Protein AF-A0A8B6GHZ0-F1 (afdb_monomer_lite)

Radius of gyration: 47.19 Å; chains: 1; bounding box: 114×94×163 Å

Sequence (1258 aa):
MVRGKSDHRDELSCLATIHAALWLNSSTISSTCQLVALSEQVIKISWEEPVVETVFEEEGSNFESETFYISNLTRPAFVDSLCLRLLPTAKVIHSYSLPEWMEITQVIVSIAKGVTDESTVMPALQLCQEIINLVLKVDNFKPDSVYLLGELFFENEGQIDSPSVFNLILSILQQLQVESSTDVSKLQQLFCSYVMRGLLSNPSDNDILKLVLTNIAQGDAFDSRLAYFGKCLEFALYVDKSGNEHLLEEIILNQLSEVPPFVECLDSFMKTVDLSNEKSDVLPCLLIDVVQKSFAEDSINTAILFQIESASHNSIRCFLQACDVLDSKTLTFRYITAVAFLKQFVQTYYIAIEQCKFDTSKMPIVSHHVNTVVSTIWKAGNEDLPNPLLVYLMKYFAHLHGIELIQRSCKQVRNSLTSLQSIDWNMNYIESSVVLNPLAAHIDFELANKLMQQIDSVLEKENKLHDLLENERTVVTTFLGILSKRFYMQKCLKELTDQEHRMTTAICRIVDESKLPQTCKNISRYLLGNDFDNELFSLSVASESPHPHLVSIVLHLCCLLSLETNMQSIWFINLFQPDKTTLEDLPFINTQDMLNADQKILLLLSYSVIVGSVGFRFTSDETLRNISHSRLQDMIKQFIELQHLLQLDSSNLCILIHVVVLKCNSVFFSENISLTTKEKHNVRSKYIDIIKHLVANRWQVIRDFKISQYEINQKTPCIEAYIEELIEPTDAVGIDKVIFRLFRISHPPTKDIFINELCSGETQQFAFLHLVFKNTDRLTVPQFLPALLRWHMSVIAYASYKFKKVDFRDLSVQKFLSQETDDSRRDVLKKYFEQFKKAWNEIKDNYCDVMANTVISRMQQMNTTVKMENCTVWNDESTLLLLLQELVQIHNAFLDQSNDILGHKQRQKKFKLIQQVVALLDVKSNEIVTFKWNDNWLKFCQSDTSYGLGQRLLFDYEKIEEEVKKDILIGKMKIEFPTRFPKPVFTDDLYKNSVELLSDLEKSIPQQQLTKEIRRSVEVKVDRDAAFVTDLLTQLGMILALLKKTGGDNSQPLIEYLEKWQSVTGMNSNIFKRILPEPVDSVKLGHVVTLYKWLEELNGRSLVEALDERFHRTLHPEAKEILHQTKNSHMAHLEKLQHPLLVFVHRCLALRNTISHDHPLVEYISSHELWWKEHIRKQEGTVGVIAGADNICISISDILSPLILIENICETVLFVQEAIKEVTEFNVRISNITNDYQKTKTIQTKTRKSAAKRFFKM

Organism: Mytilus galloprovincialis (NCBI:txid29158)

pLDDT: mean 75.23, std 13.26, range [22.67, 94.19]

Secondary structure (DSSP, 8-state):
-----SHHHHHHHHHHHHHHHHHHSHHHHHHHHHHHHHHHHHS----SS-HHHHHHHTTT--S-----------HHHHHHHHHHHTS--HHHHHHH-HHHHHHHHHHHHHHHTTT-S--SSHHHHHHHHHHHHHHTT-TT--THHHHHHHHHHHHTTT-S--HHHHHHHHHHHHHHHHHS---HHHHHHHHHHHHHHHHHH-TT--HHHHHHHHHHHTT-S--SSSTTHHHHHHHHHHHHHHT-TTHHHHHHHT--SS--HHHHHHHHHHTT--TTSTTSSHHHHHHHHHHHHHHHHHT--HHHHHT--STTSHHHHHHHHHHHHHTT----HHHHHHHHHHHHHHHHHHHHHHHTTT-GGGSHHHHHHHHHHHTS-EEETTEEEPPHHHHHHHHHHHHHH-GGGHHHHHHHTTTT-GGGGS----HHHHHHSTTT-TTGGG--HHHHHHHHHHHHTTTT-THHHHHH--S-HHHHHHHHHHHIIIIIGGGGT-PPPHHHHHHHHHHHHHHHHS---HHHHHHHHHHTTPPPSSGGG---TTPPTTHHHHHHHHHHHHHHHHT---TT-HHHHHHH-GGGS-GGGSTTS--S----HHHHHHHHHHHHHHHHHHHTT----HHHHHHHHHHHHHHHHHHHHHHHHHT--HHHHHHHHHHHHHHHHHHHTT--TT--HHHHHHHHHHHHHHHHHHHHTHHHHHHHHHHHHHHHTTT---HHHHHTT----SS--THHHHHHHHT---PPP-HHHHHHHHHHS-TTTTHHHHHHHHTHHHHHGGGGHHHHHHHHHHHHHHHTTTS-HHHHHS-BHHHHHHT---HHHHHHHHHHHHHHHHHHHHHHHH-TTTS-HHHHTTPPPP-TTSBGGGTS--STT-HHHHHHHHHHHHHHHHHHHHHHHHHHHS--TT------EEEGGG--TTTS------GGGGGSEEE--STT-TTPEEE-HHHHHHHHHHHHHTT--EEEPPSS------GGGHHHHHHHHHHHHHHHS---PPPHHHHHHHHHHHTT-TTHHHHHHHHHHHHHHHHHHH---TTSBHHHHHHHTHHHH---HHHHHHHSPSSGGG-BGGGHHHHHHHHHHHHHHHHHTTS-GGG-PPPPHHHHHHHHHHHHH-HHHHHHTHHHHHHHIIIIISS-TTS-TTSBHHHHHT-GGGS-GGGEEEETTEEEEEETTTTEEEEHHHHS-TT-BGGGHHHHHHHHHHHHHHHHHHHHHHHHHHHHHHHHHHHHHHHHHHHTTSSS--

Foldseek 3Di:
DDDDPPPVVVVVVLVVQLVVVCVVLVQLLVLVVVLVVLCCPPVVDDDDDDPSVQQSVVSRDPDDDDDDDDDDDYLQNVLLVSLLSLQLAPVNCVVQPDVRSLVSLVVNLVSSVSNDPPHLQSLLSVLLSVLSVLQVVQPPHDCVLSNVLSVVCSVVSRQLQDPVNVVSLLVSLLVSVVRDPDDLQVSLVSVLSSLQSNCVSPVQDCSSVLVVLVCLQVVRRTDPLSALNLVSLLSNVVSQCVVPVCLLLCLLVVNDPDQRPSLVSQQVSQQSQFPVDPSRCSVLLSNLVSLLVSCDVRPDALVVLLVDPDCPDSLNVSLVSLLVLCVVLGGGSSVSSSLSSLLNLLVRVLVNCVVVVNPCVSRQSSLQSLLVQQLDFDDFPPDTHHRLSVLLNLLVLCLAFHPLLSVVSCVSNCVRNVSSVPADDPVLLSLLACLLQLLNVLADLVLLVVLVVCLVCCVPDVVVNQVQLPLDLRNLSSVLRCLSSPQASCQLVDDDDPVLLVSLVSVLVSLVVHPADPLSNLSSNVSSDDAWPDPLRPHHVPDGPPSSLLVSLLSNLSSLLSSDPQCFFPLVCCQQPVVVDDLPLLLQPDDPDDPALLSLLSLLNSLSSLLNSRRSVSDPDPVSVVVNVVSVVVNRVSLVVSCLLLVGRSSLSSLLSSVLCVVCSVLSRPDGSPDDPVRSVVSVVVSSVSSLVCSLCSLVSSLVSSLVSCVSVVVDDGSSCLSLLNDFDDPGGRCNRCVSLSSADADQDDPSLVVSNCVSDDCLPQVLVVLCVVCVLLLALLLLLVLLLVLQVLCQVPQAAPAAPVVLQQDFQLNVLVPDPDPVSSVVNVVSLVSNLVSLVCCQPPVCVVDDVVLNVLRDRDDRRDGPQQSYDADCPRSSNVSSVRSLCSQQVSVVVSVVSVCVVDVDPDPPPVQAEDESNRDDSLQTFHDDDDCVLSVQWGANSDRSRSHDIDGPSVVSSVVCCVRGPPNHHRYDYPPDDDDHHRNLNLQVVVLVLLVLLCVQAPADADDPQQVVQVVVVCVVDVCLLVVLLSVLSVVSVVCSVPPDYQQFQPLVVCVVCCVPPVDDSVVLVVSGGPPSRSHGSNHSSVVNLVSLLVVLVVCLVVADLLLQDDADPVQVVLLVVCLVPPLQQLLQVLQLLSNCSSSPVVSDPPDDQAFFPLVVSQDPSSHDPLQWDDDDNFIWGFGDPVRDTDTSCSNGPSSCTSSPSSVSNVSSVVSVVVVVVVVVVVVVVVVVVVVVVVVVVVVVVVVVVVPPPD

InterPro domains:
  IPR031248 E3 ubiquitin-protein ligase RNF213 [PTHR22605] (672-1121)

Structure (mmCIF, N/CA/C/O backbone):
data_AF-A0A8B6GHZ0-F1
#
_entry.id   AF-A0A8B6GHZ0-F1
#
loop_
_atom_site.group_PDB
_atom_site.id
_atom_site.type_symbol
_atom_site.label_atom_id
_atom_site.label_alt_id
_atom_site.label_comp_id
_atom_site.label_asym_id
_atom_site.label_entity_id
_atom_site.label_seq_id
_atom_site.pdbx_PDB_ins_code
_atom_site.Cartn_x
_atom_site.Cartn_y
_atom_site.Cartn_z
_atom_site.occupancy
_atom_site.B_iso_or_equiv
_atom_site.auth_seq_id
_atom_site.auth_comp_id
_atom_site.auth_asym_id
_atom_site.auth_atom_id
_atom_site.pdbx_PDB_model_num
ATOM 1 N N . MET A 1 1 ? -61.662 19.501 32.256 1.00 28.98 1 MET A N 1
ATOM 2 C CA . MET A 1 1 ? -61.493 19.540 30.790 1.00 28.98 1 MET A CA 1
ATOM 3 C C . MET A 1 1 ? -60.215 20.321 30.503 1.00 28.98 1 MET A C 1
ATOM 5 O O . MET A 1 1 ? -60.156 21.486 30.847 1.00 28.98 1 MET A O 1
ATOM 9 N N . VAL A 1 2 ? -59.191 19.606 30.026 1.00 35.28 2 VAL A N 1
ATOM 10 C CA . VAL A 1 2 ? -57.977 20.026 29.290 1.00 35.28 2 VAL A CA 1
ATOM 11 C C . VAL A 1 2 ? -57.349 21.404 29.589 1.00 35.28 2 VAL A C 1
ATOM 13 O O . VAL A 1 2 ? -57.792 22.409 29.048 1.00 35.28 2 VAL A O 1
ATOM 16 N N . ARG A 1 3 ? -56.218 21.407 30.313 1.00 26.30 3 ARG A N 1
ATOM 17 C CA . ARG A 1 3 ? -54.925 22.033 29.932 1.00 26.30 3 ARG A CA 1
ATOM 18 C C . ARG A 1 3 ? -53.906 21.794 31.055 1.00 26.30 3 ARG A C 1
ATOM 20 O O . ARG A 1 3 ? -54.161 22.149 32.195 1.00 26.30 3 ARG A O 1
ATOM 27 N N . GLY A 1 4 ? -52.800 21.133 30.727 1.00 28.47 4 GLY A N 1
ATOM 28 C CA . GLY A 1 4 ? -51.744 20.760 31.677 1.00 28.47 4 GLY A CA 1
ATOM 29 C C . GLY A 1 4 ? -50.978 19.527 31.202 1.00 28.47 4 GLY A C 1
ATOM 30 O O . GLY A 1 4 ? -50.968 18.514 31.891 1.00 28.47 4 GLY A O 1
ATOM 31 N N . LYS A 1 5 ? -50.464 19.560 29.963 1.00 28.47 5 LYS A N 1
ATOM 32 C CA . LYS A 1 5 ? -49.664 18.475 29.358 1.00 28.47 5 LYS A CA 1
ATOM 33 C C . LYS A 1 5 ? -48.645 18.954 28.298 1.00 28.47 5 LYS A C 1
ATOM 35 O O . LYS A 1 5 ? -48.193 18.127 27.514 1.00 28.47 5 LYS A O 1
ATOM 40 N N . SER A 1 6 ? -48.291 20.243 28.242 1.00 31.11 6 SER A N 1
ATOM 41 C CA . SER A 1 6 ? -47.315 20.757 27.258 1.00 31.11 6 SER A CA 1
ATOM 42 C C . SER A 1 6 ? -45.884 20.875 27.790 1.00 31.11 6 SER A C 1
ATOM 44 O O . SER A 1 6 ? -44.970 20.526 27.059 1.00 31.11 6 SER A O 1
ATOM 46 N N . ASP A 1 7 ? -45.668 21.250 29.051 1.00 35.41 7 ASP A N 1
ATOM 47 C CA . ASP A 1 7 ? -44.346 21.796 29.424 1.00 35.41 7 ASP A CA 1
ATOM 48 C C . ASP A 1 7 ? -43.271 20.729 29.709 1.00 35.41 7 ASP A C 1
ATOM 50 O O . ASP A 1 7 ? -42.086 20.966 29.510 1.00 35.41 7 ASP A O 1
ATOM 54 N N . HIS A 1 8 ? -43.657 19.494 30.047 1.00 35.50 8 HIS A N 1
ATOM 55 C CA . HIS A 1 8 ? -42.683 18.412 30.263 1.00 35.50 8 HIS A CA 1
ATOM 56 C C . HIS A 1 8 ? -42.115 17.794 28.979 1.00 35.50 8 HIS A C 1
ATOM 58 O O . HIS A 1 8 ? -41.198 16.982 29.065 1.00 35.50 8 HIS A O 1
ATOM 64 N N . ARG A 1 9 ? -42.653 18.110 27.792 1.00 32.00 9 ARG A N 1
ATOM 65 C CA . ARG A 1 9 ? -42.090 17.602 26.526 1.00 32.00 9 ARG A CA 1
ATOM 66 C C . ARG A 1 9 ? -40.908 18.436 26.047 1.00 32.00 9 ARG A C 1
ATOM 68 O O . ARG A 1 9 ? -39.971 17.851 25.513 1.00 32.00 9 ARG A O 1
ATOM 75 N N . ASP A 1 10 ? -40.930 19.740 26.297 1.00 35.16 10 ASP A N 1
ATOM 76 C CA . ASP A 1 10 ? -39.865 20.647 25.869 1.00 35.16 10 ASP A CA 1
ATOM 77 C C . ASP A 1 10 ? -38.644 20.545 26.796 1.00 35.16 10 ASP A C 1
ATOM 79 O O . ASP A 1 10 ? -37.521 20.470 26.307 1.00 35.16 10 ASP A O 1
ATOM 83 N N . GLU A 1 11 ? -38.839 20.358 28.109 1.00 33.81 11 GLU A N 1
ATOM 84 C CA . GLU A 1 11 ? -37.737 20.071 29.047 1.00 33.81 11 GLU A CA 1
ATOM 85 C C . GLU A 1 11 ? -37.062 18.718 28.774 1.00 33.81 11 GLU A C 1
ATOM 87 O O . GLU A 1 11 ? -35.837 18.628 28.802 1.00 33.81 11 GLU A O 1
ATOM 92 N N . LEU A 1 12 ? -37.829 17.662 28.463 1.00 34.38 12 LEU A N 1
ATOM 93 C CA . LEU A 1 12 ? -37.268 16.355 28.090 1.00 34.38 12 LEU A CA 1
ATOM 94 C C . LEU A 1 12 ? -36.601 16.377 26.711 1.00 34.38 12 LEU A C 1
ATOM 96 O O . LEU A 1 12 ? -35.648 15.634 26.504 1.00 34.38 12 LEU A O 1
ATOM 100 N N . SER A 1 13 ? -37.084 17.204 25.781 1.00 32.53 13 SER A N 1
ATOM 101 C CA . SER A 1 13 ? -36.457 17.409 24.473 1.00 32.53 13 SER A CA 1
ATOM 102 C C . SER A 1 13 ? -35.146 18.180 24.610 1.00 32.53 13 SER A C 1
ATOM 104 O O . SER A 1 13 ? -34.144 17.753 24.044 1.00 32.53 13 SER A O 1
ATOM 106 N N . CYS A 1 14 ? -35.102 19.240 25.423 1.00 33.12 14 CYS A N 1
ATOM 107 C CA . CYS A 1 14 ? -33.865 19.951 25.748 1.00 33.12 14 CYS A CA 1
ATOM 108 C C . CYS A 1 14 ? -32.888 19.051 26.505 1.00 33.12 14 CYS A C 1
ATOM 110 O O . CYS A 1 14 ? -31.739 18.956 26.101 1.00 33.12 14 CYS A O 1
ATOM 112 N N . LEU A 1 15 ? -33.331 18.305 27.523 1.00 35.59 15 LEU A N 1
ATOM 113 C CA . LEU A 1 15 ? -32.479 17.339 28.224 1.00 35.59 15 LEU A CA 1
ATOM 114 C C . LEU A 1 15 ? -31.995 16.224 27.300 1.00 35.59 15 LEU A C 1
ATOM 116 O O . LEU A 1 15 ? -30.836 15.858 27.387 1.00 35.59 15 LEU A O 1
ATOM 120 N N . ALA A 1 16 ? -32.823 15.694 26.398 1.00 33.84 16 ALA A N 1
ATOM 121 C CA . ALA A 1 16 ? -32.391 14.682 25.435 1.00 33.84 16 ALA A CA 1
ATOM 122 C C . ALA A 1 16 ? -31.417 15.251 24.396 1.00 33.84 16 ALA A C 1
ATOM 124 O O . ALA A 1 16 ? -30.487 14.550 24.016 1.00 33.84 16 ALA A O 1
ATOM 125 N N . THR A 1 17 ? -31.594 16.505 23.973 1.00 35.12 17 THR A N 1
ATOM 126 C CA . THR A 1 17 ? -30.693 17.193 23.035 1.00 35.12 17 THR A CA 1
ATOM 127 C C . THR A 1 17 ? -29.371 17.556 23.704 1.00 35.12 17 THR A C 1
ATOM 129 O O . THR A 1 17 ? -28.328 17.277 23.135 1.00 35.12 17 THR A O 1
ATOM 132 N N . ILE A 1 18 ? -29.394 18.056 24.943 1.00 39.75 18 ILE A N 1
ATOM 133 C CA . ILE A 1 18 ? -28.205 18.318 25.767 1.00 39.75 18 ILE A CA 1
ATOM 134 C C . ILE A 1 18 ? -27.494 17.005 26.087 1.00 39.75 18 ILE A C 1
ATOM 136 O O . ILE A 1 18 ? -26.285 16.909 25.943 1.00 39.75 18 ILE A O 1
ATOM 140 N N . HIS A 1 19 ? -28.222 15.955 26.468 1.00 38.97 19 HIS A N 1
ATOM 141 C CA . HIS A 1 19 ? -27.630 14.651 26.747 1.00 38.97 19 HIS A CA 1
ATOM 142 C C . HIS A 1 19 ? -27.094 14.008 25.467 1.00 38.97 19 HIS A C 1
ATOM 144 O O . HIS A 1 19 ? -26.055 13.372 25.530 1.00 38.97 19 HIS A O 1
ATOM 150 N N . ALA A 1 20 ? -27.737 14.193 24.308 1.00 34.88 20 ALA A N 1
ATOM 151 C CA . ALA A 1 20 ? -27.222 13.760 23.011 1.00 34.88 20 ALA A CA 1
ATOM 152 C C . ALA A 1 20 ? -25.997 14.574 22.573 1.00 34.88 20 ALA A C 1
ATOM 154 O O . ALA A 1 20 ? -25.055 13.972 22.079 1.00 34.88 20 ALA A O 1
ATOM 155 N N . ALA A 1 21 ? -25.965 15.888 22.803 1.00 35.31 21 ALA A N 1
ATOM 156 C CA . ALA A 1 21 ? -24.818 16.755 22.535 1.00 35.31 21 ALA A CA 1
ATOM 157 C C . ALA A 1 21 ? -23.630 16.408 23.448 1.00 35.31 21 ALA A C 1
ATOM 159 O O . ALA A 1 21 ? -22.537 16.144 22.960 1.00 35.31 21 ALA A O 1
ATOM 160 N N . LEU A 1 22 ? -23.866 16.233 24.754 1.00 43.12 22 LEU A N 1
ATOM 161 C CA . LEU A 1 22 ? -22.891 15.712 25.721 1.00 43.12 22 LEU A CA 1
ATOM 162 C C . LEU A 1 22 ? -22.383 14.311 25.340 1.00 43.12 22 LEU A C 1
ATOM 164 O O . LEU A 1 22 ? -21.230 13.985 25.608 1.00 43.12 22 LEU A O 1
ATOM 168 N N . TRP A 1 23 ? -23.226 13.473 24.726 1.00 41.47 23 TRP A N 1
ATOM 169 C CA . TRP A 1 23 ? -22.853 12.126 24.275 1.00 41.47 23 TRP A CA 1
ATOM 170 C C . TRP A 1 23 ? -22.103 12.129 22.940 1.00 41.47 23 TRP A C 1
ATOM 172 O O . TRP A 1 23 ? -21.211 11.308 22.746 1.00 41.47 23 TRP A O 1
ATOM 182 N N . LEU A 1 24 ? -22.445 13.045 22.030 1.00 38.38 24 LEU A N 1
ATOM 183 C CA . LEU A 1 24 ? -21.759 13.256 20.754 1.00 38.38 24 LEU A CA 1
ATOM 184 C C . LEU A 1 24 ? -20.383 13.903 20.966 1.00 38.38 24 LEU A C 1
ATOM 186 O O . LEU A 1 24 ? -19.429 13.518 20.297 1.00 38.38 24 LEU A O 1
ATOM 190 N N . ASN A 1 25 ? -20.267 14.800 21.948 1.00 45.69 25 ASN A N 1
ATOM 191 C CA . ASN A 1 25 ? -19.056 15.562 22.256 1.00 45.69 25 ASN A CA 1
ATOM 192 C C . ASN A 1 25 ? -18.291 15.023 23.479 1.00 45.69 25 ASN A C 1
ATOM 194 O O . ASN A 1 25 ? -17.362 15.671 23.957 1.00 45.69 25 ASN A O 1
ATOM 198 N N . SER A 1 26 ? -18.625 13.834 24.000 1.00 48.72 26 SER A N 1
ATOM 199 C CA . SER A 1 26 ? -18.069 13.327 25.269 1.00 48.72 26 SER A CA 1
ATOM 200 C C . SER A 1 26 ? -16.537 13.255 25.287 1.00 48.72 26 SER A C 1
ATOM 202 O O . SER A 1 26 ? -15.916 13.476 26.327 1.00 48.72 26 SER A O 1
ATOM 204 N N . SER A 1 27 ? -15.915 12.952 24.142 1.00 50.88 27 SER A N 1
ATOM 205 C CA . SER A 1 27 ? -14.456 12.948 23.982 1.00 50.88 27 SER A CA 1
ATOM 206 C C . SER A 1 27 ? -13.871 14.355 24.076 1.00 50.88 27 SER A C 1
ATOM 208 O O . SER A 1 27 ? -12.944 14.572 24.847 1.00 50.88 27 SER A O 1
ATOM 210 N N . THR A 1 28 ? -14.453 15.314 23.358 1.00 56.22 28 THR A N 1
ATOM 211 C CA . THR A 1 28 ? -14.019 16.718 23.319 1.00 56.22 28 THR A CA 1
ATOM 212 C C . THR A 1 28 ? -14.168 17.384 24.682 1.00 56.22 28 THR A C 1
ATOM 214 O O . THR A 1 28 ? -13.281 18.104 25.136 1.00 56.22 28 THR A O 1
ATOM 217 N N . ILE A 1 29 ? -15.248 17.070 25.393 1.00 56.91 29 ILE A N 1
ATOM 218 C CA . ILE A 1 29 ? -15.512 17.534 26.757 1.00 56.91 29 ILE A CA 1
ATOM 219 C C . ILE A 1 29 ? -14.492 16.958 27.736 1.00 56.91 29 ILE A C 1
ATOM 221 O O . ILE A 1 29 ? -13.904 17.695 28.527 1.00 56.91 29 ILE A O 1
ATOM 225 N N . SER A 1 30 ? -14.223 15.652 27.646 1.00 57.62 30 SER A N 1
ATOM 226 C CA . SER A 1 30 ? -13.192 15.007 28.460 1.00 57.62 30 SER A CA 1
ATOM 227 C C . SER A 1 30 ? -11.814 15.625 28.212 1.00 57.62 30 SER A C 1
ATOM 229 O O . SER A 1 30 ? -11.123 15.963 29.173 1.00 57.62 30 SER A O 1
ATOM 231 N N . SER A 1 31 ? -11.441 15.843 26.948 1.00 57.44 31 SER A N 1
ATOM 232 C CA . SER A 1 31 ? -10.193 16.508 26.562 1.00 57.44 31 SER A CA 1
ATOM 233 C C . SER A 1 31 ? -10.120 17.947 27.073 1.00 57.44 31 SER A C 1
ATOM 235 O O . SER A 1 31 ? -9.082 18.349 27.589 1.00 57.44 31 SER A O 1
ATOM 237 N N . THR A 1 32 ? -11.222 18.701 27.020 1.00 62.34 32 THR A N 1
ATOM 238 C CA . THR A 1 32 ? -11.284 20.085 27.523 1.00 62.34 32 THR A CA 1
ATOM 239 C C . THR A 1 32 ? -11.063 20.124 29.035 1.00 62.34 32 THR A C 1
ATOM 241 O O . THR A 1 32 ? -10.207 20.863 29.515 1.00 62.34 32 THR A O 1
ATOM 244 N N . CYS A 1 33 ? -11.745 19.265 29.802 1.00 60.75 33 CYS A N 1
ATOM 245 C CA . CYS A 1 33 ? -11.548 19.171 31.251 1.00 60.75 33 CYS A CA 1
ATOM 246 C C . CYS A 1 33 ? -10.132 18.709 31.627 1.00 60.75 33 CYS A C 1
ATOM 248 O O . CYS A 1 33 ? -9.553 19.215 32.588 1.00 60.75 33 CYS A O 1
ATOM 250 N N . GLN A 1 34 ? -9.557 17.765 30.873 1.00 61.69 34 GLN A N 1
ATOM 251 C CA . GLN A 1 34 ? -8.167 17.341 31.060 1.00 61.69 34 GLN A CA 1
ATOM 252 C C . GLN A 1 34 ? -7.194 18.495 30.802 1.00 61.69 34 GLN A C 1
ATOM 254 O O . GLN A 1 34 ? -6.259 18.679 31.581 1.00 61.69 34 GLN A O 1
ATOM 259 N N . LEU A 1 35 ? -7.427 19.287 29.750 1.00 66.88 35 LEU A N 1
ATOM 260 C CA . LEU A 1 35 ? -6.589 20.429 29.394 1.00 66.88 35 LEU A CA 1
ATOM 261 C C . LEU A 1 35 ? -6.651 21.532 30.459 1.00 66.88 35 LEU A C 1
ATOM 263 O O . LEU A 1 35 ? -5.606 22.037 30.864 1.00 66.88 35 LEU A O 1
ATOM 267 N N . VAL A 1 36 ? -7.846 21.841 30.979 1.00 62.78 36 VAL A N 1
ATOM 268 C CA . VAL A 1 36 ? -8.033 22.788 32.094 1.00 62.78 36 VAL A CA 1
ATOM 269 C C . VAL A 1 36 ? -7.292 22.300 33.341 1.00 62.78 36 VAL A C 1
ATOM 271 O O . VAL A 1 36 ? -6.443 23.022 33.864 1.00 62.78 36 VAL A O 1
ATOM 274 N N . ALA A 1 37 ? -7.506 21.049 33.760 1.00 60.84 37 ALA A N 1
ATOM 275 C CA . ALA A 1 37 ? -6.842 20.488 34.938 1.00 60.84 37 ALA A CA 1
ATOM 276 C C . ALA A 1 37 ? -5.306 20.486 34.810 1.00 60.84 37 ALA A C 1
ATOM 278 O O . ALA A 1 37 ? -4.596 20.789 35.770 1.00 60.84 37 ALA A O 1
ATOM 279 N N . LEU A 1 38 ? -4.776 20.180 33.621 1.00 65.31 38 LEU A N 1
ATOM 280 C CA . LEU A 1 38 ? -3.340 20.253 33.338 1.00 65.31 38 LEU A CA 1
ATOM 281 C C . LEU A 1 38 ? -2.819 21.692 33.349 1.00 65.31 38 LEU A C 1
ATOM 283 O O . LEU A 1 38 ? -1.739 21.937 33.886 1.00 65.31 38 LEU A O 1
ATOM 287 N N . SER A 1 39 ? -3.573 22.648 32.802 1.00 64.38 39 SER A N 1
ATOM 288 C CA . SER A 1 39 ? -3.181 24.062 32.782 1.00 64.38 39 SER A CA 1
ATOM 289 C C . SER A 1 39 ? -3.046 24.653 34.193 1.00 64.38 39 SER A C 1
ATOM 291 O O . SER A 1 39 ? -2.091 25.381 34.475 1.00 64.38 39 SER A O 1
ATOM 293 N N . GLU A 1 40 ? -3.935 24.264 35.108 1.00 62.00 40 GLU A N 1
ATOM 294 C CA . GLU A 1 40 ? -3.917 24.693 36.509 1.00 62.00 40 GLU A CA 1
ATOM 295 C C . GLU A 1 40 ? -2.777 24.027 37.292 1.00 62.00 40 GLU A C 1
ATOM 297 O O . GLU A 1 40 ? -2.064 24.688 38.049 1.00 62.00 40 GLU A O 1
ATOM 302 N N . GLN A 1 41 ? -2.559 22.723 37.086 1.00 58.81 41 GLN A N 1
ATOM 303 C CA . GLN A 1 41 ? -1.557 21.950 37.828 1.00 58.81 41 GLN A CA 1
ATOM 304 C C . GLN A 1 41 ? -0.117 22.200 37.358 1.00 58.81 41 GLN A C 1
ATOM 306 O O . GLN A 1 41 ? 0.802 22.200 38.178 1.00 58.81 41 GLN A O 1
ATOM 311 N N . VAL A 1 42 ? 0.093 22.384 36.050 1.00 56.84 42 VAL A N 1
ATOM 312 C CA . VAL A 1 42 ? 1.427 22.400 35.424 1.00 56.84 42 VAL A CA 1
ATOM 313 C C . VAL A 1 42 ? 1.871 23.818 35.060 1.00 56.84 42 VAL A C 1
ATOM 315 O O . VAL A 1 42 ? 3.022 24.186 35.305 1.00 56.84 42 VAL A O 1
ATOM 318 N N . ILE A 1 43 ? 0.964 24.647 34.528 1.00 56.91 43 ILE A N 1
ATOM 319 C CA . ILE A 1 43 ? 1.283 26.019 34.089 1.00 56.91 43 ILE A CA 1
ATOM 320 C C . ILE A 1 43 ? 0.980 27.052 35.192 1.00 56.91 43 ILE A C 1
ATOM 322 O O . ILE A 1 43 ? 1.409 28.199 35.106 1.00 56.91 43 ILE A O 1
ATOM 326 N N . LYS A 1 44 ? 0.309 26.644 36.283 1.00 57.34 44 LYS A N 1
ATOM 327 C CA . LYS A 1 44 ? -0.111 27.520 37.397 1.00 57.34 44 LYS A CA 1
ATOM 328 C C . LYS A 1 44 ? -0.953 28.713 36.925 1.00 57.34 44 LYS A C 1
ATOM 330 O O . LYS A 1 44 ? -0.865 29.804 37.489 1.00 57.34 44 LYS A O 1
ATOM 335 N N . ILE A 1 45 ? -1.752 28.518 35.878 1.00 55.62 45 ILE A N 1
ATOM 336 C CA . ILE A 1 45 ? -2.697 29.532 35.412 1.00 55.62 45 ILE A CA 1
ATOM 337 C C . ILE A 1 45 ? -3.909 29.503 36.344 1.00 55.62 45 ILE A C 1
ATOM 339 O O . ILE A 1 45 ? -4.560 28.473 36.477 1.00 55.62 45 ILE A O 1
ATOM 343 N N . SER A 1 46 ? -4.197 30.635 36.989 1.00 47.91 46 SER A N 1
ATOM 344 C CA . SER A 1 46 ? -5.478 30.869 37.658 1.00 47.91 46 SER A CA 1
ATOM 345 C C . SER A 1 46 ? -6.443 31.417 36.617 1.00 47.91 46 SER A C 1
ATOM 347 O O . SER A 1 46 ? -6.251 32.536 36.142 1.00 47.91 46 SER A O 1
ATOM 349 N N . TRP A 1 47 ? -7.446 30.632 36.240 1.00 52.00 47 TRP A N 1
ATOM 350 C CA . TRP A 1 47 ? -8.550 31.123 35.422 1.00 52.00 47 TRP A CA 1
ATOM 351 C C . TRP A 1 47 ? -9.504 31.908 36.333 1.00 52.00 47 TRP A C 1
ATOM 353 O O . TRP A 1 47 ? -9.904 31.412 37.387 1.00 52.00 47 TRP A O 1
ATOM 363 N N . GLU A 1 48 ? -9.793 33.166 35.998 1.00 42.62 48 GLU A N 1
ATOM 364 C CA . GLU A 1 48 ? -10.835 33.936 36.686 1.00 42.62 48 GLU A CA 1
ATOM 365 C C . GLU A 1 48 ? -12.193 33.461 36.136 1.00 42.62 48 GLU A C 1
ATOM 367 O O . GLU A 1 48 ? -12.423 33.564 34.936 1.00 42.62 48 GLU A O 1
ATOM 372 N N . GLU A 1 49 ? -13.039 32.898 37.014 1.00 44.00 49 GLU A N 1
ATOM 373 C CA . GLU A 1 49 ? -14.317 32.201 36.728 1.00 44.00 49 GLU A CA 1
ATOM 374 C C . GLU A 1 49 ? -14.204 30.851 35.975 1.00 44.00 49 GLU A C 1
ATOM 376 O O . GLU A 1 49 ? -13.229 30.598 35.261 1.00 44.00 49 GLU A O 1
ATOM 381 N N . PRO A 1 50 ? -15.146 29.900 36.183 1.00 46.41 50 PRO A N 1
ATOM 382 C CA . PRO A 1 50 ? -15.036 28.573 35.593 1.00 46.41 50 PRO A CA 1
ATOM 383 C C . PRO A 1 50 ? -15.257 28.656 34.076 1.00 46.41 50 PRO A C 1
ATOM 385 O O . PRO A 1 50 ? -16.383 28.587 33.603 1.00 46.41 50 PRO A O 1
ATOM 388 N N . VAL A 1 51 ? -14.163 28.698 33.306 1.00 45.38 51 VAL A N 1
ATOM 389 C CA . VAL A 1 51 ? -14.100 28.525 31.830 1.00 45.38 51 VAL A CA 1
ATOM 390 C C . VAL A 1 51 ? -14.936 27.331 31.340 1.00 45.38 51 VAL A C 1
ATOM 392 O O . VAL A 1 51 ? -15.396 27.279 30.205 1.00 45.38 51 VAL A O 1
ATOM 395 N N . VAL A 1 52 ? -15.145 26.360 32.228 1.00 44.75 52 VAL A N 1
ATOM 396 C CA . VAL A 1 52 ? -16.028 25.213 32.046 1.00 44.75 52 VAL A CA 1
ATOM 397 C C . VAL A 1 52 ? -17.463 25.670 31.740 1.00 44.75 52 VAL A C 1
ATOM 399 O O . VAL A 1 52 ? -18.012 25.204 30.757 1.00 44.75 52 VAL A O 1
ATOM 402 N N . GLU A 1 53 ? -18.063 26.599 32.491 1.00 42.56 53 GLU A N 1
ATOM 403 C CA . GLU A 1 53 ? -19.472 26.997 32.300 1.00 42.56 53 GLU A CA 1
ATOM 404 C C . GLU A 1 53 ? -19.710 27.759 30.983 1.00 42.56 53 GLU A C 1
ATOM 406 O O . GLU A 1 53 ? -20.680 27.469 30.288 1.00 42.56 53 GLU A O 1
ATOM 411 N N . THR A 1 54 ? -18.788 28.631 30.563 1.00 45.00 54 THR A N 1
ATOM 412 C CA . THR A 1 54 ? -18.933 29.449 29.342 1.00 45.00 54 THR A CA 1
ATOM 413 C C . THR A 1 54 ? -18.736 28.660 28.041 1.00 45.00 54 THR A C 1
ATOM 415 O O . THR A 1 54 ? -19.445 28.898 27.066 1.00 45.00 54 THR A O 1
ATOM 418 N N . VAL A 1 55 ? -17.850 27.654 28.019 1.00 44.47 55 VAL A N 1
ATOM 419 C CA . VAL A 1 55 ? -17.664 26.755 26.855 1.00 44.47 55 VAL A CA 1
ATOM 420 C C . VAL A 1 55 ? -18.875 25.826 26.635 1.00 44.47 55 VAL A C 1
ATOM 422 O O . VAL A 1 55 ? -19.054 25.292 25.535 1.00 44.47 55 VAL A O 1
ATOM 425 N N . PHE A 1 56 ? -19.718 25.623 27.657 1.00 46.12 56 PHE A N 1
ATOM 426 C CA . PHE A 1 56 ? -20.934 24.798 27.580 1.00 46.12 56 PHE A CA 1
ATOM 427 C C . PHE A 1 56 ? -22.213 25.577 27.228 1.00 46.12 56 PHE A C 1
ATOM 429 O O . PHE A 1 56 ? -23.200 24.943 26.853 1.00 46.12 56 PHE A O 1
ATOM 436 N N . GLU A 1 57 ? -22.220 26.913 27.295 1.00 44.81 57 GLU A N 1
ATOM 437 C CA . GLU A 1 57 ? -23.403 27.738 26.983 1.00 44.81 57 GLU A CA 1
ATOM 438 C C . GLU A 1 57 ? -23.670 27.916 25.470 1.00 44.81 57 GLU A C 1
ATOM 440 O O . GLU A 1 57 ? -24.819 28.136 25.067 1.00 44.81 57 GLU A O 1
ATOM 445 N N . GLU A 1 58 ? -22.661 27.751 24.605 1.00 41.81 58 GLU A N 1
ATOM 446 C CA . GLU A 1 58 ? -22.810 27.905 23.142 1.00 41.81 58 GLU A CA 1
ATOM 447 C C . GLU A 1 58 ? -23.657 26.802 22.476 1.00 41.81 58 GLU A C 1
ATOM 449 O O . GLU A 1 58 ? -24.285 27.048 21.450 1.00 41.81 58 GLU A O 1
ATOM 454 N N . GLU A 1 59 ? -23.756 25.595 23.048 1.00 42.44 59 GLU A N 1
ATOM 455 C CA . GLU A 1 59 ? -24.555 24.507 22.444 1.00 42.44 59 GLU A CA 1
ATOM 456 C C . GLU A 1 59 ? -26.055 24.577 22.812 1.00 42.44 59 GLU A C 1
ATOM 458 O O . GLU A 1 59 ? -26.865 23.827 22.262 1.00 42.44 59 GLU A O 1
ATOM 463 N N . GLY A 1 60 ? -26.445 25.490 23.715 1.00 41.22 60 GLY A N 1
ATOM 464 C CA . GLY A 1 60 ? -27.824 25.657 24.195 1.00 41.22 60 GLY A CA 1
ATOM 465 C C . GLY A 1 60 ? -28.533 26.953 23.780 1.00 41.22 60 GLY A C 1
ATOM 466 O O . GLY A 1 60 ? -29.745 27.062 23.974 1.00 41.22 60 GLY A O 1
ATOM 467 N N . SER A 1 61 ? -27.834 27.938 23.212 1.00 36.94 61 SER A N 1
ATOM 468 C CA . SER A 1 61 ? -28.365 29.297 23.031 1.00 36.94 61 SER A CA 1
ATOM 469 C C . SER A 1 61 ? -28.761 29.611 21.582 1.00 36.94 61 SER A C 1
ATOM 471 O O . SER A 1 61 ? -28.078 30.299 20.837 1.00 36.94 61 SER A O 1
ATOM 473 N N . ASN A 1 62 ? -29.959 29.159 21.209 1.00 33.34 62 ASN A N 1
ATOM 474 C CA . ASN A 1 62 ? -30.779 29.804 20.176 1.00 33.34 62 ASN A CA 1
ATOM 475 C C . ASN A 1 62 ? -32.179 30.088 20.747 1.00 33.34 62 ASN A C 1
ATOM 477 O O . ASN A 1 62 ? -33.191 29.635 20.220 1.00 33.34 62 ASN A O 1
ATOM 481 N N . PHE A 1 63 ? -32.233 30.814 21.866 1.00 31.05 63 PHE A N 1
ATOM 482 C CA . PHE A 1 63 ? -33.453 31.461 22.349 1.00 31.05 63 PHE A CA 1
ATOM 483 C C . PHE A 1 63 ? -33.105 32.842 22.913 1.00 31.05 63 PHE A C 1
ATOM 485 O O . PHE A 1 63 ? -32.267 32.986 23.797 1.00 31.05 63 PHE A O 1
ATOM 492 N N . GLU A 1 64 ? -33.729 33.854 22.322 1.00 33.31 64 GLU A N 1
ATOM 493 C CA . GLU A 1 64 ? -33.521 35.284 22.535 1.00 33.31 64 GLU A CA 1
ATOM 494 C C . GLU A 1 64 ? -33.716 35.718 24.003 1.00 33.31 64 GLU A C 1
ATOM 496 O O . GLU A 1 64 ? -34.775 35.476 24.576 1.00 33.31 64 GLU A O 1
ATOM 501 N N . SER A 1 65 ? -32.754 36.451 24.580 1.00 25.34 65 SER A N 1
ATOM 502 C CA . SER A 1 65 ? -33.001 37.737 25.265 1.00 25.34 65 SER A CA 1
ATOM 503 C C . SER A 1 65 ? -31.687 38.398 25.701 1.00 25.34 65 SER A C 1
ATOM 505 O O . SER A 1 65 ? -30.731 37.733 26.084 1.00 25.34 65 SER A O 1
ATOM 507 N N . GLU A 1 66 ? -31.666 39.722 25.595 1.00 29.84 66 GLU A N 1
ATOM 508 C CA . GLU A 1 66 ? -30.523 40.624 25.704 1.00 29.84 66 GLU A CA 1
ATOM 509 C C . GLU A 1 66 ? -29.852 40.691 27.094 1.00 29.84 66 GLU A C 1
ATOM 511 O O . GLU A 1 66 ? -30.504 40.671 28.136 1.00 29.84 66 GLU A O 1
ATOM 516 N N . THR A 1 67 ? -28.541 40.972 27.051 1.00 29.09 67 THR A N 1
ATOM 517 C CA . THR A 1 67 ? -27.662 41.569 28.083 1.00 29.09 67 THR A CA 1
ATOM 518 C C . THR A 1 67 ? -27.283 40.749 29.325 1.00 29.09 67 THR A C 1
ATOM 520 O O . THR A 1 67 ? -28.027 40.723 30.293 1.00 29.09 67 THR A O 1
ATOM 523 N N . PHE A 1 68 ? -26.030 40.264 29.368 1.00 22.67 68 PHE A N 1
ATOM 524 C CA . PHE A 1 68 ? -25.009 40.633 30.372 1.00 22.67 68 PHE A CA 1
ATOM 525 C C . PHE A 1 68 ? -23.595 40.242 29.870 1.00 22.67 68 PHE A C 1
ATOM 527 O O . PHE A 1 68 ? -23.427 39.234 29.198 1.00 22.67 68 PHE A O 1
ATOM 534 N N . TYR A 1 69 ? -22.607 41.110 30.114 1.00 29.61 69 TYR A N 1
ATOM 535 C CA . TYR A 1 69 ? -21.235 41.115 29.568 1.00 29.61 69 TYR A CA 1
ATOM 536 C C . TYR A 1 69 ? -20.223 40.393 30.494 1.00 29.61 69 TYR A C 1
ATOM 538 O O . TYR A 1 69 ? -20.370 40.512 31.709 1.00 29.61 69 TYR A O 1
ATOM 546 N N . ILE A 1 70 ? -19.130 39.862 29.893 1.00 23.09 70 ILE A N 1
ATOM 547 C CA . ILE A 1 70 ? -17.886 39.245 30.459 1.00 23.09 70 ILE A CA 1
ATOM 548 C C . ILE A 1 70 ? -18.042 37.716 30.680 1.00 23.09 70 ILE A C 1
ATOM 550 O O . ILE A 1 70 ? -18.856 37.338 31.499 1.00 23.09 70 ILE A O 1
ATOM 554 N N . SER A 1 71 ? -17.363 36.754 30.025 1.00 32.94 71 SER A N 1
ATOM 555 C CA . SER A 1 71 ? -16.151 36.694 29.187 1.00 32.94 71 SER A CA 1
ATOM 556 C C . SER A 1 71 ? -16.307 35.668 28.031 1.00 32.94 71 SER A C 1
ATOM 558 O O . SER A 1 71 ? -16.584 34.492 28.246 1.00 32.94 71 SER A O 1
ATOM 560 N N . ASN A 1 72 ? -16.117 36.113 26.784 1.00 38.66 72 ASN A N 1
ATOM 561 C CA . ASN A 1 72 ? -16.225 35.284 25.574 1.00 38.66 72 ASN A CA 1
ATOM 562 C C . ASN A 1 72 ? -14.893 34.563 25.280 1.00 38.66 72 ASN A C 1
ATOM 564 O O . ASN A 1 72 ? -14.044 35.127 24.588 1.00 38.66 72 ASN A O 1
ATOM 568 N N . LEU A 1 73 ? -14.688 33.335 25.768 1.00 49.47 73 LEU A N 1
ATOM 569 C CA . LEU A 1 73 ? -13.619 32.455 25.269 1.00 49.47 73 LEU A CA 1
ATOM 570 C C . LEU A 1 73 ? -14.227 31.254 24.534 1.00 49.47 73 LEU A C 1
ATOM 572 O O . LEU A 1 73 ? -14.742 30.331 25.156 1.00 49.47 73 LEU A O 1
ATOM 576 N N . THR A 1 74 ? -14.129 31.254 23.204 1.00 65.25 74 THR A N 1
ATOM 577 C CA . THR A 1 74 ? -14.448 30.090 22.362 1.00 65.25 74 THR A CA 1
ATOM 578 C C . THR A 1 74 ? -13.391 28.985 22.547 1.00 65.25 74 THR A C 1
ATOM 580 O O . THR A 1 74 ? -12.262 29.260 22.971 1.00 65.25 74 THR A O 1
ATOM 583 N N . ARG A 1 75 ? -13.711 27.719 22.217 1.00 68.00 75 ARG A N 1
ATOM 584 C CA . ARG A 1 75 ? -12.749 26.588 22.314 1.00 68.00 75 ARG A CA 1
ATOM 585 C C . ARG A 1 75 ? -11.407 26.865 21.602 1.00 68.00 75 ARG A C 1
ATOM 587 O O . ARG A 1 75 ? -10.375 26.578 22.212 1.00 68.00 75 ARG A O 1
ATOM 594 N N . PRO A 1 76 ? -11.374 27.442 20.379 1.00 72.94 76 PRO A N 1
ATOM 595 C CA . PRO A 1 76 ? -10.129 27.861 19.729 1.00 72.94 76 PRO A CA 1
ATOM 596 C C . PRO A 1 76 ? -9.373 28.928 20.526 1.00 72.94 76 PRO A C 1
ATOM 598 O O . PRO A 1 76 ? -8.202 28.726 20.829 1.00 72.94 76 PRO A O 1
ATOM 601 N N . ALA A 1 77 ? -10.051 29.989 20.981 1.00 70.38 77 ALA A N 1
ATOM 602 C CA . ALA A 1 77 ? -9.423 31.071 21.745 1.00 70.38 77 ALA A CA 1
ATOM 603 C C . ALA A 1 77 ? -8.810 30.589 23.075 1.00 70.38 77 ALA A C 1
ATOM 605 O O . ALA A 1 77 ? -7.770 31.092 23.506 1.00 70.38 77 ALA A O 1
ATOM 606 N N . PHE A 1 78 ? -9.426 29.592 23.720 1.00 73.25 78 PHE A N 1
ATOM 607 C CA . PHE A 1 78 ? -8.881 28.945 24.917 1.00 73.25 78 PHE A CA 1
ATOM 608 C C . PHE A 1 78 ? -7.574 28.204 24.623 1.00 73.25 78 PHE A C 1
ATOM 610 O O . PHE A 1 78 ? -6.578 28.399 25.327 1.00 73.25 78 PHE A O 1
ATOM 617 N N . VAL A 1 79 ? -7.561 27.386 23.566 1.00 76.94 79 VAL A N 1
ATOM 618 C CA . VAL A 1 79 ? -6.360 26.663 23.131 1.00 76.94 79 VAL A CA 1
ATOM 619 C C . VAL A 1 79 ? -5.271 27.637 22.675 1.00 76.94 79 VAL A C 1
ATOM 621 O O . VAL A 1 79 ? -4.124 27.483 23.088 1.00 76.94 79 VAL A O 1
ATOM 624 N N . ASP A 1 80 ? -5.621 28.686 21.930 1.00 79.81 80 ASP A N 1
ATOM 625 C CA . ASP A 1 80 ? -4.685 29.714 21.465 1.00 79.81 80 ASP A CA 1
ATOM 626 C C . ASP A 1 80 ? -4.034 30.465 22.629 1.00 79.81 80 ASP A C 1
ATOM 628 O O . ASP A 1 80 ? -2.809 30.582 22.683 1.00 79.81 80 ASP A O 1
ATOM 632 N N . SER A 1 81 ? -4.820 30.899 23.622 1.00 76.88 81 SER A N 1
ATOM 633 C CA . SER A 1 81 ? -4.294 31.573 24.817 1.00 76.88 81 SER A CA 1
ATOM 634 C C . SER A 1 81 ? -3.296 30.700 25.583 1.00 76.88 81 SER A C 1
ATOM 636 O O . SER A 1 81 ? -2.264 31.181 26.064 1.00 76.88 81 SER A O 1
ATOM 638 N N . LEU A 1 82 ? -3.582 29.400 25.680 1.00 78.19 82 LEU A N 1
ATOM 639 C CA . LEU A 1 82 ? -2.715 28.437 26.343 1.00 78.19 82 LEU A CA 1
ATOM 640 C C . LEU A 1 82 ? -1.438 28.165 25.531 1.00 78.19 82 LEU A C 1
ATOM 642 O O . LEU A 1 82 ? -0.345 28.158 26.099 1.00 78.19 82 LEU A O 1
ATOM 646 N N . CYS A 1 83 ? -1.552 28.005 24.211 1.00 82.19 83 CYS A N 1
ATOM 647 C CA . CYS A 1 83 ? -0.414 27.810 23.317 1.00 82.19 83 CYS A CA 1
ATOM 648 C C . CYS A 1 83 ? 0.510 29.037 23.261 1.00 82.19 83 CYS A C 1
ATOM 650 O O . CYS A 1 83 ? 1.725 28.860 23.333 1.00 82.19 83 CYS A O 1
ATOM 652 N N . LEU A 1 84 ? -0.029 30.265 23.233 1.00 82.31 84 LEU A N 1
ATOM 653 C CA . LEU A 1 84 ? 0.759 31.511 23.270 1.00 82.31 84 LEU A CA 1
ATOM 654 C C . LEU A 1 84 ? 1.655 31.582 24.510 1.00 82.31 84 LEU A C 1
ATOM 656 O O . LEU A 1 84 ? 2.826 31.946 24.423 1.00 82.31 84 LEU A O 1
ATOM 660 N N . ARG A 1 85 ? 1.122 31.196 25.675 1.00 78.19 85 ARG A N 1
ATOM 661 C CA . ARG A 1 85 ? 1.863 31.201 26.949 1.00 78.19 85 ARG A CA 1
ATOM 662 C C . ARG A 1 85 ? 2.959 30.139 27.019 1.00 78.19 85 ARG A C 1
ATOM 664 O O . ARG A 1 85 ? 3.857 30.258 27.849 1.00 78.19 85 ARG A O 1
ATOM 671 N N . LEU A 1 86 ? 2.874 29.109 26.181 1.00 79.31 86 LEU A N 1
ATOM 672 C CA . LEU A 1 86 ? 3.844 28.020 26.100 1.00 79.31 86 LEU A CA 1
ATOM 673 C C . LEU A 1 86 ? 4.872 28.212 24.988 1.00 79.31 86 LEU A C 1
ATOM 675 O O . LEU A 1 86 ? 5.766 27.380 24.879 1.00 79.31 86 LEU A O 1
ATOM 679 N N . LEU A 1 87 ? 4.801 29.270 24.177 1.00 83.56 87 LEU A N 1
ATOM 680 C CA . LEU A 1 87 ? 5.844 29.541 23.187 1.00 83.56 87 LEU A CA 1
ATOM 681 C C . LEU A 1 87 ? 7.221 29.650 23.875 1.00 83.56 87 LEU A C 1
ATOM 683 O O . LEU A 1 87 ? 7.306 30.197 24.981 1.00 83.56 87 LEU A O 1
ATOM 687 N N . PRO A 1 88 ? 8.305 29.131 23.259 1.00 81.19 88 PRO A N 1
ATOM 688 C CA . PRO A 1 88 ? 9.620 28.999 23.891 1.00 81.19 88 PRO A CA 1
ATOM 689 C C . PRO A 1 88 ? 10.377 30.338 23.956 1.00 81.19 88 PRO A C 1
ATOM 691 O O . PRO A 1 88 ? 11.497 30.470 23.469 1.00 81.19 88 PRO A O 1
ATOM 694 N N . THR A 1 89 ? 9.759 31.343 24.572 1.00 80.94 89 THR A N 1
ATOM 695 C CA . THR A 1 89 ? 10.371 32.628 24.925 1.00 80.94 89 THR A CA 1
ATOM 696 C C . THR A 1 89 ? 11.460 32.423 25.974 1.00 80.94 89 THR A C 1
ATOM 698 O O . THR A 1 89 ? 11.456 31.431 26.720 1.00 80.94 89 THR A O 1
ATOM 701 N N . ALA A 1 90 ? 12.373 33.387 26.106 1.00 74.00 90 ALA A N 1
ATOM 702 C CA . ALA A 1 90 ? 13.446 33.301 27.099 1.00 74.00 90 ALA A CA 1
ATOM 703 C C . ALA A 1 90 ? 12.878 33.102 28.518 1.00 74.00 90 ALA A C 1
ATOM 705 O O . ALA A 1 90 ? 13.395 32.316 29.313 1.00 74.00 90 ALA A O 1
ATOM 706 N N . LYS A 1 91 ? 11.749 33.755 28.824 1.00 75.50 91 LYS A N 1
ATOM 707 C CA . LYS A 1 91 ? 11.058 33.648 30.119 1.00 75.50 91 LYS A CA 1
ATOM 708 C C . LYS A 1 91 ? 10.504 32.246 30.384 1.00 75.50 91 LYS A C 1
ATOM 710 O O . LYS A 1 91 ? 10.630 31.745 31.504 1.00 75.50 91 LYS A O 1
ATOM 715 N N . VAL A 1 92 ? 9.897 31.615 29.380 1.00 75.50 92 VAL A N 1
ATOM 716 C CA . VAL A 1 92 ? 9.267 30.293 29.513 1.00 75.50 92 VAL A CA 1
ATOM 717 C C . VAL A 1 92 ? 10.327 29.207 29.679 1.00 75.50 92 VAL A C 1
ATOM 719 O O . VAL A 1 92 ? 10.249 28.412 30.616 1.00 75.50 92 VAL A O 1
ATOM 722 N N . ILE A 1 93 ? 11.377 29.214 28.856 1.00 73.25 93 ILE A N 1
ATOM 723 C CA . ILE A 1 93 ? 12.444 28.208 28.954 1.00 73.25 93 ILE A CA 1
ATOM 724 C C . ILE A 1 93 ? 13.265 28.373 30.240 1.00 73.25 93 ILE A C 1
ATOM 726 O O . ILE A 1 93 ? 13.658 27.373 30.838 1.00 73.25 93 ILE A O 1
ATOM 730 N N . HIS A 1 94 ? 13.461 29.595 30.748 1.00 74.31 94 HIS A N 1
ATOM 731 C CA . HIS A 1 94 ? 14.050 29.790 32.079 1.00 74.31 94 HIS A CA 1
ATOM 732 C C . HIS A 1 94 ? 13.184 29.231 33.216 1.00 74.31 94 HIS A C 1
ATOM 734 O O . HIS A 1 94 ? 13.725 28.838 34.249 1.00 74.31 94 HIS A O 1
ATOM 740 N N . SER A 1 95 ? 11.862 29.187 33.032 1.00 71.62 95 SER A N 1
ATOM 741 C CA . SER A 1 95 ? 10.917 28.705 34.044 1.00 71.62 95 SER A CA 1
ATOM 742 C C . SER A 1 95 ? 10.795 27.180 34.069 1.00 71.62 95 SER A C 1
ATOM 744 O O . SER A 1 95 ? 10.628 26.614 35.146 1.00 71.62 95 SER A O 1
ATOM 746 N N . TYR A 1 96 ? 10.893 26.527 32.907 1.00 67.75 96 TYR A N 1
ATOM 747 C CA . TYR A 1 96 ? 10.662 25.087 32.767 1.00 67.75 96 TYR A CA 1
ATOM 748 C C . TYR A 1 96 ? 11.888 24.290 32.328 1.00 67.75 96 TYR A C 1
ATOM 750 O O . TYR A 1 96 ? 11.807 23.086 32.337 1.00 67.75 96 TYR A O 1
ATOM 758 N N . SER A 1 97 ? 13.027 24.878 31.950 1.00 70.81 97 SER A N 1
ATOM 759 C CA . SER A 1 97 ? 14.113 24.187 31.222 1.00 70.81 97 SER A CA 1
ATOM 760 C C . SER A 1 97 ? 13.666 23.565 29.882 1.00 70.81 97 SER A C 1
ATOM 762 O O . SER A 1 97 ? 12.496 23.273 29.651 1.00 70.81 97 SER A O 1
ATOM 764 N N . LEU A 1 98 ? 14.597 23.367 28.945 1.00 71.44 98 LEU A N 1
ATOM 765 C CA . LEU A 1 98 ? 14.254 22.908 27.590 1.00 71.44 98 LEU A CA 1
ATOM 766 C C . LEU A 1 98 ? 13.652 21.479 27.543 1.00 71.44 98 LEU A C 1
ATOM 768 O O . LEU A 1 98 ? 12.649 21.294 26.853 1.00 71.44 98 LEU A O 1
ATOM 772 N N . PRO A 1 99 ? 14.178 20.470 28.272 1.00 70.56 99 PRO A N 1
ATOM 773 C CA . PRO A 1 99 ? 13.609 19.117 28.251 1.00 70.56 99 PRO A CA 1
ATOM 774 C C . PRO A 1 99 ? 12.216 19.032 28.886 1.00 70.56 99 PRO A C 1
ATOM 776 O O . PRO A 1 99 ? 11.320 18.401 28.335 1.00 70.56 99 PRO A O 1
ATOM 779 N N . GLU A 1 100 ? 12.022 19.692 30.024 1.00 68.75 100 GLU A N 1
ATOM 780 C CA . GLU A 1 100 ? 10.741 19.740 30.744 1.00 68.75 100 GLU A CA 1
ATOM 781 C C . GLU A 1 100 ? 9.690 20.534 29.944 1.00 68.75 100 GLU A C 1
ATOM 783 O O . GLU A 1 100 ? 8.543 20.099 29.841 1.00 68.75 100 GLU A O 1
ATOM 788 N N . TRP A 1 101 ? 10.076 21.632 29.280 1.00 78.88 101 TRP A N 1
ATOM 789 C CA . TRP A 1 101 ? 9.198 22.348 28.347 1.00 78.88 101 TRP A CA 1
ATOM 790 C C . TRP A 1 101 ? 8.714 21.457 27.195 1.00 78.88 101 TRP A C 1
ATOM 792 O O . TRP A 1 101 ? 7.526 21.476 26.864 1.00 78.88 101 TRP A O 1
ATOM 802 N N . MET A 1 102 ? 9.601 20.645 26.603 1.00 71.56 102 MET A N 1
ATOM 803 C CA . MET A 1 102 ? 9.212 19.713 25.539 1.00 71.56 102 MET A CA 1
ATOM 804 C C . MET A 1 102 ? 8.207 18.665 26.027 1.00 71.56 102 MET A C 1
ATOM 806 O O . MET A 1 102 ? 7.282 18.324 25.290 1.00 71.56 102 MET A O 1
ATOM 810 N N . GLU A 1 103 ? 8.368 18.155 27.252 1.00 67.75 103 GLU A N 1
ATOM 811 C CA . GLU A 1 103 ? 7.426 17.196 27.842 1.00 67.75 103 GLU A CA 1
ATOM 812 C C . GLU A 1 103 ? 6.042 17.821 28.053 1.00 67.75 103 GLU A C 1
ATOM 814 O O . GLU A 1 103 ? 5.030 17.230 27.669 1.00 67.75 103 GLU A O 1
ATOM 819 N N . ILE A 1 104 ? 5.993 19.029 28.621 1.00 69.44 104 ILE A N 1
ATOM 820 C CA . ILE A 1 104 ? 4.744 19.756 28.884 1.00 69.44 104 ILE A CA 1
ATOM 821 C C . ILE A 1 104 ? 4.032 20.084 27.567 1.00 69.44 104 ILE A C 1
ATOM 823 O O . ILE A 1 104 ? 2.842 19.805 27.416 1.00 69.44 104 ILE A O 1
ATOM 827 N N . THR A 1 105 ? 4.773 20.612 26.593 1.00 74.31 105 THR A N 1
ATOM 828 C CA . THR A 1 105 ? 4.243 21.020 25.286 1.00 74.31 105 THR A CA 1
ATOM 829 C C . THR A 1 105 ? 3.679 19.833 24.507 1.00 74.31 105 THR A C 1
ATOM 831 O O . THR A 1 105 ? 2.565 19.921 23.997 1.00 74.31 105 THR A O 1
ATOM 834 N N . GLN A 1 106 ? 4.373 18.687 24.485 1.00 71.94 106 GLN A N 1
ATOM 835 C CA . GLN A 1 106 ? 3.893 17.477 23.805 1.00 71.94 106 GLN A CA 1
ATOM 836 C C . GLN A 1 106 ? 2.541 17.000 24.354 1.00 71.94 106 GLN A C 1
ATOM 838 O O . GLN A 1 106 ? 1.636 16.659 23.590 1.00 71.94 106 GLN A O 1
ATOM 843 N N . VAL A 1 107 ? 2.411 16.946 25.684 1.00 66.31 107 VAL A N 1
ATOM 844 C CA . VAL A 1 107 ? 1.185 16.487 26.355 1.00 66.31 107 VAL A CA 1
ATOM 845 C C . VAL A 1 107 ? 0.036 17.441 26.059 1.00 66.31 107 VAL A C 1
ATOM 847 O O . VAL A 1 107 ? -1.064 17.006 25.722 1.00 66.31 107 VAL A O 1
ATOM 850 N N . ILE A 1 108 ? 0.307 18.738 26.138 1.00 71.69 108 ILE A N 1
ATOM 851 C CA . ILE A 1 108 ? -0.687 19.782 25.926 1.00 71.69 108 ILE A CA 1
ATOM 852 C C . ILE A 1 108 ? -1.178 19.809 24.488 1.00 71.69 108 ILE A C 1
ATOM 854 O O . ILE A 1 108 ? -2.384 19.784 24.273 1.00 71.69 108 ILE A O 1
ATOM 858 N N . VAL A 1 109 ? -0.274 19.788 23.509 1.00 75.50 109 VAL A N 1
ATOM 859 C CA . VAL A 1 109 ? -0.639 19.764 22.088 1.00 75.50 109 VAL A CA 1
ATOM 860 C C . VAL A 1 109 ? -1.471 18.520 21.757 1.00 75.50 109 VAL A C 1
ATOM 862 O O . VAL A 1 109 ? -2.448 18.609 21.018 1.00 75.50 109 VAL A O 1
ATOM 865 N N . SER A 1 110 ? -1.118 17.361 22.322 1.00 69.50 110 SER A N 1
ATOM 866 C CA . SER A 1 110 ? -1.860 16.108 22.123 1.00 69.50 110 SER A CA 1
ATOM 867 C C . SER A 1 110 ? -3.309 16.202 22.617 1.00 69.50 110 SER A C 1
ATOM 869 O O . SER A 1 110 ? -4.232 15.759 21.938 1.00 69.50 110 SER A O 1
ATOM 871 N N . ILE A 1 111 ? -3.520 16.814 23.785 1.00 65.12 111 ILE A N 1
ATOM 872 C CA . ILE A 1 111 ? -4.853 16.965 24.380 1.00 65.12 111 ILE A CA 1
ATOM 873 C C . ILE A 1 111 ? -5.632 18.096 23.697 1.00 65.12 111 ILE A C 1
ATOM 875 O O . ILE A 1 111 ? -6.825 17.935 23.448 1.00 65.12 111 ILE A O 1
ATOM 879 N N . ALA A 1 112 ? -4.963 19.195 23.338 1.00 70.75 112 ALA A N 1
ATOM 880 C CA . ALA A 1 112 ? -5.545 20.349 22.655 1.00 70.75 112 ALA A CA 1
ATOM 881 C C . ALA A 1 112 ? -6.125 20.001 21.276 1.00 70.75 112 ALA A C 1
ATOM 883 O O . ALA A 1 112 ? -7.216 20.467 20.956 1.00 70.75 112 ALA A O 1
ATOM 884 N N . LYS A 1 113 ? -5.488 19.094 20.518 1.00 69.06 113 LYS A N 1
ATOM 885 C CA . LYS A 1 113 ? -6.064 18.526 19.280 1.00 69.06 113 LYS A CA 1
ATOM 886 C C . LYS A 1 113 ? -7.404 17.813 19.503 1.00 69.06 113 LYS A C 1
ATOM 888 O O . LYS A 1 113 ? -8.213 17.714 18.596 1.00 69.06 113 LYS A O 1
ATOM 893 N N . GLY A 1 114 ? -7.656 17.297 20.709 1.00 62.44 114 GLY A N 1
ATOM 894 C CA . GLY A 1 114 ? -8.955 16.724 21.074 1.00 62.44 114 GLY A CA 1
ATOM 895 C C . GLY A 1 114 ? -10.025 17.768 21.416 1.00 62.44 114 GLY A C 1
ATOM 896 O O . GLY A 1 114 ? -11.190 17.403 21.550 1.00 62.44 114 GLY A O 1
ATOM 897 N N . VAL A 1 115 ? -9.640 19.040 21.584 1.00 65.44 115 VAL A N 1
ATOM 898 C CA . VAL A 1 115 ? -10.515 20.163 21.965 1.00 65.44 115 VAL A CA 1
ATOM 899 C C . VAL A 1 115 ? -10.950 20.973 20.743 1.00 65.44 115 VAL A C 1
ATOM 901 O O . VAL A 1 115 ? -12.132 21.290 20.620 1.00 65.44 115 VAL A O 1
ATOM 904 N N . THR A 1 116 ? -10.015 21.309 19.850 1.00 67.88 116 THR A N 1
ATOM 905 C CA . THR A 1 116 ? -10.287 22.068 18.621 1.00 67.88 116 THR A CA 1
ATOM 906 C C . THR A 1 116 ? -9.199 21.848 17.567 1.00 67.88 116 THR A C 1
ATOM 908 O O . THR A 1 116 ? -8.015 21.767 17.899 1.00 67.88 116 THR A O 1
ATOM 911 N N . ASP A 1 117 ? -9.607 21.803 16.298 1.00 65.88 117 ASP A N 1
ATOM 912 C CA . ASP A 1 117 ? -8.710 21.793 15.136 1.00 65.88 117 ASP A CA 1
ATOM 913 C C . ASP A 1 117 ? -8.489 23.208 14.553 1.00 65.88 117 ASP A C 1
ATOM 915 O O . ASP A 1 117 ? -7.642 23.390 13.683 1.00 65.88 117 ASP A O 1
ATOM 919 N N . GLU A 1 118 ? -9.210 24.224 15.048 1.00 69.62 118 GLU A N 1
ATOM 920 C CA . GLU A 1 118 ? -9.246 25.593 14.492 1.00 69.62 118 GLU A CA 1
ATOM 921 C C . GLU A 1 118 ? -8.279 26.579 15.181 1.00 69.62 118 GLU A C 1
ATOM 923 O O . GLU A 1 118 ? -8.355 27.785 14.964 1.00 69.62 118 GLU A O 1
ATOM 928 N N . SER A 1 119 ? -7.382 26.095 16.044 1.00 77.81 119 SER A N 1
ATOM 929 C CA . SER A 1 119 ? -6.402 26.948 16.738 1.00 77.81 119 SER A CA 1
ATOM 930 C C . SER A 1 119 ? -5.384 27.550 15.762 1.00 77.81 119 SER A C 1
ATOM 932 O O . SER A 1 119 ? -4.754 26.829 14.984 1.00 77.81 119 SER A O 1
ATOM 934 N N . THR A 1 120 ? -5.166 28.864 15.850 1.00 76.50 120 THR A N 1
ATOM 935 C CA . THR A 1 120 ? -4.202 29.598 15.015 1.00 76.50 120 THR A CA 1
ATOM 936 C C . THR A 1 120 ? -2.776 29.536 15.567 1.00 76.50 120 THR A C 1
ATOM 938 O O . THR A 1 120 ? -1.819 29.598 14.798 1.00 76.50 120 THR A O 1
ATOM 941 N N . VAL A 1 121 ? -2.608 29.334 16.880 1.00 79.94 121 VAL A N 1
ATOM 942 C CA . VAL A 1 121 ? -1.298 29.390 17.561 1.00 79.94 121 VAL A CA 1
ATOM 943 C C . VAL A 1 121 ? -0.683 28.005 17.778 1.00 79.94 121 VAL A C 1
ATOM 945 O O . VAL A 1 121 ? 0.542 27.843 17.773 1.00 79.94 121 VAL A O 1
ATOM 948 N N . MET A 1 122 ? -1.507 26.968 17.951 1.00 82.69 122 MET A N 1
ATOM 949 C CA . MET A 1 122 ? -1.037 25.593 18.155 1.00 82.69 122 MET A CA 1
ATOM 950 C C . MET A 1 122 ? -0.042 25.106 17.078 1.00 82.69 122 MET A C 1
ATOM 952 O O . MET A 1 122 ? 0.936 24.445 17.454 1.00 82.69 122 MET A O 1
ATOM 956 N N . PRO A 1 123 ? -0.203 25.415 15.773 1.00 80.19 123 PRO A N 1
ATOM 957 C CA . PRO A 1 123 ? 0.760 24.981 14.762 1.00 80.19 123 PRO A CA 1
ATOM 958 C C . PRO A 1 123 ? 2.134 25.667 14.898 1.00 80.19 123 PRO A C 1
ATOM 960 O O . PRO A 1 123 ? 3.152 25.034 14.608 1.00 80.19 123 PRO A O 1
ATOM 963 N N . ALA A 1 124 ? 2.197 26.905 15.405 1.00 81.75 124 ALA A N 1
ATOM 964 C CA . ALA A 1 124 ? 3.458 27.601 15.684 1.00 81.75 124 ALA A CA 1
ATOM 965 C C . ALA A 1 124 ? 4.218 26.937 16.846 1.00 81.75 124 ALA A C 1
ATOM 967 O O . ALA A 1 124 ? 5.425 26.699 16.768 1.00 81.75 124 ALA A O 1
ATOM 968 N N . LEU A 1 125 ? 3.495 26.546 17.901 1.00 83.06 125 LEU A N 1
ATOM 969 C CA . LEU A 1 125 ? 4.064 25.824 19.041 1.00 83.06 125 LEU A CA 1
ATOM 970 C C . LEU A 1 125 ? 4.615 24.441 18.639 1.00 83.06 125 LEU A C 1
ATOM 972 O O . LEU A 1 125 ? 5.706 24.061 19.068 1.00 83.06 125 LEU A O 1
ATOM 976 N N . GLN A 1 126 ? 3.897 23.716 17.774 1.00 81.12 126 GLN A N 1
ATOM 977 C CA . GLN A 1 126 ? 4.356 22.444 17.196 1.00 81.12 126 GLN A CA 1
ATOM 978 C C . GLN A 1 126 ? 5.634 22.612 16.372 1.00 81.12 126 GLN A C 1
ATOM 980 O O . GLN A 1 126 ? 6.571 21.830 16.527 1.00 81.12 126 GLN A O 1
ATOM 985 N N . LEU A 1 127 ? 5.701 23.647 15.530 1.00 82.06 127 LEU A N 1
ATOM 986 C CA . LEU A 1 127 ? 6.880 23.922 14.714 1.00 82.06 127 LEU A CA 1
ATOM 987 C C . LEU A 1 127 ? 8.114 24.213 15.578 1.00 82.06 127 LEU A C 1
ATOM 989 O O . LEU A 1 127 ? 9.186 23.658 15.335 1.00 82.06 127 LEU A O 1
ATOM 993 N N . CYS A 1 128 ? 7.958 25.032 16.619 1.00 81.25 128 CYS A N 1
ATOM 994 C CA . CYS A 1 128 ? 9.011 25.276 17.603 1.00 81.25 128 CYS A CA 1
ATOM 995 C C . CYS A 1 128 ? 9.519 23.969 18.222 1.00 81.25 128 CYS A C 1
ATOM 997 O O . CYS A 1 128 ? 10.726 23.756 18.338 1.00 81.25 128 CYS A O 1
ATOM 999 N N . GLN A 1 129 ? 8.605 23.069 18.584 1.00 79.56 129 GLN A N 1
ATOM 1000 C CA . GLN A 1 129 ? 8.946 21.775 19.160 1.00 79.56 129 GLN A CA 1
ATOM 1001 C C . GLN A 1 129 ? 9.703 20.865 18.175 1.00 79.56 129 GLN A C 1
ATOM 1003 O O . GLN A 1 129 ? 10.670 20.205 18.560 1.00 79.56 129 GLN A O 1
ATOM 1008 N N . GLU A 1 130 ? 9.295 20.831 16.905 1.00 76.81 130 GLU A N 1
ATOM 1009 C CA . GLU A 1 130 ? 9.968 20.077 15.838 1.00 76.81 130 GLU A CA 1
ATOM 1010 C C . GLU A 1 130 ? 11.393 20.592 15.589 1.00 76.81 130 GLU A C 1
ATOM 1012 O O . GLU A 1 130 ? 12.339 19.800 15.550 1.00 76.81 130 GLU A O 1
ATOM 1017 N N . ILE A 1 131 ? 11.566 21.916 15.506 1.00 78.00 131 ILE A N 1
ATOM 1018 C CA . ILE A 1 131 ? 12.877 22.560 15.334 1.00 78.00 131 ILE A CA 1
ATOM 1019 C C . ILE A 1 131 ? 13.782 22.267 16.537 1.00 78.00 131 ILE A C 1
ATOM 1021 O O . ILE A 1 131 ? 14.928 21.859 16.356 1.00 78.00 131 ILE A O 1
ATOM 1025 N N . ILE A 1 132 ? 13.271 22.396 17.766 1.00 76.81 132 ILE A N 1
ATOM 1026 C CA . ILE A 1 132 ? 14.025 22.090 18.993 1.00 76.81 132 ILE A CA 1
ATOM 1027 C C . ILE A 1 132 ? 14.488 20.630 19.013 1.00 76.81 132 ILE A C 1
ATOM 1029 O O . ILE A 1 132 ? 15.639 20.356 19.348 1.00 76.81 132 ILE A O 1
ATOM 1033 N N . ASN A 1 133 ? 13.628 19.688 18.620 1.00 75.62 133 ASN A N 1
ATOM 1034 C CA . ASN A 1 133 ? 13.973 18.266 18.557 1.00 75.62 133 ASN A CA 1
ATOM 1035 C C . ASN A 1 133 ? 15.097 17.952 17.556 1.00 75.62 133 ASN A C 1
ATOM 1037 O O . ASN A 1 133 ? 15.819 16.967 17.742 1.00 75.62 133 ASN A O 1
ATOM 1041 N N . LEU A 1 134 ? 15.241 18.745 16.490 1.00 72.56 134 LEU A N 1
ATOM 1042 C CA . LEU A 1 134 ? 16.357 18.631 15.547 1.00 72.56 134 LEU A CA 1
ATOM 1043 C C . LEU A 1 134 ? 17.622 19.283 16.100 1.00 72.56 134 LEU A C 1
ATOM 1045 O O . LEU A 1 134 ? 18.678 18.656 16.098 1.00 72.56 134 LEU A O 1
ATOM 1049 N N . VAL A 1 135 ? 17.495 20.498 16.631 1.00 72.31 135 VAL A N 1
ATOM 1050 C CA . VAL A 1 135 ? 18.592 21.267 17.230 1.00 72.31 135 VAL A CA 1
ATOM 1051 C C . VAL A 1 135 ? 19.261 20.500 18.374 1.00 72.31 135 VAL A C 1
ATOM 1053 O O . VAL A 1 135 ? 20.483 20.421 18.431 1.00 72.31 135 VAL A O 1
ATOM 1056 N N . LEU A 1 136 ? 18.480 19.856 19.246 1.00 67.88 136 LEU A N 1
ATOM 1057 C CA . LEU A 1 136 ? 18.984 19.075 20.383 1.00 67.88 136 LEU A CA 1
ATOM 1058 C C . LEU A 1 136 ? 19.819 17.844 19.996 1.00 67.88 136 LEU A C 1
ATOM 1060 O O . LEU A 1 136 ? 20.469 17.260 20.861 1.00 67.88 136 LEU A O 1
ATOM 1064 N N . LYS A 1 137 ? 19.795 17.421 18.727 1.00 65.00 137 LYS A N 1
ATOM 1065 C CA . LYS A 1 137 ? 20.623 16.317 18.215 1.00 65.00 137 LYS A CA 1
ATOM 1066 C C . LYS A 1 137 ? 21.993 16.785 17.713 1.00 65.00 137 LYS A C 1
ATOM 1068 O O . LYS A 1 137 ? 22.794 15.942 17.317 1.00 65.00 137 LYS A O 1
ATOM 1073 N N . VAL A 1 138 ? 22.253 18.095 17.706 1.00 63.56 138 VAL A N 1
ATOM 1074 C CA . VAL A 1 138 ? 23.483 18.710 17.196 1.00 63.56 138 VAL A CA 1
ATOM 1075 C C . VAL A 1 138 ? 24.274 19.293 18.367 1.00 63.56 138 VAL A C 1
ATOM 1077 O O . VAL A 1 138 ? 23.862 20.276 18.975 1.00 63.56 138 VAL A O 1
ATOM 1080 N N . ASP A 1 139 ? 25.436 18.709 18.671 1.00 53.75 139 ASP A N 1
ATOM 1081 C CA . ASP A 1 139 ? 26.219 19.031 19.879 1.00 53.75 139 ASP A CA 1
ATOM 1082 C C . ASP A 1 139 ? 26.739 20.490 19.945 1.00 53.75 139 ASP A C 1
ATOM 1084 O O . ASP A 1 139 ? 27.085 20.965 21.026 1.00 53.75 139 ASP A O 1
ATOM 1088 N N . ASN A 1 140 ? 26.780 21.217 18.817 1.00 58.09 140 ASN A N 1
ATOM 1089 C CA . ASN A 1 140 ? 27.366 22.565 18.704 1.00 58.09 140 ASN A CA 1
ATOM 1090 C C . ASN A 1 140 ? 26.360 23.699 18.405 1.00 58.09 140 ASN A C 1
ATOM 1092 O O . ASN A 1 140 ? 26.783 24.849 18.270 1.00 58.09 140 ASN A O 1
ATOM 1096 N N . PHE A 1 141 ? 25.057 23.418 18.301 1.00 62.03 141 PHE A N 1
ATOM 1097 C CA . PHE A 1 141 ? 24.076 24.432 17.896 1.00 62.03 141 PHE A CA 1
ATOM 1098 C C . PHE A 1 141 ? 23.724 25.382 19.055 1.00 62.03 141 PHE A C 1
ATOM 1100 O O . PHE A 1 141 ? 23.408 24.946 20.165 1.00 62.03 141 PHE A O 1
ATOM 1107 N N . LYS A 1 142 ? 23.747 26.700 18.812 1.00 62.19 142 LYS A N 1
ATOM 1108 C CA . LYS A 1 142 ? 23.384 27.708 19.826 1.00 62.19 142 LYS A CA 1
ATOM 1109 C C . LYS A 1 142 ? 21.855 27.823 19.961 1.00 62.19 142 LYS A C 1
ATOM 1111 O O . LYS A 1 142 ? 21.200 28.150 18.976 1.00 62.19 142 LYS A O 1
ATOM 1116 N N . PRO A 1 143 ? 21.268 27.656 21.163 1.00 60.84 143 PRO A N 1
ATOM 1117 C CA . PRO A 1 143 ? 19.815 27.758 21.365 1.00 60.84 143 PRO A CA 1
ATOM 1118 C C . PRO A 1 143 ? 19.211 29.149 21.089 1.00 60.84 143 PRO A C 1
ATOM 1120 O O . PRO A 1 143 ? 17.993 29.279 20.994 1.00 60.84 143 PRO A O 1
ATOM 1123 N N . ASP A 1 144 ? 20.047 30.184 20.950 1.00 66.06 144 ASP A N 1
ATOM 1124 C CA . ASP A 1 144 ? 19.635 31.590 20.835 1.00 66.06 144 ASP A CA 1
ATOM 1125 C C . ASP A 1 144 ? 18.686 31.857 19.652 1.00 66.06 144 ASP A C 1
ATOM 1127 O O . ASP A 1 144 ? 17.721 32.610 19.790 1.00 66.06 144 ASP A O 1
ATOM 1131 N N . SER A 1 145 ? 18.900 31.191 18.511 1.00 66.38 145 SER A N 1
ATOM 1132 C CA . SER A 1 145 ? 18.059 31.336 17.311 1.00 66.38 145 SER A CA 1
ATOM 1133 C C . SER A 1 145 ? 16.639 30.786 17.507 1.00 66.38 145 SER A C 1
ATOM 1135 O O . SER A 1 145 ? 15.688 31.284 16.909 1.00 66.38 145 SER A O 1
ATOM 1137 N N . VAL A 1 146 ? 16.475 29.776 18.366 1.00 67.25 146 VAL A N 1
ATOM 1138 C CA . VAL A 1 146 ? 15.172 29.167 18.671 1.00 67.25 146 VAL A CA 1
ATOM 1139 C C . VAL A 1 146 ? 14.374 30.039 19.638 1.00 67.25 146 VAL A C 1
ATOM 1141 O O . VAL A 1 146 ? 13.161 30.173 19.484 1.00 67.25 146 VAL A O 1
ATOM 1144 N N . TYR A 1 147 ? 15.042 30.677 20.605 1.00 76.81 147 TYR A N 1
ATOM 1145 C CA . TYR A 1 147 ? 14.382 31.650 21.480 1.00 76.81 147 TYR A CA 1
ATOM 1146 C C . TYR A 1 147 ? 13.871 32.842 20.679 1.00 76.81 147 TYR A C 1
ATOM 1148 O O . TYR A 1 147 ? 12.741 33.272 20.882 1.00 76.81 147 TYR A O 1
ATOM 1156 N N . LEU A 1 148 ? 14.668 33.325 19.721 1.00 76.44 148 LEU A N 1
ATOM 1157 C CA . LEU A 1 148 ? 14.267 34.410 18.829 1.00 76.44 148 LEU A CA 1
ATOM 1158 C C . LEU A 1 148 ? 13.011 34.050 18.018 1.00 76.44 148 LEU A C 1
ATOM 1160 O O . LEU A 1 148 ? 12.147 34.899 17.823 1.00 76.44 148 LEU A O 1
ATOM 1164 N N . LEU A 1 149 ? 12.875 32.784 17.609 1.00 80.25 149 LEU A N 1
ATOM 1165 C CA . LEU A 1 149 ? 11.675 32.280 16.939 1.00 80.25 149 LEU A CA 1
ATOM 1166 C C . LEU A 1 149 ? 10.457 32.263 17.878 1.00 80.25 149 LEU A C 1
ATOM 1168 O O . LEU A 1 149 ? 9.371 32.675 17.480 1.00 80.25 149 LEU A O 1
ATOM 1172 N N . GLY A 1 150 ? 10.637 31.836 19.132 1.00 81.06 150 GLY A N 1
ATOM 1173 C CA . GLY A 1 150 ? 9.586 31.864 20.154 1.00 81.06 150 GLY A CA 1
ATOM 1174 C C . GLY A 1 150 ? 9.098 33.277 20.493 1.00 81.06 150 GLY A C 1
ATOM 1175 O O . GLY A 1 150 ? 7.894 33.483 20.624 1.00 81.06 150 GLY A O 1
ATOM 1176 N N . GLU A 1 151 ? 10.010 34.249 20.592 1.00 82.81 151 GLU A N 1
ATOM 1177 C CA . GLU A 1 151 ? 9.672 35.668 20.799 1.00 82.81 151 GLU A CA 1
ATOM 1178 C C . GLU A 1 151 ? 8.945 36.250 19.576 1.00 82.81 151 GLU A C 1
ATOM 1180 O O . GLU A 1 151 ? 7.914 36.895 19.734 1.00 82.81 151 GLU A O 1
ATOM 1185 N N . LEU A 1 152 ? 9.398 35.952 18.351 1.00 82.69 152 LEU A N 1
ATOM 1186 C CA . LEU A 1 152 ? 8.730 36.414 17.126 1.00 82.69 152 LEU A CA 1
ATOM 1187 C C . LEU A 1 152 ? 7.321 35.841 16.956 1.00 82.69 152 LEU A C 1
ATOM 1189 O O . LEU A 1 152 ? 6.430 36.547 16.486 1.00 82.69 152 LEU A O 1
ATOM 1193 N N . PHE A 1 153 ? 7.093 34.580 17.330 1.00 83.38 153 PHE A N 1
ATOM 1194 C CA . PHE A 1 153 ? 5.737 34.032 17.345 1.00 83.38 153 PHE A CA 1
ATOM 1195 C C . PHE A 1 153 ? 4.869 34.685 18.415 1.00 83.38 153 PHE A C 1
ATOM 1197 O O . PHE A 1 153 ? 3.683 34.884 18.183 1.00 83.38 153 PHE A O 1
ATOM 1204 N N . PHE A 1 154 ? 5.436 35.046 19.566 1.00 81.19 154 PHE A N 1
ATOM 1205 C CA . PHE A 1 154 ? 4.695 35.748 20.608 1.00 81.19 154 PHE A CA 1
ATOM 1206 C C . PHE A 1 154 ? 4.314 37.174 20.174 1.00 81.19 154 PHE A C 1
ATOM 1208 O O . PHE A 1 154 ? 3.186 37.599 20.405 1.00 81.19 154 PHE A O 1
ATOM 1215 N N . GLU A 1 155 ? 5.223 37.890 19.504 1.00 82.44 155 GLU A N 1
ATOM 1216 C CA . GLU A 1 155 ? 4.987 39.242 18.976 1.00 82.44 155 GLU A CA 1
ATOM 1217 C C . GLU A 1 155 ? 3.950 39.278 17.843 1.00 82.44 155 GLU A C 1
ATOM 1219 O O . GLU A 1 155 ? 3.184 40.234 17.758 1.00 82.44 155 GLU A O 1
ATOM 1224 N N . ASN A 1 156 ? 3.896 38.239 17.003 1.00 79.06 156 ASN A N 1
ATOM 1225 C CA . ASN A 1 156 ? 2.940 38.126 15.893 1.00 79.06 156 ASN A CA 1
ATOM 1226 C C . ASN A 1 156 ? 1.670 37.329 16.256 1.00 79.06 156 ASN A C 1
ATOM 1228 O O . ASN A 1 156 ? 1.011 36.801 15.365 1.00 79.06 156 ASN A O 1
ATOM 1232 N N . GLU A 1 157 ? 1.356 37.164 17.546 1.00 76.19 157 GLU A N 1
ATOM 1233 C CA . GLU A 1 157 ? 0.176 36.414 18.021 1.00 76.19 157 GLU A CA 1
ATOM 1234 C C . GLU A 1 157 ? 0.044 34.995 17.420 1.00 76.19 157 GLU A C 1
ATOM 1236 O O . GLU A 1 157 ? -1.049 34.482 17.208 1.00 76.19 157 GLU A O 1
ATOM 1241 N N . GLY A 1 158 ? 1.170 34.332 17.147 1.00 71.00 158 GLY A N 1
ATOM 1242 C CA . GLY A 1 158 ? 1.225 32.983 16.584 1.00 71.00 158 GLY A CA 1
ATOM 1243 C C . GLY A 1 158 ? 1.096 32.896 15.061 1.00 71.00 158 GLY A C 1
ATOM 1244 O O . GLY A 1 158 ? 1.087 31.782 14.544 1.00 71.00 158 GLY A O 1
ATOM 1245 N N . GLN A 1 159 ? 1.047 34.019 14.334 1.00 77.19 159 GLN A N 1
ATOM 1246 C CA . GLN A 1 159 ? 1.004 34.023 12.867 1.00 77.19 159 GLN A CA 1
ATOM 1247 C C . GLN A 1 159 ? 2.276 33.423 12.246 1.00 77.19 159 GLN A C 1
ATOM 1249 O O . GLN A 1 159 ? 3.406 33.814 12.553 1.00 77.19 159 GLN A O 1
ATOM 1254 N N . ILE A 1 160 ? 2.074 32.450 11.358 1.00 78.12 160 ILE A N 1
ATOM 1255 C CA . ILE A 1 160 ? 3.122 31.621 10.737 1.00 78.12 160 ILE A CA 1
ATOM 1256 C C . ILE A 1 160 ? 3.568 32.190 9.383 1.00 78.12 160 ILE A C 1
ATOM 1258 O O . ILE A 1 160 ? 4.675 31.912 8.914 1.00 78.12 160 ILE A O 1
ATOM 1262 N N . ASP A 1 161 ? 2.715 33.011 8.780 1.00 73.00 161 ASP A N 1
ATOM 1263 C CA . ASP A 1 161 ? 2.807 33.555 7.430 1.00 73.00 161 ASP A CA 1
ATOM 1264 C C . ASP A 1 161 ? 3.626 34.843 7.306 1.00 73.00 161 ASP A C 1
ATOM 1266 O O . ASP A 1 161 ? 3.832 35.342 6.200 1.00 73.00 161 ASP A O 1
ATOM 1270 N N . SER A 1 162 ? 4.180 35.357 8.408 1.00 81.25 162 SER A N 1
ATOM 1271 C CA . SER A 1 162 ? 4.943 36.602 8.367 1.00 81.25 162 SER A CA 1
ATOM 1272 C C . SER A 1 162 ? 6.315 36.442 7.669 1.00 81.25 162 SER A C 1
ATOM 1274 O O . SER A 1 162 ? 7.051 35.476 7.916 1.00 81.25 162 SER A O 1
ATOM 1276 N N . PRO A 1 163 ? 6.744 37.416 6.836 1.00 82.06 163 PRO A N 1
ATOM 1277 C CA . PRO A 1 163 ? 8.042 37.361 6.154 1.00 82.06 163 PRO A CA 1
ATOM 1278 C C . PRO A 1 163 ? 9.250 37.304 7.103 1.00 82.06 163 PRO A C 1
ATOM 1280 O O . PRO A 1 163 ? 10.299 36.755 6.761 1.00 82.06 163 PRO A O 1
ATOM 1283 N N . SER A 1 164 ? 9.134 37.886 8.300 1.00 81.81 164 SER A N 1
ATOM 1284 C CA . SER A 1 164 ? 10.180 37.856 9.329 1.00 81.81 164 SER A CA 1
ATOM 1285 C C . SER A 1 164 ? 10.351 36.457 9.922 1.00 81.81 164 SER A C 1
ATOM 1287 O O . SER A 1 164 ? 11.486 35.994 10.058 1.00 81.81 164 SER A O 1
ATOM 1289 N N . VAL A 1 165 ? 9.244 35.761 10.204 1.00 82.88 165 VAL A N 1
ATOM 1290 C CA . VAL A 1 165 ? 9.243 34.360 10.650 1.00 82.88 165 VAL A CA 1
ATOM 1291 C C . VAL A 1 165 ? 9.815 33.452 9.560 1.00 82.88 165 VAL A C 1
ATOM 1293 O O . VAL A 1 165 ? 10.697 32.643 9.854 1.00 82.88 165 VAL A O 1
ATOM 1296 N N . PHE A 1 166 ? 9.404 33.645 8.301 1.00 84.75 166 PHE A N 1
ATOM 1297 C CA . PHE A 1 166 ? 9.929 32.897 7.154 1.00 84.75 166 PHE A CA 1
ATOM 1298 C C . PHE A 1 166 ? 11.462 32.981 7.060 1.00 84.75 166 PHE A C 1
ATOM 1300 O O . PHE A 1 166 ? 12.145 31.956 7.023 1.00 84.75 166 PHE A O 1
ATOM 1307 N N . ASN A 1 167 ? 12.016 34.199 7.071 1.00 84.12 167 ASN A N 1
ATOM 1308 C CA . ASN A 1 167 ? 13.459 34.413 6.942 1.00 84.12 167 ASN A CA 1
ATOM 1309 C C . ASN A 1 167 ? 14.244 33.812 8.117 1.00 84.12 167 ASN A C 1
ATOM 1311 O O . ASN A 1 167 ? 15.325 33.253 7.914 1.00 84.12 167 ASN A O 1
ATOM 1315 N N . LEU A 1 168 ? 13.709 33.891 9.341 1.00 83.44 168 LEU A N 1
ATOM 1316 C CA . LEU A 1 168 ? 14.366 33.295 10.500 1.00 83.44 168 LEU A CA 1
ATOM 1317 C C . LEU A 1 168 ? 14.360 31.763 10.420 1.00 83.44 168 LEU A C 1
ATOM 1319 O O . LEU A 1 168 ? 15.409 31.149 10.618 1.00 83.44 168 LEU A O 1
ATOM 1323 N N . ILE A 1 169 ? 13.225 31.142 10.085 1.00 83.69 169 ILE A N 1
ATOM 1324 C CA . ILE A 1 169 ? 13.128 29.683 9.912 1.00 83.69 169 ILE A CA 1
ATOM 1325 C C . ILE A 1 169 ? 14.096 29.212 8.831 1.00 83.69 169 ILE A C 1
ATOM 1327 O O . ILE A 1 169 ? 14.844 28.261 9.061 1.00 83.69 169 ILE A O 1
ATOM 1331 N N . LEU A 1 170 ? 14.137 29.898 7.686 1.00 83.12 170 LEU A N 1
ATOM 1332 C CA . LEU A 1 170 ? 15.070 29.572 6.613 1.00 83.12 170 LEU A CA 1
ATOM 1333 C C . LEU A 1 170 ? 16.521 29.637 7.109 1.00 83.12 170 LEU A C 1
ATOM 1335 O O . LEU A 1 170 ? 17.272 28.687 6.905 1.00 83.12 170 LEU A O 1
ATOM 1339 N N . SER A 1 171 ? 16.892 30.685 7.851 1.00 82.25 171 SER A N 1
ATOM 1340 C CA . SER A 1 171 ? 18.244 30.815 8.410 1.00 82.25 171 SER A CA 1
ATOM 1341 C C . SER A 1 171 ? 18.603 29.693 9.398 1.00 82.25 171 SER A C 1
ATOM 1343 O O . SER A 1 171 ? 19.724 29.186 9.370 1.00 82.25 171 SER A O 1
ATOM 1345 N N . ILE A 1 172 ? 17.647 29.245 10.223 1.00 79.44 172 ILE A N 1
ATOM 1346 C CA . ILE A 1 172 ? 17.832 28.138 11.174 1.00 79.44 172 ILE A CA 1
ATOM 1347 C C . ILE A 1 172 ? 18.049 26.824 10.419 1.00 79.44 172 ILE A C 1
ATOM 1349 O O . ILE A 1 172 ? 18.976 26.076 10.730 1.00 79.44 172 ILE A O 1
ATOM 1353 N N . LEU A 1 173 ? 17.227 26.541 9.406 1.00 80.19 173 LEU A N 1
ATOM 1354 C CA . LEU A 1 173 ? 17.347 25.321 8.605 1.00 80.19 173 LEU A CA 1
ATOM 1355 C C . LEU A 1 173 ? 18.639 25.303 7.774 1.00 80.19 173 LEU A C 1
ATOM 1357 O O . LEU A 1 173 ? 19.269 24.253 7.664 1.00 80.19 173 LEU A O 1
ATOM 1361 N N . GLN A 1 174 ? 19.071 26.456 7.248 1.00 79.62 174 GLN A N 1
ATOM 1362 C CA . GLN A 1 174 ? 20.352 26.614 6.547 1.00 79.62 174 GLN A CA 1
ATOM 1363 C C . GLN A 1 174 ? 21.545 26.365 7.478 1.00 79.62 174 GLN A C 1
ATOM 1365 O O . GLN A 1 174 ? 22.463 25.631 7.116 1.00 79.62 174 GLN A O 1
ATOM 1370 N N . GLN A 1 175 ? 21.514 26.894 8.705 1.00 77.06 175 GLN A N 1
ATOM 1371 C CA . GLN A 1 175 ? 22.537 26.600 9.715 1.00 77.06 175 GLN A CA 1
ATOM 1372 C C . GLN A 1 175 ? 22.578 25.108 10.061 1.00 77.06 175 GLN A C 1
ATOM 1374 O O . GLN A 1 175 ? 23.654 24.512 10.082 1.00 77.06 175 GLN A O 1
ATOM 1379 N N . LEU A 1 176 ? 21.415 24.479 10.257 1.00 75.75 176 LEU A N 1
ATOM 1380 C CA . LEU A 1 176 ? 21.331 23.044 10.532 1.00 75.75 176 LEU A CA 1
ATOM 1381 C C . LEU A 1 176 ? 21.891 22.204 9.382 1.00 75.75 176 LEU A C 1
ATOM 1383 O O . LEU A 1 176 ? 22.569 21.215 9.646 1.00 75.75 176 LEU A O 1
ATOM 1387 N N . GLN A 1 177 ? 21.673 22.591 8.126 1.00 76.81 177 GLN A N 1
ATOM 1388 C CA . GLN A 1 177 ? 22.238 21.874 6.982 1.00 76.81 177 GLN A CA 1
ATOM 1389 C C . GLN A 1 177 ? 23.778 21.916 6.955 1.00 76.81 177 GLN A C 1
ATOM 1391 O O . GLN A 1 177 ? 24.412 20.933 6.580 1.00 76.81 177 GLN A O 1
ATOM 1396 N N . VAL A 1 178 ? 24.383 23.039 7.358 1.00 75.19 178 VAL A N 1
ATOM 1397 C CA . VAL A 1 178 ? 25.847 23.216 7.366 1.00 75.19 178 VAL A CA 1
ATOM 1398 C C . VAL A 1 178 ? 26.498 22.542 8.577 1.00 75.19 178 VAL A C 1
ATOM 1400 O O . VAL A 1 178 ? 27.575 21.960 8.457 1.00 75.19 178 VAL A O 1
ATOM 1403 N N . GLU A 1 179 ? 25.866 22.622 9.749 1.00 68.62 179 GLU A N 1
ATOM 1404 C CA . GLU A 1 179 ? 26.455 22.182 11.020 1.00 68.62 179 GLU A CA 1
ATOM 1405 C C . GLU A 1 179 ? 26.180 20.710 11.363 1.00 68.62 179 GLU A C 1
ATOM 1407 O O . GLU A 1 179 ? 26.877 20.136 12.203 1.00 68.62 179 GLU A O 1
ATOM 1412 N N . SER A 1 180 ? 25.193 20.075 10.726 1.00 59.91 180 SER A N 1
ATOM 1413 C CA . SER A 1 180 ? 24.801 18.694 11.017 1.00 59.91 180 SER A CA 1
ATOM 1414 C C . SER A 1 180 ? 24.931 17.787 9.792 1.00 59.91 180 SER A C 1
ATOM 1416 O O . SER A 1 180 ? 24.603 18.178 8.679 1.00 59.91 180 SER A O 1
ATOM 1418 N N . SER A 1 181 ? 25.328 16.523 9.982 1.00 60.53 181 SER A N 1
ATOM 1419 C CA . SER A 1 181 ? 25.198 15.480 8.948 1.00 60.53 181 SER A CA 1
ATOM 1420 C C . SER A 1 181 ? 23.740 15.004 8.803 1.00 60.53 181 SER A C 1
ATOM 1422 O O . SER A 1 181 ? 23.486 13.806 8.658 1.00 60.53 181 SER A O 1
ATOM 1424 N N . THR A 1 182 ? 22.770 15.911 8.957 1.00 64.12 182 THR A N 1
ATOM 1425 C CA . THR A 1 182 ? 21.339 15.602 8.874 1.00 64.12 182 THR A CA 1
ATOM 1426 C C . THR A 1 182 ? 20.934 15.454 7.414 1.00 64.12 182 THR A C 1
ATOM 1428 O O . THR A 1 182 ? 21.330 16.238 6.557 1.00 64.12 182 THR A O 1
ATOM 1431 N N . ASP A 1 183 ? 20.128 14.432 7.138 1.00 69.88 183 ASP A N 1
ATOM 1432 C CA . ASP A 1 183 ? 19.573 14.158 5.815 1.00 69.88 183 ASP A CA 1
ATOM 1433 C C . ASP A 1 183 ? 18.776 15.366 5.283 1.00 69.88 183 ASP A C 1
ATOM 1435 O O . ASP A 1 183 ? 17.830 15.834 5.928 1.00 69.88 183 ASP A O 1
ATOM 1439 N N . VAL A 1 184 ? 19.145 15.845 4.090 1.00 74.38 184 VAL A N 1
ATOM 1440 C CA . VAL A 1 184 ? 18.495 16.961 3.379 1.00 74.38 184 VAL A CA 1
ATOM 1441 C C . VAL A 1 184 ? 16.993 16.701 3.192 1.00 74.38 184 VAL A C 1
ATOM 1443 O O . VAL A 1 184 ? 16.198 17.636 3.248 1.00 74.38 184 VAL A O 1
ATOM 1446 N N . SER A 1 185 ? 16.587 15.432 3.080 1.00 71.00 185 SER A N 1
ATOM 1447 C CA . SER A 1 185 ? 15.183 14.993 2.985 1.00 71.00 185 SER A CA 1
ATOM 1448 C C . SER A 1 185 ? 14.354 15.362 4.201 1.00 71.00 185 SER A C 1
ATOM 1450 O O . SER A 1 185 ? 13.209 15.791 4.057 1.00 71.00 185 SER A O 1
ATOM 1452 N N . LYS A 1 186 ? 14.944 15.284 5.394 1.00 75.12 186 LYS A N 1
ATOM 1453 C CA . LYS A 1 186 ? 14.259 15.617 6.649 1.00 75.12 186 LYS A CA 1
ATOM 1454 C C . LYS A 1 186 ? 14.128 17.119 6.847 1.00 75.12 186 LYS A C 1
ATOM 1456 O O . LYS A 1 186 ? 13.094 17.594 7.311 1.00 75.12 186 LYS A O 1
ATOM 1461 N N . LEU A 1 187 ? 15.155 17.876 6.461 1.00 77.75 187 LEU A N 1
ATOM 1462 C CA . LEU A 1 187 ? 15.095 19.339 6.481 1.00 77.75 187 LEU A CA 1
ATOM 1463 C C . LEU A 1 187 ? 14.032 19.850 5.500 1.00 77.75 187 LEU A C 1
ATOM 1465 O O . LEU A 1 187 ? 13.241 20.725 5.852 1.00 77.75 187 LEU A O 1
ATOM 1469 N N . GLN A 1 188 ? 13.950 19.242 4.314 1.00 79.50 188 GLN A N 1
ATOM 1470 C CA . GLN A 1 188 ? 12.940 19.583 3.319 1.00 79.50 188 GLN A CA 1
ATOM 1471 C C . GLN A 1 188 ? 11.517 19.190 3.758 1.00 79.50 188 GLN A C 1
ATOM 1473 O O . GLN A 1 188 ? 10.585 19.965 3.550 1.00 79.50 188 GLN A O 1
ATOM 1478 N N . GLN A 1 189 ? 11.333 18.043 4.427 1.00 77.75 189 GLN A N 1
ATOM 1479 C CA . GLN A 1 189 ? 10.052 17.665 5.049 1.00 77.75 189 GLN A CA 1
ATOM 1480 C C . GLN A 1 189 ? 9.562 18.711 6.046 1.00 77.75 189 GLN A C 1
ATOM 1482 O O . GLN A 1 189 ? 8.408 19.140 5.976 1.00 77.75 189 GLN A O 1
ATOM 1487 N N . LEU A 1 190 ? 10.442 19.138 6.955 1.00 78.81 190 LEU A N 1
ATOM 1488 C CA . LEU A 1 190 ? 10.111 20.148 7.953 1.00 78.81 190 LEU A CA 1
ATOM 1489 C C . LEU A 1 190 ? 9.749 21.482 7.291 1.00 78.81 190 LEU A C 1
ATOM 1491 O O . LEU A 1 190 ? 8.744 22.096 7.650 1.00 78.81 190 LEU A O 1
ATOM 1495 N N . PHE A 1 191 ? 10.522 21.895 6.284 1.00 84.19 191 PHE A N 1
ATOM 1496 C CA . PHE A 1 191 ? 10.242 23.105 5.520 1.00 84.19 191 PHE A CA 1
ATOM 1497 C C . PHE A 1 191 ? 8.872 23.040 4.828 1.00 84.19 191 PHE A C 1
ATOM 1499 O O . PHE A 1 191 ? 8.067 23.957 4.971 1.00 84.19 191 PHE A O 1
ATOM 1506 N N . CYS A 1 192 ? 8.539 21.937 4.151 1.00 82.19 192 CYS A N 1
ATOM 1507 C CA . CYS A 1 192 ? 7.220 21.761 3.537 1.00 82.19 192 CYS A CA 1
ATOM 1508 C C . CYS A 1 192 ? 6.082 21.687 4.567 1.00 82.19 192 CYS A C 1
ATOM 1510 O O . CYS A 1 192 ? 4.982 22.159 4.288 1.00 82.19 192 CYS A O 1
ATOM 1512 N N . SER A 1 193 ? 6.324 21.126 5.756 1.00 80.81 193 SER A N 1
ATOM 1513 C CA . SER A 1 193 ? 5.352 21.141 6.857 1.00 80.81 193 SER A CA 1
ATOM 1514 C C . SER A 1 193 ? 5.044 22.572 7.310 1.00 80.81 193 SER A C 1
ATOM 1516 O O . SER A 1 193 ? 3.877 22.938 7.444 1.00 80.81 193 SER A O 1
ATOM 1518 N N . TYR A 1 194 ? 6.076 23.408 7.462 1.00 84.81 194 TYR A N 1
ATOM 1519 C CA . TYR A 1 194 ? 5.924 24.836 7.749 1.00 84.81 194 TYR A CA 1
ATOM 1520 C C . TYR A 1 194 ? 5.133 25.568 6.654 1.00 84.81 194 TYR A C 1
ATOM 1522 O O . TYR A 1 194 ? 4.147 26.232 6.967 1.00 84.81 194 TYR A O 1
ATOM 1530 N N . VAL A 1 195 ? 5.503 25.391 5.380 1.00 84.69 195 VAL A N 1
ATOM 1531 C CA . VAL A 1 195 ? 4.800 26.028 4.251 1.00 84.69 195 VAL A CA 1
ATOM 1532 C C . VAL A 1 195 ? 3.327 25.623 4.221 1.00 84.69 195 VAL A C 1
ATOM 1534 O O . VAL A 1 195 ? 2.460 26.480 4.085 1.00 84.69 195 VAL A O 1
ATOM 1537 N N . MET A 1 196 ? 3.024 24.336 4.408 1.00 83.00 196 MET A N 1
ATOM 1538 C CA . MET A 1 196 ? 1.645 23.847 4.432 1.00 83.00 196 MET A CA 1
ATOM 1539 C C . MET A 1 196 ? 0.835 24.443 5.593 1.00 83.00 196 MET A C 1
ATOM 1541 O O . MET A 1 196 ? -0.324 24.798 5.401 1.00 83.00 196 MET A O 1
ATOM 1545 N N . ARG A 1 197 ? 1.430 24.578 6.788 1.00 81.06 197 ARG A N 1
ATOM 1546 C CA . ARG A 1 197 ? 0.783 25.248 7.933 1.00 81.06 197 ARG A CA 1
ATOM 1547 C C . ARG A 1 197 ? 0.477 26.708 7.610 1.00 81.06 197 ARG A C 1
ATOM 1549 O O . ARG A 1 197 ? -0.637 27.146 7.855 1.00 81.06 197 ARG A O 1
ATOM 1556 N N . GLY A 1 198 ? 1.430 27.415 7.005 1.00 80.50 198 GLY A N 1
ATOM 1557 C CA . GLY A 1 198 ? 1.241 28.795 6.568 1.00 80.50 198 GLY A CA 1
ATOM 1558 C C . GLY A 1 198 ? 0.106 28.958 5.548 1.00 80.50 198 GLY A C 1
ATOM 1559 O O . GLY A 1 198 ? -0.751 29.817 5.720 1.00 80.50 198 GLY A O 1
ATOM 1560 N N . LEU A 1 199 ? 0.047 28.085 4.534 1.00 81.50 199 LEU A N 1
ATOM 1561 C CA . LEU A 1 199 ? -1.031 28.084 3.534 1.00 81.50 199 LEU A CA 1
ATOM 1562 C C . LEU A 1 199 ? -2.413 27.791 4.144 1.00 81.50 199 LEU A C 1
ATOM 1564 O O . LEU A 1 199 ? -3.415 28.318 3.672 1.00 81.50 199 LEU A O 1
ATOM 1568 N N . LEU A 1 200 ? -2.482 26.953 5.184 1.00 78.56 200 LEU A N 1
ATOM 1569 C CA . LEU A 1 200 ? -3.731 26.660 5.897 1.00 78.56 200 LEU A CA 1
ATOM 1570 C C . LEU A 1 200 ? -4.197 27.824 6.779 1.00 78.56 200 LEU A C 1
ATOM 1572 O O . LEU A 1 200 ? -5.401 28.013 6.928 1.00 78.56 200 LEU A O 1
ATOM 1576 N N . SER A 1 201 ? -3.269 28.588 7.363 1.00 74.75 201 SER A N 1
ATOM 1577 C CA . SER A 1 201 ? -3.592 29.730 8.227 1.00 74.75 201 SER A CA 1
ATOM 1578 C C . SER A 1 201 ? -4.264 30.874 7.467 1.00 74.75 201 SER A C 1
ATOM 1580 O O . SER A 1 201 ? -5.153 31.522 8.016 1.00 74.75 201 SER A O 1
ATOM 1582 N N . ASN A 1 202 ? -3.868 31.111 6.214 1.00 73.81 202 ASN A N 1
ATOM 1583 C CA . ASN A 1 202 ? -4.430 32.172 5.385 1.00 73.81 202 ASN A CA 1
ATOM 1584 C C . ASN A 1 202 ? -4.606 31.694 3.931 1.00 73.81 202 ASN A C 1
ATOM 1586 O O . ASN A 1 202 ? -3.789 32.007 3.064 1.00 73.81 202 ASN A O 1
ATOM 1590 N N . PRO A 1 203 ? -5.667 30.919 3.637 1.00 70.38 203 PRO A N 1
ATOM 1591 C CA . PRO A 1 203 ? -5.838 30.278 2.335 1.00 70.38 203 PRO A CA 1
ATOM 1592 C C . PRO A 1 203 ? -6.085 31.272 1.193 1.00 70.38 203 PRO A C 1
ATOM 1594 O O . PRO A 1 203 ? -5.961 30.894 0.038 1.00 70.38 203 PRO A O 1
ATOM 1597 N N . SER A 1 204 ? -6.433 32.529 1.482 1.00 68.62 204 SER A N 1
ATOM 1598 C CA . SER A 1 204 ? -6.637 33.576 0.472 1.00 68.62 204 SER A CA 1
ATOM 1599 C C . SER A 1 204 ? -5.369 34.339 0.080 1.00 68.62 204 SER A C 1
ATOM 1601 O O . SER A 1 204 ? -5.407 35.096 -0.888 1.00 68.62 204 SER A O 1
ATOM 1603 N N . ASP A 1 205 ? -4.273 34.175 0.824 1.00 75.56 205 ASP A N 1
ATOM 1604 C CA . ASP A 1 205 ? -3.037 34.932 0.632 1.00 75.56 205 ASP A CA 1
ATOM 1605 C C . ASP A 1 205 ? -1.924 34.047 0.048 1.00 75.56 205 ASP A C 1
ATOM 1607 O O . ASP A 1 205 ? -1.700 32.912 0.475 1.00 75.56 205 ASP A O 1
ATOM 1611 N N . ASN A 1 206 ? -1.217 34.566 -0.957 1.00 76.19 206 ASN A N 1
ATOM 1612 C CA . ASN A 1 206 ? -0.148 33.862 -1.661 1.00 76.19 206 ASN A CA 1
ATOM 1613 C C . ASN A 1 206 ? 1.262 34.322 -1.249 1.00 76.19 206 ASN A C 1
ATOM 1615 O O . ASN A 1 206 ? 2.244 33.821 -1.808 1.00 76.19 206 ASN A O 1
ATOM 1619 N N . ASP A 1 207 ? 1.391 35.218 -0.264 1.00 81.75 207 ASP A N 1
ATOM 1620 C CA . ASP A 1 207 ? 2.666 35.819 0.140 1.00 81.75 207 ASP A CA 1
ATOM 1621 C C . ASP A 1 207 ? 3.717 34.786 0.585 1.00 81.75 207 ASP A C 1
ATOM 1623 O O . ASP A 1 207 ? 4.866 34.840 0.132 1.00 81.75 207 ASP A O 1
ATOM 1627 N N . ILE A 1 208 ? 3.340 33.778 1.385 1.00 82.62 208 ILE A N 1
ATOM 1628 C CA . ILE A 1 208 ? 4.263 32.693 1.776 1.00 82.62 208 ILE A CA 1
ATOM 1629 C C . ILE A 1 208 ? 4.736 31.917 0.550 1.00 82.62 208 ILE A C 1
ATOM 1631 O O . ILE A 1 208 ? 5.930 31.649 0.410 1.00 82.62 208 ILE A O 1
ATOM 1635 N N . LEU A 1 209 ? 3.818 31.542 -0.349 1.00 84.69 209 LEU A N 1
ATOM 1636 C CA . LEU A 1 209 ? 4.179 30.778 -1.542 1.00 84.69 209 LEU A CA 1
ATOM 1637 C C . LEU A 1 209 ? 5.130 31.593 -2.422 1.00 84.69 209 LEU A C 1
ATOM 1639 O O . LEU A 1 209 ? 6.130 31.064 -2.902 1.00 84.69 209 LEU A O 1
ATOM 1643 N N . LYS A 1 210 ? 4.876 32.895 -2.569 1.00 84.56 210 LYS A N 1
ATOM 1644 C CA . LYS A 1 210 ? 5.737 33.824 -3.301 1.00 84.56 210 LYS A CA 1
ATOM 1645 C C . LYS A 1 210 ? 7.135 33.919 -2.687 1.00 84.56 210 LYS A C 1
ATOM 1647 O O . LYS A 1 210 ? 8.120 33.883 -3.428 1.00 84.56 210 LYS A O 1
ATOM 1652 N N . LEU A 1 211 ? 7.245 33.993 -1.358 1.00 83.56 211 LEU A N 1
ATOM 1653 C CA . LEU A 1 211 ? 8.529 33.968 -0.647 1.00 83.56 211 LEU A CA 1
ATOM 1654 C C . LEU A 1 211 ? 9.273 32.648 -0.875 1.00 83.56 211 LEU A C 1
ATOM 1656 O O . LEU A 1 211 ? 10.458 32.666 -1.215 1.00 83.56 211 LEU A O 1
ATOM 1660 N N . VAL A 1 212 ? 8.583 31.511 -0.758 1.00 84.69 212 VAL A N 1
ATOM 1661 C CA . VAL A 1 212 ? 9.159 30.177 -0.993 1.00 84.69 212 VAL A CA 1
ATOM 1662 C C . VAL A 1 212 ? 9.681 30.056 -2.422 1.00 84.69 212 VAL A C 1
ATOM 1664 O O . VAL A 1 212 ? 10.840 29.703 -2.625 1.00 84.69 212 VAL A O 1
ATOM 1667 N N . LEU A 1 213 ? 8.855 30.398 -3.412 1.00 83.19 213 LEU A N 1
ATOM 1668 C CA . LEU A 1 213 ? 9.216 30.345 -4.826 1.00 83.19 213 LEU A CA 1
ATOM 1669 C C . LEU A 1 213 ? 10.409 31.260 -5.133 1.00 83.19 213 LEU A C 1
ATOM 1671 O O . LEU A 1 213 ? 11.358 30.832 -5.785 1.00 83.19 213 LEU A O 1
ATOM 1675 N N . THR A 1 214 ? 10.427 32.480 -4.590 1.00 81.12 214 THR A N 1
ATOM 1676 C CA . THR A 1 214 ? 11.556 33.412 -4.760 1.00 81.12 214 THR A CA 1
ATOM 1677 C C . THR A 1 214 ? 12.8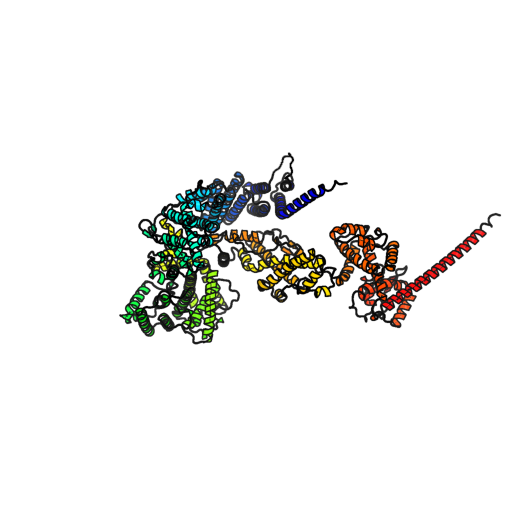65 32.829 -4.214 1.00 81.12 214 THR A C 1
ATOM 1679 O O . THR A 1 214 ? 13.906 32.957 -4.855 1.00 81.12 214 THR A O 1
ATOM 1682 N N . ASN A 1 215 ? 12.823 32.142 -3.069 1.00 78.69 215 ASN A N 1
ATOM 1683 C CA . ASN A 1 215 ? 14.004 31.500 -2.482 1.00 78.69 215 ASN A CA 1
ATOM 1684 C C . ASN A 1 215 ? 14.447 30.247 -3.255 1.00 78.69 215 ASN A C 1
ATOM 1686 O O . ASN A 1 215 ? 15.646 30.018 -3.410 1.00 78.69 215 ASN A O 1
ATOM 1690 N N . ILE A 1 216 ? 13.506 29.473 -3.809 1.00 77.19 216 ILE A N 1
ATOM 1691 C CA . ILE A 1 216 ? 13.820 28.354 -4.712 1.00 77.19 216 ILE A CA 1
ATOM 1692 C C . ILE A 1 216 ? 14.528 28.872 -5.977 1.00 77.19 216 ILE A C 1
ATOM 1694 O O . ILE A 1 216 ? 15.536 28.297 -6.384 1.00 77.19 216 ILE A O 1
ATOM 1698 N N . ALA A 1 217 ? 14.074 29.990 -6.563 1.00 71.50 217 ALA A N 1
ATOM 1699 C CA . ALA A 1 217 ? 14.733 30.613 -7.721 1.00 71.50 217 ALA A CA 1
ATOM 1700 C C . ALA A 1 217 ? 16.160 31.104 -7.426 1.00 71.50 217 ALA A C 1
ATOM 1702 O O . ALA A 1 217 ? 17.003 31.100 -8.321 1.00 71.50 217 ALA A O 1
ATOM 1703 N N . GLN A 1 218 ? 16.445 31.514 -6.188 1.00 71.44 218 GLN A N 1
ATOM 1704 C CA . GLN A 1 218 ? 17.779 31.956 -5.767 1.00 71.44 218 GLN A CA 1
ATOM 1705 C C . GLN A 1 218 ? 18.752 30.791 -5.507 1.00 71.44 218 GLN A C 1
ATOM 1707 O O . GLN A 1 218 ? 19.948 31.028 -5.361 1.00 71.44 218 GLN A O 1
ATOM 1712 N N . GLY A 1 219 ? 18.271 29.542 -5.521 1.00 63.44 219 GLY A N 1
ATOM 1713 C CA . GLY A 1 219 ? 19.097 28.335 -5.425 1.00 63.44 219 GLY A CA 1
ATOM 1714 C C . GLY A 1 219 ? 19.356 27.813 -4.006 1.00 63.44 219 GLY A C 1
ATOM 1715 O O . GLY A 1 219 ? 20.105 26.845 -3.877 1.00 63.44 219 GLY A O 1
ATOM 1716 N N . ASP A 1 220 ? 18.718 28.394 -2.977 1.00 62.53 220 ASP A N 1
ATOM 1717 C CA . ASP A 1 220 ? 19.080 28.222 -1.553 1.00 62.53 220 ASP A CA 1
ATOM 1718 C C . ASP A 1 220 ? 17.943 27.709 -0.617 1.00 62.53 220 ASP A C 1
ATOM 1720 O O . ASP A 1 220 ? 17.960 27.975 0.588 1.00 62.53 220 ASP A O 1
ATOM 1724 N N . ALA A 1 221 ? 16.971 26.915 -1.099 1.00 57.91 221 ALA A N 1
ATOM 1725 C CA . ALA A 1 221 ? 15.975 26.252 -0.226 1.00 57.91 221 ALA A CA 1
ATOM 1726 C C . ALA A 1 221 ? 15.801 24.758 -0.581 1.00 57.91 221 ALA A C 1
ATOM 1728 O O . ALA A 1 221 ? 15.463 24.426 -1.707 1.00 57.91 221 ALA A O 1
ATOM 1729 N N . PHE A 1 222 ? 16.100 23.851 0.353 1.00 57.00 222 PHE A N 1
ATOM 1730 C CA . PHE A 1 222 ? 16.942 22.666 0.101 1.00 57.00 222 PHE A CA 1
ATOM 1731 C C . PHE A 1 222 ? 16.365 21.429 -0.625 1.00 57.00 222 PHE A C 1
ATOM 1733 O O . PHE A 1 222 ? 15.487 20.723 -0.144 1.00 57.00 222 PHE A O 1
ATOM 1740 N N . ASP A 1 223 ? 16.991 21.053 -1.743 1.00 59.09 223 ASP A N 1
ATOM 1741 C CA . ASP A 1 223 ? 16.510 20.008 -2.656 1.00 59.09 223 ASP A CA 1
ATOM 1742 C C . ASP A 1 223 ? 16.918 18.562 -2.283 1.00 59.09 223 ASP A C 1
ATOM 1744 O O . ASP A 1 223 ? 18.073 18.167 -2.408 1.00 59.09 223 ASP A O 1
ATOM 1748 N N . SER A 1 224 ? 15.951 17.736 -1.869 1.00 56.47 224 SER A N 1
ATOM 1749 C CA . SER A 1 224 ? 16.013 16.250 -1.943 1.00 56.47 224 SER A CA 1
ATOM 1750 C C . SER A 1 224 ? 14.748 15.672 -2.590 1.00 56.47 224 SER A C 1
ATOM 1752 O O . SER A 1 224 ? 14.189 14.644 -2.205 1.00 56.47 224 SER A O 1
ATOM 1754 N N . ARG A 1 225 ? 14.290 16.435 -3.582 1.00 57.09 225 ARG A N 1
ATOM 1755 C CA . ARG A 1 225 ? 13.569 16.070 -4.799 1.00 57.09 225 ARG A CA 1
ATOM 1756 C C . ARG A 1 225 ? 13.274 17.331 -5.611 1.00 57.09 225 ARG A C 1
ATOM 1758 O O . ARG A 1 225 ? 13.449 17.266 -6.815 1.00 57.09 225 ARG A O 1
ATOM 1765 N N . LEU A 1 226 ? 12.738 18.450 -5.090 1.00 64.81 226 LEU A N 1
ATOM 1766 C CA . LEU A 1 226 ? 12.366 18.909 -3.731 1.00 64.81 226 LEU A CA 1
ATOM 1767 C C . LEU A 1 226 ? 11.194 18.144 -3.093 1.00 64.81 226 LEU A C 1
ATOM 1769 O O . LEU A 1 226 ? 10.054 18.180 -3.565 1.00 64.81 226 LEU A O 1
ATOM 1773 N N . ALA A 1 227 ? 11.467 17.441 -1.995 1.00 66.31 227 ALA A N 1
ATOM 1774 C CA . ALA A 1 227 ? 10.558 16.453 -1.432 1.00 66.31 227 ALA A CA 1
ATOM 1775 C C . ALA A 1 227 ? 9.322 17.055 -0.761 1.00 66.31 227 ALA A C 1
ATOM 1777 O O . ALA A 1 227 ? 9.431 17.962 0.048 1.00 66.31 227 ALA A O 1
ATOM 1778 N N . TYR A 1 228 ? 8.151 16.489 -1.062 1.00 73.81 228 TYR A N 1
ATOM 1779 C CA . TYR A 1 228 ? 6.844 16.769 -0.452 1.00 73.81 228 TYR A CA 1
ATOM 1780 C C . TYR A 1 228 ? 6.254 18.141 -0.781 1.00 73.81 228 TYR A C 1
ATOM 1782 O O . TYR A 1 228 ? 5.087 18.398 -0.477 1.00 73.81 228 TYR A O 1
ATOM 1790 N N . PHE A 1 229 ? 6.999 18.980 -1.502 1.00 83.50 229 PHE A N 1
ATOM 1791 C CA . PHE A 1 229 ? 6.531 20.281 -1.963 1.00 83.50 229 PHE A CA 1
ATOM 1792 C C . PHE A 1 229 ? 5.343 20.171 -2.930 1.00 83.50 229 PHE A C 1
ATOM 1794 O O . PHE A 1 229 ? 4.491 21.057 -2.960 1.00 83.50 229 PHE A O 1
ATOM 1801 N N . GLY A 1 230 ? 5.204 19.039 -3.638 1.00 83.44 230 GLY A N 1
ATOM 1802 C CA . GLY A 1 230 ? 4.065 18.785 -4.528 1.00 83.44 230 GLY A CA 1
ATOM 1803 C C . GLY A 1 230 ? 2.715 18.913 -3.819 1.00 83.44 230 GLY A C 1
ATOM 1804 O O . GLY A 1 230 ? 1.744 19.340 -4.429 1.00 83.44 230 GLY A O 1
ATOM 1805 N N . LYS A 1 231 ? 2.659 18.640 -2.509 1.00 80.88 231 LYS A N 1
ATOM 1806 C CA . LYS A 1 231 ? 1.443 18.822 -1.705 1.00 80.88 231 LYS A CA 1
ATOM 1807 C C . LYS A 1 231 ? 1.100 20.262 -1.392 1.00 80.88 231 LYS A C 1
ATOM 1809 O O . LYS A 1 231 ? -0.080 20.591 -1.363 1.00 80.88 231 LYS A O 1
ATOM 1814 N N . CYS A 1 232 ? 2.107 21.106 -1.194 1.00 85.06 232 CYS A N 1
ATOM 1815 C CA . CYS A 1 232 ? 1.879 22.538 -1.025 1.00 85.06 232 CYS A CA 1
ATOM 1816 C C . CYS A 1 232 ? 1.279 23.119 -2.316 1.00 85.06 232 CYS A C 1
ATOM 1818 O O . CYS A 1 232 ? 0.329 23.891 -2.264 1.00 85.06 232 CYS A O 1
ATOM 1820 N N . LEU A 1 233 ? 1.779 22.669 -3.474 1.00 87.62 233 LEU A N 1
ATOM 1821 C CA . LEU A 1 233 ? 1.254 23.050 -4.789 1.00 87.62 233 LEU A CA 1
ATOM 1822 C C . LEU A 1 233 ? -0.153 22.492 -5.046 1.00 87.62 233 LEU A C 1
ATOM 1824 O O . LEU A 1 233 ? -1.005 23.211 -5.553 1.00 87.62 233 LEU A O 1
ATOM 1828 N N . GLU A 1 234 ? -0.411 21.231 -4.683 1.00 86.94 234 GLU A N 1
ATOM 1829 C CA . GLU A 1 234 ? -1.740 20.613 -4.803 1.00 86.94 234 GLU A CA 1
ATOM 1830 C C . GLU A 1 234 ? -2.777 21.366 -3.965 1.00 86.94 234 GLU A C 1
ATOM 1832 O O . GLU A 1 234 ? -3.866 21.642 -4.458 1.00 86.94 234 GLU A O 1
ATOM 1837 N N . PHE A 1 235 ? -2.427 21.757 -2.735 1.00 85.38 235 PHE A N 1
ATOM 1838 C CA . PHE A 1 235 ? -3.300 22.574 -1.895 1.00 85.38 235 PHE A CA 1
ATOM 1839 C C . PHE A 1 235 ? -3.550 23.961 -2.501 1.00 85.38 235 PHE A C 1
ATOM 1841 O O . PHE A 1 235 ? -4.704 24.363 -2.613 1.00 85.38 235 PHE A O 1
ATOM 1848 N N . ALA A 1 236 ? -2.502 24.663 -2.945 1.00 86.06 236 ALA A N 1
ATOM 1849 C CA . ALA A 1 236 ? -2.642 25.981 -3.569 1.00 86.06 236 ALA A CA 1
ATOM 1850 C C . ALA A 1 236 ? -3.565 25.942 -4.804 1.00 86.06 236 ALA A C 1
ATOM 1852 O O . ALA A 1 236 ? -4.456 26.775 -4.950 1.00 86.06 236 ALA A O 1
ATOM 1853 N N . LEU A 1 237 ? -3.413 24.925 -5.660 1.00 86.69 237 LEU A N 1
ATOM 1854 C CA . LEU A 1 237 ? -4.283 24.732 -6.822 1.00 86.69 237 LEU A CA 1
ATOM 1855 C C . LEU A 1 237 ? -5.707 24.323 -6.435 1.00 86.69 237 LEU A C 1
ATOM 1857 O O . LEU A 1 237 ? -6.655 24.743 -7.093 1.00 86.69 237 LEU A O 1
ATOM 1861 N N . TYR A 1 238 ? -5.876 23.515 -5.387 1.00 85.81 238 TYR A N 1
ATOM 1862 C CA . TYR A 1 238 ? -7.195 23.151 -4.874 1.00 85.81 238 TYR A CA 1
ATOM 1863 C C . TYR A 1 238 ? -7.977 24.383 -4.398 1.00 85.81 238 TYR A C 1
ATOM 1865 O O . TYR A 1 238 ? -9.167 24.498 -4.694 1.00 85.81 238 TYR A O 1
ATOM 1873 N N . VAL A 1 239 ? -7.315 25.324 -3.715 1.00 84.25 239 VAL A N 1
ATOM 1874 C CA . VAL A 1 239 ? -7.947 26.580 -3.284 1.00 84.25 239 VAL A CA 1
ATOM 1875 C C . VAL A 1 239 ? -8.446 27.377 -4.489 1.00 84.25 239 VAL A C 1
ATOM 1877 O O . VAL A 1 239 ? -9.627 27.717 -4.532 1.00 84.25 239 VAL A O 1
ATOM 1880 N N . ASP A 1 240 ? -7.609 27.588 -5.505 1.00 85.06 240 ASP A N 1
ATOM 1881 C CA . ASP A 1 240 ? -8.014 28.313 -6.719 1.00 85.06 240 ASP A CA 1
ATOM 1882 C C . ASP A 1 240 ? -9.142 27.596 -7.488 1.00 85.06 240 ASP A C 1
ATOM 1884 O O . ASP A 1 240 ? -10.051 28.238 -8.019 1.00 85.06 240 ASP A O 1
ATOM 1888 N N . LYS A 1 241 ? -9.136 26.256 -7.511 1.00 82.50 241 LYS A N 1
ATOM 1889 C CA . LYS A 1 241 ? -10.188 25.437 -8.139 1.00 82.50 241 LYS A CA 1
ATOM 1890 C C . LYS A 1 241 ? -11.515 25.453 -7.400 1.00 82.50 241 LYS A C 1
ATOM 1892 O O . LYS A 1 241 ? -12.553 25.289 -8.035 1.00 82.50 241 LYS A O 1
ATOM 1897 N N . SER A 1 242 ? -11.515 25.652 -6.083 1.00 79.69 242 SER A N 1
ATOM 1898 C CA . SER A 1 242 ? -12.760 25.696 -5.305 1.00 79.69 242 SER A CA 1
ATOM 1899 C C . SER A 1 242 ? -13.722 26.794 -5.791 1.00 79.69 242 SER A C 1
ATOM 1901 O O . SER A 1 242 ? -14.933 26.669 -5.614 1.00 79.69 242 SER A O 1
ATOM 1903 N N . GLY A 1 243 ? -13.197 27.829 -6.463 1.00 72.06 243 GLY A N 1
ATOM 1904 C CA . GLY A 1 243 ? -13.985 28.865 -7.134 1.00 72.06 243 GLY A CA 1
ATOM 1905 C C . GLY A 1 243 ? -14.401 28.553 -8.581 1.00 72.06 243 GLY A C 1
ATOM 1906 O O . GLY A 1 243 ? -15.334 29.185 -9.073 1.00 72.06 243 GLY A O 1
ATOM 1907 N N . ASN A 1 244 ? -13.743 27.612 -9.274 1.00 79.56 244 ASN A N 1
ATOM 1908 C CA . ASN A 1 244 ? -14.012 27.253 -10.674 1.00 79.56 244 ASN A CA 1
ATOM 1909 C C . ASN A 1 244 ? -13.559 25.810 -10.998 1.00 79.56 244 ASN A C 1
ATOM 1911 O O . ASN A 1 244 ? -12.366 25.531 -11.134 1.00 79.56 244 ASN A O 1
ATOM 1915 N N . GLU A 1 245 ? -14.520 24.901 -11.191 1.00 75.44 245 GLU A N 1
ATOM 1916 C CA . GLU A 1 245 ? -14.277 23.474 -11.469 1.00 75.44 245 GLU A CA 1
ATOM 1917 C C . GLU A 1 245 ? -13.548 23.232 -12.809 1.00 75.44 245 GLU A C 1
ATOM 1919 O O . GLU A 1 245 ? -12.746 22.306 -12.914 1.00 75.44 245 GLU A O 1
ATOM 1924 N N . HIS A 1 246 ? -13.742 24.106 -13.807 1.00 82.62 246 HIS A N 1
ATOM 1925 C CA . HIS A 1 246 ? -13.128 24.014 -15.143 1.00 82.62 246 HIS A CA 1
ATOM 1926 C C . HIS A 1 246 ? -11.902 24.922 -15.322 1.00 82.62 246 HIS A C 1
ATOM 1928 O O . HIS A 1 246 ? -11.482 25.211 -16.448 1.00 82.62 246 HIS A O 1
ATOM 1934 N N . LEU A 1 247 ? -11.310 25.381 -14.212 1.00 86.12 247 LEU A N 1
ATOM 1935 C CA . LEU A 1 247 ? -10.197 26.331 -14.207 1.00 86.12 247 LEU A CA 1
ATOM 1936 C C . LEU A 1 247 ? -9.057 25.913 -15.151 1.00 86.12 247 LEU A C 1
ATOM 1938 O O . LEU A 1 247 ? -8.544 26.733 -15.909 1.00 86.12 247 LEU A O 1
ATOM 1942 N N . LEU A 1 248 ? -8.651 24.641 -15.132 1.00 88.00 248 LEU A N 1
ATOM 1943 C CA . LEU A 1 248 ? -7.500 24.183 -15.914 1.00 88.00 248 LEU A CA 1
ATOM 1944 C C . LEU A 1 248 ? -7.794 24.111 -17.421 1.00 88.00 248 LEU A C 1
ATOM 1946 O O . LEU A 1 248 ? -6.926 24.463 -18.224 1.00 88.00 248 LEU A O 1
ATOM 1950 N N . GLU A 1 249 ? -8.994 23.687 -17.828 1.00 88.62 249 GLU A N 1
ATOM 1951 C CA . GLU A 1 249 ? -9.402 23.723 -19.235 1.00 88.62 249 GLU A CA 1
ATOM 1952 C C . GLU A 1 249 ? -9.504 25.163 -19.748 1.00 88.62 249 GLU A C 1
ATOM 1954 O O . GLU A 1 249 ? -9.030 25.460 -20.848 1.00 88.62 249 GLU A O 1
ATOM 1959 N N . GLU A 1 250 ? -10.056 26.076 -18.946 1.00 88.44 250 GLU A N 1
ATOM 1960 C CA . GLU A 1 250 ? -10.158 27.496 -19.296 1.00 88.44 250 GLU A CA 1
ATOM 1961 C C . GLU A 1 250 ? -8.783 28.165 -19.439 1.00 88.44 250 GLU A C 1
ATOM 1963 O O . GLU A 1 250 ? -8.604 29.001 -20.331 1.00 88.44 250 GLU A O 1
ATOM 1968 N N . ILE A 1 251 ? -7.785 27.759 -18.642 1.00 89.44 251 ILE A N 1
ATOM 1969 C CA . ILE A 1 251 ? -6.383 28.192 -18.794 1.00 89.44 251 ILE A CA 1
ATOM 1970 C C . ILE A 1 251 ? -5.819 27.756 -20.151 1.00 89.44 251 ILE A C 1
ATOM 1972 O O . ILE A 1 251 ? -5.204 28.562 -20.856 1.00 89.44 251 ILE A O 1
ATOM 1976 N N . ILE A 1 252 ? -6.036 26.501 -20.559 1.00 90.38 252 ILE A N 1
ATOM 1977 C CA . ILE A 1 252 ? -5.560 25.993 -21.859 1.00 90.38 252 ILE A CA 1
ATOM 1978 C C . ILE A 1 252 ? -6.229 26.762 -23.003 1.00 90.38 252 ILE A C 1
ATOM 1980 O O . ILE A 1 252 ? -5.545 27.261 -23.908 1.00 90.38 252 ILE A O 1
ATOM 1984 N N . LEU A 1 253 ? -7.557 26.896 -22.927 1.00 87.88 253 LEU A N 1
ATOM 1985 C CA . LEU A 1 253 ? -8.391 27.586 -23.910 1.00 87.88 253 LEU A CA 1
ATOM 1986 C C . LEU A 1 253 ? -8.203 29.110 -23.906 1.00 87.88 253 LEU A C 1
ATOM 1988 O O . LEU A 1 253 ? -8.654 29.767 -24.845 1.00 87.88 253 LEU A O 1
ATOM 1992 N N . ASN A 1 254 ? -7.502 29.660 -22.909 1.00 85.56 254 ASN A N 1
ATOM 1993 C CA . ASN A 1 254 ? -7.294 31.093 -22.707 1.00 85.56 254 ASN A CA 1
ATOM 1994 C C . ASN A 1 254 ? -8.619 31.868 -22.591 1.00 85.56 254 ASN A C 1
ATOM 1996 O O . ASN A 1 254 ? -8.817 32.882 -23.261 1.00 85.56 254 ASN A O 1
ATOM 2000 N N . GLN A 1 255 ? -9.541 31.340 -21.783 1.00 83.50 255 GLN A N 1
ATOM 2001 C CA . GLN A 1 255 ? -10.910 31.847 -21.616 1.00 83.50 255 GLN A CA 1
ATOM 2002 C C . GLN A 1 255 ? -11.183 32.466 -20.237 1.00 83.50 255 GLN A C 1
ATOM 2004 O O . GLN A 1 255 ? -12.299 32.917 -19.995 1.00 83.50 255 GLN A O 1
ATOM 2009 N N . LEU A 1 256 ? -10.179 32.530 -19.358 1.00 81.44 256 LEU A N 1
ATOM 2010 C CA . LEU A 1 256 ? -10.325 33.114 -18.026 1.00 81.44 256 LEU A CA 1
ATOM 2011 C C . LEU A 1 256 ? -10.584 34.623 -18.071 1.00 81.44 256 LEU A C 1
ATOM 2013 O O . LEU A 1 256 ? -9.875 35.366 -18.752 1.00 81.44 256 LEU A O 1
ATOM 2017 N N . SER A 1 257 ? -11.567 35.071 -17.289 1.00 74.56 257 SER A N 1
ATOM 2018 C CA . SER A 1 257 ? -11.865 36.491 -17.077 1.00 74.56 257 SER A CA 1
ATOM 2019 C C . SER A 1 257 ? -10.958 37.136 -16.029 1.00 74.56 257 SER A C 1
ATOM 2021 O O . SER A 1 257 ? -10.494 38.254 -16.235 1.00 74.56 257 SER A O 1
ATOM 2023 N N . GLU A 1 258 ? -10.686 36.429 -14.932 1.00 80.81 258 GLU A N 1
ATOM 2024 C CA . GLU A 1 258 ? -9.775 36.840 -13.860 1.00 80.81 258 GLU A CA 1
ATOM 2025 C C . GLU A 1 258 ? -8.867 35.658 -13.516 1.00 80.81 258 GLU A C 1
ATOM 2027 O O . GLU A 1 258 ? -9.318 34.512 -13.486 1.00 80.81 258 GLU A O 1
ATOM 2032 N N . VAL A 1 259 ? -7.574 35.926 -13.317 1.00 80.69 259 VAL A N 1
ATOM 2033 C CA . VAL A 1 259 ? -6.596 34.887 -12.980 1.00 80.69 259 VAL A CA 1
ATOM 2034 C C . VAL A 1 259 ? -6.578 34.728 -11.461 1.00 80.69 259 VAL A C 1
ATOM 2036 O O . VAL A 1 259 ? -6.347 35.718 -10.768 1.00 80.69 259 VAL A O 1
ATOM 2039 N N . PRO A 1 260 ? -6.811 33.516 -10.933 1.00 85.50 260 PRO A N 1
ATOM 2040 C CA . PRO A 1 260 ? -6.721 33.271 -9.501 1.00 85.50 260 PRO A CA 1
ATOM 2041 C C . PRO A 1 260 ? -5.323 33.579 -8.933 1.00 85.50 260 PRO A C 1
ATOM 2043 O O . PRO A 1 260 ? -4.321 33.443 -9.646 1.00 85.50 260 PRO A O 1
ATOM 2046 N N . PRO A 1 261 ? -5.224 33.983 -7.656 1.00 84.56 261 PRO A N 1
ATOM 2047 C CA . PRO A 1 261 ? -3.993 34.514 -7.079 1.00 84.56 261 PRO A CA 1
ATOM 2048 C C . PRO A 1 261 ? -2.851 33.490 -7.003 1.00 84.56 261 PRO A C 1
ATOM 2050 O O . PRO A 1 261 ? -1.694 33.876 -7.206 1.00 84.56 261 PRO A O 1
ATOM 2053 N N . PHE A 1 262 ? -3.103 32.200 -6.735 1.00 86.50 262 PHE A N 1
ATOM 2054 C CA . PHE A 1 262 ? -2.013 31.213 -6.734 1.00 86.50 262 PHE A CA 1
ATOM 2055 C C . PHE A 1 262 ? -1.567 30.869 -8.159 1.00 86.50 262 PHE A C 1
ATOM 2057 O O . PHE A 1 262 ? -0.364 30.778 -8.405 1.00 86.50 262 PHE A O 1
ATOM 2064 N N . VAL A 1 263 ? -2.493 30.761 -9.116 1.00 87.31 263 VAL A N 1
ATOM 2065 C CA . VAL A 1 263 ? -2.176 30.615 -10.548 1.00 87.31 263 VAL A CA 1
ATOM 2066 C C . VAL A 1 263 ? -1.341 31.794 -11.053 1.00 87.31 263 VAL A C 1
ATOM 2068 O O . VAL A 1 263 ? -0.351 31.572 -11.750 1.00 87.31 263 VAL A O 1
ATOM 2071 N N . GLU A 1 264 ? -1.674 33.032 -10.681 1.00 88.19 264 GLU A N 1
ATOM 2072 C CA . GLU A 1 264 ? -0.886 34.218 -11.044 1.00 88.19 264 GLU A CA 1
ATOM 2073 C C . GLU A 1 264 ? 0.526 34.163 -10.441 1.00 88.19 264 GLU A C 1
ATOM 2075 O O . GLU A 1 264 ? 1.514 34.417 -11.137 1.00 88.19 264 GLU A O 1
ATOM 2080 N N . CYS A 1 265 ? 0.637 33.780 -9.165 1.00 86.56 265 CYS A N 1
ATOM 2081 C CA . CYS A 1 265 ? 1.919 33.601 -8.485 1.00 86.56 265 CYS A CA 1
ATOM 2082 C C . CYS A 1 265 ? 2.798 32.562 -9.204 1.00 86.56 265 CYS A C 1
ATOM 2084 O O . CYS A 1 265 ? 3.971 32.822 -9.492 1.00 86.56 265 CYS A O 1
ATOM 2086 N N . LEU A 1 266 ? 2.216 31.412 -9.559 1.00 88.81 266 LEU A N 1
ATOM 2087 C CA . LEU A 1 266 ? 2.895 30.345 -10.290 1.00 88.81 266 LEU A CA 1
ATOM 2088 C C . LEU A 1 266 ? 3.280 30.784 -11.708 1.00 88.81 266 LEU A C 1
ATOM 2090 O O . LEU A 1 266 ? 4.403 30.527 -12.130 1.00 88.81 266 LEU A O 1
ATOM 2094 N N . ASP A 1 267 ? 2.404 31.474 -12.442 1.00 88.56 267 ASP A N 1
ATOM 2095 C CA . ASP A 1 267 ? 2.700 31.942 -13.801 1.00 88.56 267 ASP A CA 1
ATOM 2096 C C . ASP A 1 267 ? 3.816 32.995 -13.825 1.00 88.56 267 ASP A C 1
ATOM 2098 O O . ASP A 1 267 ? 4.725 32.924 -14.657 1.00 88.56 267 ASP A O 1
ATOM 2102 N N . SER A 1 268 ? 3.787 33.935 -12.875 1.00 86.56 268 SER A N 1
ATOM 2103 C CA . SER A 1 268 ? 4.847 34.925 -12.675 1.00 86.56 268 SER A CA 1
ATOM 2104 C C . SER A 1 268 ? 6.188 34.249 -12.394 1.00 86.56 268 SER A C 1
ATOM 2106 O O . SER A 1 268 ? 7.189 34.563 -13.039 1.00 86.56 268 SER A O 1
ATOM 2108 N N . PHE A 1 269 ? 6.199 33.254 -11.504 1.00 85.69 269 PHE A N 1
ATOM 2109 C CA . PHE A 1 269 ? 7.401 32.491 -11.198 1.00 85.69 269 PHE A CA 1
ATOM 2110 C C . PHE A 1 269 ? 7.925 31.715 -12.415 1.00 85.69 269 PHE A C 1
ATOM 2112 O O . PHE A 1 269 ? 9.113 31.807 -12.721 1.00 85.69 269 PHE A O 1
ATOM 2119 N N . MET A 1 270 ? 7.070 31.005 -13.157 1.00 87.12 270 MET A N 1
ATOM 2120 C CA . MET A 1 270 ? 7.504 30.187 -14.300 1.00 87.12 270 MET A CA 1
ATOM 2121 C C . MET A 1 270 ? 8.182 31.009 -15.398 1.00 87.12 270 MET A C 1
ATOM 2123 O O . MET A 1 270 ? 9.131 30.536 -16.019 1.00 87.12 270 MET A O 1
ATOM 2127 N N . LYS A 1 271 ? 7.779 32.273 -15.571 1.00 85.56 271 LYS A N 1
ATOM 2128 C CA . LYS A 1 271 ? 8.437 33.215 -16.490 1.00 85.56 271 LYS A CA 1
ATOM 2129 C C . LYS A 1 271 ? 9.859 33.603 -16.063 1.00 85.56 271 LYS A C 1
ATOM 2131 O O . LYS A 1 271 ? 10.619 34.091 -16.895 1.00 85.56 271 LYS A O 1
ATOM 2136 N N . THR A 1 272 ? 10.213 33.420 -14.790 1.00 81.75 272 THR A N 1
ATOM 2137 C CA . THR A 1 272 ? 11.539 33.747 -14.230 1.00 81.75 272 THR A CA 1
ATOM 2138 C C . THR A 1 272 ? 12.493 32.555 -14.159 1.00 81.75 272 THR A C 1
ATOM 2140 O O . THR A 1 272 ? 13.679 32.746 -13.897 1.00 81.75 272 THR A O 1
ATOM 2143 N N . VAL A 1 273 ? 12.005 31.334 -14.406 1.00 80.75 273 VAL A N 1
ATOM 2144 C CA . VAL A 1 273 ? 12.804 30.103 -14.334 1.00 80.75 273 VAL A CA 1
ATOM 2145 C C . VAL A 1 273 ? 13.780 30.026 -15.509 1.00 80.75 273 VAL A C 1
ATOM 2147 O O . VAL A 1 273 ? 13.378 29.959 -16.671 1.00 80.75 273 VAL A O 1
ATOM 2150 N N . ASP A 1 274 ? 15.076 29.972 -15.202 1.00 75.94 274 ASP A N 1
ATOM 2151 C CA . ASP A 1 274 ? 16.127 29.749 -16.194 1.00 75.94 274 ASP A CA 1
ATOM 2152 C C . ASP A 1 274 ? 16.416 28.251 -16.368 1.00 75.94 274 ASP A C 1
ATOM 2154 O O . ASP A 1 274 ? 17.155 27.651 -15.584 1.00 75.94 274 ASP A O 1
ATOM 2158 N N . LEU A 1 275 ? 15.856 27.653 -17.423 1.00 74.00 275 LEU A N 1
ATOM 2159 C CA . LEU A 1 275 ? 16.018 26.236 -17.785 1.00 74.00 275 LEU A CA 1
ATOM 2160 C C . LEU A 1 275 ? 17.430 25.861 -18.279 1.00 74.00 275 LEU A C 1
ATOM 2162 O O . LEU A 1 275 ? 17.677 24.703 -18.616 1.00 74.00 275 LEU A O 1
ATOM 2166 N N . SER A 1 276 ? 18.370 26.809 -18.351 1.00 65.88 276 SER A N 1
ATOM 2167 C CA . SER A 1 276 ? 19.776 26.482 -18.615 1.00 65.88 276 SER A CA 1
ATOM 2168 C C . SER A 1 276 ? 20.464 25.821 -17.410 1.00 65.88 276 SER A C 1
ATOM 2170 O O . SER A 1 276 ? 21.418 25.061 -17.595 1.00 65.88 276 SER A O 1
ATOM 2172 N N . ASN A 1 277 ? 19.948 26.051 -16.197 1.00 67.69 277 ASN A N 1
ATOM 2173 C CA . ASN A 1 277 ? 20.440 25.479 -14.947 1.00 67.69 277 ASN A CA 1
ATOM 2174 C C . ASN A 1 277 ? 19.744 24.139 -14.636 1.00 67.69 277 ASN A C 1
ATOM 2176 O O . ASN A 1 277 ? 18.532 24.096 -14.471 1.00 67.69 277 ASN A O 1
ATOM 2180 N N . GLU A 1 278 ? 20.499 23.047 -14.480 1.00 61.19 278 GLU A N 1
ATOM 2181 C CA . GLU A 1 278 ? 19.954 21.702 -14.197 1.00 61.19 278 GLU A CA 1
ATOM 2182 C C . GLU A 1 278 ? 19.168 21.593 -12.879 1.00 61.19 278 GLU A C 1
ATOM 2184 O O . GLU A 1 278 ? 18.471 20.609 -12.670 1.00 61.19 278 GLU A O 1
ATOM 2189 N N . LYS A 1 279 ? 19.272 22.577 -11.977 1.00 63.34 279 LYS A N 1
ATOM 2190 C CA . LYS A 1 279 ? 18.509 22.607 -10.717 1.00 63.34 279 LYS A CA 1
ATOM 2191 C C . LYS A 1 279 ? 17.122 23.248 -10.840 1.00 63.34 279 LYS A C 1
ATOM 2193 O O . LYS A 1 279 ? 16.328 23.159 -9.910 1.00 63.34 279 LYS A O 1
ATOM 2198 N N . SER A 1 280 ? 16.830 23.947 -11.936 1.00 67.25 280 SER A N 1
ATOM 2199 C CA . SER A 1 280 ? 15.629 24.788 -12.054 1.00 67.25 280 SER A CA 1
ATOM 2200 C C . SER A 1 280 ? 14.434 24.078 -12.707 1.00 67.25 280 SER A C 1
ATOM 2202 O O . SER A 1 280 ? 13.311 24.584 -12.671 1.00 67.25 280 SER A O 1
ATOM 2204 N N . ASP A 1 281 ? 14.643 22.890 -13.273 1.00 72.12 281 ASP A N 1
ATOM 2205 C CA . ASP A 1 281 ? 13.632 22.121 -14.007 1.00 72.12 281 ASP A CA 1
ATOM 2206 C C . ASP A 1 281 ? 12.787 21.183 -13.122 1.00 72.12 281 ASP A C 1
ATOM 2208 O O . ASP A 1 281 ? 11.725 20.701 -13.533 1.00 72.12 281 ASP A O 1
ATOM 2212 N N . VAL A 1 282 ? 13.215 20.992 -11.875 1.00 79.75 282 VAL A N 1
ATOM 2213 C CA . VAL A 1 282 ? 12.549 20.197 -10.840 1.00 79.75 282 VAL A CA 1
ATOM 2214 C C . VAL A 1 282 ? 11.102 20.646 -10.620 1.00 79.75 282 VAL A C 1
ATOM 2216 O O . VAL A 1 282 ? 10.180 19.825 -10.607 1.00 79.75 282 VAL A O 1
ATOM 2219 N N . LEU A 1 283 ? 10.889 21.955 -10.462 1.00 84.25 283 LEU A N 1
ATOM 2220 C CA . LEU A 1 283 ? 9.591 22.526 -10.105 1.00 84.25 283 LEU A CA 1
ATOM 2221 C C . LEU A 1 283 ? 8.566 22.480 -11.258 1.00 84.25 283 LEU A C 1
ATOM 2223 O O . LEU A 1 283 ? 7.436 22.057 -10.998 1.00 84.25 283 LEU A O 1
ATOM 2227 N N . PRO A 1 284 ? 8.915 22.811 -12.520 1.00 87.06 284 PRO A N 1
ATOM 2228 C CA . PRO A 1 284 ? 8.048 22.546 -13.668 1.00 87.06 284 PRO A CA 1
ATOM 2229 C C . PRO A 1 284 ? 7.577 21.092 -13.735 1.00 87.06 284 PRO A C 1
ATOM 2231 O O . PRO A 1 284 ? 6.386 20.834 -13.899 1.00 87.06 284 PRO A O 1
ATOM 2234 N N . CYS A 1 285 ? 8.486 20.134 -13.541 1.00 86.25 285 CYS A N 1
ATOM 2235 C CA . CYS A 1 285 ? 8.129 18.722 -13.584 1.00 86.25 285 CYS A CA 1
ATOM 2236 C C . CYS A 1 285 ? 7.184 18.309 -12.446 1.00 86.25 285 CYS A C 1
ATOM 2238 O O . CYS A 1 285 ? 6.251 17.537 -12.656 1.00 86.25 285 CYS A O 1
ATOM 2240 N N . LEU A 1 286 ? 7.427 18.819 -11.237 1.00 86.19 286 LEU A N 1
ATOM 2241 C CA . LEU A 1 286 ? 6.572 18.579 -10.078 1.00 86.19 286 LEU A CA 1
ATOM 2242 C C . LEU A 1 286 ? 5.158 19.130 -10.299 1.00 86.19 286 LEU A C 1
ATOM 2244 O O . LEU A 1 286 ? 4.177 18.453 -10.000 1.00 86.19 286 LEU A O 1
ATOM 2248 N N . LEU A 1 287 ? 5.055 20.343 -10.845 1.00 88.94 287 LEU A N 1
ATOM 2249 C CA . LEU A 1 287 ? 3.775 20.982 -11.122 1.00 88.94 287 LEU A CA 1
ATOM 2250 C C . LEU A 1 287 ? 2.996 20.235 -12.211 1.00 88.94 287 LEU A C 1
ATOM 2252 O O . LEU A 1 287 ? 1.787 20.077 -12.076 1.00 88.94 287 LEU A O 1
ATOM 2256 N N . ILE A 1 288 ? 3.679 19.706 -13.235 1.00 90.69 288 ILE A N 1
ATOM 2257 C CA . ILE A 1 288 ? 3.059 18.827 -14.238 1.00 90.69 288 ILE A CA 1
ATOM 2258 C C . ILE A 1 288 ? 2.411 17.615 -13.568 1.00 90.69 288 ILE A C 1
ATOM 2260 O O . ILE A 1 288 ? 1.259 17.323 -13.868 1.00 90.69 288 ILE A O 1
ATOM 2264 N N . ASP A 1 289 ? 3.111 16.921 -12.666 1.00 87.88 289 ASP A N 1
ATOM 2265 C CA . ASP A 1 289 ? 2.561 15.730 -12.003 1.00 87.88 289 ASP A CA 1
ATOM 2266 C C . ASP A 1 289 ? 1.349 16.078 -11.111 1.00 87.88 289 ASP A C 1
ATOM 2268 O O . ASP A 1 289 ? 0.355 15.348 -11.110 1.00 87.88 289 ASP A O 1
ATOM 2272 N N . VAL A 1 290 ? 1.382 17.219 -10.407 1.00 88.19 290 VAL A N 1
ATOM 2273 C CA . VAL A 1 290 ? 0.249 17.714 -9.597 1.00 88.19 290 VAL A CA 1
ATOM 2274 C C . VAL A 1 290 ? -0.962 18.053 -10.475 1.00 88.19 290 VAL A C 1
ATOM 2276 O O . VAL A 1 290 ? -2.078 17.616 -10.195 1.00 88.19 290 VAL A O 1
ATOM 2279 N N . VAL A 1 291 ? -0.751 18.803 -11.559 1.00 90.81 291 VAL A N 1
ATOM 2280 C CA . VAL A 1 291 ? -1.822 19.219 -12.477 1.00 90.81 291 VAL A CA 1
ATOM 2281 C C . VAL A 1 291 ? -2.388 18.016 -13.240 1.00 90.81 291 VAL A C 1
ATOM 2283 O O . VAL A 1 291 ? -3.604 17.891 -13.381 1.00 90.81 291 VAL A O 1
ATOM 2286 N N . GLN A 1 292 ? -1.529 17.090 -13.679 1.00 90.00 292 GLN A N 1
ATOM 2287 C CA . GLN A 1 292 ? -1.924 15.857 -14.364 1.00 90.00 292 GLN A CA 1
ATOM 2288 C C . GLN A 1 292 ? -2.841 15.010 -13.480 1.00 90.00 292 GLN A C 1
ATOM 2290 O O . GLN A 1 292 ? -3.875 14.536 -13.952 1.00 90.00 292 GLN A O 1
ATOM 2295 N N . LYS A 1 293 ? -2.492 14.856 -12.195 1.00 85.56 293 LYS A N 1
ATOM 2296 C CA . LYS A 1 293 ? -3.322 14.138 -11.224 1.00 85.56 293 LYS A CA 1
ATOM 2297 C C . LYS A 1 293 ? -4.726 14.739 -11.143 1.00 85.56 293 LYS A C 1
ATOM 2299 O O . LYS A 1 293 ? -5.703 13.999 -11.184 1.00 85.56 293 LYS A O 1
ATOM 2304 N N . SER A 1 294 ? -4.833 16.064 -11.099 1.00 84.56 294 SER A N 1
ATOM 2305 C CA . SER A 1 294 ? -6.139 16.716 -11.045 1.00 84.56 294 SER A CA 1
ATOM 2306 C C . SER A 1 294 ? -6.957 16.506 -12.324 1.00 84.56 294 SER A C 1
ATOM 2308 O O . SER A 1 294 ? -8.155 16.264 -12.253 1.00 84.56 294 SER A O 1
ATOM 2310 N N . PHE A 1 295 ? -6.327 16.504 -13.504 1.00 84.06 295 PHE A N 1
ATOM 2311 C CA . PHE A 1 295 ? -7.036 16.165 -14.743 1.00 84.06 295 PHE A CA 1
ATOM 2312 C C . PHE A 1 295 ? -7.547 14.717 -14.771 1.00 84.06 295 PHE A C 1
ATOM 2314 O O . PHE A 1 295 ? -8.608 14.471 -15.353 1.00 84.06 295 PHE A O 1
ATOM 2321 N N . ALA A 1 296 ? -6.810 13.778 -14.169 1.00 80.19 296 ALA A N 1
ATOM 2322 C CA . ALA A 1 296 ? -7.214 12.378 -14.057 1.00 80.19 296 ALA A CA 1
ATOM 2323 C C . ALA A 1 296 ? -8.464 12.190 -13.182 1.00 80.19 296 ALA A C 1
ATOM 2325 O O . ALA A 1 296 ? -9.270 11.302 -13.457 1.00 80.19 296 ALA A O 1
ATOM 2326 N N . GLU A 1 297 ? -8.610 13.014 -12.143 1.00 76.56 297 GLU A N 1
ATOM 2327 C CA . GLU A 1 297 ? -9.757 13.004 -11.231 1.00 76.56 297 GLU A CA 1
ATOM 2328 C C . GLU A 1 297 ? -10.987 13.684 -11.864 1.00 76.56 297 GLU A C 1
ATOM 2330 O O . GLU A 1 297 ? -12.083 13.123 -11.802 1.00 76.56 297 GLU A O 1
ATOM 2335 N N . ASP A 1 298 ? -10.794 14.817 -12.552 1.00 72.38 298 ASP A N 1
ATOM 2336 C CA . ASP A 1 298 ? -11.899 15.723 -12.906 1.00 72.38 298 ASP A CA 1
ATOM 2337 C C . ASP A 1 298 ? -12.347 15.651 -14.387 1.00 72.38 298 ASP A C 1
ATOM 2339 O O . ASP A 1 298 ? -13.531 15.794 -14.688 1.00 72.38 298 ASP A O 1
ATOM 2343 N N . SER A 1 299 ? -11.426 15.438 -15.341 1.00 73.81 299 SER A N 1
ATOM 2344 C CA . SER A 1 299 ? -11.637 15.892 -16.740 1.00 73.81 299 SER A CA 1
ATOM 2345 C C . SER A 1 299 ? -11.477 14.840 -17.847 1.00 73.81 299 SER A C 1
ATOM 2347 O O . SER A 1 299 ? -12.169 14.901 -18.867 1.00 73.81 299 SER A O 1
ATOM 2349 N N . ILE A 1 300 ? -10.546 13.887 -17.705 1.00 82.44 300 ILE A N 1
ATOM 2350 C CA . ILE A 1 300 ? -10.194 12.931 -18.765 1.00 82.44 300 ILE A CA 1
ATOM 2351 C C . ILE A 1 300 ? -10.069 11.530 -18.174 1.00 82.44 300 ILE A C 1
ATOM 2353 O O . ILE A 1 300 ? -9.122 11.214 -17.454 1.00 82.44 300 ILE A O 1
ATOM 2357 N N . ASN A 1 301 ? -10.998 10.661 -18.569 1.00 86.19 301 ASN A N 1
ATOM 2358 C CA . ASN A 1 301 ? -10.982 9.234 -18.272 1.00 86.19 301 ASN A CA 1
ATOM 2359 C C . ASN A 1 301 ? -11.402 8.417 -19.509 1.00 86.19 301 ASN A C 1
ATOM 2361 O O . ASN A 1 301 ? -11.835 8.968 -20.527 1.00 86.19 301 ASN A O 1
ATOM 2365 N N . THR A 1 302 ? -11.262 7.090 -19.442 1.00 86.38 302 THR A N 1
ATOM 2366 C CA . THR A 1 302 ? -11.546 6.215 -20.591 1.00 86.38 302 THR A CA 1
ATOM 2367 C C . THR A 1 302 ? -13.009 6.288 -21.029 1.00 86.38 302 THR A C 1
ATOM 2369 O O . THR A 1 302 ? -13.281 6.254 -22.227 1.00 86.38 302 THR A O 1
ATOM 2372 N N . ALA A 1 303 ? -13.947 6.456 -20.091 1.00 86.12 303 ALA A N 1
ATOM 2373 C CA . ALA A 1 303 ? -15.372 6.569 -20.393 1.00 86.12 303 ALA A CA 1
ATOM 2374 C C . ALA A 1 303 ? -15.679 7.804 -21.252 1.00 86.12 303 ALA A C 1
ATOM 2376 O O . ALA A 1 303 ? -16.424 7.689 -22.223 1.00 86.12 303 ALA A O 1
ATOM 2377 N N . ILE A 1 304 ? -15.056 8.948 -20.949 1.00 85.31 304 ILE A N 1
ATOM 2378 C CA . ILE A 1 304 ? -15.194 10.176 -21.741 1.00 85.31 304 ILE A CA 1
ATOM 2379 C C . ILE A 1 304 ? -14.657 9.954 -23.152 1.00 85.31 304 ILE A C 1
ATOM 2381 O O . ILE A 1 304 ? -15.343 10.279 -24.116 1.00 85.31 304 ILE A O 1
ATOM 2385 N N . LEU A 1 305 ? -13.471 9.351 -23.305 1.00 87.50 305 LEU A N 1
ATOM 2386 C CA . LEU A 1 305 ? -12.889 9.162 -24.636 1.00 87.50 305 LEU A CA 1
ATOM 2387 C C . LEU A 1 305 ? -13.746 8.261 -25.547 1.00 87.50 305 LEU A C 1
ATOM 2389 O O . LEU A 1 305 ? -13.790 8.497 -26.754 1.00 87.50 305 LEU A O 1
ATOM 2393 N N . PHE A 1 306 ? -14.448 7.264 -24.992 1.00 86.88 306 PHE A N 1
ATOM 2394 C CA . PHE A 1 306 ? -15.391 6.427 -25.750 1.00 86.88 306 PHE A CA 1
ATOM 2395 C C . PHE A 1 306 ? -16.683 7.156 -26.150 1.00 86.88 306 PHE A C 1
ATOM 2397 O O . PHE A 1 306 ? -17.364 6.711 -27.070 1.00 86.88 306 PHE A O 1
ATOM 2404 N N . GLN A 1 307 ? -17.027 8.260 -25.482 1.00 87.62 307 GLN A N 1
ATOM 2405 C CA . GLN A 1 307 ? -18.230 9.058 -25.749 1.00 87.62 307 GLN A CA 1
ATOM 2406 C C . GLN A 1 307 ? -17.991 10.199 -26.756 1.00 87.62 307 GLN A C 1
ATOM 2408 O O . GLN A 1 307 ? -18.924 10.920 -27.105 1.00 87.62 307 GLN A O 1
ATOM 2413 N N . ILE A 1 308 ? -16.758 10.394 -27.237 1.00 87.75 308 ILE A N 1
ATOM 2414 C CA . ILE A 1 308 ? -16.434 11.478 -28.175 1.00 87.75 308 ILE A CA 1
ATOM 2415 C C . ILE A 1 308 ? -16.975 11.148 -29.572 1.00 87.75 308 ILE A C 1
ATOM 2417 O O . ILE A 1 308 ? -16.371 10.398 -30.338 1.00 87.75 308 ILE A O 1
ATOM 2421 N N . GLU A 1 309 ? -18.094 11.781 -29.924 1.00 84.12 309 GLU A N 1
ATOM 2422 C CA . GLU A 1 309 ? -18.760 11.623 -31.228 1.00 84.12 309 GLU A CA 1
ATOM 2423 C C . GLU A 1 309 ? -18.399 12.717 -32.250 1.00 84.12 309 GLU A C 1
ATOM 2425 O O . GLU A 1 309 ? -18.722 12.595 -33.432 1.00 84.12 309 GLU A O 1
ATOM 2430 N N . SER A 1 310 ? -17.733 13.803 -31.834 1.00 86.75 310 SER A N 1
ATOM 2431 C CA . SER A 1 310 ? -17.392 14.926 -32.721 1.00 86.75 310 SER A CA 1
ATOM 2432 C C . SER A 1 310 ? -16.071 15.610 -32.361 1.00 86.75 310 SER A C 1
ATOM 2434 O O . SER A 1 310 ? -15.674 15.663 -31.197 1.00 86.75 310 SER A O 1
ATOM 2436 N N . ALA A 1 311 ? -15.421 16.216 -33.360 1.00 81.56 311 ALA A N 1
ATOM 2437 C CA . ALA A 1 311 ? -14.211 17.027 -33.172 1.00 81.56 311 ALA A CA 1
ATOM 2438 C C . ALA A 1 311 ? -14.464 18.335 -32.387 1.00 81.56 311 ALA A C 1
ATOM 2440 O O . ALA A 1 311 ? -13.523 18.968 -31.917 1.00 81.56 311 ALA A O 1
ATOM 2441 N N . SER A 1 312 ? -15.729 18.740 -32.215 1.00 83.44 312 SER A N 1
ATOM 2442 C CA . SER A 1 312 ? -16.125 19.894 -31.396 1.00 83.44 312 SER A CA 1
ATOM 2443 C C . SER A 1 312 ? -16.164 19.610 -29.893 1.00 83.44 312 SER A C 1
ATOM 2445 O O . SER A 1 312 ? -16.373 20.542 -29.118 1.00 83.44 312 SER A O 1
ATOM 2447 N N . HIS A 1 313 ? -15.976 18.356 -29.468 1.00 88.19 313 HIS A N 1
ATOM 2448 C CA . HIS A 1 313 ? -15.946 17.999 -28.051 1.00 88.19 313 HIS A CA 1
ATOM 2449 C C . HIS A 1 313 ? -14.854 18.782 -27.306 1.00 88.19 313 HIS A C 1
ATOM 2451 O O . HIS A 1 313 ? -13.730 18.906 -27.802 1.00 88.19 313 HIS A O 1
ATOM 2457 N N . ASN A 1 314 ? -15.159 19.280 -26.102 1.00 85.25 314 ASN A N 1
ATOM 2458 C CA . ASN A 1 314 ? -14.242 20.134 -25.336 1.00 85.25 314 ASN A CA 1
ATOM 2459 C C . ASN A 1 314 ? -12.871 19.477 -25.123 1.00 85.25 314 ASN A C 1
ATOM 2461 O O . ASN A 1 314 ? -11.861 20.128 -25.350 1.00 85.25 314 ASN A O 1
ATOM 2465 N N . SER A 1 315 ? -12.809 18.175 -24.825 1.00 87.69 315 SER A N 1
ATOM 2466 C CA . SER A 1 315 ? -11.532 17.455 -24.671 1.00 87.69 315 SER A CA 1
ATOM 2467 C C . SER A 1 315 ? -10.663 17.450 -25.938 1.00 87.69 315 SER A C 1
ATOM 2469 O O . SER A 1 315 ? -9.446 17.550 -25.831 1.00 87.69 315 SER A O 1
ATOM 2471 N N . ILE A 1 316 ? -11.258 17.378 -27.139 1.00 90.44 316 ILE A N 1
ATOM 2472 C CA . ILE A 1 316 ? -10.509 17.460 -28.409 1.00 90.44 316 ILE A CA 1
ATOM 2473 C C . ILE A 1 316 ? -10.057 18.896 -28.671 1.00 90.44 316 ILE A C 1
ATOM 2475 O O . ILE A 1 316 ? -8.925 19.117 -29.094 1.00 90.44 316 ILE A O 1
ATOM 2479 N N . ARG A 1 317 ? -10.905 19.886 -28.370 1.00 89.81 317 ARG A N 1
ATOM 2480 C CA . ARG A 1 317 ? -10.530 21.304 -28.466 1.00 89.81 317 ARG A CA 1
ATOM 2481 C C . ARG A 1 317 ? -9.370 21.639 -27.529 1.00 89.81 317 ARG A C 1
ATOM 2483 O O . ARG A 1 317 ? -8.413 22.262 -27.972 1.00 89.81 317 ARG A O 1
ATOM 2490 N N . CYS A 1 318 ? -9.426 21.184 -26.277 1.00 91.06 318 CYS A N 1
ATOM 2491 C CA . CYS A 1 318 ? -8.336 21.321 -25.313 1.00 91.06 318 CYS A CA 1
ATOM 2492 C C . CYS A 1 318 ? -7.076 20.584 -25.781 1.00 91.06 318 CYS A C 1
ATOM 2494 O O . CYS A 1 318 ? -5.995 21.143 -25.670 1.00 91.06 318 CYS A O 1
ATOM 2496 N N . PHE A 1 319 ? -7.200 19.383 -26.361 1.00 92.88 319 PHE A N 1
ATOM 2497 C CA . PHE A 1 319 ? -6.064 18.638 -26.917 1.00 92.88 319 PHE A CA 1
ATOM 2498 C C . PHE A 1 319 ? -5.349 19.408 -28.033 1.00 92.88 319 PHE A C 1
ATOM 2500 O O . PHE A 1 319 ? -4.133 19.576 -27.979 1.00 92.88 319 PHE A O 1
ATOM 2507 N N . LEU A 1 320 ? -6.096 19.918 -29.016 1.00 91.81 320 LEU A N 1
ATOM 2508 C CA . LEU A 1 320 ? -5.527 20.693 -30.121 1.00 91.81 320 LEU A CA 1
ATOM 2509 C C . LEU A 1 320 ? -4.921 22.011 -29.625 1.00 91.81 320 LEU A C 1
ATOM 2511 O O . LEU A 1 320 ? -3.778 22.315 -29.943 1.00 91.81 320 LEU A O 1
ATOM 2515 N N . GLN A 1 321 ? -5.636 22.737 -28.764 1.00 93.00 321 GLN A N 1
ATOM 2516 C CA . GLN A 1 321 ? -5.141 23.988 -28.194 1.00 93.00 321 GLN A CA 1
ATOM 2517 C C . GLN A 1 321 ? -3.900 23.778 -27.316 1.00 93.00 321 GLN A C 1
ATOM 2519 O O . GLN A 1 321 ? -3.005 24.618 -27.304 1.00 93.00 321 GLN A O 1
ATOM 2524 N N . ALA A 1 322 ? -3.823 22.671 -26.574 1.00 93.19 322 ALA A N 1
ATOM 2525 C CA . ALA A 1 322 ? -2.639 22.327 -25.799 1.00 93.19 322 ALA A CA 1
ATOM 2526 C C . ALA A 1 322 ? -1.432 22.090 -26.718 1.00 93.19 322 ALA A C 1
ATOM 2528 O O . ALA A 1 322 ? -0.345 22.563 -26.403 1.00 93.19 322 ALA A O 1
ATOM 2529 N N . CYS A 1 323 ? -1.623 21.441 -27.873 1.00 91.69 323 CYS A N 1
ATOM 2530 C CA . CYS A 1 323 ? -0.568 21.302 -28.882 1.00 91.69 323 CYS A CA 1
ATOM 2531 C C . CYS A 1 323 ? -0.108 22.669 -29.416 1.00 91.69 323 CYS A C 1
ATOM 2533 O O . CYS A 1 323 ? 1.092 22.918 -29.466 1.00 91.69 323 CYS A O 1
ATOM 2535 N N . ASP A 1 324 ? -1.037 23.584 -29.710 1.00 90.62 324 ASP A N 1
ATOM 2536 C CA . ASP A 1 324 ? -0.701 24.943 -30.164 1.00 90.62 324 ASP A CA 1
ATOM 2537 C C . ASP A 1 324 ? 0.066 25.746 -29.091 1.00 90.62 324 ASP A C 1
ATOM 2539 O O . ASP A 1 324 ? 0.940 26.554 -29.401 1.00 90.62 324 ASP A O 1
ATOM 2543 N N . VAL A 1 325 ? -0.237 25.527 -27.805 1.00 90.75 325 VAL A N 1
ATOM 2544 C CA . VAL A 1 325 ? 0.511 26.131 -26.688 1.00 90.75 325 VAL A CA 1
ATOM 2545 C C . VAL A 1 325 ? 1.936 25.584 -26.616 1.00 90.75 325 VAL A C 1
ATOM 2547 O O . VAL A 1 325 ? 2.853 26.338 -26.296 1.00 90.75 325 VAL A O 1
ATOM 2550 N N . LEU A 1 326 ? 2.154 24.304 -26.930 1.00 88.75 326 LEU A N 1
ATOM 2551 C CA . LEU A 1 326 ? 3.498 23.727 -26.938 1.00 88.75 326 LEU A CA 1
ATOM 2552 C C . LEU A 1 326 ? 4.422 24.424 -27.949 1.00 88.75 326 LEU A C 1
ATOM 2554 O O . LEU A 1 326 ? 5.602 24.630 -27.655 1.00 88.75 326 LEU A O 1
ATOM 2558 N N . ASP A 1 327 ? 3.878 24.863 -29.085 1.00 84.19 327 ASP A N 1
ATOM 2559 C CA . ASP A 1 327 ? 4.624 25.581 -30.122 1.00 84.19 327 ASP A CA 1
ATOM 2560 C C . ASP A 1 327 ? 5.069 26.992 -29.692 1.00 84.19 327 ASP A C 1
ATOM 2562 O O . ASP A 1 327 ? 5.973 27.566 -30.304 1.00 84.19 327 ASP A O 1
ATOM 2566 N N . SER A 1 328 ? 4.492 27.564 -28.622 1.00 82.50 328 SER A N 1
ATOM 2567 C CA . SER A 1 328 ? 4.870 28.901 -28.137 1.00 82.50 328 SER A CA 1
ATOM 2568 C C . SER A 1 328 ? 6.272 28.946 -27.529 1.00 82.50 328 SER A C 1
ATOM 2570 O O . SER A 1 328 ? 6.866 30.023 -27.459 1.00 82.50 328 SER A O 1
ATOM 2572 N N . LYS A 1 329 ? 6.792 27.795 -27.073 1.00 80.44 329 LYS A N 1
ATOM 2573 C CA . LYS A 1 329 ? 8.119 27.625 -26.449 1.00 80.44 329 LYS A CA 1
ATOM 2574 C C . LYS A 1 329 ? 8.424 28.611 -25.315 1.00 80.44 329 LYS A C 1
ATOM 2576 O O . LYS A 1 329 ? 9.582 28.939 -25.055 1.00 80.44 329 LYS A O 1
ATOM 2581 N N . THR A 1 330 ? 7.389 29.061 -24.612 1.00 83.81 330 THR A N 1
ATOM 2582 C CA . THR A 1 330 ? 7.490 29.965 -23.462 1.00 83.81 330 THR A CA 1
ATOM 2583 C C . THR A 1 330 ? 7.013 29.267 -22.198 1.00 83.81 330 THR A C 1
ATOM 2585 O O . THR A 1 330 ? 5.874 28.802 -22.121 1.00 83.81 330 THR A O 1
ATOM 2588 N N . LEU A 1 331 ? 7.884 29.198 -21.186 1.00 85.56 331 LEU A N 1
ATOM 2589 C CA . LEU A 1 331 ? 7.562 28.509 -19.946 1.00 85.56 331 LEU A CA 1
ATOM 2590 C C . LEU A 1 331 ? 6.612 29.400 -19.144 1.00 85.56 331 LEU A C 1
ATOM 2592 O O . LEU A 1 331 ? 6.980 30.456 -18.640 1.00 85.56 331 LEU A O 1
ATOM 2596 N N . THR A 1 332 ? 5.357 28.981 -19.099 1.00 90.12 332 THR A N 1
ATOM 2597 C CA . THR A 1 332 ? 4.252 29.650 -18.409 1.00 90.12 332 THR A CA 1
ATOM 2598 C C . THR A 1 332 ? 3.442 28.596 -17.670 1.00 90.12 332 THR A C 1
ATOM 2600 O O . THR A 1 332 ? 3.542 27.401 -17.974 1.00 90.12 332 THR A O 1
ATOM 2603 N N . PHE A 1 333 ? 2.589 29.007 -16.734 1.00 90.62 333 PHE A N 1
ATOM 2604 C CA . PHE A 1 333 ? 1.676 28.060 -16.093 1.00 90.62 333 PHE A CA 1
ATOM 2605 C C . PHE A 1 333 ? 0.729 27.416 -17.122 1.00 90.62 333 PHE A C 1
ATOM 2607 O O . PHE A 1 333 ? 0.423 26.224 -17.046 1.00 90.62 333 PHE A O 1
ATOM 2614 N N . ARG A 1 334 ? 0.347 28.173 -18.160 1.00 91.75 334 ARG A N 1
ATOM 2615 C CA . ARG A 1 334 ? -0.425 27.669 -19.304 1.00 91.75 334 ARG A CA 1
ATOM 2616 C C . ARG A 1 334 ? 0.314 26.570 -20.073 1.00 91.75 334 ARG A C 1
ATOM 2618 O O . ARG A 1 334 ? -0.306 25.573 -20.434 1.00 91.75 334 ARG A O 1
ATOM 2625 N N . TYR A 1 335 ? 1.625 26.714 -20.273 1.00 92.00 335 TYR A N 1
ATOM 2626 C CA . TYR A 1 335 ? 2.464 25.683 -20.894 1.00 92.00 335 TYR A CA 1
ATOM 2627 C C . TYR A 1 335 ? 2.501 24.398 -20.056 1.00 92.00 335 TYR A C 1
ATOM 2629 O O . TYR A 1 335 ? 2.286 23.306 -20.577 1.00 92.00 335 TYR A O 1
ATOM 2637 N N . ILE A 1 336 ? 2.701 24.524 -18.741 1.00 92.38 336 ILE A N 1
ATOM 2638 C CA . ILE A 1 336 ? 2.698 23.385 -17.809 1.00 92.38 336 ILE A CA 1
ATOM 2639 C C . ILE A 1 336 ? 1.349 22.663 -17.823 1.00 92.38 336 ILE A C 1
ATOM 2641 O O . ILE A 1 336 ? 1.300 21.436 -17.912 1.00 92.38 336 ILE A O 1
ATOM 2645 N N . THR A 1 337 ? 0.258 23.428 -17.792 1.00 93.06 337 THR A N 1
ATOM 2646 C CA . THR A 1 337 ? -1.106 22.891 -17.828 1.00 93.06 337 THR A CA 1
ATOM 2647 C C . THR A 1 337 ? -1.378 22.154 -19.142 1.00 93.06 337 THR A C 1
ATOM 2649 O O . THR A 1 337 ? -1.942 21.062 -19.125 1.00 93.06 337 THR A O 1
ATOM 2652 N N . ALA A 1 338 ? -0.909 22.689 -20.275 1.00 94.19 338 ALA A N 1
ATOM 2653 C CA . ALA A 1 338 ? -1.003 22.030 -21.575 1.00 94.19 338 ALA A CA 1
ATOM 2654 C C . ALA A 1 338 ? -0.233 20.697 -21.609 1.00 94.19 338 ALA A C 1
ATOM 2656 O O . ALA A 1 338 ? -0.792 19.681 -22.022 1.00 94.19 338 ALA A O 1
ATOM 2657 N N . VAL A 1 339 ? 1.013 20.660 -21.122 1.00 94.00 339 VAL A N 1
ATOM 2658 C CA . VAL A 1 339 ? 1.804 19.417 -21.054 1.00 94.00 339 VAL A CA 1
ATOM 2659 C C . VAL A 1 339 ? 1.133 18.383 -20.146 1.00 94.00 339 VAL A C 1
ATOM 2661 O O . VAL A 1 339 ? 0.984 17.229 -20.542 1.00 94.00 339 VAL A O 1
ATOM 2664 N N . ALA A 1 340 ? 0.675 18.786 -18.958 1.00 93.62 340 ALA A N 1
ATOM 2665 C CA . ALA A 1 340 ? -0.022 17.905 -18.022 1.00 93.62 340 ALA A CA 1
ATOM 2666 C C . ALA A 1 340 ? -1.310 17.311 -18.621 1.00 93.62 340 ALA A C 1
ATOM 2668 O O . ALA A 1 340 ? -1.549 16.107 -18.500 1.00 93.62 340 ALA A O 1
ATOM 2669 N N . PHE A 1 341 ? -2.100 18.130 -19.323 1.00 94.12 341 PHE A N 1
ATOM 2670 C CA . PHE A 1 341 ? -3.293 17.681 -20.042 1.00 94.12 341 PHE A CA 1
ATOM 2671 C C . PHE A 1 341 ? -2.944 16.664 -21.129 1.00 94.12 341 PHE A C 1
ATOM 2673 O O . PHE A 1 341 ? -3.560 15.603 -21.210 1.00 94.12 341 PHE A O 1
ATOM 2680 N N . LEU A 1 342 ? -1.931 16.954 -21.952 1.00 94.00 342 LEU A N 1
ATOM 2681 C CA . LEU A 1 342 ? -1.508 16.056 -23.024 1.00 94.00 342 LEU A CA 1
ATOM 2682 C C . LEU A 1 342 ? -0.977 14.726 -22.487 1.00 94.00 342 LEU A C 1
ATOM 2684 O O . LEU A 1 342 ? -1.308 13.679 -23.045 1.00 94.00 342 LEU A O 1
ATOM 2688 N N . LYS A 1 343 ? -0.211 14.747 -21.388 1.00 92.56 343 LYS A N 1
ATOM 2689 C CA . LYS A 1 343 ? 0.227 13.525 -20.704 1.00 92.56 343 LYS A CA 1
ATOM 2690 C C . LYS A 1 343 ? -0.974 12.683 -20.280 1.00 92.56 343 LYS A C 1
ATOM 2692 O O . LYS A 1 343 ? -1.064 11.514 -20.654 1.00 92.56 343 LYS A O 1
ATOM 2697 N N . GLN A 1 344 ? -1.935 13.291 -19.580 1.00 92.44 344 GLN A N 1
ATOM 2698 C CA . GLN A 1 344 ? -3.137 12.591 -19.127 1.00 92.44 344 GLN A CA 1
ATOM 2699 C C . GLN A 1 344 ? -3.970 12.051 -20.295 1.00 92.44 344 GLN A C 1
ATOM 2701 O O . GLN A 1 344 ? -4.457 10.919 -20.246 1.00 92.44 344 GLN A O 1
ATOM 2706 N N . PHE A 1 345 ? -4.114 12.834 -21.364 1.00 92.88 345 PHE A N 1
ATOM 2707 C CA . PHE A 1 345 ? -4.866 12.448 -22.551 1.00 92.88 345 PHE A CA 1
ATOM 2708 C C . PHE A 1 345 ? -4.226 11.251 -23.262 1.00 92.88 345 PHE A C 1
ATOM 2710 O O . PHE A 1 345 ? -4.916 10.277 -23.555 1.00 92.88 345 PHE A O 1
ATOM 2717 N N . VAL A 1 346 ? -2.908 11.284 -23.494 1.00 91.81 346 VAL A N 1
ATOM 2718 C CA . VAL A 1 346 ? -2.166 10.190 -24.144 1.00 91.81 346 VAL A CA 1
ATOM 2719 C C . VAL A 1 346 ? -2.163 8.930 -23.280 1.00 91.81 346 VAL A C 1
ATOM 2721 O O . VAL A 1 346 ? -2.409 7.844 -23.804 1.00 91.81 346 VAL A O 1
ATOM 2724 N N . GLN A 1 347 ? -1.963 9.060 -21.965 1.00 91.25 347 GLN A N 1
ATOM 2725 C CA . GLN A 1 347 ? -2.046 7.939 -21.028 1.00 91.25 347 GLN A CA 1
ATOM 2726 C C . GLN A 1 347 ? -3.437 7.289 -21.061 1.00 91.25 347 GLN A C 1
ATOM 2728 O O . GLN A 1 347 ? -3.557 6.072 -21.203 1.00 91.25 347 GLN A O 1
ATOM 2733 N N . THR A 1 348 ? -4.500 8.094 -20.983 1.00 91.25 348 THR A N 1
ATOM 2734 C CA . THR A 1 348 ? -5.887 7.603 -21.018 1.00 91.25 348 THR A CA 1
ATOM 2735 C C . THR A 1 348 ? -6.223 6.969 -22.367 1.00 91.25 348 THR A C 1
ATOM 2737 O O . THR A 1 348 ? -6.890 5.936 -22.418 1.00 91.25 348 THR A O 1
ATOM 2740 N N . TYR A 1 349 ? -5.733 7.551 -23.464 1.00 91.06 349 TYR A N 1
ATOM 2741 C CA . TYR A 1 349 ? -5.891 7.004 -24.807 1.00 91.06 349 TYR A CA 1
ATOM 2742 C C . TYR A 1 349 ? -5.210 5.639 -24.941 1.00 91.06 349 TYR A C 1
ATOM 2744 O O . TYR A 1 349 ? -5.832 4.697 -25.425 1.00 91.06 349 TYR A O 1
ATOM 2752 N N . TYR A 1 350 ? -3.977 5.499 -24.451 1.00 89.31 350 TYR A N 1
ATOM 2753 C CA . TYR A 1 350 ? -3.272 4.220 -24.426 1.00 89.31 350 TYR A CA 1
ATOM 2754 C C . TYR A 1 350 ? -4.044 3.156 -23.618 1.00 89.31 350 TYR A C 1
ATOM 2756 O O . TYR A 1 350 ? -4.297 2.069 -24.139 1.00 89.31 350 TYR A O 1
ATOM 2764 N N . ILE A 1 351 ? -4.514 3.485 -22.406 1.00 89.12 351 ILE A N 1
ATOM 2765 C CA . ILE A 1 351 ? -5.316 2.564 -21.575 1.00 89.12 351 ILE A CA 1
ATOM 2766 C C . ILE A 1 351 ? -6.605 2.147 -22.307 1.00 89.12 351 ILE A C 1
ATOM 2768 O O . ILE A 1 351 ? -6.998 0.981 -22.277 1.00 89.12 351 ILE A O 1
ATOM 2772 N N . ALA A 1 352 ? -7.267 3.078 -22.999 1.00 89.00 352 ALA A N 1
ATOM 2773 C CA . ALA A 1 352 ? -8.477 2.784 -23.764 1.00 89.00 352 ALA A CA 1
ATOM 2774 C C . ALA A 1 352 ? -8.205 1.866 -24.975 1.00 89.00 352 ALA A C 1
ATOM 2776 O O . ALA A 1 352 ? -9.002 0.965 -25.255 1.00 89.00 352 ALA A O 1
ATOM 2777 N N . ILE A 1 353 ? -7.065 2.040 -25.658 1.00 88.12 353 ILE A N 1
ATOM 2778 C CA . ILE A 1 353 ? -6.612 1.145 -26.734 1.00 88.12 353 ILE A CA 1
ATOM 2779 C C . ILE A 1 353 ? -6.367 -0.268 -26.188 1.00 88.12 353 ILE A C 1
ATOM 2781 O O . ILE A 1 353 ? -6.819 -1.243 -26.793 1.00 88.12 353 ILE A O 1
ATOM 2785 N N . GLU A 1 354 ? -5.689 -0.389 -25.046 1.00 86.12 354 GLU A N 1
ATOM 2786 C CA . GLU A 1 354 ? -5.399 -1.673 -24.400 1.00 86.12 354 GLU A CA 1
ATOM 2787 C C . GLU A 1 354 ? -6.692 -2.409 -24.002 1.00 86.12 354 GLU A C 1
ATOM 2789 O O . GLU A 1 354 ? -6.878 -3.577 -24.355 1.00 86.12 354 GLU A O 1
ATOM 2794 N N . GLN A 1 355 ? -7.657 -1.707 -23.390 1.00 88.12 355 GLN A N 1
ATOM 2795 C CA . GLN A 1 355 ? -8.995 -2.242 -23.078 1.00 88.12 355 GLN A CA 1
ATOM 2796 C C . GLN A 1 355 ? -9.739 -2.745 -24.325 1.00 88.12 355 GLN A C 1
ATOM 2798 O O . GLN A 1 355 ? -10.540 -3.682 -24.258 1.00 88.12 355 GLN A O 1
ATOM 2803 N N . CYS A 1 356 ? -9.457 -2.149 -25.483 1.00 84.00 356 CYS A N 1
ATOM 2804 C CA . CYS A 1 356 ? -10.026 -2.541 -26.766 1.00 84.00 356 CYS A CA 1
ATOM 2805 C C . CYS A 1 356 ? -9.201 -3.592 -27.516 1.00 84.00 356 CYS A C 1
ATOM 2807 O O . CYS A 1 356 ? -9.522 -3.874 -28.669 1.00 84.00 356 CYS A O 1
ATOM 2809 N N . LYS A 1 357 ? -8.177 -4.196 -26.894 1.00 84.06 357 LYS A N 1
ATOM 2810 C CA . LYS A 1 357 ? -7.250 -5.140 -27.544 1.00 84.06 357 LYS A CA 1
ATOM 2811 C C . LYS A 1 357 ? -6.625 -4.556 -28.814 1.00 84.06 357 LYS A C 1
ATOM 2813 O O . LYS A 1 357 ? -6.537 -5.230 -29.838 1.00 84.06 357 LYS A O 1
ATOM 2818 N N . PHE A 1 358 ? -6.235 -3.287 -28.743 1.00 82.00 358 PHE A N 1
ATOM 2819 C CA . PHE A 1 358 ? -5.637 -2.526 -29.839 1.00 82.00 358 PHE A CA 1
ATOM 2820 C C . PHE A 1 358 ? -6.571 -2.220 -31.027 1.00 82.00 358 PHE A C 1
ATOM 2822 O O . PHE A 1 358 ? -6.131 -1.659 -32.033 1.00 82.00 358 PHE A O 1
ATOM 2829 N N . ASP A 1 359 ? -7.878 -2.482 -30.893 1.00 81.12 359 ASP A N 1
ATOM 2830 C CA . ASP A 1 359 ? -8.896 -2.060 -31.858 1.00 81.12 359 ASP A CA 1
ATOM 2831 C C . ASP A 1 359 ? -9.310 -0.595 -31.643 1.00 81.12 359 ASP A C 1
ATOM 2833 O O . ASP A 1 359 ? -10.150 -0.246 -30.814 1.00 81.12 359 ASP A O 1
ATOM 2837 N N . THR A 1 360 ? -8.706 0.270 -32.442 1.00 79.12 360 THR A N 1
ATOM 2838 C CA . THR A 1 360 ? -8.876 1.731 -32.440 1.00 79.12 360 THR A CA 1
ATOM 2839 C C . THR A 1 360 ? -10.122 2.200 -33.199 1.00 79.12 360 THR A C 1
ATOM 2841 O O . THR A 1 360 ? -10.482 3.374 -33.116 1.00 79.12 360 THR A O 1
ATOM 2844 N N . SER A 1 361 ? -10.839 1.304 -33.892 1.00 79.75 361 SER A N 1
ATOM 2845 C CA . SER A 1 361 ? -12.081 1.647 -34.607 1.00 79.75 361 SER A CA 1
ATOM 2846 C C . SER A 1 361 ? -13.200 2.137 -33.682 1.00 79.75 361 SER A C 1
ATOM 2848 O O . SER A 1 361 ? -14.116 2.827 -34.125 1.00 79.75 361 SER A O 1
ATOM 2850 N N . LYS A 1 362 ? -13.099 1.827 -32.386 1.00 82.44 362 LYS A N 1
ATOM 2851 C CA . LYS A 1 362 ? -14.021 2.268 -31.335 1.00 82.44 362 LYS A CA 1
ATOM 2852 C C . LYS A 1 362 ? -13.845 3.732 -30.934 1.00 82.44 362 LYS A C 1
ATOM 2854 O O . LYS A 1 362 ? -14.704 4.269 -30.248 1.00 82.44 362 LYS A O 1
ATOM 2859 N N . MET A 1 363 ? -12.741 4.369 -31.332 1.00 88.31 363 MET A N 1
ATOM 2860 C CA . MET A 1 363 ? -12.404 5.750 -30.967 1.00 88.31 363 MET A CA 1
ATOM 2861 C C . MET A 1 363 ? -11.845 6.524 -32.177 1.00 88.31 363 MET A C 1
ATOM 2863 O O . MET A 1 363 ? -10.778 7.135 -32.087 1.00 88.31 363 MET A O 1
ATOM 2867 N N . PRO A 1 364 ? -12.533 6.517 -33.335 1.00 86.50 364 PRO A N 1
ATOM 2868 C CA . PRO A 1 364 ? -11.936 6.900 -34.614 1.00 86.50 364 PRO A CA 1
ATOM 2869 C C . PRO A 1 364 ? -11.514 8.374 -34.660 1.00 86.50 364 PRO A C 1
ATOM 2871 O O . PRO A 1 364 ? -10.476 8.704 -35.228 1.00 86.50 364 PRO A O 1
ATOM 2874 N N . ILE A 1 365 ? -12.290 9.260 -34.028 1.00 88.06 365 ILE A N 1
ATOM 2875 C CA . ILE A 1 365 ? -12.015 10.703 -33.977 1.00 88.06 365 ILE A CA 1
ATOM 2876 C C . ILE A 1 365 ? -10.778 10.979 -33.120 1.00 88.06 365 ILE A C 1
ATOM 2878 O O . ILE A 1 365 ? -9.868 11.684 -33.555 1.00 88.06 365 ILE A O 1
ATOM 2882 N N . VAL A 1 366 ? -10.717 10.378 -31.928 1.00 89.75 366 VAL A N 1
ATOM 2883 C CA . VAL A 1 366 ? -9.573 10.503 -31.015 1.00 89.75 366 VAL A CA 1
ATOM 2884 C C . VAL A 1 366 ? -8.308 9.975 -31.692 1.00 89.75 366 VAL A C 1
ATOM 2886 O O . VAL A 1 366 ? -7.308 10.686 -31.768 1.00 89.75 366 VAL A O 1
ATOM 2889 N N . SER A 1 367 ? -8.370 8.768 -32.265 1.00 89.50 367 SER A N 1
ATOM 2890 C CA . SER A 1 367 ? -7.245 8.153 -32.971 1.00 89.50 367 SER A CA 1
ATOM 2891 C C . SER A 1 367 ? -6.761 8.986 -34.157 1.00 89.50 367 SER A C 1
ATOM 2893 O O . SER A 1 367 ? -5.553 9.122 -34.341 1.00 89.50 367 SER A O 1
ATOM 2895 N N . HIS A 1 368 ? -7.670 9.585 -34.934 1.00 90.12 368 HIS A N 1
ATOM 2896 C CA . HIS A 1 368 ? -7.312 10.448 -36.060 1.00 90.12 368 HIS A CA 1
ATOM 2897 C C . HIS A 1 368 ? -6.524 11.689 -35.617 1.00 90.12 368 HIS A C 1
ATOM 2899 O O . HIS A 1 368 ? -5.470 11.989 -36.188 1.00 90.12 368 HIS A O 1
ATOM 2905 N N . HIS A 1 369 ? -6.997 12.393 -34.585 1.00 89.88 369 HIS A N 1
ATOM 2906 C CA . HIS A 1 369 ? -6.315 13.585 -34.078 1.00 89.88 369 HIS A CA 1
ATOM 2907 C C . HIS A 1 369 ? -4.969 13.244 -33.434 1.00 89.88 369 HIS A C 1
ATOM 2909 O O . HIS A 1 369 ? -3.978 13.907 -33.736 1.00 89.88 369 HIS A O 1
ATOM 2915 N N . VAL A 1 370 ? -4.897 12.168 -32.639 1.00 90.19 370 VAL A N 1
ATOM 2916 C CA . VAL A 1 370 ? -3.624 11.692 -32.075 1.00 90.19 370 VAL A CA 1
ATOM 2917 C C . VAL A 1 370 ? -2.640 11.346 -33.195 1.00 90.19 370 VAL A C 1
ATOM 2919 O O . VAL A 1 370 ? -1.519 11.843 -33.173 1.00 90.19 370 VAL A O 1
ATOM 2922 N N . ASN A 1 371 ? -3.057 10.577 -34.211 1.00 89.56 371 ASN A N 1
ATOM 2923 C CA . ASN A 1 371 ? -2.205 10.200 -35.347 1.00 89.56 371 ASN A CA 1
ATOM 2924 C C . ASN A 1 371 ? -1.652 11.414 -36.107 1.00 89.56 371 ASN A C 1
ATOM 2926 O O . ASN A 1 371 ? -0.500 11.398 -36.537 1.00 89.56 371 ASN A O 1
ATOM 2930 N N . THR A 1 372 ? -2.481 12.447 -36.270 1.00 88.69 372 THR A N 1
ATOM 2931 C CA . THR A 1 372 ? -2.112 13.681 -36.972 1.00 88.69 372 THR A CA 1
ATOM 2932 C C . THR A 1 372 ? -1.034 14.435 -36.204 1.00 88.69 372 THR A C 1
ATOM 2934 O O . THR A 1 372 ? -0.014 14.794 -36.785 1.00 88.69 372 THR A O 1
ATOM 2937 N N . VAL A 1 373 ? -1.213 14.614 -34.894 1.00 88.25 373 VAL A N 1
ATOM 2938 C CA . VAL A 1 373 ? -0.246 15.336 -34.058 1.00 88.25 373 VAL A CA 1
ATOM 2939 C C . VAL A 1 373 ? 1.070 14.572 -33.943 1.00 88.25 373 VAL A C 1
ATOM 2941 O O . VAL A 1 373 ? 2.124 15.155 -34.153 1.00 88.25 373 VAL A O 1
ATOM 2944 N N . VAL A 1 374 ? 1.045 13.259 -33.692 1.00 88.06 374 VAL A N 1
ATOM 2945 C CA . VAL A 1 374 ? 2.291 12.476 -33.554 1.00 88.06 374 VAL A CA 1
ATOM 2946 C C . VAL A 1 374 ? 3.050 12.290 -34.877 1.00 88.06 374 VAL A C 1
ATOM 2948 O O . VAL A 1 374 ? 4.180 11.813 -34.857 1.00 88.06 374 VAL A O 1
ATOM 2951 N N . SER A 1 375 ? 2.448 12.646 -36.021 1.00 83.50 375 SER A N 1
ATOM 2952 C CA . SER A 1 375 ? 3.093 12.588 -37.344 1.00 83.50 375 SER A CA 1
ATOM 2953 C C . SER A 1 375 ? 4.040 13.754 -37.633 1.00 83.50 375 SER A C 1
ATOM 2955 O O . SER A 1 375 ? 4.826 13.684 -38.578 1.00 83.50 375 SER A O 1
ATOM 2957 N N . THR A 1 376 ? 3.952 14.842 -36.865 1.00 84.75 376 THR A N 1
ATOM 2958 C CA . THR A 1 376 ? 4.742 16.052 -37.109 1.00 84.75 376 THR A CA 1
ATOM 2959 C C . THR A 1 376 ? 6.149 15.920 -36.529 1.00 84.75 376 THR A C 1
ATOM 2961 O O . THR A 1 376 ? 6.352 15.262 -35.515 1.00 84.75 376 THR A O 1
ATOM 2964 N N . ILE A 1 377 ? 7.138 16.551 -37.162 1.00 82.12 377 ILE A N 1
ATOM 2965 C CA . ILE A 1 377 ? 8.513 16.626 -36.640 1.00 82.12 377 ILE A CA 1
ATOM 2966 C C . ILE A 1 377 ? 8.609 17.810 -35.672 1.00 82.12 377 ILE A C 1
ATOM 2968 O O . ILE A 1 377 ? 8.081 18.886 -35.967 1.00 82.12 377 ILE A O 1
ATOM 2972 N N . TRP A 1 378 ? 9.293 17.629 -34.538 1.00 84.44 378 TRP A N 1
ATOM 2973 C CA . TRP A 1 378 ? 9.527 18.700 -33.571 1.00 84.44 378 TRP A CA 1
ATOM 2974 C C . TRP A 1 378 ? 10.796 19.470 -33.927 1.00 84.44 378 TRP A C 1
ATOM 2976 O O . TRP A 1 378 ? 11.897 18.930 -33.883 1.00 84.44 378 TRP A O 1
ATOM 2986 N N . LYS A 1 379 ? 10.659 20.750 -34.270 1.00 80.38 379 LYS A N 1
ATOM 2987 C CA . LYS A 1 379 ? 11.808 21.590 -34.629 1.00 80.38 379 LYS A CA 1
ATOM 2988 C C . LYS A 1 379 ? 12.392 22.240 -33.385 1.00 80.38 379 LYS A C 1
ATOM 2990 O O . LYS A 1 379 ? 11.768 23.159 -32.861 1.00 80.38 379 LYS A O 1
ATOM 2995 N N . ALA A 1 380 ? 13.577 21.833 -32.941 1.00 74.56 380 ALA A N 1
ATOM 2996 C CA . ALA A 1 380 ? 14.293 22.431 -31.812 1.00 74.56 380 ALA A CA 1
ATOM 2997 C C . ALA A 1 380 ? 15.500 23.237 -32.311 1.00 74.56 380 ALA A C 1
ATOM 2999 O O . ALA A 1 380 ? 16.595 22.717 -32.508 1.00 74.56 380 ALA A O 1
ATOM 3000 N N . GLY A 1 381 ? 15.299 24.531 -32.572 1.00 71.00 381 GLY A N 1
ATOM 3001 C CA . GLY A 1 381 ? 16.327 25.359 -33.204 1.00 71.00 381 GLY A CA 1
ATOM 3002 C C . GLY A 1 381 ? 16.657 24.860 -34.617 1.00 71.00 381 GLY A C 1
ATOM 3003 O O . GLY A 1 381 ? 15.817 24.967 -35.508 1.00 71.00 381 GLY A O 1
ATOM 3004 N N . ASN A 1 382 ? 17.873 24.335 -34.805 1.00 61.97 382 ASN A N 1
ATOM 3005 C CA . ASN A 1 382 ? 18.342 23.753 -36.070 1.00 61.97 382 ASN A CA 1
ATOM 3006 C C . ASN A 1 382 ? 18.236 22.215 -36.116 1.00 61.97 382 ASN A C 1
ATOM 3008 O O . ASN A 1 382 ? 18.559 21.633 -37.150 1.00 61.97 382 ASN A O 1
ATOM 3012 N N . GLU A 1 383 ? 17.820 21.564 -35.026 1.00 73.56 383 GLU A N 1
ATOM 3013 C CA . GLU A 1 383 ? 17.656 20.110 -34.959 1.00 73.56 383 GLU A CA 1
ATOM 3014 C C . GLU A 1 383 ? 16.212 19.690 -35.253 1.00 73.56 383 GLU A C 1
ATOM 3016 O O . GLU A 1 383 ? 15.249 20.278 -34.745 1.00 73.56 383 GLU A O 1
ATOM 3021 N N . ASP A 1 384 ? 16.073 18.626 -36.042 1.00 82.31 384 ASP A N 1
ATOM 3022 C CA . ASP A 1 384 ? 14.815 17.914 -36.241 1.00 82.31 384 ASP A CA 1
ATOM 3023 C C . ASP A 1 384 ? 14.728 16.781 -35.206 1.00 82.31 384 ASP A C 1
ATOM 3025 O O . ASP A 1 384 ? 15.364 15.735 -35.347 1.00 82.31 384 ASP A O 1
ATOM 3029 N N . LEU A 1 385 ? 13.950 17.000 -34.144 1.00 83.62 385 LEU A N 1
ATOM 3030 C CA . LEU A 1 385 ? 13.723 16.029 -33.076 1.00 83.62 385 LEU A CA 1
ATOM 3031 C C . LEU A 1 385 ? 12.423 15.233 -33.305 1.00 83.62 385 LEU A C 1
ATOM 3033 O O . LEU A 1 385 ? 11.474 15.725 -33.931 1.00 83.62 385 LEU A O 1
ATOM 3037 N N . PRO A 1 386 ? 12.322 14.008 -32.753 1.00 85.81 386 PRO A N 1
ATOM 3038 C CA . PRO A 1 386 ? 11.055 13.292 -32.680 1.00 85.81 386 PRO A CA 1
ATOM 3039 C C . PRO A 1 386 ? 9.998 14.090 -31.907 1.00 85.81 386 PRO A C 1
ATOM 3041 O O . PRO A 1 386 ? 10.313 14.783 -30.940 1.00 85.81 386 PRO A O 1
ATOM 3044 N N . ASN A 1 387 ? 8.726 13.948 -32.286 1.00 89.06 387 ASN A N 1
ATOM 3045 C CA . ASN A 1 387 ? 7.632 14.586 -31.557 1.00 89.06 387 ASN A CA 1
ATOM 3046 C C . ASN A 1 387 ? 7.595 14.113 -30.084 1.00 89.06 387 ASN A C 1
ATOM 3048 O O . ASN A 1 387 ? 7.537 12.901 -29.849 1.00 89.06 387 ASN A O 1
ATOM 3052 N N . PRO A 1 388 ? 7.560 15.019 -29.087 1.00 90.12 388 PRO A N 1
ATOM 3053 C CA . PRO A 1 388 ? 7.496 14.647 -27.672 1.00 90.12 388 PRO A CA 1
ATOM 3054 C C . PRO A 1 388 ? 6.308 13.743 -27.318 1.00 90.12 388 PRO A C 1
ATOM 3056 O O . PRO A 1 388 ? 6.460 12.809 -26.532 1.00 90.12 388 PRO A O 1
ATOM 3059 N N . LEU A 1 389 ? 5.144 13.957 -27.941 1.00 91.31 389 LEU A N 1
ATOM 3060 C CA . LEU A 1 389 ? 3.951 13.129 -27.740 1.00 91.31 389 LEU A CA 1
ATOM 3061 C C . LEU A 1 389 ? 4.092 11.748 -28.371 1.00 91.31 389 LEU A C 1
ATOM 3063 O O . LEU A 1 389 ? 3.588 10.773 -27.814 1.00 91.31 389 LEU A O 1
ATOM 3067 N N . LEU A 1 390 ? 4.789 11.652 -29.510 1.00 90.44 390 LEU A N 1
ATOM 3068 C CA . LEU A 1 390 ? 5.113 10.363 -30.115 1.00 90.44 390 LEU A CA 1
ATOM 3069 C C . LEU A 1 390 ? 6.010 9.562 -29.176 1.00 90.44 390 LEU A C 1
ATOM 3071 O O . LEU A 1 390 ? 5.691 8.416 -28.866 1.00 90.44 390 LEU A O 1
ATOM 3075 N N . VAL A 1 391 ? 7.098 10.176 -28.700 1.00 90.25 391 VAL A N 1
ATOM 3076 C CA . VAL A 1 391 ? 8.023 9.534 -27.761 1.00 90.25 391 VAL A CA 1
ATOM 3077 C C . VAL A 1 391 ? 7.266 9.103 -26.511 1.00 90.25 391 VAL A C 1
ATOM 3079 O O . VAL A 1 391 ? 7.345 7.935 -26.150 1.00 90.25 391 VAL A O 1
ATOM 3082 N N . TYR A 1 392 ? 6.462 9.984 -25.908 1.00 91.75 392 TYR A N 1
ATOM 3083 C CA . TYR A 1 392 ? 5.676 9.669 -24.714 1.00 91.75 392 TYR A CA 1
ATOM 3084 C C . TYR A 1 392 ? 4.707 8.497 -24.915 1.00 91.75 392 TYR A C 1
ATOM 3086 O O . TYR A 1 392 ? 4.661 7.587 -24.088 1.00 91.75 392 TYR A O 1
ATOM 3094 N N . LEU A 1 393 ? 3.985 8.462 -26.040 1.00 90.56 393 LEU A N 1
ATOM 3095 C CA . LEU A 1 393 ? 3.127 7.333 -26.401 1.00 90.56 393 LEU A CA 1
ATOM 3096 C C . LEU A 1 393 ? 3.942 6.037 -26.566 1.00 90.56 393 LEU A C 1
ATOM 3098 O O . LEU A 1 393 ? 3.510 4.975 -26.119 1.00 90.56 393 LEU A O 1
ATOM 3102 N N . MET A 1 394 ? 5.132 6.111 -27.173 1.00 89.25 394 MET A N 1
ATOM 3103 C CA . MET A 1 394 ? 6.014 4.952 -27.346 1.00 89.25 394 MET A CA 1
ATOM 3104 C C . MET A 1 394 ? 6.560 4.422 -26.019 1.00 89.25 394 MET A C 1
ATOM 3106 O O . MET A 1 394 ? 6.738 3.211 -25.901 1.00 89.25 394 MET A O 1
ATOM 3110 N N . LYS A 1 395 ? 6.748 5.269 -24.998 1.00 89.25 395 LYS A N 1
ATOM 3111 C CA . LYS A 1 395 ? 7.143 4.809 -23.657 1.00 89.25 395 LYS A CA 1
ATOM 3112 C C . LYS A 1 395 ? 6.124 3.824 -23.063 1.00 89.25 395 LYS A C 1
ATOM 3114 O O . LYS A 1 395 ? 6.522 2.820 -22.476 1.00 89.25 395 LYS A O 1
ATOM 3119 N N . TYR A 1 396 ? 4.823 4.038 -23.280 1.00 86.06 396 TYR A N 1
ATOM 3120 C CA . TYR A 1 396 ? 3.783 3.094 -22.843 1.00 86.06 396 TYR A CA 1
ATOM 3121 C C . TYR A 1 396 ? 3.790 1.786 -23.646 1.00 86.06 396 TYR A C 1
ATOM 3123 O O . TYR A 1 396 ? 3.662 0.708 -23.068 1.00 86.06 396 TYR A O 1
ATOM 3131 N N . PHE A 1 397 ? 4.013 1.846 -24.963 1.00 84.81 397 PHE A N 1
ATOM 3132 C CA . PHE A 1 397 ? 4.161 0.629 -25.772 1.00 84.81 397 PHE A CA 1
ATOM 3133 C C . PHE A 1 397 ? 5.416 -0.176 -25.416 1.00 84.81 397 PHE A C 1
ATOM 3135 O O . PHE A 1 397 ? 5.376 -1.407 -25.457 1.00 84.81 397 PHE A O 1
ATOM 3142 N N . ALA A 1 398 ? 6.509 0.500 -25.052 1.00 84.75 398 ALA A N 1
ATOM 3143 C CA . ALA A 1 398 ? 7.722 -0.140 -24.558 1.00 84.75 398 ALA A CA 1
ATOM 3144 C C . ALA A 1 398 ? 7.479 -0.840 -23.212 1.00 84.75 398 ALA A C 1
ATOM 3146 O O . ALA A 1 398 ? 7.945 -1.957 -23.024 1.00 84.75 398 ALA A O 1
ATOM 3147 N N . HIS A 1 399 ? 6.687 -0.247 -22.313 1.00 80.44 399 HIS A N 1
ATOM 3148 C CA . HIS A 1 399 ? 6.374 -0.827 -21.001 1.00 80.44 399 HIS A CA 1
ATOM 3149 C C . HIS A 1 399 ? 5.607 -2.168 -21.074 1.00 80.44 399 HIS A C 1
ATOM 3151 O O . HIS A 1 399 ? 5.708 -2.994 -20.170 1.00 80.44 399 HIS A O 1
ATOM 3157 N N . LEU A 1 400 ? 4.851 -2.433 -22.149 1.00 75.44 400 LEU A N 1
ATOM 3158 C CA . LEU A 1 400 ? 4.129 -3.707 -22.329 1.00 75.44 400 LEU A CA 1
ATOM 3159 C C . LEU A 1 400 ? 5.053 -4.904 -22.577 1.00 75.44 400 LEU A C 1
ATOM 3161 O O . LEU A 1 400 ? 4.850 -5.991 -22.029 1.00 75.44 400 LEU A O 1
ATOM 3165 N N . HIS A 1 401 ? 6.021 -4.741 -23.478 1.00 71.81 401 HIS A N 1
ATOM 3166 C CA . HIS A 1 401 ? 6.760 -5.864 -24.067 1.00 71.81 401 HIS A CA 1
ATOM 3167 C C . HIS A 1 401 ? 8.284 -5.670 -24.088 1.00 71.81 401 HIS A C 1
ATOM 3169 O O . HIS A 1 401 ? 8.993 -6.575 -24.526 1.00 71.81 401 HIS A O 1
ATOM 3175 N N . GLY A 1 402 ? 8.785 -4.536 -23.596 1.00 79.56 402 GLY A N 1
ATOM 3176 C CA . GLY A 1 402 ? 10.177 -4.107 -23.718 1.00 79.56 402 GLY A CA 1
ATOM 3177 C C . GLY A 1 402 ? 10.457 -3.365 -25.028 1.00 79.56 402 GLY A C 1
ATOM 3178 O O . GLY A 1 402 ? 9.719 -3.489 -26.012 1.00 79.56 402 GLY A O 1
ATOM 3179 N N . ILE A 1 403 ? 11.559 -2.609 -25.055 1.00 82.62 403 ILE A N 1
ATOM 3180 C CA . ILE A 1 403 ? 12.013 -1.875 -26.249 1.00 82.62 403 ILE A CA 1
ATOM 3181 C C . ILE A 1 403 ? 12.329 -2.833 -27.415 1.00 82.62 403 ILE A C 1
ATOM 3183 O O . ILE A 1 403 ? 11.990 -2.564 -28.563 1.00 82.62 403 ILE A O 1
ATOM 3187 N N . GLU A 1 404 ? 12.852 -4.015 -27.097 1.00 78.75 404 GLU A N 1
ATOM 3188 C CA . GLU A 1 404 ? 13.170 -5.130 -28.002 1.00 78.75 404 GLU A CA 1
ATOM 3189 C C . GLU A 1 404 ? 12.006 -5.568 -28.899 1.00 78.75 404 GLU A C 1
ATOM 3191 O O . GLU A 1 404 ? 12.223 -6.014 -30.024 1.00 78.75 404 GLU A O 1
ATOM 3196 N N . LEU A 1 405 ? 10.767 -5.476 -28.409 1.00 77.62 405 LEU A N 1
ATOM 3197 C CA . LEU A 1 405 ? 9.577 -5.967 -29.109 1.00 77.62 405 LEU A CA 1
ATOM 3198 C C . LEU A 1 405 ? 8.620 -4.842 -29.523 1.00 77.62 405 LEU A C 1
ATOM 3200 O O . LEU A 1 405 ? 7.532 -5.126 -30.031 1.00 77.62 405 LEU A O 1
ATOM 3204 N N . ILE A 1 406 ? 9.022 -3.575 -29.380 1.00 81.25 406 ILE A N 1
ATOM 3205 C CA . ILE A 1 406 ? 8.161 -2.405 -29.608 1.00 81.25 406 ILE A CA 1
ATOM 3206 C C . ILE A 1 406 ? 7.556 -2.367 -31.020 1.00 81.25 406 ILE A C 1
ATOM 3208 O O . ILE A 1 406 ? 6.384 -2.034 -31.198 1.00 81.25 406 ILE A O 1
ATOM 3212 N N . GLN A 1 407 ? 8.307 -2.824 -32.029 1.00 80.12 407 GLN A N 1
ATOM 3213 C CA . GLN A 1 407 ? 7.844 -2.905 -33.417 1.00 80.12 407 GLN A CA 1
ATOM 3214 C C . GLN A 1 407 ? 6.601 -3.792 -33.578 1.00 80.12 407 GLN A C 1
ATOM 3216 O O . GLN A 1 407 ? 5.793 -3.573 -34.483 1.00 80.12 407 GLN A O 1
ATOM 3221 N N . ARG A 1 408 ? 6.427 -4.806 -32.720 1.00 76.56 408 ARG A N 1
ATOM 3222 C CA . ARG A 1 408 ? 5.233 -5.660 -32.734 1.00 76.56 408 ARG A CA 1
ATOM 3223 C C . ARG A 1 408 ? 4.019 -4.913 -32.194 1.00 76.56 408 ARG A C 1
ATOM 3225 O O . ARG A 1 408 ? 2.970 -4.959 -32.833 1.00 76.56 408 ARG A O 1
ATOM 3232 N N . SER A 1 409 ? 4.180 -4.170 -31.101 1.00 75.62 409 SER A N 1
ATOM 3233 C CA . SER A 1 409 ? 3.133 -3.303 -30.549 1.00 75.62 409 SER A CA 1
ATOM 3234 C C . SER A 1 409 ? 2.667 -2.282 -31.592 1.00 75.62 409 SER A C 1
ATOM 3236 O O . SER A 1 409 ? 1.473 -2.141 -31.846 1.00 75.62 409 SER A O 1
ATOM 3238 N N . CYS A 1 410 ? 3.604 -1.657 -32.315 1.00 80.44 410 CYS A N 1
ATOM 3239 C CA . CYS A 1 410 ? 3.280 -0.733 -33.405 1.00 80.44 410 CYS A CA 1
ATOM 3240 C C . CYS A 1 410 ? 2.516 -1.411 -34.562 1.00 80.44 410 CYS A C 1
ATOM 3242 O O . CYS A 1 410 ? 1.629 -0.797 -35.159 1.00 80.44 410 CYS A O 1
ATOM 3244 N N . LYS A 1 411 ? 2.806 -2.686 -34.877 1.00 79.38 411 LYS A N 1
ATOM 3245 C CA . LYS A 1 411 ? 2.077 -3.452 -35.909 1.00 79.38 411 LYS A CA 1
ATOM 3246 C C . LYS A 1 411 ? 0.618 -3.720 -35.532 1.00 79.38 411 LYS A C 1
ATOM 3248 O O . LYS A 1 411 ? -0.217 -3.773 -36.432 1.00 79.38 411 LYS A O 1
ATOM 3253 N N . GLN A 1 412 ? 0.297 -3.875 -34.249 1.00 76.31 412 GLN A N 1
ATOM 3254 C CA . GLN A 1 412 ? -1.077 -4.138 -33.800 1.00 76.31 412 GLN A CA 1
ATOM 3255 C C . GLN A 1 412 ? -1.993 -2.918 -33.986 1.00 76.31 412 GLN A C 1
ATOM 3257 O O . GLN A 1 412 ? -3.152 -3.073 -34.359 1.00 76.31 412 GLN A O 1
ATOM 3262 N N . VAL A 1 413 ? -1.462 -1.700 -33.830 1.00 76.88 413 VAL A N 1
ATOM 3263 C CA . VAL A 1 413 ? -2.226 -0.435 -33.962 1.00 76.88 413 VAL A CA 1
ATOM 3264 C C . VAL A 1 413 ? -2.111 0.187 -35.367 1.00 76.88 413 VAL A C 1
ATOM 3266 O O . VAL A 1 413 ? -2.562 1.305 -35.634 1.00 76.88 413 VAL A O 1
ATOM 3269 N N . ARG A 1 414 ? -1.517 -0.562 -36.302 1.00 69.88 414 ARG A N 1
ATOM 3270 C CA . ARG A 1 414 ? -1.059 -0.102 -37.619 1.00 69.88 414 ARG A CA 1
ATOM 3271 C C . ARG A 1 414 ? -2.139 0.538 -38.493 1.00 69.88 414 ARG A C 1
ATOM 3273 O O . ARG A 1 414 ? -1.819 1.406 -39.304 1.00 69.88 414 ARG A O 1
ATOM 3280 N N . ASN A 1 415 ? -3.386 0.092 -38.355 1.00 69.88 415 ASN A N 1
ATOM 3281 C CA . ASN A 1 415 ? -4.488 0.521 -39.218 1.00 69.88 415 ASN A CA 1
ATOM 3282 C C . ASN A 1 415 ? -4.997 1.934 -38.897 1.00 69.88 415 ASN A C 1
ATOM 3284 O O . ASN A 1 415 ? -5.618 2.550 -39.758 1.00 69.88 415 ASN A O 1
ATOM 3288 N N . SER A 1 416 ? -4.703 2.457 -37.705 1.00 68.44 416 SER A N 1
ATOM 3289 C CA . SER A 1 416 ? -5.261 3.735 -37.234 1.00 68.44 416 SER A CA 1
ATOM 3290 C C . SER A 1 416 ? -4.193 4.750 -36.844 1.00 68.44 416 SER A C 1
ATOM 3292 O O . SER A 1 416 ? -4.424 5.950 -36.968 1.00 68.44 416 SER A O 1
ATOM 3294 N N . LEU A 1 417 ? -3.012 4.285 -36.420 1.00 80.06 417 LEU A N 1
ATOM 3295 C CA . LEU A 1 417 ? -1.842 5.125 -36.172 1.00 80.06 417 LEU A CA 1
ATOM 3296 C C . LEU A 1 417 ? -0.796 4.914 -37.278 1.00 80.06 417 LEU A C 1
ATOM 3298 O O . LEU A 1 417 ? 0.250 4.298 -37.068 1.00 80.06 417 LEU A O 1
ATOM 3302 N N . THR A 1 418 ? -1.093 5.386 -38.492 1.00 77.81 418 THR A N 1
ATOM 3303 C CA . THR A 1 418 ? -0.219 5.211 -39.667 1.00 77.81 418 THR A CA 1
ATOM 3304 C C . THR A 1 418 ? 1.167 5.822 -39.476 1.00 77.81 418 THR A C 1
ATOM 3306 O O . THR A 1 418 ? 2.131 5.310 -40.038 1.00 77.81 418 THR A O 1
ATOM 3309 N N . SER A 1 419 ? 1.281 6.868 -38.656 1.00 76.56 419 SER A N 1
ATOM 3310 C CA . SER A 1 419 ? 2.537 7.566 -38.350 1.00 76.56 419 SER A CA 1
ATOM 3311 C C . SER A 1 419 ? 3.564 6.678 -37.641 1.00 76.56 419 SER A C 1
ATOM 3313 O O . SER A 1 419 ? 4.761 6.928 -37.722 1.00 76.56 419 SER A O 1
ATOM 3315 N N . LEU A 1 420 ? 3.125 5.586 -37.006 1.00 79.00 420 LEU A N 1
ATOM 3316 C CA . LEU A 1 420 ? 4.032 4.606 -36.401 1.00 79.00 420 LEU A CA 1
ATOM 3317 C C . LEU A 1 420 ? 4.762 3.744 -37.446 1.00 79.00 420 LEU A C 1
ATOM 3319 O O . LEU A 1 420 ? 5.730 3.070 -37.110 1.00 79.00 420 LEU A O 1
ATOM 3323 N N . GLN A 1 421 ? 4.315 3.751 -38.709 1.00 70.50 421 GLN A N 1
ATOM 3324 C CA . GLN A 1 421 ? 4.959 3.007 -39.799 1.00 70.50 421 GLN A CA 1
ATOM 3325 C C . GLN A 1 421 ? 6.181 3.729 -40.375 1.00 70.50 421 GLN A C 1
ATOM 3327 O O . GLN A 1 421 ? 7.030 3.079 -40.976 1.00 70.50 421 GLN A O 1
ATOM 3332 N N . SER A 1 422 ? 6.254 5.053 -40.227 1.00 70.94 422 SER A N 1
ATOM 3333 C CA . SER A 1 422 ? 7.341 5.883 -40.758 1.00 70.94 422 SER A CA 1
ATOM 3334 C C . SER A 1 422 ? 8.507 6.064 -39.784 1.00 70.94 422 SER A C 1
ATOM 3336 O O . SER A 1 422 ? 9.435 6.802 -40.099 1.00 70.94 422 SER A O 1
ATOM 3338 N N . ILE A 1 423 ? 8.460 5.429 -38.607 1.00 81.19 423 ILE A N 1
ATOM 3339 C CA . ILE A 1 423 ? 9.547 5.484 -37.624 1.00 81.19 423 ILE A CA 1
ATOM 3340 C C . ILE A 1 423 ? 10.710 4.625 -38.126 1.00 81.19 423 ILE A C 1
ATOM 3342 O O . ILE A 1 423 ? 10.537 3.429 -38.373 1.00 81.19 423 ILE A O 1
ATOM 3346 N N . ASP A 1 424 ? 11.882 5.242 -38.253 1.00 80.75 424 ASP A N 1
ATOM 3347 C CA . ASP A 1 424 ? 13.130 4.552 -38.564 1.00 80.75 424 ASP A CA 1
ATOM 3348 C C . ASP A 1 424 ? 13.770 4.048 -37.265 1.00 80.75 424 ASP A C 1
ATOM 3350 O O . ASP A 1 424 ? 14.196 4.841 -36.424 1.00 80.75 424 ASP A O 1
ATOM 3354 N N . TRP A 1 425 ? 13.760 2.729 -37.069 1.00 83.62 425 TRP A N 1
ATOM 3355 C CA . TRP A 1 425 ? 14.251 2.095 -35.844 1.00 83.62 425 TRP A CA 1
ATOM 3356 C C . TRP A 1 425 ? 15.744 1.789 -35.956 1.00 83.62 425 TRP A C 1
ATOM 3358 O O . TRP A 1 425 ? 16.190 1.134 -36.903 1.00 83.62 425 TRP A O 1
ATOM 3368 N N . ASN A 1 426 ? 16.517 2.163 -34.940 1.00 85.00 426 ASN A N 1
ATOM 3369 C CA . ASN A 1 426 ? 17.914 1.778 -34.825 1.00 85.00 426 ASN A CA 1
ATOM 3370 C C . ASN A 1 426 ? 18.021 0.315 -34.369 1.00 85.00 426 ASN A C 1
ATOM 3372 O O . ASN A 1 426 ? 18.127 -0.002 -33.182 1.00 85.00 426 ASN A O 1
ATOM 3376 N N . MET A 1 427 ? 18.035 -0.599 -35.342 1.00 81.06 427 MET A N 1
ATOM 3377 C CA . MET A 1 427 ? 18.130 -2.038 -35.083 1.00 81.06 427 MET A CA 1
ATOM 3378 C C . MET A 1 427 ? 19.400 -2.430 -34.320 1.00 81.06 427 MET A C 1
ATOM 3380 O O . MET A 1 427 ? 19.353 -3.375 -33.541 1.00 81.06 427 MET A O 1
ATOM 3384 N N . ASN A 1 428 ? 20.508 -1.695 -34.467 1.00 78.44 428 ASN A N 1
ATOM 3385 C CA . ASN A 1 428 ? 21.726 -1.982 -33.705 1.00 78.44 428 ASN A CA 1
ATOM 3386 C C . ASN A 1 428 ? 21.513 -1.748 -32.205 1.00 78.44 428 ASN A C 1
ATOM 3388 O O . ASN A 1 428 ? 21.996 -2.539 -31.395 1.00 78.44 428 ASN A O 1
ATOM 3392 N N . TYR A 1 429 ? 20.764 -0.698 -31.849 1.00 81.56 429 TYR A N 1
ATOM 3393 C CA . TYR A 1 429 ? 20.393 -0.410 -30.467 1.00 81.56 429 TYR A CA 1
ATOM 3394 C C . TYR A 1 429 ? 19.462 -1.495 -29.914 1.00 81.56 429 TYR A C 1
ATOM 3396 O O . TYR A 1 429 ? 19.773 -2.108 -28.895 1.00 81.56 429 TYR A O 1
ATOM 3404 N N . ILE A 1 430 ? 18.381 -1.818 -30.630 1.00 81.06 430 ILE A N 1
ATOM 3405 C CA . ILE A 1 430 ? 17.408 -2.849 -30.223 1.00 81.06 430 ILE A CA 1
ATOM 3406 C C . ILE A 1 430 ? 18.100 -4.208 -30.040 1.00 81.06 430 ILE A C 1
ATOM 3408 O O . ILE A 1 430 ? 17.948 -4.849 -29.007 1.00 81.06 430 ILE A O 1
ATOM 3412 N N . GLU A 1 431 ? 18.915 -4.644 -31.002 1.00 77.94 431 GLU A N 1
ATOM 3413 C CA . GLU A 1 431 ? 19.623 -5.930 -30.935 1.00 77.94 431 GLU A CA 1
ATOM 3414 C C . GLU A 1 431 ? 20.716 -5.975 -29.854 1.00 77.94 431 GLU A C 1
ATOM 3416 O O . GLU A 1 431 ? 21.226 -7.049 -29.527 1.00 77.94 431 GLU A O 1
ATOM 3421 N N . SER A 1 432 ? 21.139 -4.826 -29.328 1.00 76.88 432 SER A N 1
ATOM 3422 C CA . SER A 1 432 ? 22.112 -4.755 -28.236 1.00 76.88 432 SER A CA 1
ATOM 3423 C C . SER A 1 432 ? 21.493 -4.933 -26.852 1.00 76.88 432 SER A C 1
ATOM 3425 O O . SER A 1 432 ? 22.236 -5.134 -25.891 1.00 76.88 432 SER A O 1
ATOM 3427 N N . SER A 1 433 ? 20.164 -4.889 -26.744 1.00 81.69 433 SER A N 1
ATOM 3428 C CA . SER A 1 433 ? 19.485 -5.003 -25.463 1.00 81.69 433 SER A CA 1
ATOM 3429 C C . SER A 1 433 ? 19.775 -6.329 -24.770 1.00 81.69 433 SER A C 1
ATOM 3431 O O . SER A 1 433 ? 20.019 -7.353 -25.406 1.00 81.69 433 SER A O 1
ATOM 3433 N N . VAL A 1 434 ? 19.723 -6.339 -23.440 1.00 81.00 434 VAL A N 1
ATOM 3434 C CA . VAL A 1 434 ? 20.073 -7.523 -22.632 1.00 81.00 434 VAL A CA 1
ATOM 3435 C C . VAL A 1 434 ? 19.164 -8.711 -22.902 1.00 81.00 434 VAL A C 1
ATOM 3437 O O . VAL A 1 434 ? 19.600 -9.861 -22.848 1.00 81.00 434 VAL A O 1
ATOM 3440 N N . VAL A 1 435 ? 17.895 -8.452 -23.220 1.00 83.75 435 VAL A N 1
ATOM 3441 C CA . VAL A 1 435 ? 16.958 -9.517 -23.572 1.00 83.75 435 VAL A CA 1
ATOM 3442 C C . VAL A 1 435 ? 17.472 -10.266 -24.798 1.00 83.75 435 VAL A C 1
ATOM 3444 O O . VAL A 1 435 ? 17.495 -11.492 -24.783 1.00 83.75 435 VAL A O 1
ATOM 3447 N N . LEU A 1 436 ? 17.954 -9.557 -25.821 1.00 83.75 436 LEU A N 1
ATOM 3448 C CA . LEU A 1 436 ? 18.454 -10.165 -27.055 1.00 83.75 436 LEU A CA 1
ATOM 3449 C C . LEU A 1 436 ? 19.945 -10.519 -27.007 1.00 83.75 436 LEU A C 1
ATOM 3451 O O . LEU A 1 436 ? 20.387 -11.385 -27.754 1.00 83.75 436 LEU A O 1
ATOM 3455 N N . ASN A 1 437 ? 20.710 -9.914 -26.104 1.00 85.19 437 ASN A N 1
ATOM 3456 C CA . ASN A 1 437 ? 22.127 -10.166 -25.890 1.00 85.19 437 ASN A CA 1
ATOM 3457 C C . ASN A 1 437 ? 22.402 -10.494 -24.410 1.00 85.19 437 ASN A C 1
ATOM 3459 O O . ASN A 1 437 ? 22.882 -9.640 -23.659 1.00 85.19 437 ASN A O 1
ATOM 3463 N N . PRO A 1 438 ? 22.148 -11.744 -23.976 1.00 85.12 438 PRO A N 1
ATOM 3464 C CA . PRO A 1 438 ? 22.225 -12.129 -22.567 1.00 85.12 438 PRO A CA 1
ATOM 3465 C C . PRO A 1 438 ? 23.600 -11.929 -21.916 1.00 85.12 438 PRO A C 1
ATOM 3467 O O . PRO A 1 438 ? 23.718 -11.877 -20.699 1.00 85.12 438 PRO A O 1
ATOM 3470 N N . LEU A 1 439 ? 24.668 -11.856 -22.713 1.00 85.56 439 LEU A N 1
ATOM 3471 C CA . LEU A 1 439 ? 26.041 -11.704 -22.231 1.00 85.56 439 LEU A CA 1
ATOM 3472 C C . LEU A 1 439 ? 26.591 -10.290 -22.434 1.00 85.56 439 LEU A C 1
ATOM 3474 O O . LEU A 1 439 ? 27.778 -10.091 -22.198 1.00 85.56 439 LEU A O 1
ATOM 3478 N N . ALA A 1 440 ? 25.761 -9.310 -22.814 1.00 81.75 440 ALA A N 1
ATOM 3479 C CA . ALA A 1 440 ? 26.189 -7.949 -23.157 1.00 81.75 440 ALA A CA 1
ATOM 3480 C C . ALA A 1 440 ? 27.155 -7.323 -22.135 1.00 81.75 440 ALA A C 1
ATOM 3482 O O . ALA A 1 440 ? 28.157 -6.725 -22.512 1.00 81.75 440 ALA A O 1
ATOM 3483 N N . ALA A 1 441 ? 26.909 -7.534 -20.840 1.00 79.56 441 ALA A N 1
ATOM 3484 C CA . ALA A 1 441 ? 27.727 -6.993 -19.752 1.00 79.56 441 ALA A CA 1
ATOM 3485 C C . ALA A 1 441 ? 29.136 -7.609 -19.620 1.00 79.56 441 ALA A C 1
ATOM 3487 O O . ALA A 1 441 ? 29.973 -7.066 -18.904 1.00 79.56 441 ALA A O 1
ATOM 3488 N N . HIS A 1 442 ? 29.389 -8.755 -20.258 1.00 80.38 442 HIS A N 1
ATOM 3489 C CA . HIS A 1 442 ? 30.656 -9.497 -20.187 1.00 80.38 442 HIS A CA 1
ATOM 3490 C C . HIS A 1 442 ? 31.478 -9.402 -21.478 1.00 80.38 442 HIS A C 1
ATOM 3492 O O . HIS A 1 442 ? 32.560 -9.985 -21.560 1.00 80.38 442 HIS A O 1
ATOM 3498 N N . ILE A 1 443 ? 30.947 -8.729 -22.500 1.00 80.00 443 ILE A N 1
ATOM 3499 C CA . ILE A 1 443 ? 31.535 -8.659 -23.835 1.00 80.00 443 ILE A CA 1
ATOM 3500 C C . ILE A 1 443 ? 32.493 -7.470 -23.927 1.00 80.00 443 ILE A C 1
ATOM 3502 O O . ILE A 1 443 ? 32.133 -6.340 -23.608 1.00 80.00 443 ILE A O 1
ATOM 3506 N N . ASP A 1 444 ? 33.699 -7.725 -24.430 1.00 78.75 444 ASP A N 1
ATOM 3507 C CA . ASP A 1 444 ? 34.630 -6.677 -24.851 1.00 78.75 444 ASP A CA 1
ATOM 3508 C C . ASP A 1 444 ? 34.257 -6.200 -26.266 1.00 78.75 444 ASP A C 1
ATOM 3510 O O . ASP A 1 444 ? 34.171 -7.003 -27.198 1.00 78.75 444 ASP A O 1
ATOM 3514 N N . PHE A 1 445 ? 34.019 -4.896 -26.429 1.00 76.06 445 PHE A N 1
ATOM 3515 C CA . PHE A 1 445 ? 33.554 -4.300 -27.684 1.00 76.06 445 PHE A CA 1
ATOM 3516 C C . PHE A 1 445 ? 34.564 -4.430 -28.836 1.00 76.06 445 PHE A C 1
ATOM 3518 O O . PHE A 1 445 ? 34.180 -4.733 -29.970 1.00 76.06 445 PHE A O 1
ATOM 3525 N N . GLU A 1 446 ? 35.859 -4.232 -28.575 1.00 78.75 446 GLU A N 1
ATOM 3526 C CA . GLU A 1 446 ? 36.894 -4.339 -29.610 1.00 78.75 446 GLU A CA 1
ATOM 3527 C C . GLU A 1 446 ? 37.031 -5.790 -30.079 1.00 78.75 446 GLU A C 1
ATOM 3529 O O . GLU A 1 446 ? 37.090 -6.076 -31.282 1.00 78.75 446 GLU A O 1
ATOM 3534 N N . LEU A 1 447 ? 37.002 -6.722 -29.124 1.00 82.25 447 LEU A N 1
ATOM 3535 C CA . LEU A 1 447 ? 37.050 -8.152 -29.399 1.00 82.25 447 LEU A CA 1
ATOM 3536 C C . LEU A 1 447 ? 35.791 -8.643 -30.124 1.00 82.25 447 LEU A C 1
ATOM 3538 O O . LEU A 1 447 ? 35.896 -9.442 -31.058 1.00 82.25 447 LEU A O 1
ATOM 3542 N N . ALA A 1 448 ? 34.614 -8.144 -29.743 1.00 81.81 448 ALA A N 1
ATOM 3543 C CA . ALA A 1 448 ? 33.348 -8.474 -30.385 1.00 81.81 448 ALA A CA 1
ATOM 3544 C C . ALA A 1 448 ? 33.340 -8.056 -31.854 1.00 81.81 448 ALA A C 1
ATOM 3546 O O . ALA A 1 448 ? 32.996 -8.866 -32.712 1.00 81.81 448 ALA A O 1
ATOM 3547 N N . ASN A 1 449 ? 33.794 -6.839 -32.166 1.00 81.56 449 ASN A N 1
ATOM 3548 C CA . ASN A 1 449 ? 33.907 -6.371 -33.548 1.00 81.56 449 ASN A CA 1
ATOM 3549 C C . ASN A 1 449 ? 34.868 -7.240 -34.366 1.00 81.56 449 ASN A C 1
ATOM 3551 O O . ASN A 1 449 ? 34.553 -7.630 -35.493 1.00 81.56 449 ASN A O 1
ATOM 3555 N N . LYS A 1 450 ? 36.017 -7.606 -33.787 1.00 82.44 450 LYS A N 1
ATOM 3556 C CA . LYS A 1 450 ? 36.995 -8.487 -34.437 1.00 82.44 450 LYS A CA 1
ATOM 3557 C C . LYS A 1 450 ? 36.421 -9.881 -34.714 1.00 82.44 450 LYS A C 1
ATOM 3559 O O . LYS A 1 450 ? 36.609 -10.404 -35.813 1.00 82.44 450 LYS A O 1
ATOM 3564 N N . LEU A 1 451 ? 35.716 -10.475 -33.749 1.00 83.00 451 LEU A N 1
ATOM 3565 C CA . LEU A 1 451 ? 35.074 -11.786 -33.893 1.00 83.00 451 LEU A CA 1
ATOM 3566 C C . LEU A 1 451 ? 33.907 -11.749 -34.883 1.00 83.00 451 LEU A C 1
ATOM 3568 O O . LEU A 1 451 ? 33.811 -12.642 -35.721 1.00 83.00 451 LEU A O 1
ATOM 3572 N N . MET A 1 452 ? 33.066 -10.711 -34.851 1.00 82.25 452 MET A N 1
ATOM 3573 C CA . MET A 1 452 ? 31.975 -10.534 -35.814 1.00 82.25 452 MET A CA 1
ATOM 3574 C C . MET A 1 452 ? 32.501 -10.462 -37.251 1.00 82.25 452 MET A C 1
ATOM 3576 O O . MET A 1 452 ? 32.000 -11.190 -38.100 1.00 82.25 452 MET A O 1
ATOM 3580 N N . GLN A 1 453 ? 33.579 -9.710 -37.509 1.00 83.31 453 GLN A N 1
ATOM 3581 C CA . GLN A 1 453 ? 34.212 -9.660 -38.836 1.00 83.31 453 GLN A CA 1
ATOM 3582 C C . GLN A 1 453 ? 34.720 -11.032 -39.317 1.00 83.31 453 GLN A C 1
ATOM 3584 O O . GLN A 1 453 ? 34.654 -11.345 -40.510 1.00 83.31 453 GLN A O 1
ATOM 3589 N N . GLN A 1 454 ? 35.239 -11.872 -38.412 1.00 83.62 454 GLN A N 1
ATOM 3590 C CA . GLN A 1 454 ? 35.644 -13.237 -38.774 1.00 83.62 454 GLN A CA 1
ATOM 3591 C C . GLN A 1 454 ? 34.439 -14.159 -38.993 1.00 83.62 454 GLN A C 1
ATOM 3593 O O . GLN A 1 454 ? 34.469 -14.984 -39.901 1.00 83.62 454 GLN A O 1
ATOM 3598 N N . ILE A 1 455 ? 33.366 -14.002 -38.213 1.00 84.31 455 ILE A N 1
ATOM 3599 C CA . ILE A 1 455 ? 32.112 -14.743 -38.403 1.00 84.31 455 ILE A CA 1
ATOM 3600 C C . ILE A 1 455 ? 31.468 -14.374 -39.746 1.00 84.31 455 ILE A C 1
ATOM 3602 O O . ILE A 1 455 ? 31.055 -15.266 -40.479 1.00 84.31 455 ILE A O 1
ATOM 3606 N N . ASP A 1 456 ? 31.443 -13.094 -40.120 1.00 83.38 456 ASP A N 1
ATOM 3607 C CA . ASP A 1 456 ? 30.904 -12.635 -41.408 1.00 83.38 456 ASP A CA 1
ATOM 3608 C C . ASP A 1 456 ? 31.675 -13.197 -42.607 1.00 83.38 456 ASP A C 1
ATOM 3610 O O . ASP A 1 456 ? 31.084 -13.513 -43.639 1.00 83.38 456 ASP A O 1
ATOM 3614 N N . SER A 1 457 ? 32.988 -13.387 -42.456 1.00 83.00 457 SER A N 1
ATOM 3615 C CA . SER A 1 457 ? 33.857 -13.967 -43.487 1.00 83.00 457 SER A CA 1
ATOM 3616 C C . SER A 1 457 ? 34.035 -15.487 -43.370 1.00 83.00 457 SER A C 1
ATOM 3618 O O . SER A 1 457 ? 34.848 -16.062 -44.099 1.00 83.00 457 SER A O 1
ATOM 3620 N N . VAL A 1 458 ? 33.262 -16.168 -42.511 1.00 83.25 458 VAL A N 1
ATOM 3621 C CA . VAL A 1 458 ? 33.449 -17.604 -42.228 1.00 83.25 458 VAL A CA 1
ATOM 3622 C C . VAL A 1 458 ? 33.244 -18.480 -43.466 1.00 83.25 458 VAL A C 1
ATOM 3624 O O . VAL A 1 458 ? 33.944 -19.472 -43.634 1.00 83.25 458 VAL A O 1
ATOM 3627 N N . LEU A 1 459 ? 32.349 -18.078 -44.376 1.00 79.88 459 LEU A N 1
ATOM 3628 C CA . LEU A 1 459 ? 32.097 -18.787 -45.636 1.00 79.88 459 LEU A CA 1
ATOM 3629 C C . LEU A 1 459 ? 33.234 -18.614 -46.663 1.00 79.88 459 LEU A C 1
ATOM 3631 O O . LEU A 1 459 ? 33.302 -19.374 -47.625 1.00 79.88 459 LEU A O 1
ATOM 3635 N N . GLU A 1 460 ? 34.123 -17.633 -46.471 1.00 77.88 460 GLU A N 1
ATOM 3636 C CA . GLU A 1 460 ? 35.253 -17.349 -47.365 1.00 77.88 460 GLU A CA 1
ATOM 3637 C C . GLU A 1 460 ? 36.602 -17.822 -46.793 1.00 77.88 460 GLU A C 1
ATOM 3639 O O . GLU A 1 460 ? 37.488 -18.212 -47.557 1.00 77.88 460 GLU A O 1
ATOM 3644 N N . LYS A 1 461 ? 36.802 -17.752 -45.464 1.00 71.94 461 LYS A N 1
ATOM 3645 C CA . LYS A 1 461 ? 38.088 -18.024 -44.784 1.00 71.94 461 LYS A CA 1
ATOM 3646 C C . LYS A 1 461 ? 37.908 -18.679 -43.401 1.00 71.94 461 LYS A C 1
ATOM 3648 O O . LYS A 1 461 ? 38.199 -18.057 -42.381 1.00 71.94 461 LYS A O 1
ATOM 3653 N N . GLU A 1 462 ? 37.522 -19.958 -43.365 1.00 65.38 462 GLU A N 1
ATOM 3654 C CA . GLU A 1 462 ? 37.261 -20.727 -42.124 1.00 65.38 462 GLU A CA 1
ATOM 3655 C C . GLU A 1 462 ? 38.436 -20.727 -41.110 1.00 65.38 462 GLU A C 1
ATOM 3657 O O . GLU A 1 462 ? 38.211 -20.619 -39.904 1.00 65.38 462 GLU A O 1
ATOM 3662 N N . ASN A 1 463 ? 39.694 -20.772 -41.575 1.00 64.81 463 ASN A N 1
ATOM 3663 C CA . ASN A 1 463 ? 40.877 -20.939 -40.708 1.00 64.81 463 ASN A CA 1
ATOM 3664 C C . ASN A 1 463 ? 41.078 -19.807 -39.680 1.00 64.81 463 ASN A C 1
ATOM 3666 O O . ASN A 1 463 ? 41.607 -20.043 -38.601 1.00 64.81 463 ASN A O 1
ATOM 3670 N N . LYS A 1 464 ? 40.641 -18.576 -39.980 1.00 69.50 464 LYS A N 1
ATOM 3671 C CA . LYS A 1 464 ? 40.909 -17.412 -39.114 1.00 69.50 464 LYS A CA 1
ATOM 3672 C C . LYS A 1 464 ? 40.048 -17.362 -37.854 1.00 69.50 464 LYS A C 1
ATOM 3674 O O . LYS A 1 464 ? 40.468 -16.786 -36.855 1.00 69.50 464 LYS A O 1
ATOM 3679 N N . LEU A 1 465 ? 38.837 -17.922 -37.908 1.00 75.88 465 LEU A N 1
ATOM 3680 C CA . LEU A 1 465 ? 37.971 -18.034 -36.735 1.00 75.88 465 LEU A CA 1
ATOM 3681 C C . LEU A 1 465 ? 38.478 -19.142 -35.803 1.00 75.88 465 LEU A C 1
ATOM 3683 O O . LEU A 1 465 ? 38.450 -18.972 -34.589 1.00 75.88 465 LEU A O 1
ATOM 3687 N N . HIS A 1 466 ? 38.991 -20.240 -36.372 1.00 76.44 466 HIS A N 1
ATOM 3688 C CA . HIS A 1 466 ? 39.601 -21.340 -35.618 1.00 76.44 466 HIS A CA 1
ATOM 3689 C C . HIS A 1 466 ? 40.797 -20.863 -34.781 1.00 76.44 466 HIS A C 1
ATOM 3691 O O . HIS A 1 466 ? 40.827 -21.122 -33.580 1.00 76.44 466 HIS A O 1
ATOM 3697 N N . ASP A 1 467 ? 41.691 -20.068 -35.380 1.00 71.75 467 ASP A N 1
ATOM 3698 C CA . ASP A 1 467 ? 42.876 -19.506 -34.712 1.00 71.75 467 ASP A CA 1
ATOM 3699 C C . ASP A 1 467 ? 42.538 -18.538 -33.561 1.00 71.75 467 ASP A C 1
ATOM 3701 O O . ASP A 1 467 ? 43.347 -18.349 -32.660 1.00 71.75 467 ASP A O 1
ATOM 3705 N N . LEU A 1 468 ? 41.361 -17.898 -33.576 1.00 74.19 468 LEU A N 1
ATOM 3706 C CA . LEU A 1 468 ? 40.931 -16.998 -32.498 1.00 74.19 468 LEU A CA 1
ATOM 3707 C C . LEU A 1 468 ? 40.251 -17.734 -31.347 1.00 74.19 468 LEU A C 1
ATOM 3709 O O . LEU A 1 468 ? 40.256 -17.222 -30.235 1.00 74.19 468 LEU A O 1
ATOM 3713 N N . LEU A 1 469 ? 39.685 -18.922 -31.576 1.00 75.44 469 LEU A N 1
ATOM 3714 C CA . LEU A 1 469 ? 39.028 -19.731 -30.541 1.00 75.44 469 LEU A CA 1
ATOM 3715 C C . LEU A 1 469 ? 40.049 -20.481 -29.660 1.00 75.44 469 LEU A C 1
ATOM 3717 O O . LEU A 1 469 ? 39.878 -21.660 -29.327 1.00 75.44 469 LEU A O 1
ATOM 3721 N N . GLU A 1 470 ? 41.119 -19.786 -29.269 1.00 67.50 470 GLU A N 1
ATOM 3722 C CA . GLU A 1 470 ? 42.040 -20.207 -28.218 1.00 67.50 470 GLU A CA 1
ATOM 3723 C C . GLU A 1 470 ? 41.374 -20.047 -26.839 1.00 67.50 470 GLU A C 1
ATOM 3725 O O . GLU A 1 470 ? 40.415 -19.296 -26.672 1.00 67.50 470 GLU A O 1
ATOM 3730 N N . ASN A 1 471 ? 41.827 -20.822 -25.847 1.00 64.38 471 ASN A N 1
ATOM 3731 C CA . ASN A 1 471 ? 41.129 -21.063 -24.575 1.00 64.38 471 ASN A CA 1
ATOM 3732 C C . ASN A 1 471 ? 41.196 -19.872 -23.585 1.00 64.38 471 ASN A C 1
ATOM 3734 O O . ASN A 1 471 ? 41.530 -20.045 -22.413 1.00 64.38 471 ASN A O 1
ATOM 3738 N N . GLU A 1 472 ? 40.913 -18.658 -24.055 1.00 76.12 472 GLU A N 1
ATOM 3739 C CA . GLU A 1 472 ? 40.793 -17.445 -23.249 1.00 76.12 472 GLU A CA 1
ATOM 3740 C C . GLU A 1 472 ? 39.327 -17.193 -22.875 1.00 76.12 472 GLU A C 1
ATOM 3742 O O . GLU A 1 472 ? 38.455 -17.055 -23.734 1.00 76.12 472 GLU A O 1
ATOM 3747 N N . ARG A 1 473 ? 39.043 -17.099 -21.568 1.00 77.69 473 ARG A N 1
ATOM 3748 C CA . ARG A 1 473 ? 37.677 -16.945 -21.030 1.00 77.69 473 ARG A CA 1
ATOM 3749 C C . ARG A 1 473 ? 36.916 -15.782 -21.676 1.00 77.69 473 ARG A C 1
ATOM 3751 O O . ARG A 1 473 ? 35.741 -15.934 -21.995 1.00 77.69 473 ARG A O 1
ATOM 3758 N N . THR A 1 474 ? 37.570 -14.643 -21.887 1.00 80.44 474 THR A N 1
ATOM 3759 C CA . THR A 1 474 ? 36.988 -13.433 -22.496 1.00 80.44 474 THR A CA 1
ATOM 3760 C C . THR A 1 474 ? 36.583 -13.657 -23.953 1.00 80.44 474 THR A C 1
ATOM 3762 O O . THR A 1 474 ? 35.485 -13.264 -24.354 1.00 80.44 474 THR A O 1
ATOM 3765 N N . VAL A 1 475 ? 37.414 -14.363 -24.725 1.00 83.75 475 VAL A N 1
ATOM 3766 C CA . VAL A 1 475 ? 37.137 -14.723 -26.122 1.00 83.75 475 VAL A CA 1
ATOM 3767 C C . VAL A 1 475 ? 35.957 -15.683 -26.217 1.00 83.75 475 VAL A C 1
ATOM 3769 O O . VAL A 1 475 ? 35.037 -15.438 -26.994 1.00 83.75 475 VAL A O 1
ATOM 3772 N N . VAL A 1 476 ? 35.922 -16.727 -25.381 1.00 84.94 476 VAL A N 1
ATOM 3773 C CA . VAL A 1 476 ? 34.815 -17.700 -25.380 1.00 84.94 476 VAL A CA 1
ATOM 3774 C C . VAL A 1 476 ? 33.503 -17.055 -24.927 1.00 84.94 476 VAL A C 1
ATOM 3776 O O . VAL A 1 476 ? 32.462 -17.298 -25.532 1.00 84.94 476 VAL A O 1
ATOM 3779 N N . THR A 1 477 ? 33.545 -16.186 -23.912 1.00 85.50 477 THR A N 1
ATOM 3780 C CA . THR A 1 477 ? 32.363 -15.436 -23.447 1.00 85.50 477 THR A CA 1
ATOM 3781 C C . THR A 1 477 ? 31.821 -14.530 -24.549 1.00 85.50 477 THR A C 1
ATOM 3783 O O . THR A 1 477 ? 30.622 -14.541 -24.824 1.00 85.50 477 THR A O 1
ATOM 3786 N N . THR A 1 478 ? 32.710 -13.802 -25.232 1.00 86.19 478 THR A N 1
ATOM 3787 C CA . THR A 1 478 ? 32.338 -12.923 -26.347 1.00 86.19 478 THR A CA 1
ATOM 3788 C C . THR A 1 478 ? 31.768 -13.716 -27.521 1.00 86.19 478 THR A C 1
ATOM 3790 O O . THR A 1 478 ? 30.749 -13.335 -28.092 1.00 86.19 478 THR A O 1
ATOM 3793 N N . PHE A 1 479 ? 32.365 -14.865 -27.839 1.00 87.88 479 PHE A N 1
ATOM 3794 C CA . PHE A 1 479 ? 31.880 -15.762 -28.882 1.00 87.88 479 PHE A CA 1
ATOM 3795 C C . PHE A 1 479 ? 30.476 -16.308 -28.571 1.00 87.88 479 PHE A C 1
ATOM 3797 O O . PHE A 1 479 ? 29.582 -16.181 -29.406 1.00 87.88 479 PHE A O 1
ATOM 3804 N N . LEU A 1 480 ? 30.240 -16.833 -27.362 1.00 88.06 480 LEU A N 1
ATOM 3805 C CA . LEU A 1 480 ? 28.910 -17.286 -26.923 1.00 88.06 480 LEU A CA 1
ATOM 3806 C C . LEU A 1 480 ? 27.882 -16.142 -26.915 1.00 88.06 480 LEU A C 1
ATOM 3808 O O . LEU A 1 480 ? 26.724 -16.349 -27.282 1.00 88.06 480 LEU A O 1
ATOM 3812 N N . GLY A 1 481 ? 28.304 -14.928 -26.552 1.00 87.25 481 GLY A N 1
ATOM 3813 C CA . GLY A 1 481 ? 27.494 -13.714 -26.654 1.00 87.25 481 GLY A CA 1
ATOM 3814 C C . GLY A 1 481 ? 27.042 -13.439 -28.087 1.00 87.25 481 GLY A C 1
ATOM 3815 O O . GLY A 1 481 ? 25.849 -13.298 -28.340 1.00 87.25 481 GLY A O 1
ATOM 3816 N N . ILE A 1 482 ? 27.965 -13.474 -29.052 1.00 87.50 482 ILE A N 1
ATOM 3817 C CA . ILE A 1 482 ? 27.636 -13.283 -30.473 1.00 87.50 482 ILE A CA 1
ATOM 3818 C C . ILE A 1 482 ? 26.707 -14.392 -30.983 1.00 87.50 482 ILE A C 1
ATOM 3820 O O . ILE A 1 482 ? 25.742 -14.094 -31.688 1.00 87.50 482 ILE A O 1
ATOM 3824 N N . LEU A 1 483 ? 26.959 -15.657 -30.620 1.00 89.62 483 LEU A N 1
ATOM 3825 C CA . LEU A 1 483 ? 26.110 -16.776 -31.039 1.00 89.62 483 LEU A CA 1
ATOM 3826 C C . LEU A 1 483 ? 24.686 -16.655 -30.493 1.00 89.62 483 LEU A C 1
ATOM 3828 O O . LEU A 1 483 ? 23.722 -16.779 -31.251 1.00 89.62 483 LEU A O 1
ATOM 3832 N N . SER A 1 484 ? 24.561 -16.383 -29.191 1.00 89.19 484 SER A N 1
ATOM 3833 C CA . SER A 1 484 ? 23.263 -16.212 -28.536 1.00 89.19 484 SER A CA 1
ATOM 3834 C C . SER A 1 484 ? 22.495 -15.026 -29.115 1.00 89.19 484 SER A C 1
ATOM 3836 O O . SER A 1 484 ? 21.326 -15.193 -29.451 1.00 89.19 484 SER A O 1
ATOM 3838 N N . LYS A 1 485 ? 23.153 -13.883 -29.338 1.00 87.88 485 LYS A N 1
ATOM 3839 C CA . LYS A 1 485 ? 22.549 -12.697 -29.955 1.00 87.88 485 LYS A CA 1
ATOM 3840 C C . LYS A 1 485 ? 22.085 -12.954 -31.389 1.00 87.88 485 LYS A C 1
ATOM 3842 O O . LYS A 1 485 ? 20.905 -12.801 -31.694 1.00 87.88 485 LYS A O 1
ATOM 3847 N N . ARG A 1 486 ? 23.007 -13.339 -32.277 1.00 86.31 486 ARG A N 1
ATOM 3848 C CA . ARG A 1 486 ? 22.783 -13.336 -33.732 1.00 86.31 486 ARG A CA 1
ATOM 3849 C C . ARG A 1 486 ? 22.022 -14.555 -34.240 1.00 86.31 486 ARG A C 1
ATOM 3851 O O . ARG A 1 486 ? 21.165 -14.419 -35.097 1.00 86.31 486 ARG A O 1
ATOM 3858 N N . PHE A 1 487 ? 22.332 -15.751 -33.750 1.00 87.19 487 PHE A N 1
ATOM 3859 C CA . PHE A 1 487 ? 21.770 -16.978 -34.330 1.00 87.19 487 PHE A CA 1
ATOM 3860 C C . PHE A 1 487 ? 20.587 -17.537 -33.538 1.00 87.19 487 PHE A C 1
ATOM 3862 O O . PHE A 1 487 ? 19.774 -18.280 -34.093 1.00 87.19 487 PHE A O 1
ATOM 3869 N N . TYR A 1 488 ? 20.457 -17.160 -32.264 1.00 88.75 488 TYR A N 1
ATOM 3870 C CA . TYR A 1 488 ? 19.430 -17.712 -31.390 1.00 88.75 488 TYR A CA 1
ATOM 3871 C C . TYR A 1 488 ? 18.346 -16.695 -31.003 1.00 88.75 488 TYR A C 1
ATOM 3873 O O . TYR A 1 488 ? 17.205 -16.834 -31.440 1.00 88.75 488 TYR A O 1
ATOM 3881 N N . MET A 1 489 ? 18.683 -15.644 -30.249 1.00 87.69 489 MET A N 1
ATOM 3882 C CA . MET A 1 489 ? 17.715 -14.643 -29.778 1.00 87.69 489 MET A CA 1
ATOM 3883 C C . MET A 1 489 ? 17.134 -13.793 -30.915 1.00 87.69 489 MET A C 1
ATOM 3885 O O . MET A 1 489 ? 15.982 -13.367 -30.827 1.00 87.69 489 MET A O 1
ATOM 3889 N N . GLN A 1 490 ? 17.862 -13.612 -32.025 1.00 85.56 490 GLN A N 1
ATOM 3890 C CA . GLN A 1 490 ? 17.357 -12.902 -33.209 1.00 85.56 490 GLN A CA 1
ATOM 3891 C C . GLN A 1 490 ? 16.109 -13.562 -33.829 1.00 85.56 490 GLN A C 1
ATOM 3893 O O . GLN A 1 490 ? 15.343 -12.870 -34.499 1.00 85.56 490 GLN A O 1
ATOM 3898 N N . LYS A 1 491 ? 15.831 -14.846 -33.530 1.00 84.06 491 LYS A N 1
ATOM 3899 C CA . LYS A 1 491 ? 14.582 -15.540 -33.911 1.00 84.06 491 LYS A CA 1
ATOM 3900 C C . LYS A 1 491 ? 13.321 -14.863 -33.365 1.00 84.06 491 LYS A C 1
ATOM 3902 O O . LYS A 1 491 ? 12.241 -15.018 -33.933 1.00 84.06 491 LYS A O 1
ATOM 3907 N N . CYS A 1 492 ? 13.449 -14.083 -32.289 1.00 82.06 492 CYS A N 1
ATOM 3908 C CA . CYS A 1 492 ? 12.377 -13.226 -31.789 1.00 82.06 492 CYS A CA 1
ATOM 3909 C C . CYS A 1 492 ? 12.056 -12.077 -32.762 1.00 82.06 492 CYS A C 1
ATOM 3911 O O . CYS A 1 492 ? 10.926 -11.605 -32.808 1.00 82.06 492 CYS A O 1
ATOM 3913 N N . LEU A 1 493 ? 13.009 -11.603 -33.558 1.00 79.94 493 LEU A N 1
ATOM 3914 C CA . LEU A 1 493 ? 12.799 -10.477 -34.470 1.00 79.94 493 LEU A CA 1
ATOM 3915 C C . LEU A 1 493 ? 12.494 -10.938 -35.896 1.00 79.94 493 LEU A C 1
ATOM 3917 O O . LEU A 1 493 ? 11.551 -10.443 -36.517 1.00 79.94 493 LEU A O 1
ATOM 3921 N N . LYS A 1 494 ? 13.281 -11.888 -36.408 1.00 84.62 494 LYS A N 1
ATOM 3922 C CA . LYS A 1 494 ? 13.192 -12.403 -37.778 1.00 84.62 494 LYS A CA 1
ATOM 3923 C C . LYS A 1 494 ? 13.592 -13.876 -37.844 1.00 84.62 494 LYS A C 1
ATOM 3925 O O . LYS A 1 494 ? 14.333 -14.366 -36.999 1.00 84.62 494 LYS A O 1
ATOM 3930 N N . GLU A 1 495 ? 13.149 -14.563 -38.888 1.00 83.44 495 GLU A N 1
ATOM 3931 C CA . GLU A 1 495 ? 13.695 -15.878 -39.231 1.00 83.44 495 GLU A CA 1
ATOM 3932 C C . GLU A 1 495 ? 15.120 -15.744 -39.790 1.00 83.44 495 GLU A C 1
ATOM 3934 O O . GLU A 1 495 ? 15.486 -14.710 -40.361 1.00 83.44 495 GLU A O 1
ATOM 3939 N N . LEU A 1 496 ? 15.930 -16.790 -39.604 1.00 83.62 496 LEU A N 1
ATOM 3940 C CA . LEU A 1 496 ? 17.280 -16.846 -40.156 1.00 83.62 496 LEU A CA 1
ATOM 3941 C C . LEU A 1 496 ? 17.218 -16.979 -41.681 1.00 83.62 496 LEU A C 1
ATOM 3943 O O . LEU A 1 496 ? 16.408 -17.714 -42.238 1.00 83.62 496 LEU A O 1
ATOM 3947 N N . THR A 1 497 ? 18.106 -16.270 -42.361 1.00 86.12 497 THR A N 1
ATOM 3948 C CA . THR A 1 497 ? 18.271 -16.338 -43.815 1.00 86.12 497 THR A CA 1
ATOM 3949 C C . THR A 1 497 ? 19.017 -17.608 -44.241 1.00 86.12 497 THR A C 1
ATOM 3951 O O . THR A 1 497 ? 19.799 -18.179 -43.478 1.00 86.12 497 THR A O 1
ATOM 3954 N N . ASP A 1 498 ? 18.882 -18.010 -45.509 1.00 84.38 498 ASP A N 1
ATOM 3955 C CA . ASP A 1 498 ? 19.630 -19.146 -46.085 1.00 84.38 498 ASP A CA 1
ATOM 3956 C C . ASP A 1 498 ? 21.156 -18.994 -45.954 1.00 84.38 498 ASP A C 1
ATOM 3958 O O . ASP A 1 498 ? 21.906 -19.971 -45.882 1.00 84.38 498 ASP A O 1
ATOM 3962 N N . GLN A 1 499 ? 21.653 -17.754 -45.948 1.00 85.44 499 GLN A N 1
ATOM 3963 C CA . GLN A 1 499 ? 23.063 -17.478 -45.702 1.00 85.44 499 GLN A CA 1
ATOM 3964 C C . GLN A 1 499 ? 23.428 -17.722 -44.236 1.00 85.44 499 GLN A C 1
ATOM 3966 O O . GLN A 1 499 ? 24.410 -18.417 -43.984 1.00 85.44 499 GLN A O 1
ATOM 3971 N N . GLU A 1 500 ? 22.633 -17.224 -43.286 1.00 85.88 500 GLU A N 1
ATOM 3972 C CA . GLU A 1 500 ? 22.845 -17.456 -41.853 1.00 85.88 500 GLU A CA 1
ATOM 3973 C C . GLU A 1 500 ? 22.781 -18.956 -41.517 1.00 85.88 500 GLU A C 1
ATOM 3975 O O . GLU A 1 500 ? 23.643 -19.440 -40.793 1.00 85.88 500 GLU A O 1
ATOM 3980 N N . HIS A 1 501 ? 21.876 -19.732 -42.125 1.00 86.00 501 HIS A N 1
ATOM 3981 C CA . HIS A 1 501 ? 21.839 -21.196 -41.976 1.00 86.00 501 HIS A CA 1
ATOM 3982 C C . HIS A 1 501 ? 23.098 -21.910 -42.503 1.00 86.00 501 HIS A C 1
ATOM 3984 O O . HIS A 1 501 ? 23.583 -22.883 -41.916 1.00 86.00 501 HIS A O 1
ATOM 3990 N N . ARG A 1 502 ? 23.679 -21.429 -43.609 1.00 84.56 502 ARG A N 1
ATOM 3991 C CA . ARG A 1 502 ? 24.971 -21.945 -44.092 1.00 84.56 502 ARG A CA 1
ATOM 3992 C C . ARG A 1 502 ? 26.114 -21.559 -43.155 1.00 84.56 502 ARG A C 1
ATOM 3994 O O . ARG A 1 502 ? 26.996 -22.380 -42.910 1.00 84.56 502 ARG A O 1
ATOM 4001 N N . MET A 1 503 ? 26.078 -20.347 -42.597 1.00 85.94 503 MET A N 1
ATOM 4002 C CA . MET A 1 503 ? 27.050 -19.896 -41.599 1.00 85.94 503 MET A CA 1
ATOM 4003 C C . MET A 1 503 ? 26.973 -20.737 -40.324 1.00 85.94 503 MET A C 1
ATOM 4005 O O . MET A 1 503 ? 28.018 -21.165 -39.845 1.00 85.94 503 MET A O 1
ATOM 4009 N N . THR A 1 504 ? 25.779 -21.042 -39.799 1.00 86.81 504 THR A N 1
ATOM 4010 C CA . THR A 1 504 ? 25.660 -21.870 -38.587 1.00 86.81 504 THR A CA 1
ATOM 4011 C C . THR A 1 504 ? 26.261 -23.256 -38.786 1.00 86.81 504 THR A C 1
ATOM 4013 O O . THR A 1 504 ? 26.982 -23.740 -37.917 1.00 86.81 504 THR A O 1
ATOM 4016 N N . THR A 1 505 ? 26.062 -23.856 -39.963 1.00 85.56 505 THR A N 1
ATOM 4017 C CA . THR A 1 505 ? 26.656 -25.155 -40.319 1.00 85.56 505 THR A CA 1
ATOM 4018 C C . THR A 1 505 ? 28.190 -25.093 -40.354 1.00 85.56 505 THR A C 1
ATOM 4020 O O . THR A 1 505 ? 28.857 -25.969 -39.801 1.00 85.56 505 THR A O 1
ATOM 4023 N N . ALA A 1 506 ? 28.763 -24.044 -40.957 1.00 84.44 506 ALA A N 1
ATOM 4024 C CA . ALA A 1 506 ? 30.213 -23.842 -41.010 1.00 84.44 506 ALA A CA 1
ATOM 4025 C C . ALA A 1 506 ? 30.813 -23.590 -39.614 1.00 84.44 506 ALA A C 1
ATOM 4027 O O . ALA A 1 506 ? 31.818 -24.199 -39.245 1.00 84.44 506 ALA A O 1
ATOM 4028 N N . ILE A 1 507 ? 30.162 -22.750 -38.802 1.00 87.44 507 ILE A N 1
ATOM 4029 C CA . ILE A 1 507 ? 30.593 -22.447 -37.431 1.00 87.44 507 ILE A CA 1
ATOM 4030 C C . ILE A 1 507 ? 30.519 -23.703 -36.555 1.00 87.44 507 ILE A C 1
ATOM 4032 O O . ILE A 1 507 ? 31.456 -23.956 -35.803 1.00 87.44 507 ILE A O 1
ATOM 4036 N N . CYS A 1 508 ? 29.472 -24.530 -36.676 1.00 86.50 508 CYS A N 1
ATOM 4037 C CA . CYS A 1 508 ? 29.379 -25.809 -35.961 1.00 86.50 508 CYS A CA 1
ATOM 4038 C C . CYS A 1 508 ? 30.594 -26.708 -36.231 1.00 86.50 508 CYS A C 1
ATOM 4040 O O . CYS A 1 508 ? 31.178 -27.235 -35.284 1.00 86.50 508 CYS A O 1
ATOM 4042 N N . ARG A 1 509 ? 31.030 -26.821 -37.496 1.00 84.75 509 ARG A N 1
ATOM 4043 C CA . ARG A 1 509 ? 32.219 -27.611 -37.860 1.00 84.75 509 ARG A CA 1
ATOM 4044 C C . ARG A 1 509 ? 33.488 -27.070 -37.193 1.00 84.75 509 ARG A C 1
ATOM 4046 O O . ARG A 1 509 ? 34.260 -27.835 -36.620 1.00 84.75 509 ARG A O 1
ATOM 4053 N N . ILE A 1 510 ? 33.667 -25.748 -37.201 1.00 85.19 510 ILE A N 1
ATOM 4054 C CA . ILE A 1 510 ? 34.809 -25.079 -36.555 1.00 85.19 510 ILE A CA 1
ATOM 4055 C C . ILE A 1 510 ? 34.783 -25.293 -35.034 1.00 85.19 510 ILE A C 1
ATOM 4057 O O . ILE A 1 510 ? 35.817 -25.578 -34.432 1.00 85.19 510 ILE A O 1
ATOM 4061 N N . VAL A 1 511 ? 33.611 -25.195 -34.400 1.00 85.75 511 VAL A N 1
ATOM 4062 C CA . VAL A 1 511 ? 33.440 -25.436 -32.958 1.00 85.75 511 VAL A CA 1
ATOM 4063 C C . VAL A 1 511 ? 33.809 -26.876 -32.594 1.00 85.75 511 VAL A C 1
ATOM 4065 O O . VAL A 1 511 ? 34.494 -27.089 -31.588 1.00 85.75 511 VAL A O 1
ATOM 4068 N N . ASP A 1 512 ? 33.428 -27.859 -33.411 1.00 83.88 512 ASP A N 1
ATOM 4069 C CA . ASP A 1 512 ? 33.787 -29.263 -33.193 1.00 83.88 512 ASP A CA 1
ATOM 4070 C C . ASP A 1 512 ? 35.310 -29.476 -33.246 1.00 83.88 512 ASP A C 1
ATOM 4072 O O . ASP A 1 512 ? 35.869 -30.122 -32.351 1.00 83.88 512 ASP A O 1
ATOM 4076 N N . GLU A 1 513 ? 35.984 -28.844 -34.211 1.00 82.81 513 GLU A N 1
ATOM 4077 C CA . GLU A 1 513 ? 37.440 -28.898 -34.429 1.00 82.81 513 GLU A CA 1
ATOM 4078 C C . GLU A 1 513 ? 38.260 -28.009 -33.461 1.00 82.81 513 GLU A C 1
ATOM 4080 O O . GLU A 1 513 ? 39.488 -28.114 -33.404 1.00 82.81 513 GLU A O 1
ATOM 4085 N N . SER A 1 514 ? 37.612 -27.133 -32.685 1.00 82.31 514 SER A N 1
ATOM 4086 C CA . SER A 1 514 ? 38.269 -26.183 -31.768 1.00 82.31 514 SER A CA 1
ATOM 4087 C C . SER A 1 514 ? 38.770 -26.818 -30.456 1.00 82.31 514 SER A C 1
ATOM 4089 O O . SER A 1 514 ? 38.405 -27.942 -30.095 1.00 82.31 514 SER A O 1
ATOM 4091 N N . LYS A 1 515 ? 39.561 -26.067 -29.672 1.00 80.06 515 LYS A N 1
ATOM 4092 C CA . LYS A 1 515 ? 40.022 -26.457 -28.319 1.00 80.06 515 LYS A CA 1
ATOM 4093 C C . LYS A 1 515 ? 39.073 -26.033 -27.184 1.00 80.06 515 LYS A C 1
ATOM 4095 O O . LYS A 1 515 ? 39.464 -26.084 -26.020 1.00 80.06 515 LYS A O 1
ATOM 4100 N N . LEU A 1 516 ? 37.845 -25.618 -27.501 1.00 81.19 516 LEU A N 1
ATOM 4101 C CA . LEU A 1 516 ? 36.867 -25.171 -26.505 1.00 81.19 516 LEU A CA 1
ATOM 4102 C C . LEU A 1 516 ? 36.505 -26.283 -25.496 1.00 81.19 516 LEU A C 1
ATOM 4104 O O . LEU A 1 516 ? 36.465 -27.460 -25.879 1.00 81.19 516 LEU A O 1
ATOM 4108 N N . PRO A 1 517 ? 36.167 -25.939 -24.236 1.00 82.00 517 PRO A N 1
ATOM 4109 C CA . PRO A 1 517 ? 35.607 -26.891 -23.279 1.00 82.00 517 PRO A CA 1
ATOM 4110 C C . PRO A 1 517 ? 34.376 -27.612 -23.841 1.00 82.00 517 PRO A C 1
ATOM 4112 O O . PRO A 1 517 ? 33.556 -27.014 -24.542 1.00 82.00 517 PRO A O 1
ATOM 4115 N N . GLN A 1 518 ? 34.213 -28.897 -23.512 1.00 81.94 518 GLN A N 1
ATOM 4116 C CA . GLN A 1 518 ? 33.107 -29.709 -24.034 1.00 81.94 518 GLN A CA 1
ATOM 4117 C C . GLN A 1 518 ? 31.727 -29.134 -23.666 1.00 81.94 518 GLN A C 1
ATOM 4119 O O . GLN A 1 518 ? 30.794 -29.210 -24.465 1.00 81.94 518 GLN A O 1
ATOM 4124 N N . THR A 1 519 ? 31.609 -28.523 -22.485 1.00 83.56 519 THR A N 1
ATOM 4125 C CA . THR A 1 519 ? 30.420 -27.792 -22.022 1.00 83.56 519 THR A CA 1
ATOM 4126 C C . THR A 1 519 ? 30.069 -26.641 -22.970 1.00 83.56 519 THR A C 1
ATOM 4128 O O . THR A 1 519 ? 28.943 -26.575 -23.464 1.00 83.56 519 THR A O 1
ATOM 4131 N N . CYS A 1 520 ? 31.046 -25.798 -23.317 1.00 84.88 520 CYS A N 1
ATOM 4132 C CA . CYS A 1 520 ? 30.885 -24.690 -24.262 1.00 84.88 520 CYS A CA 1
ATOM 4133 C C . CYS A 1 520 ? 30.569 -25.174 -25.683 1.00 84.88 520 CYS A C 1
ATOM 4135 O O . CYS A 1 520 ? 29.724 -24.579 -26.355 1.00 84.88 520 CYS A O 1
ATOM 4137 N N . LYS A 1 521 ? 31.201 -26.268 -26.141 1.00 86.50 521 LYS A N 1
ATOM 4138 C CA . LYS A 1 521 ? 30.882 -26.888 -27.440 1.00 86.50 521 LYS A CA 1
ATOM 4139 C C . LYS A 1 521 ? 29.422 -27.324 -27.492 1.00 86.50 521 LYS A C 1
ATOM 4141 O O . LYS A 1 521 ? 28.736 -27.038 -28.468 1.00 86.50 521 LYS A O 1
ATOM 4146 N N . ASN A 1 522 ? 28.934 -27.976 -26.436 1.00 84.56 522 ASN A N 1
ATOM 4147 C CA . ASN A 1 522 ? 27.548 -28.426 -26.371 1.00 84.56 522 ASN A CA 1
ATOM 4148 C C . ASN A 1 522 ? 26.572 -27.243 -26.434 1.00 84.56 522 ASN A C 1
ATOM 4150 O O . ASN A 1 522 ? 25.705 -27.256 -27.301 1.00 84.56 522 ASN A O 1
ATOM 4154 N N . ILE A 1 523 ? 26.753 -26.203 -25.608 1.00 88.00 523 ILE A N 1
ATOM 4155 C CA . ILE A 1 523 ? 25.900 -24.997 -25.649 1.00 88.00 523 ILE A CA 1
ATOM 4156 C C . ILE A 1 523 ? 25.932 -24.339 -27.031 1.00 88.00 523 ILE A C 1
ATOM 4158 O O . ILE A 1 523 ? 24.881 -24.011 -27.578 1.00 88.00 523 ILE A O 1
ATOM 4162 N N . SER A 1 524 ? 27.116 -24.209 -27.636 1.00 88.50 524 SER A N 1
ATOM 4163 C CA . SER A 1 524 ? 27.272 -23.594 -28.960 1.00 88.50 524 SER A CA 1
ATOM 4164 C C . SER A 1 524 ? 26.444 -24.308 -30.035 1.00 88.50 524 SER A C 1
ATOM 4166 O O . SER A 1 524 ? 25.822 -23.638 -30.853 1.00 88.50 524 SER A O 1
ATOM 4168 N N . ARG A 1 525 ? 26.358 -25.650 -30.017 1.00 86.38 525 ARG A N 1
ATOM 4169 C CA . ARG A 1 525 ? 25.536 -26.402 -30.990 1.00 86.38 525 ARG A CA 1
ATOM 4170 C C . ARG A 1 525 ? 24.039 -26.107 -30.860 1.00 86.38 525 ARG A C 1
ATOM 4172 O O . ARG A 1 525 ? 23.346 -26.007 -31.867 1.00 86.38 525 ARG A O 1
ATOM 4179 N N . TYR A 1 526 ? 23.541 -25.931 -29.638 1.00 87.25 526 TYR A N 1
ATOM 4180 C CA . TYR A 1 526 ? 22.146 -25.542 -29.409 1.00 87.25 526 TYR A CA 1
ATOM 4181 C C . TYR A 1 526 ? 21.859 -24.112 -29.864 1.00 87.25 526 TYR A C 1
ATOM 4183 O O . TYR A 1 526 ? 20.875 -23.881 -30.562 1.00 87.25 526 TYR A O 1
ATOM 4191 N N . LEU A 1 527 ? 22.761 -23.169 -29.579 1.00 86.88 527 LEU A N 1
ATOM 4192 C CA . LEU A 1 527 ? 22.631 -21.792 -30.072 1.00 86.88 527 LEU A CA 1
ATOM 4193 C C . LEU A 1 527 ? 22.668 -21.707 -31.611 1.00 86.88 527 LEU A C 1
ATOM 4195 O O . LEU A 1 527 ? 22.051 -20.818 -32.190 1.00 86.88 527 LEU A O 1
ATOM 4199 N N . LEU A 1 528 ? 23.359 -22.639 -32.274 1.00 86.06 528 LEU A N 1
ATOM 4200 C CA . LEU A 1 528 ? 23.514 -22.693 -33.732 1.00 86.06 528 LEU A CA 1
ATOM 4201 C C . LEU A 1 528 ? 22.423 -23.497 -34.465 1.00 86.06 528 LEU A C 1
ATOM 4203 O O . LEU A 1 528 ? 22.409 -23.484 -35.698 1.00 86.06 528 LEU A O 1
ATOM 4207 N N . GLY A 1 529 ? 21.495 -24.150 -33.753 1.00 74.75 529 GLY A N 1
ATOM 4208 C CA . GLY A 1 529 ? 20.303 -24.741 -34.376 1.00 74.75 529 GLY A CA 1
ATOM 4209 C C . GLY A 1 529 ? 19.911 -26.161 -33.971 1.00 74.75 529 GLY A C 1
ATOM 4210 O O . GLY A 1 529 ? 19.017 -26.700 -34.616 1.00 74.75 529 GLY A O 1
ATOM 4211 N N . ASN A 1 530 ? 20.516 -26.777 -32.947 1.00 80.12 530 ASN A N 1
ATOM 4212 C CA . ASN A 1 530 ? 19.977 -28.038 -32.418 1.00 80.12 530 ASN A CA 1
ATOM 4213 C C . ASN A 1 530 ? 18.633 -27.822 -31.699 1.00 80.12 530 ASN A C 1
ATOM 4215 O O . ASN A 1 530 ? 18.450 -26.826 -30.999 1.00 80.12 530 ASN A O 1
ATOM 4219 N N . ASP A 1 531 ? 17.735 -28.803 -31.812 1.00 78.94 531 ASP A N 1
ATOM 4220 C CA . ASP A 1 531 ? 16.438 -28.782 -31.133 1.00 78.94 531 ASP A CA 1
ATOM 4221 C C . ASP A 1 531 ? 16.585 -28.975 -29.618 1.00 78.94 531 ASP A C 1
ATOM 4223 O O . ASP A 1 531 ? 17.235 -29.917 -29.152 1.00 78.94 531 ASP A O 1
ATOM 4227 N N . PHE A 1 532 ? 15.942 -28.092 -28.854 1.00 82.38 532 PHE A N 1
ATOM 4228 C CA . PHE A 1 532 ? 15.847 -28.169 -27.397 1.00 82.38 532 PHE A CA 1
ATOM 4229 C C . PHE A 1 532 ? 14.742 -29.147 -26.971 1.00 82.38 532 PHE A C 1
ATOM 4231 O O . PHE A 1 532 ? 13.723 -29.274 -27.645 1.00 82.38 532 PHE A O 1
ATOM 4238 N N . ASP A 1 533 ? 14.901 -29.788 -25.809 1.00 72.44 533 ASP A N 1
ATOM 4239 C CA . ASP A 1 533 ? 13.887 -30.703 -25.244 1.00 72.44 533 ASP A CA 1
ATOM 4240 C C . ASP A 1 533 ? 12.751 -29.992 -24.488 1.00 72.44 533 ASP A C 1
ATOM 4242 O O . ASP A 1 533 ? 11.832 -30.645 -23.997 1.00 72.44 533 ASP A O 1
ATOM 4246 N N . ASN A 1 534 ? 12.808 -28.664 -24.364 1.00 76.62 534 ASN A N 1
ATOM 4247 C CA . ASN A 1 534 ? 11.859 -27.882 -23.577 1.00 76.62 534 ASN A CA 1
ATOM 4248 C C . ASN A 1 534 ? 11.233 -26.758 -24.418 1.00 76.62 534 ASN A C 1
ATOM 4250 O O . ASN A 1 534 ? 11.945 -25.991 -25.069 1.00 76.62 534 ASN A O 1
ATOM 4254 N N . GLU A 1 535 ? 9.902 -26.645 -24.351 1.00 76.50 535 GLU A N 1
ATOM 4255 C CA . GLU A 1 535 ? 9.085 -25.663 -25.083 1.00 76.50 535 GLU A CA 1
ATOM 4256 C C . GLU A 1 535 ? 9.471 -24.205 -24.793 1.00 76.50 535 GLU A C 1
ATOM 4258 O O . GLU A 1 535 ? 9.274 -23.338 -25.637 1.00 76.50 535 GLU A O 1
ATOM 4263 N N . LEU A 1 536 ? 10.084 -23.904 -23.641 1.00 81.31 536 LEU A N 1
ATOM 4264 C CA . LEU A 1 536 ? 10.548 -22.550 -23.325 1.00 81.31 536 LEU A CA 1
ATOM 4265 C C . LEU A 1 536 ? 11.515 -21.997 -24.390 1.00 81.31 536 LEU A C 1
ATOM 4267 O O . LEU A 1 536 ? 11.512 -20.800 -24.663 1.00 81.31 536 LEU A O 1
ATOM 4271 N N . PHE A 1 537 ? 12.332 -22.862 -24.994 1.00 82.88 537 PHE A N 1
ATOM 4272 C CA . PHE A 1 537 ? 13.367 -22.487 -25.957 1.00 82.88 537 PHE A CA 1
ATOM 4273 C C . PHE A 1 537 ? 12.852 -22.395 -27.409 1.00 82.88 537 PHE A C 1
ATOM 4275 O O . PHE A 1 537 ? 13.610 -22.033 -28.309 1.00 82.88 537 PHE A O 1
ATOM 4282 N N . SER A 1 538 ? 11.568 -22.663 -27.681 1.00 83.19 538 SER A N 1
ATOM 4283 C CA . SER A 1 538 ? 10.999 -22.503 -29.029 1.00 83.19 538 SER A CA 1
ATOM 4284 C C . SER A 1 538 ? 10.683 -21.032 -29.336 1.00 83.19 538 SER A C 1
ATOM 4286 O O . SER A 1 538 ? 9.525 -20.609 -29.379 1.00 83.19 538 SER A O 1
ATOM 4288 N N . LEU A 1 539 ? 11.733 -20.228 -29.518 1.00 83.44 539 LEU A N 1
ATOM 4289 C CA . LEU A 1 539 ? 11.618 -18.807 -29.837 1.00 83.44 539 LEU A CA 1
ATOM 4290 C C . LEU A 1 539 ? 11.218 -18.581 -31.298 1.00 83.44 539 LEU A C 1
ATOM 4292 O O . LEU A 1 539 ? 11.774 -19.182 -32.217 1.00 83.44 539 LEU A O 1
ATOM 4296 N N . SER A 1 540 ? 10.279 -17.661 -31.504 1.00 83.38 540 SER A N 1
ATOM 4297 C CA . SER A 1 540 ? 9.812 -17.226 -32.819 1.00 83.38 540 SER A CA 1
ATOM 4298 C C . SER A 1 540 ? 9.346 -15.768 -32.796 1.00 83.38 540 SER A C 1
ATOM 4300 O O . SER A 1 540 ? 9.225 -15.132 -31.742 1.00 83.38 540 SER A O 1
ATOM 4302 N N . VAL A 1 541 ? 8.973 -15.259 -33.972 1.00 77.44 541 VAL A N 1
ATOM 4303 C CA . VAL A 1 541 ? 8.323 -13.947 -34.124 1.00 77.44 541 VAL A CA 1
ATOM 4304 C C . VAL A 1 541 ? 6.964 -13.882 -33.395 1.00 77.44 541 VAL A C 1
ATOM 4306 O O . VAL A 1 541 ? 6.456 -12.793 -33.149 1.00 77.44 541 VAL A O 1
ATOM 4309 N N . ALA A 1 542 ? 6.385 -15.020 -32.995 1.00 76.88 542 ALA A N 1
ATOM 4310 C CA . ALA A 1 542 ? 5.145 -15.084 -32.218 1.00 76.88 542 ALA A CA 1
ATOM 4311 C C . ALA A 1 542 ? 5.360 -15.179 -30.694 1.00 76.88 542 ALA A C 1
ATOM 4313 O O . ALA A 1 542 ? 4.392 -15.102 -29.947 1.00 76.88 542 ALA A O 1
ATOM 4314 N N . SER A 1 543 ? 6.594 -15.349 -30.203 1.00 81.00 543 SER A N 1
ATOM 4315 C CA . SER A 1 543 ? 6.854 -15.530 -28.765 1.00 81.00 543 SER A CA 1
ATOM 4316 C C . SER A 1 543 ? 6.568 -14.255 -27.965 1.00 81.00 543 SER A C 1
ATOM 4318 O O . SER A 1 543 ? 7.218 -13.236 -28.197 1.00 81.00 543 SER A O 1
ATOM 4320 N N . GLU A 1 544 ? 5.636 -14.303 -27.013 1.00 75.94 544 GLU A N 1
ATOM 4321 C CA . GLU A 1 544 ? 5.227 -13.157 -26.185 1.00 75.94 544 GLU A CA 1
ATOM 4322 C C . GLU A 1 544 ? 5.944 -13.110 -24.825 1.00 75.94 544 GLU A C 1
ATOM 4324 O O . GLU A 1 544 ? 6.497 -14.101 -24.342 1.00 75.94 544 GLU A O 1
ATOM 4329 N N . SER A 1 545 ? 5.950 -11.933 -24.195 1.00 77.75 545 SER A N 1
ATOM 4330 C CA . SER A 1 545 ? 6.477 -11.765 -22.837 1.00 77.75 545 SER A CA 1
ATOM 4331 C C . SER A 1 545 ? 5.674 -12.605 -21.827 1.00 77.75 545 SER A C 1
ATOM 4333 O O . SER A 1 545 ? 4.450 -12.628 -21.945 1.00 77.75 545 SER A O 1
ATOM 4335 N N . PRO A 1 546 ? 6.298 -13.283 -20.835 1.00 82.94 546 PRO A N 1
ATOM 4336 C CA . PRO A 1 546 ? 7.698 -13.193 -20.391 1.00 82.94 546 PRO A CA 1
ATOM 4337 C C . PRO A 1 546 ? 8.672 -14.204 -21.027 1.00 82.94 546 PRO A C 1
ATOM 4339 O O . PRO A 1 546 ? 9.824 -14.272 -20.598 1.00 82.94 546 PRO A O 1
ATOM 4342 N N . HIS A 1 547 ? 8.275 -14.977 -22.047 1.00 86.44 547 HIS A N 1
ATOM 4343 C CA . HIS A 1 547 ? 9.097 -16.085 -22.565 1.00 86.44 547 HIS A CA 1
ATOM 4344 C C . HIS A 1 547 ? 10.512 -15.674 -23.032 1.00 86.44 547 HIS A C 1
ATOM 4346 O O . HIS A 1 547 ? 11.473 -16.277 -22.549 1.00 86.44 547 HIS A O 1
ATOM 4352 N N . PRO A 1 548 ? 10.704 -14.645 -23.890 1.00 87.88 548 PRO A N 1
ATOM 4353 C CA . PRO A 1 548 ? 12.046 -14.223 -24.312 1.00 87.88 548 PRO A CA 1
ATOM 4354 C C . PRO A 1 548 ? 12.939 -13.760 -23.151 1.00 87.88 548 PRO A C 1
ATOM 4356 O O . PRO A 1 548 ? 14.140 -14.027 -23.149 1.00 87.88 548 PRO A O 1
ATOM 4359 N N . HIS A 1 549 ? 12.347 -13.114 -22.143 1.00 90.19 549 HIS A N 1
ATOM 4360 C CA . HIS A 1 549 ? 13.043 -12.627 -20.950 1.00 90.19 549 HIS A CA 1
ATOM 4361 C C . HIS A 1 549 ? 13.570 -13.790 -20.100 1.00 90.19 549 HIS A C 1
ATOM 4363 O O . HIS A 1 549 ? 14.737 -13.807 -19.713 1.00 90.19 549 HIS A O 1
ATOM 4369 N N . LEU A 1 550 ? 12.735 -14.809 -19.871 1.00 90.06 550 LEU A N 1
ATOM 4370 C CA . LEU A 1 550 ? 13.130 -16.018 -19.149 1.00 90.06 550 LEU A CA 1
ATOM 4371 C C . LEU A 1 550 ? 14.225 -16.792 -19.887 1.00 90.06 550 LEU A C 1
ATOM 4373 O O . LEU A 1 550 ? 15.199 -17.209 -19.263 1.00 90.06 550 LEU A O 1
ATOM 4377 N N . VAL A 1 551 ? 14.111 -16.942 -21.211 1.00 91.19 551 VAL A N 1
ATOM 4378 C CA . VAL A 1 551 ? 15.162 -17.584 -22.015 1.00 91.19 551 VAL A CA 1
ATOM 4379 C C . VAL A 1 551 ? 16.475 -16.815 -21.905 1.00 91.19 551 VAL A C 1
ATOM 4381 O O . VAL A 1 551 ? 17.510 -17.437 -21.684 1.00 91.19 551 VAL A O 1
ATOM 4384 N N . SER A 1 552 ? 16.445 -15.481 -21.978 1.00 91.81 552 SER A N 1
ATOM 4385 C CA . SER A 1 552 ? 17.637 -14.646 -21.791 1.00 91.81 552 SER A CA 1
ATOM 4386 C C . SER A 1 552 ? 18.324 -14.912 -20.444 1.00 91.81 552 SER A C 1
ATOM 4388 O O . SER A 1 552 ? 19.529 -15.159 -20.408 1.00 91.81 552 SER A O 1
ATOM 4390 N N . ILE A 1 553 ? 17.565 -14.962 -19.343 1.00 92.31 553 ILE A N 1
ATOM 4391 C CA . ILE A 1 553 ? 18.095 -15.260 -17.998 1.00 92.31 553 ILE A CA 1
ATOM 4392 C C . ILE A 1 553 ? 18.719 -16.662 -17.939 1.00 92.31 553 ILE A C 1
ATOM 4394 O O . ILE A 1 553 ? 19.836 -16.831 -17.444 1.00 92.31 553 ILE A O 1
ATOM 4398 N N . VAL A 1 554 ? 18.022 -17.676 -18.465 1.00 91.31 554 VAL A N 1
ATOM 4399 C CA . VAL A 1 554 ? 18.514 -19.062 -18.469 1.00 91.31 554 VAL A CA 1
ATOM 4400 C C . VAL A 1 554 ? 19.798 -19.177 -19.292 1.00 91.31 554 VAL A C 1
ATOM 4402 O O . VAL A 1 554 ? 20.758 -19.805 -18.843 1.00 91.31 554 VAL A O 1
ATOM 4405 N N . LEU A 1 555 ? 19.850 -18.541 -20.466 1.00 91.12 555 LEU A N 1
ATOM 4406 C CA . LEU A 1 555 ? 21.039 -18.514 -21.317 1.00 91.12 555 LEU A CA 1
ATOM 4407 C C . LEU A 1 555 ? 22.214 -17.817 -20.639 1.00 91.12 555 LEU A C 1
ATOM 4409 O O . LEU A 1 555 ? 23.326 -18.338 -20.692 1.00 91.12 555 LEU A O 1
ATOM 4413 N N . HIS A 1 556 ? 21.982 -16.675 -19.988 1.00 91.31 556 HIS A N 1
ATOM 4414 C CA . HIS A 1 556 ? 23.024 -15.947 -19.264 1.00 91.31 556 HIS A CA 1
ATOM 4415 C C . HIS A 1 556 ? 23.700 -16.839 -18.229 1.00 91.31 556 HIS A C 1
ATOM 4417 O O . HIS A 1 556 ? 24.921 -17.008 -18.252 1.00 91.31 556 HIS A O 1
ATOM 4423 N N . LEU A 1 557 ? 22.893 -17.482 -17.382 1.00 89.25 557 LEU A N 1
ATOM 4424 C CA . LEU A 1 557 ? 23.377 -18.352 -16.320 1.00 89.25 557 LEU A CA 1
ATOM 4425 C C . LEU A 1 557 ? 24.067 -19.608 -16.877 1.00 89.25 557 LEU A C 1
ATOM 4427 O O . LEU A 1 557 ? 25.166 -19.946 -16.439 1.00 89.25 557 LEU A O 1
ATOM 4431 N N . CYS A 1 558 ? 23.474 -20.274 -17.873 1.00 88.88 558 CYS A N 1
ATOM 4432 C CA . CYS A 1 558 ? 24.049 -21.483 -18.474 1.00 88.88 558 CYS A CA 1
ATOM 4433 C C . CYS A 1 558 ? 25.384 -21.203 -19.176 1.00 88.88 558 CYS A C 1
ATOM 4435 O O . CYS A 1 558 ? 26.343 -21.956 -18.999 1.00 88.88 558 CYS A O 1
ATOM 4437 N N . CYS A 1 559 ? 25.474 -20.110 -19.940 1.00 88.50 559 CYS A N 1
ATOM 4438 C CA . CYS A 1 559 ? 26.713 -19.713 -20.600 1.00 88.50 559 CYS A CA 1
ATOM 4439 C C . CYS A 1 559 ? 27.801 -19.381 -19.573 1.00 88.50 559 CYS A C 1
ATOM 4441 O O . CYS A 1 559 ? 28.917 -19.881 -19.705 1.00 88.50 559 CYS A O 1
ATOM 4443 N N . LEU A 1 560 ? 27.486 -18.620 -18.518 1.00 86.88 560 LEU A N 1
ATOM 4444 C CA . LEU A 1 560 ? 28.451 -18.294 -17.462 1.00 86.88 560 LEU A CA 1
ATOM 4445 C C . LEU A 1 560 ? 28.961 -19.529 -16.718 1.00 86.88 560 LEU A C 1
ATOM 4447 O O . LEU A 1 560 ? 30.169 -19.666 -16.530 1.00 86.88 560 LEU A O 1
ATOM 4451 N N . LEU A 1 561 ? 28.070 -20.454 -16.356 1.00 84.62 561 LEU A N 1
ATOM 4452 C CA . LEU A 1 561 ? 28.443 -21.708 -15.697 1.00 84.62 561 LEU A CA 1
ATOM 4453 C C . LEU A 1 561 ? 29.251 -22.634 -16.620 1.00 84.62 561 LEU A C 1
ATOM 4455 O O . LEU A 1 561 ? 30.086 -23.394 -16.142 1.00 84.62 561 LEU A O 1
ATOM 4459 N N . SER A 1 562 ? 29.048 -22.572 -17.939 1.00 83.69 562 SER A N 1
ATOM 4460 C CA . SER A 1 562 ? 29.797 -23.400 -18.897 1.00 83.69 562 SER A CA 1
ATOM 4461 C C . SER A 1 562 ? 31.260 -22.998 -19.071 1.00 83.69 562 SER A C 1
ATOM 4463 O O . SER A 1 562 ? 32.077 -23.847 -19.433 1.00 83.69 562 SER A O 1
ATOM 4465 N N . LEU A 1 563 ? 31.573 -21.726 -18.797 1.00 78.69 563 LEU A N 1
ATOM 4466 C CA . LEU A 1 563 ? 32.909 -21.133 -18.903 1.00 78.69 563 LEU A CA 1
ATOM 4467 C C . LEU A 1 563 ? 33.826 -21.509 -17.727 1.00 78.69 563 LEU A C 1
ATOM 4469 O O . LEU A 1 563 ? 35.021 -21.216 -17.760 1.00 78.69 563 LEU A O 1
ATOM 4473 N N . GLU A 1 564 ? 33.276 -22.118 -16.678 1.00 68.56 564 GLU A N 1
ATOM 4474 C CA . GLU A 1 564 ? 34.001 -22.499 -15.471 1.00 68.56 564 GLU A CA 1
ATOM 4475 C C . GLU A 1 564 ? 34.757 -23.821 -15.618 1.00 68.56 564 GLU A C 1
ATOM 4477 O O . GLU A 1 564 ? 34.303 -24.775 -16.248 1.00 68.56 564 GLU A O 1
ATOM 4482 N N . THR A 1 565 ? 35.899 -23.898 -14.936 1.00 58.41 565 THR A N 1
ATOM 4483 C CA . THR A 1 565 ? 36.693 -25.124 -14.771 1.00 58.41 565 THR A CA 1
ATOM 4484 C C . THR A 1 565 ? 36.531 -25.751 -13.381 1.00 58.41 565 THR A C 1
ATOM 4486 O O . THR A 1 565 ? 37.006 -26.869 -13.159 1.00 58.41 565 THR A O 1
ATOM 4489 N N . ASN A 1 566 ? 35.855 -25.075 -12.439 1.00 63.94 566 ASN A N 1
ATOM 4490 C CA . ASN A 1 566 ? 35.625 -25.588 -11.090 1.00 63.94 566 ASN A CA 1
ATOM 4491 C C . ASN A 1 566 ? 34.430 -26.558 -11.047 1.00 63.94 566 ASN A C 1
ATOM 4493 O O . ASN A 1 566 ? 33.303 -26.195 -10.711 1.00 63.94 566 ASN A O 1
ATOM 4497 N N . MET A 1 567 ? 34.714 -27.833 -11.322 1.00 65.38 567 MET A N 1
ATOM 4498 C CA . MET A 1 567 ? 33.749 -28.944 -11.306 1.00 65.38 567 MET A CA 1
ATOM 4499 C C . MET A 1 567 ? 33.109 -29.215 -9.923 1.00 65.38 567 MET A C 1
ATOM 4501 O O . MET A 1 567 ? 32.314 -30.145 -9.806 1.00 65.38 567 MET A O 1
ATOM 4505 N N . GLN A 1 568 ? 33.481 -28.471 -8.869 1.00 65.19 568 GLN A N 1
ATOM 4506 C CA . GLN A 1 568 ? 32.973 -28.635 -7.499 1.00 65.19 568 GLN A CA 1
ATOM 4507 C C . GLN A 1 568 ? 31.886 -27.618 -7.103 1.00 65.19 568 GLN A C 1
ATOM 4509 O O . GLN A 1 568 ? 31.312 -27.765 -6.021 1.00 65.19 568 GLN A O 1
ATOM 4514 N N . SER A 1 569 ? 31.570 -26.632 -7.958 1.00 75.25 569 SER A N 1
ATOM 4515 C CA . SER A 1 569 ? 30.470 -25.686 -7.708 1.00 75.25 569 SER A CA 1
ATOM 4516 C C . SER A 1 569 ? 29.110 -26.379 -7.724 1.00 75.25 569 SER A C 1
ATOM 4518 O O . SER A 1 569 ? 28.804 -27.155 -8.631 1.00 75.25 569 SER A O 1
ATOM 4520 N N . ILE A 1 570 ? 28.257 -26.061 -6.743 1.00 74.62 570 ILE A N 1
ATOM 4521 C CA . ILE A 1 570 ? 26.900 -26.615 -6.667 1.00 74.62 570 ILE A CA 1
ATOM 4522 C C . ILE A 1 570 ? 26.062 -26.201 -7.883 1.00 74.62 570 ILE A C 1
ATOM 4524 O O . ILE A 1 570 ? 25.276 -26.996 -8.391 1.00 74.62 570 ILE A O 1
ATOM 4528 N N . TRP A 1 571 ? 26.262 -24.982 -8.389 1.00 78.06 571 TRP A N 1
ATOM 4529 C CA . TRP A 1 571 ? 25.563 -24.459 -9.561 1.00 78.06 571 TRP A CA 1
ATOM 4530 C C . TRP A 1 571 ? 26.012 -25.186 -10.831 1.00 78.06 571 TRP A C 1
ATOM 4532 O O . TRP A 1 571 ? 25.183 -25.563 -11.657 1.00 78.06 571 TRP A O 1
ATOM 4542 N N . PHE A 1 572 ? 27.315 -25.467 -10.946 1.00 79.56 572 PHE A N 1
ATOM 4543 C CA . PHE A 1 572 ? 27.879 -26.241 -12.053 1.00 79.56 572 PHE A CA 1
ATOM 4544 C C . PHE A 1 572 ? 27.361 -27.687 -12.064 1.00 79.56 572 PHE A C 1
ATOM 4546 O O . PHE A 1 572 ? 26.965 -28.207 -13.108 1.00 79.56 572 PHE A O 1
ATOM 4553 N N . ILE A 1 573 ? 27.328 -28.337 -10.899 1.00 75.88 573 ILE A N 1
ATOM 4554 C CA . ILE A 1 573 ? 26.884 -29.729 -10.772 1.00 75.88 573 ILE A CA 1
ATOM 4555 C C . ILE A 1 573 ? 25.393 -29.850 -11.054 1.00 75.88 573 ILE A C 1
ATOM 4557 O O . ILE A 1 573 ? 25.011 -30.713 -11.831 1.00 75.88 573 ILE A O 1
ATOM 4561 N N . ASN A 1 574 ? 24.558 -28.956 -10.523 1.00 76.38 574 ASN A N 1
ATOM 4562 C CA . ASN A 1 574 ? 23.127 -28.979 -10.829 1.00 76.38 574 ASN A CA 1
ATOM 4563 C C . ASN A 1 574 ? 22.830 -28.708 -12.316 1.00 76.38 574 ASN A C 1
ATOM 4565 O O . ASN A 1 574 ? 21.806 -29.165 -12.816 1.00 76.38 574 ASN A O 1
ATOM 4569 N N . LEU A 1 575 ? 23.709 -28.005 -13.042 1.00 81.62 575 LEU A N 1
ATOM 4570 C CA . LEU A 1 575 ? 23.543 -27.800 -14.482 1.00 81.62 575 LEU A CA 1
ATOM 4571 C C . LEU A 1 575 ? 23.982 -29.022 -15.304 1.00 81.62 575 LEU A C 1
ATOM 4573 O O . LEU A 1 575 ? 23.245 -29.467 -16.181 1.00 81.62 575 LEU A O 1
ATOM 4577 N N . PHE A 1 576 ? 25.181 -29.556 -15.053 1.00 79.38 576 PHE A N 1
ATOM 4578 C CA . PHE A 1 576 ? 25.810 -30.563 -15.922 1.00 79.38 576 PHE A CA 1
ATOM 4579 C C . PHE A 1 576 ? 25.753 -32.002 -15.393 1.00 79.38 576 PHE A C 1
ATOM 4581 O O . PHE A 1 576 ? 26.009 -32.937 -16.147 1.00 79.38 576 PHE A O 1
ATOM 4588 N N . GLN A 1 577 ? 25.496 -32.191 -14.099 1.00 73.81 577 GLN A N 1
ATOM 4589 C CA . GLN A 1 577 ? 25.460 -33.487 -13.409 1.00 73.81 577 GLN A CA 1
ATOM 4590 C C . GLN A 1 577 ? 24.353 -33.518 -12.330 1.00 73.81 577 GLN A C 1
ATOM 4592 O O . GLN A 1 577 ? 24.654 -33.846 -11.177 1.00 73.81 577 GLN A O 1
ATOM 4597 N N . PRO A 1 578 ? 23.090 -33.175 -12.662 1.00 67.00 578 PRO A N 1
ATOM 4598 C CA . PRO A 1 578 ? 22.020 -33.060 -11.667 1.00 67.00 578 PRO A CA 1
ATOM 4599 C C . PRO A 1 578 ? 21.730 -34.387 -10.951 1.00 67.00 578 PRO A C 1
ATOM 4601 O O . PRO A 1 578 ? 21.306 -34.385 -9.805 1.00 67.00 578 PRO A O 1
ATOM 4604 N N . ASP A 1 579 ? 22.054 -35.524 -11.571 1.00 64.50 579 ASP A N 1
ATOM 4605 C CA . ASP A 1 579 ? 21.889 -36.865 -10.999 1.00 64.50 579 ASP A CA 1
ATOM 4606 C C . ASP A 1 579 ? 22.774 -37.111 -9.750 1.00 64.50 579 ASP A C 1
ATOM 4608 O O . ASP A 1 579 ? 22.601 -38.101 -9.038 1.00 64.50 579 ASP A O 1
ATOM 4612 N N . LYS A 1 580 ? 23.764 -36.239 -9.485 1.00 60.38 580 LYS A N 1
ATOM 4613 C CA . LYS A 1 580 ? 24.678 -36.325 -8.328 1.00 60.38 580 LYS A CA 1
ATOM 4614 C C . LYS A 1 580 ? 24.259 -35.464 -7.135 1.00 60.38 580 LYS A C 1
ATOM 4616 O O . LYS A 1 580 ? 24.921 -35.529 -6.099 1.00 60.38 580 LYS A O 1
ATOM 4621 N N . THR A 1 581 ? 23.207 -34.666 -7.270 1.00 57.69 581 THR A N 1
ATOM 4622 C CA . THR A 1 581 ? 22.683 -33.777 -6.229 1.00 57.69 581 THR A CA 1
ATOM 4623 C C . THR A 1 581 ? 21.224 -34.115 -5.962 1.00 57.69 581 THR A C 1
ATOM 4625 O O . THR A 1 581 ? 20.452 -34.395 -6.875 1.00 57.69 581 THR A O 1
ATOM 4628 N N . THR A 1 582 ? 20.806 -34.105 -4.699 1.00 56.66 582 THR A N 1
ATOM 4629 C CA . THR A 1 582 ? 19.370 -34.135 -4.403 1.00 56.66 582 THR A CA 1
ATOM 4630 C C . THR A 1 582 ? 18.794 -32.745 -4.671 1.00 56.66 582 THR A C 1
ATOM 4632 O O . THR A 1 582 ? 19.475 -31.744 -4.455 1.00 56.66 582 THR A O 1
ATOM 4635 N N . LEU A 1 583 ? 17.533 -32.633 -5.115 1.00 52.38 583 LEU A N 1
ATOM 4636 C CA . LEU A 1 583 ? 16.867 -31.321 -5.253 1.00 52.38 583 LEU A CA 1
ATOM 4637 C C . LEU A 1 583 ? 16.900 -30.512 -3.933 1.00 52.38 583 LEU A C 1
ATOM 4639 O O . LEU A 1 583 ? 16.775 -29.291 -3.954 1.00 52.38 583 LEU A O 1
ATOM 4643 N N . GLU A 1 584 ? 17.086 -31.192 -2.796 1.00 50.78 584 GLU A N 1
ATOM 4644 C CA . GLU A 1 584 ? 17.249 -30.627 -1.452 1.00 50.78 584 GLU A CA 1
ATOM 4645 C C . GLU A 1 584 ? 18.622 -29.965 -1.213 1.00 50.78 584 GLU A C 1
ATOM 4647 O O . GLU A 1 584 ? 18.760 -29.164 -0.288 1.00 50.78 584 GLU A O 1
ATOM 4652 N N . ASP A 1 585 ? 19.628 -30.253 -2.047 1.00 51.56 585 ASP A N 1
ATOM 4653 C CA . ASP A 1 585 ? 20.969 -29.664 -1.955 1.00 51.56 585 ASP A CA 1
ATOM 4654 C C . ASP A 1 585 ? 21.044 -28.254 -2.556 1.00 51.56 585 ASP A C 1
ATOM 4656 O O . ASP A 1 585 ? 21.938 -27.484 -2.191 1.00 51.56 585 ASP A O 1
ATOM 4660 N N . LEU A 1 586 ? 20.097 -27.877 -3.429 1.00 55.97 586 LEU A N 1
ATOM 4661 C CA . LEU A 1 586 ? 19.926 -26.484 -3.842 1.00 55.97 586 LEU A CA 1
ATOM 4662 C C . LEU A 1 586 ? 19.484 -25.676 -2.611 1.00 55.97 586 LEU A C 1
ATOM 4664 O O . LEU A 1 586 ? 18.422 -25.969 -2.055 1.00 55.97 586 LEU A O 1
ATOM 4668 N N . PRO A 1 587 ? 20.233 -24.648 -2.165 1.00 51.12 587 PRO A N 1
ATOM 4669 C CA . PRO A 1 587 ? 20.075 -24.097 -0.814 1.00 51.12 587 PRO A CA 1
ATOM 4670 C C . PRO A 1 587 ? 18.742 -23.379 -0.506 1.00 51.12 587 PRO A C 1
ATOM 4672 O O . PRO A 1 587 ? 18.640 -22.726 0.537 1.00 51.12 587 PRO A O 1
ATOM 4675 N N . PHE A 1 588 ? 17.733 -23.430 -1.384 1.00 57.44 588 PHE A N 1
ATOM 4676 C CA . PHE A 1 588 ? 16.652 -22.441 -1.434 1.00 57.44 588 PHE A CA 1
ATOM 4677 C C . PHE A 1 588 ? 15.241 -22.984 -1.750 1.00 57.44 588 PHE A C 1
ATOM 4679 O O . PHE A 1 588 ? 14.314 -22.183 -1.806 1.00 57.44 588 PHE A O 1
ATOM 4686 N N . ILE A 1 589 ? 15.039 -24.301 -1.920 1.00 51.91 589 ILE A N 1
ATOM 4687 C CA . ILE A 1 589 ? 13.732 -24.861 -2.351 1.00 51.91 589 ILE A CA 1
ATOM 4688 C C . ILE A 1 589 ? 12.746 -25.108 -1.182 1.00 51.91 589 ILE A C 1
ATOM 4690 O O . ILE A 1 589 ? 11.539 -25.108 -1.402 1.00 51.91 589 ILE A O 1
ATOM 4694 N N . ASN A 1 590 ? 13.218 -25.227 0.069 1.00 45.88 590 ASN A N 1
ATOM 4695 C CA . ASN A 1 590 ? 12.384 -25.565 1.240 1.00 45.88 590 ASN A CA 1
ATOM 4696 C C . ASN A 1 590 ? 12.310 -24.449 2.300 1.00 45.88 590 ASN A C 1
ATOM 4698 O O . ASN A 1 590 ? 12.781 -24.611 3.425 1.00 45.88 590 ASN A O 1
ATOM 4702 N N . THR A 1 591 ? 11.685 -23.316 1.986 1.00 46.56 591 THR A N 1
ATOM 4703 C CA . THR A 1 591 ? 11.210 -22.388 3.029 1.00 46.56 591 THR A CA 1
ATOM 4704 C C . THR A 1 591 ? 9.732 -22.100 2.804 1.00 46.56 591 THR A C 1
ATOM 4706 O O . THR A 1 591 ? 9.361 -21.545 1.779 1.00 46.56 591 THR A O 1
ATOM 4709 N N . GLN A 1 592 ? 8.889 -22.530 3.746 1.00 39.72 592 GLN A N 1
ATOM 4710 C CA . GLN A 1 592 ? 7.424 -22.420 3.691 1.00 39.72 592 GLN A CA 1
ATOM 4711 C C . GLN A 1 592 ? 6.890 -20.997 3.955 1.00 39.72 592 GLN A C 1
ATOM 4713 O O . GLN A 1 592 ? 5.687 -20.790 3.870 1.00 39.72 592 GLN A O 1
ATOM 4718 N N . ASP A 1 593 ? 7.767 -20.009 4.162 1.00 41.91 593 ASP A N 1
ATOM 4719 C CA . ASP A 1 593 ? 7.413 -18.601 4.379 1.00 41.91 593 ASP A CA 1
ATOM 4720 C C . ASP A 1 593 ? 8.140 -17.712 3.348 1.00 41.91 593 ASP A C 1
ATOM 4722 O O . ASP A 1 593 ? 9.254 -17.257 3.604 1.00 41.91 593 ASP A O 1
ATOM 4726 N N . MET A 1 594 ? 7.579 -17.492 2.151 1.00 45.84 594 MET A N 1
ATOM 4727 C CA . MET A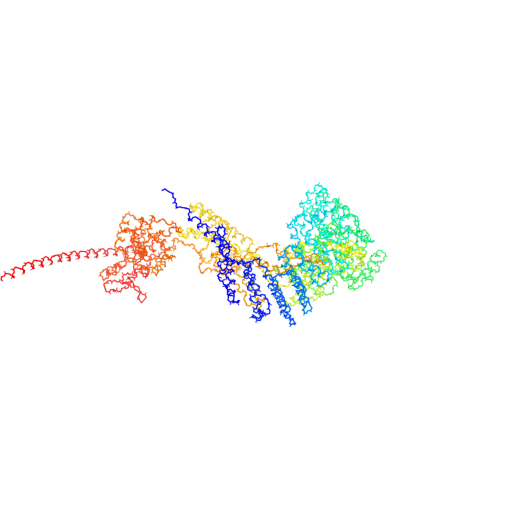 1 594 ? 8.272 -16.763 1.063 1.00 45.84 594 MET A CA 1
ATOM 4728 C C . MET A 1 594 ? 7.451 -15.570 0.547 1.00 45.84 594 MET A C 1
ATOM 4730 O O . MET A 1 594 ? 6.871 -15.619 -0.536 1.00 45.84 594 MET A O 1
ATOM 4734 N N . LEU A 1 595 ? 7.419 -14.476 1.316 1.00 52.19 595 LEU A N 1
ATOM 4735 C CA . LEU A 1 595 ? 6.850 -13.186 0.880 1.00 52.19 595 LEU A CA 1
ATOM 4736 C C . LEU A 1 595 ? 7.898 -12.215 0.297 1.00 52.19 595 LEU A C 1
ATOM 4738 O O . LEU A 1 595 ? 7.522 -11.240 -0.345 1.00 52.19 595 LEU A O 1
ATOM 4742 N N . ASN A 1 596 ? 9.200 -12.476 0.462 1.00 66.38 596 ASN A N 1
ATOM 4743 C CA . ASN A 1 596 ? 10.240 -11.485 0.156 1.00 66.38 596 ASN A CA 1
ATOM 4744 C C . ASN A 1 596 ? 10.829 -11.644 -1.259 1.00 66.38 596 ASN A C 1
ATOM 4746 O O . ASN A 1 596 ? 11.159 -12.753 -1.689 1.00 66.38 596 ASN A O 1
ATOM 4750 N N . ALA A 1 597 ? 11.037 -10.515 -1.949 1.00 73.69 597 ALA A N 1
ATOM 4751 C CA . ALA A 1 597 ? 11.563 -10.447 -3.318 1.00 73.69 597 ALA A CA 1
ATOM 4752 C C . ALA A 1 597 ? 12.893 -11.195 -3.497 1.00 73.69 597 ALA A C 1
ATOM 4754 O O . ALA A 1 597 ? 13.063 -11.952 -4.453 1.00 73.69 597 ALA A O 1
ATOM 4755 N N . ASP A 1 598 ? 13.815 -11.041 -2.543 1.00 75.56 598 ASP A N 1
ATOM 4756 C CA . ASP A 1 598 ? 15.172 -11.589 -2.646 1.00 75.56 598 ASP A CA 1
ATOM 4757 C C . ASP A 1 598 ? 15.179 -13.117 -2.745 1.00 75.56 598 ASP A C 1
ATOM 4759 O O . ASP A 1 598 ? 15.954 -13.720 -3.489 1.00 75.56 598 ASP A O 1
ATOM 4763 N N . GLN A 1 599 ? 14.285 -13.756 -1.991 1.00 75.56 599 GLN A N 1
ATOM 4764 C CA . GLN A 1 599 ? 14.173 -15.208 -1.950 1.00 75.56 599 GLN A CA 1
ATOM 4765 C C . GLN A 1 599 ? 13.527 -15.753 -3.225 1.00 75.56 599 GLN A C 1
ATOM 4767 O O . GLN A 1 599 ? 13.952 -16.796 -3.722 1.00 75.56 599 GLN A O 1
ATOM 4772 N N . LYS A 1 600 ? 12.551 -15.029 -3.789 1.00 79.56 600 LYS A N 1
ATOM 4773 C CA . LYS A 1 600 ? 11.946 -15.373 -5.080 1.00 79.56 600 LYS A CA 1
ATOM 4774 C C . LYS A 1 600 ? 12.948 -15.249 -6.231 1.00 79.56 600 LYS A C 1
ATOM 4776 O O . LYS A 1 600 ? 12.973 -16.125 -7.090 1.00 79.56 600 LYS A O 1
ATOM 4781 N N . ILE A 1 601 ? 13.824 -14.237 -6.223 1.00 85.75 601 ILE A N 1
ATOM 4782 C CA . ILE A 1 601 ? 14.913 -14.109 -7.211 1.00 85.75 601 ILE A CA 1
ATOM 4783 C C . ILE A 1 601 ? 15.860 -15.317 -7.130 1.00 85.75 601 ILE A C 1
ATOM 4785 O O . ILE A 1 601 ? 16.182 -15.920 -8.152 1.00 85.75 601 ILE A O 1
ATOM 4789 N N . LEU A 1 602 ? 16.259 -15.734 -5.924 1.00 81.62 602 LEU A N 1
ATOM 4790 C CA . LEU A 1 602 ? 17.104 -16.925 -5.742 1.00 81.62 602 LEU A CA 1
ATOM 4791 C C . LEU A 1 602 ? 16.426 -18.219 -6.206 1.00 81.62 602 LEU A C 1
ATOM 4793 O O . LEU A 1 602 ? 17.073 -19.085 -6.806 1.00 81.62 602 LEU A O 1
ATOM 4797 N N . LEU A 1 603 ? 15.124 -18.350 -5.951 1.00 82.12 603 LEU A N 1
ATOM 4798 C CA . LEU A 1 603 ? 14.336 -19.484 -6.419 1.00 82.12 603 LEU A CA 1
ATOM 4799 C C . LEU A 1 603 ? 14.269 -19.518 -7.952 1.00 82.12 603 LEU A C 1
ATOM 4801 O O . LEU A 1 603 ? 14.489 -20.570 -8.550 1.00 82.12 603 LEU A O 1
ATOM 4805 N N . LEU A 1 604 ? 14.050 -18.364 -8.587 1.00 87.38 604 LEU A N 1
ATOM 4806 C CA . LEU A 1 604 ? 14.029 -18.221 -10.042 1.00 87.38 604 LEU A CA 1
ATOM 4807 C C . LEU A 1 604 ? 15.369 -18.631 -10.675 1.00 87.38 604 LEU A C 1
ATOM 4809 O O . LEU A 1 604 ? 15.383 -19.375 -11.656 1.00 87.38 604 LEU A O 1
ATOM 4813 N N . LEU A 1 605 ? 16.498 -18.213 -10.092 1.00 86.94 605 LEU A N 1
ATOM 4814 C CA . LEU A 1 605 ? 17.832 -18.627 -10.545 1.00 86.94 605 LEU A CA 1
ATOM 4815 C C . LEU A 1 605 ? 18.037 -20.142 -10.402 1.00 86.94 605 LEU A C 1
ATOM 4817 O O . LEU A 1 605 ? 18.578 -20.784 -11.301 1.00 86.94 605 LEU A O 1
ATOM 4821 N N . SER A 1 606 ? 17.549 -20.732 -9.309 1.00 81.56 606 SER A N 1
ATOM 4822 C CA . SER A 1 606 ? 17.626 -22.180 -9.076 1.00 81.56 606 SER A CA 1
ATOM 4823 C C . SER A 1 606 ? 16.813 -22.964 -10.115 1.00 81.56 606 SER A C 1
ATOM 4825 O O . SER A 1 606 ? 17.304 -23.937 -10.688 1.00 81.56 606 SER A O 1
ATOM 4827 N N . TYR A 1 607 ? 15.590 -22.516 -10.419 1.00 84.69 607 TYR A N 1
ATOM 4828 C CA . TYR A 1 607 ? 14.768 -23.102 -11.483 1.00 84.69 607 TYR A CA 1
ATOM 4829 C C . TYR A 1 607 ? 15.389 -22.915 -12.867 1.00 84.69 607 TYR A C 1
ATOM 4831 O O . TYR A 1 607 ? 15.335 -23.840 -13.676 1.00 84.69 607 TYR A O 1
ATOM 4839 N N . SER A 1 608 ? 16.052 -21.782 -13.114 1.00 87.56 608 SER A N 1
ATOM 4840 C CA . SER A 1 608 ? 16.736 -21.510 -14.383 1.00 87.56 608 SER A CA 1
ATOM 4841 C C . SER A 1 608 ? 17.831 -22.540 -14.682 1.00 87.56 608 SER A C 1
ATOM 4843 O O . SER A 1 608 ? 17.962 -22.974 -15.824 1.00 87.56 608 SER A O 1
ATOM 4845 N N . VAL A 1 609 ? 18.570 -23.003 -13.665 1.00 86.00 609 VAL A N 1
ATOM 4846 C CA . VAL A 1 609 ? 19.570 -24.076 -13.828 1.00 86.00 609 VAL A CA 1
ATOM 4847 C C . VAL A 1 609 ? 18.929 -25.416 -14.169 1.00 86.00 609 VAL A C 1
ATOM 4849 O O . VAL A 1 609 ? 19.393 -26.096 -15.081 1.00 86.00 609 VAL A O 1
ATOM 4852 N N . ILE A 1 610 ? 17.858 -25.794 -13.466 1.00 81.62 610 ILE A N 1
ATOM 4853 C CA . ILE A 1 610 ? 17.169 -27.076 -13.689 1.00 81.62 610 ILE A CA 1
ATOM 4854 C C . ILE A 1 610 ? 16.565 -27.112 -15.099 1.00 81.62 610 ILE A C 1
ATOM 4856 O O . ILE A 1 610 ? 16.768 -28.070 -15.846 1.00 81.62 610 ILE A O 1
ATOM 4860 N N . VAL A 1 611 ? 15.851 -26.048 -15.479 1.00 85.12 611 VAL A N 1
ATOM 4861 C CA . VAL A 1 611 ? 15.243 -25.911 -16.809 1.00 85.12 611 VAL A CA 1
ATOM 4862 C C . VAL A 1 611 ? 16.322 -25.867 -17.893 1.00 85.12 611 VAL A C 1
ATOM 4864 O O . VAL A 1 611 ? 16.172 -26.525 -18.921 1.00 85.12 611 VAL A O 1
ATOM 4867 N N . GLY A 1 612 ? 17.435 -25.166 -17.651 1.00 86.19 612 GLY A N 1
ATOM 4868 C CA . GLY A 1 612 ? 18.595 -25.154 -18.540 1.00 86.19 612 GLY A CA 1
ATOM 4869 C C . GLY A 1 612 ? 19.211 -26.542 -18.737 1.00 86.19 612 GLY A C 1
ATOM 4870 O O . GLY A 1 612 ? 19.430 -26.956 -19.872 1.00 86.19 612 GLY A O 1
ATOM 4871 N N . SER A 1 613 ? 19.424 -27.300 -17.658 1.00 84.88 613 SER A N 1
ATOM 4872 C CA . SER A 1 613 ? 20.006 -28.650 -17.708 1.00 84.88 613 SER A CA 1
ATOM 4873 C C . SER A 1 613 ? 19.207 -29.597 -18.606 1.00 84.88 613 SER A C 1
ATOM 4875 O O . SER A 1 613 ? 19.772 -30.275 -19.472 1.00 84.88 613 SER A O 1
ATOM 4877 N N . VAL A 1 614 ? 17.879 -29.597 -18.447 1.00 82.19 614 VAL A N 1
ATOM 4878 C CA . VAL A 1 614 ? 16.974 -30.403 -19.275 1.00 82.19 614 VAL A CA 1
ATOM 4879 C C . VAL A 1 614 ? 16.906 -29.863 -20.704 1.00 82.19 614 VAL A C 1
ATOM 4881 O O . VAL A 1 614 ? 17.017 -30.642 -21.649 1.00 82.19 614 VAL A O 1
ATOM 4884 N N . GLY A 1 615 ? 16.791 -28.542 -20.877 1.00 82.75 615 GLY A N 1
ATOM 4885 C CA . GLY A 1 615 ? 16.703 -27.900 -22.190 1.00 82.75 615 GLY A CA 1
ATOM 4886 C C . GLY A 1 615 ? 17.898 -28.202 -23.097 1.00 82.75 615 GLY A C 1
ATOM 4887 O O . GLY A 1 615 ? 17.705 -28.561 -24.256 1.00 82.75 615 GLY A O 1
ATOM 4888 N N . PHE A 1 616 ? 19.119 -28.132 -22.555 1.00 83.12 616 PHE A N 1
ATOM 4889 C CA . PHE A 1 616 ? 20.369 -28.435 -23.265 1.00 83.12 616 PHE A CA 1
ATOM 4890 C C . PHE A 1 616 ? 20.736 -29.938 -23.287 1.00 83.12 616 PHE A C 1
ATOM 4892 O O . PHE A 1 616 ? 21.804 -30.311 -23.782 1.00 83.12 616 PHE A O 1
ATOM 4899 N N . ARG A 1 617 ? 19.872 -30.823 -22.766 1.00 79.69 617 ARG A N 1
ATOM 4900 C CA . ARG A 1 617 ? 20.097 -32.279 -22.641 1.00 79.69 617 ARG A CA 1
ATOM 4901 C C . ARG A 1 617 ? 21.399 -32.656 -21.922 1.00 79.69 617 ARG A C 1
ATOM 4903 O O . ARG A 1 617 ? 22.111 -33.563 -22.353 1.00 79.69 617 ARG A O 1
ATOM 4910 N N . PHE A 1 618 ? 21.728 -31.973 -20.827 1.00 78.94 618 PHE A N 1
ATOM 4911 C CA . PHE A 1 618 ? 22.879 -32.355 -20.000 1.00 78.94 618 PHE A CA 1
ATOM 4912 C C . PHE A 1 618 ? 22.597 -33.555 -19.085 1.00 78.94 618 PHE A C 1
ATOM 4914 O O . PHE A 1 618 ? 23.541 -34.202 -18.642 1.00 78.94 618 PHE A O 1
ATOM 4921 N N . THR A 1 619 ? 21.323 -33.892 -18.858 1.00 71.88 619 THR A N 1
ATOM 4922 C CA . THR A 1 619 ? 20.886 -35.095 -18.130 1.00 71.88 619 THR A CA 1
ATOM 4923 C C . THR A 1 619 ? 20.027 -36.010 -19.007 1.00 71.88 619 THR A C 1
ATOM 4925 O O . THR A 1 619 ? 19.269 -35.557 -19.873 1.00 71.88 619 THR A O 1
ATOM 4928 N N . SER A 1 620 ? 20.152 -37.318 -18.772 1.00 64.75 620 SER A N 1
ATOM 4929 C CA . SER A 1 620 ? 19.320 -38.374 -19.359 1.00 64.75 620 SER A CA 1
ATOM 4930 C C . SER A 1 620 ? 18.180 -38.838 -18.441 1.00 64.75 620 SER A C 1
ATOM 4932 O O . SER A 1 620 ? 17.471 -39.772 -18.805 1.00 64.75 620 SER A O 1
ATOM 4934 N N . ASP A 1 621 ? 18.002 -38.234 -17.263 1.00 66.62 621 ASP A N 1
ATOM 4935 C CA . ASP A 1 621 ? 17.011 -38.665 -16.271 1.00 66.62 621 ASP A CA 1
ATOM 4936 C C . ASP A 1 621 ? 15.573 -38.247 -16.657 1.00 66.62 621 ASP A C 1
ATOM 4938 O O . ASP A 1 621 ? 15.238 -37.062 -16.762 1.00 66.62 621 ASP A O 1
ATOM 4942 N N . GLU A 1 622 ? 14.692 -39.233 -16.852 1.00 65.31 622 GLU A N 1
ATOM 4943 C CA . GLU A 1 622 ? 13.268 -39.024 -17.151 1.00 65.31 622 GLU A CA 1
ATOM 4944 C C . GLU A 1 622 ? 12.493 -38.386 -15.985 1.00 65.31 622 GLU A C 1
ATOM 4946 O O . GLU A 1 622 ? 11.509 -37.675 -16.205 1.00 65.31 622 GLU A O 1
ATOM 4951 N N . THR A 1 623 ? 12.935 -38.582 -14.740 1.00 62.62 623 THR A N 1
ATOM 4952 C CA . THR A 1 623 ? 12.286 -37.990 -13.562 1.00 62.62 623 THR A CA 1
ATOM 4953 C C . THR A 1 623 ? 12.509 -36.479 -13.504 1.00 62.62 623 THR A C 1
ATOM 4955 O O . THR A 1 623 ? 11.560 -35.722 -13.285 1.00 62.62 623 THR A O 1
ATOM 4958 N N . LEU A 1 624 ? 13.724 -36.019 -13.818 1.00 66.31 624 LEU A N 1
ATOM 4959 C CA . LEU A 1 624 ? 14.058 -34.598 -13.925 1.00 66.31 624 LEU A CA 1
ATOM 4960 C C . LEU A 1 624 ? 13.335 -33.918 -15.094 1.00 66.31 624 LEU A C 1
ATOM 4962 O O . LEU A 1 624 ? 12.933 -32.762 -14.962 1.00 66.31 624 LEU A O 1
ATOM 4966 N N . ARG A 1 625 ? 13.081 -34.629 -16.202 1.00 67.81 625 ARG A N 1
ATOM 4967 C CA . ARG A 1 625 ? 12.262 -34.111 -17.316 1.00 67.81 625 ARG A CA 1
ATOM 4968 C C . ARG A 1 625 ? 10.832 -33.798 -16.876 1.00 67.81 625 ARG A C 1
ATOM 4970 O O . ARG A 1 625 ? 10.355 -32.693 -17.133 1.00 67.81 625 ARG A O 1
ATOM 4977 N N . ASN A 1 626 ? 10.183 -34.706 -16.147 1.00 67.69 626 ASN A N 1
ATOM 4978 C CA . ASN A 1 626 ? 8.832 -34.481 -15.620 1.00 67.69 626 ASN A CA 1
ATOM 4979 C C . ASN A 1 626 ? 8.790 -33.332 -14.597 1.00 67.69 626 ASN A C 1
ATOM 4981 O O . ASN A 1 626 ? 7.890 -32.493 -14.645 1.00 67.69 626 ASN A O 1
ATOM 4985 N N . ILE A 1 627 ? 9.796 -33.246 -13.719 1.00 68.44 627 ILE A N 1
ATOM 4986 C CA . ILE A 1 627 ? 9.943 -32.138 -12.763 1.00 68.44 627 ILE A CA 1
ATOM 4987 C C . ILE A 1 627 ? 10.160 -30.810 -13.504 1.00 68.44 627 ILE A C 1
ATOM 4989 O O . ILE A 1 627 ? 9.587 -29.795 -13.123 1.00 68.44 627 ILE A O 1
ATOM 4993 N N . SER A 1 628 ? 10.935 -30.786 -14.591 1.00 69.25 628 SER A N 1
ATOM 4994 C CA . SER A 1 628 ? 11.215 -29.551 -15.335 1.00 69.25 628 SER A CA 1
ATOM 4995 C C . SER A 1 628 ? 9.962 -28.888 -15.912 1.00 69.25 628 SER A C 1
ATOM 4997 O O . SER A 1 628 ? 9.888 -27.662 -15.934 1.00 69.25 628 SER A O 1
ATOM 4999 N N . HIS A 1 629 ? 8.954 -29.669 -16.317 1.00 72.38 629 HIS A N 1
ATOM 5000 C CA . HIS A 1 629 ? 7.709 -29.122 -16.856 1.00 72.38 629 HIS A CA 1
ATOM 5001 C C . HIS A 1 629 ? 6.857 -28.465 -15.762 1.00 72.38 629 HIS A C 1
ATOM 5003 O O . HIS A 1 629 ? 6.380 -27.345 -15.946 1.00 72.38 629 HIS A O 1
ATOM 5009 N N . SER A 1 630 ? 6.726 -29.097 -14.587 1.00 74.12 630 SER A N 1
ATOM 5010 C CA . SER A 1 630 ? 6.041 -28.463 -13.452 1.00 74.12 630 SER A CA 1
ATOM 5011 C C . SER A 1 630 ? 6.805 -27.230 -12.958 1.00 74.12 630 SER A C 1
ATOM 5013 O O . SER A 1 630 ? 6.204 -26.197 -12.675 1.00 74.12 630 SER A O 1
ATOM 5015 N N . ARG A 1 631 ? 8.143 -27.301 -12.920 1.00 75.06 631 ARG A N 1
ATOM 5016 C CA . ARG A 1 631 ? 9.002 -26.181 -12.509 1.00 75.06 631 ARG A CA 1
ATOM 5017 C C . ARG A 1 631 ? 9.025 -25.031 -13.508 1.00 75.06 631 ARG A C 1
ATOM 5019 O O . ARG A 1 631 ? 9.216 -23.900 -13.084 1.00 75.06 631 ARG A O 1
ATOM 5026 N N . LEU A 1 632 ? 8.798 -25.277 -14.797 1.00 78.62 632 LEU A N 1
ATOM 5027 C CA . LEU A 1 632 ? 8.642 -24.216 -15.793 1.00 78.62 632 LEU A CA 1
ATOM 5028 C C . LEU A 1 632 ? 7.403 -23.361 -15.498 1.00 78.62 632 LEU A C 1
ATOM 5030 O O . LEU A 1 632 ? 7.492 -22.135 -15.499 1.00 78.62 632 LEU A O 1
ATOM 5034 N N . GLN A 1 633 ? 6.271 -24.001 -15.197 1.00 81.62 633 GLN A N 1
ATOM 5035 C CA . GLN A 1 633 ? 5.046 -23.296 -14.810 1.00 81.62 633 GLN A CA 1
ATOM 5036 C C . GLN A 1 633 ? 5.237 -22.535 -13.492 1.00 81.62 633 GLN A C 1
ATOM 5038 O O . GLN A 1 633 ? 4.859 -21.366 -13.399 1.00 81.62 633 GLN A O 1
ATOM 5043 N N . ASP A 1 634 ? 5.908 -23.148 -12.508 1.00 80.75 634 ASP A N 1
ATOM 5044 C CA . ASP A 1 634 ? 6.292 -22.461 -11.269 1.00 80.75 634 ASP A CA 1
ATOM 5045 C C . ASP A 1 634 ? 7.196 -21.250 -11.556 1.00 80.75 634 ASP A C 1
ATOM 5047 O O . ASP A 1 634 ? 6.984 -20.184 -10.991 1.00 80.75 634 ASP A O 1
ATOM 5051 N N . MET A 1 635 ? 8.179 -21.376 -12.451 1.00 84.00 635 MET A N 1
ATOM 5052 C CA . MET A 1 635 ? 9.113 -20.305 -12.810 1.00 84.00 635 MET A CA 1
ATOM 5053 C C . MET A 1 635 ? 8.405 -19.124 -13.481 1.00 84.00 635 MET A C 1
ATOM 5055 O O . MET A 1 635 ? 8.654 -17.981 -13.102 1.00 84.00 635 MET A O 1
ATOM 5059 N N . ILE A 1 636 ? 7.493 -19.383 -14.425 1.00 86.06 636 ILE A N 1
ATOM 5060 C CA . ILE A 1 636 ? 6.668 -18.341 -15.059 1.00 86.06 636 ILE A CA 1
ATOM 5061 C C . ILE A 1 636 ? 5.808 -17.644 -14.002 1.00 86.06 636 ILE A C 1
ATOM 5063 O O . ILE A 1 636 ? 5.781 -16.415 -13.938 1.00 86.06 636 ILE A O 1
ATOM 5067 N N . LYS A 1 637 ? 5.160 -18.418 -13.124 1.00 85.50 637 LYS A N 1
ATOM 5068 C CA . LYS A 1 637 ? 4.361 -17.882 -12.020 1.00 85.50 637 LYS A CA 1
ATOM 5069 C C . LYS A 1 637 ? 5.200 -17.007 -11.084 1.00 85.50 637 LYS A C 1
ATOM 5071 O O . LYS A 1 637 ? 4.790 -15.893 -10.778 1.00 85.50 637 LYS A O 1
ATOM 5076 N N . GLN A 1 638 ? 6.382 -17.467 -10.669 1.00 83.75 638 GLN A N 1
ATOM 5077 C CA . GLN A 1 638 ? 7.289 -16.699 -9.809 1.00 83.75 638 GLN A CA 1
ATOM 5078 C C . GLN A 1 638 ? 7.788 -15.421 -10.489 1.00 83.75 638 GLN A C 1
ATOM 5080 O O . GLN A 1 638 ? 7.905 -14.395 -9.824 1.00 83.75 638 GLN A O 1
ATOM 5085 N N . PHE A 1 639 ? 8.051 -15.456 -11.799 1.00 88.19 639 PHE A N 1
ATOM 5086 C CA . PHE A 1 639 ? 8.436 -14.270 -12.560 1.00 88.19 639 PHE A CA 1
ATOM 5087 C C . PHE A 1 639 ? 7.312 -13.230 -12.568 1.00 88.19 639 PHE A C 1
ATOM 5089 O O . PHE A 1 639 ? 7.553 -12.089 -12.197 1.00 88.19 639 PHE A O 1
ATOM 5096 N N . ILE A 1 640 ? 6.077 -13.630 -12.886 1.00 86.00 640 ILE A N 1
ATOM 5097 C CA . ILE A 1 640 ? 4.909 -12.731 -12.882 1.00 86.00 640 ILE A CA 1
ATOM 5098 C C . ILE A 1 640 ? 4.649 -12.173 -11.477 1.00 86.00 640 ILE A C 1
ATOM 5100 O O . ILE A 1 640 ? 4.450 -10.973 -11.301 1.00 86.00 640 ILE A O 1
ATOM 5104 N N . GLU A 1 641 ? 4.715 -13.016 -10.445 1.00 82.75 641 GLU A N 1
ATOM 5105 C CA . GLU A 1 641 ? 4.598 -12.560 -9.058 1.00 82.75 641 GLU A CA 1
ATOM 5106 C C . GLU A 1 641 ? 5.701 -11.560 -8.681 1.00 82.75 641 GLU A C 1
ATOM 5108 O O . GLU A 1 641 ? 5.423 -10.593 -7.976 1.00 82.75 641 GLU A O 1
ATOM 5113 N N . LEU A 1 642 ? 6.939 -11.760 -9.149 1.00 84.94 642 LEU A N 1
ATOM 5114 C CA . LEU A 1 642 ? 8.042 -10.813 -8.962 1.00 84.94 642 LEU A CA 1
ATOM 5115 C C . LEU A 1 642 ? 7.819 -9.497 -9.711 1.00 84.94 642 LEU A C 1
ATOM 5117 O O . LEU A 1 642 ? 8.163 -8.450 -9.169 1.00 84.94 642 LEU A O 1
ATOM 5121 N N . GLN A 1 643 ? 7.228 -9.521 -10.909 1.00 85.25 643 GLN A N 1
ATOM 5122 C CA . GLN A 1 643 ? 6.858 -8.304 -11.641 1.00 85.25 643 GLN A CA 1
ATOM 5123 C C . GLN A 1 643 ? 5.860 -7.472 -10.842 1.00 85.25 643 GLN A C 1
ATOM 5125 O O . GLN A 1 643 ? 6.067 -6.276 -10.658 1.00 85.25 643 GLN A O 1
ATOM 5130 N N . HIS A 1 644 ? 4.826 -8.112 -10.291 1.00 79.50 644 HIS A N 1
ATOM 5131 C CA . HIS A 1 644 ? 3.853 -7.440 -9.430 1.00 79.50 644 HIS A CA 1
ATOM 5132 C C . HIS A 1 644 ? 4.464 -6.968 -8.103 1.00 79.50 644 HIS A C 1
ATOM 5134 O O . HIS A 1 644 ? 4.123 -5.894 -7.611 1.00 79.50 644 HIS A O 1
ATOM 5140 N N . LEU A 1 645 ? 5.387 -7.737 -7.521 1.00 76.94 645 LEU A N 1
ATOM 5141 C CA . LEU A 1 645 ? 6.047 -7.377 -6.266 1.00 76.94 645 LEU A CA 1
ATOM 5142 C C . LEU A 1 645 ? 7.026 -6.201 -6.441 1.00 76.94 645 LEU A C 1
ATOM 5144 O O . LEU A 1 645 ? 7.077 -5.293 -5.621 1.00 76.94 645 LEU A O 1
ATOM 5148 N N . LEU A 1 646 ? 7.819 -6.192 -7.509 1.00 78.75 646 LEU A N 1
ATOM 5149 C CA . LEU A 1 646 ? 8.818 -5.144 -7.742 1.00 78.75 646 LEU A CA 1
ATOM 5150 C C . LEU A 1 646 ? 8.278 -3.962 -8.549 1.00 78.75 646 LEU A C 1
ATOM 5152 O O . LEU A 1 646 ? 8.934 -2.916 -8.581 1.00 78.75 646 LEU A O 1
ATOM 5156 N N . GLN A 1 647 ? 7.087 -4.129 -9.138 1.00 76.38 647 GLN A N 1
ATOM 5157 C CA . GLN A 1 647 ? 6.410 -3.165 -10.009 1.00 76.38 647 GLN A CA 1
ATOM 5158 C C . GLN A 1 647 ? 7.311 -2.776 -11.185 1.00 76.38 647 GLN A C 1
ATOM 5160 O O . GLN A 1 647 ? 7.509 -1.606 -11.496 1.00 76.38 647 GLN A O 1
ATOM 5165 N N . LEU A 1 648 ? 7.906 -3.805 -11.792 1.00 82.25 648 LEU A N 1
ATOM 5166 C CA . LEU A 1 648 ? 8.773 -3.703 -12.958 1.00 82.25 648 LEU A CA 1
ATOM 5167 C C . LEU A 1 648 ? 8.099 -4.401 -14.137 1.00 82.25 648 LEU A C 1
ATOM 5169 O O . LEU A 1 648 ? 7.523 -5.483 -13.988 1.00 82.25 648 LEU A O 1
ATOM 5173 N N . ASP A 1 649 ? 8.231 -3.813 -15.320 1.00 83.94 649 ASP A N 1
ATOM 5174 C CA . ASP A 1 649 ? 7.920 -4.507 -16.562 1.00 83.94 649 ASP A CA 1
ATOM 5175 C C . ASP A 1 649 ? 8.873 -5.698 -16.785 1.00 83.94 649 ASP A C 1
ATOM 5177 O O . ASP A 1 649 ? 9.864 -5.921 -16.080 1.00 83.94 649 ASP A O 1
ATOM 5181 N N . SER A 1 650 ? 8.544 -6.518 -17.781 1.00 86.06 650 SER A N 1
ATOM 5182 C CA . SER A 1 650 ? 9.292 -7.751 -18.064 1.00 86.06 650 SER A CA 1
ATOM 5183 C C . SER A 1 650 ? 10.755 -7.473 -18.419 1.00 86.06 650 SER A C 1
ATOM 5185 O O . SER A 1 650 ? 11.637 -8.231 -18.008 1.00 86.06 650 SER A O 1
ATOM 5187 N N . SER A 1 651 ? 11.012 -6.375 -19.140 1.00 86.81 651 SER A N 1
ATOM 5188 C CA . SER A 1 651 ? 12.358 -5.987 -19.565 1.00 86.81 651 SER A CA 1
ATOM 5189 C C . SER A 1 651 ? 13.184 -5.465 -18.387 1.00 86.81 651 SER A C 1
ATOM 5191 O O . SER A 1 651 ? 14.280 -5.977 -18.148 1.00 86.81 651 SER A O 1
ATOM 5193 N N . ASN A 1 652 ? 12.656 -4.557 -17.556 1.00 88.25 652 ASN A N 1
ATOM 5194 C CA . ASN A 1 652 ? 13.406 -4.057 -16.402 1.00 88.25 652 ASN A CA 1
ATOM 5195 C C . ASN A 1 652 ? 13.629 -5.140 -15.333 1.00 88.25 652 ASN A C 1
ATOM 5197 O O . ASN A 1 652 ? 14.708 -5.182 -14.738 1.00 88.25 652 ASN A O 1
ATOM 5201 N N . LEU A 1 653 ? 12.675 -6.059 -15.116 1.00 90.56 653 LEU A N 1
ATOM 5202 C CA . LEU A 1 653 ? 12.901 -7.213 -14.235 1.00 90.56 653 LEU A CA 1
ATOM 5203 C C . LEU A 1 653 ? 14.004 -8.129 -14.785 1.00 90.56 653 LEU A C 1
ATOM 5205 O O . LEU A 1 653 ? 14.862 -8.585 -14.028 1.00 90.56 653 LEU A O 1
ATOM 5209 N N . CYS A 1 654 ? 14.014 -8.368 -16.100 1.00 90.88 654 CYS A N 1
ATOM 5210 C CA . CYS A 1 654 ? 15.080 -9.117 -16.758 1.00 90.88 654 CYS A CA 1
ATOM 5211 C C . CYS A 1 654 ? 16.441 -8.446 -16.522 1.00 90.88 654 CYS A C 1
ATOM 5213 O O . CYS A 1 654 ? 17.362 -9.101 -16.040 1.00 90.88 654 CYS A O 1
ATOM 5215 N N . ILE A 1 655 ? 16.558 -7.135 -16.764 1.00 90.44 655 ILE A N 1
ATOM 5216 C CA . ILE A 1 655 ? 17.793 -6.370 -16.523 1.00 90.44 655 ILE A CA 1
ATOM 5217 C C . ILE A 1 655 ? 18.247 -6.500 -15.066 1.00 90.44 655 ILE A C 1
ATOM 5219 O O . ILE A 1 655 ? 19.418 -6.788 -14.817 1.00 90.44 655 ILE A O 1
ATOM 5223 N N . LEU A 1 656 ? 17.334 -6.355 -14.100 1.00 91.62 656 LEU A N 1
ATOM 5224 C CA . LEU A 1 656 ? 17.662 -6.501 -12.682 1.00 91.62 656 LEU A CA 1
ATOM 5225 C C . LEU A 1 656 ? 18.254 -7.886 -12.378 1.00 91.62 656 LEU A C 1
ATOM 5227 O O . LEU A 1 656 ? 19.274 -7.978 -11.696 1.00 91.62 656 LEU A O 1
ATOM 5231 N N . ILE A 1 657 ? 17.662 -8.958 -12.911 1.00 92.31 657 ILE A N 1
ATOM 5232 C CA . ILE A 1 657 ? 18.150 -10.330 -12.704 1.00 92.31 657 ILE A CA 1
ATOM 5233 C C . ILE A 1 657 ? 19.514 -10.541 -13.373 1.00 92.31 657 ILE A C 1
ATOM 5235 O O . ILE A 1 657 ? 20.401 -11.139 -12.769 1.00 92.31 657 ILE A O 1
ATOM 5239 N N . HIS A 1 658 ? 19.732 -10.002 -14.573 1.00 91.50 658 HIS A N 1
ATOM 5240 C CA . HIS A 1 658 ? 21.043 -10.026 -15.235 1.00 91.50 658 HIS A CA 1
ATOM 5241 C C . HIS A 1 658 ? 22.120 -9.314 -14.408 1.00 91.50 658 HIS A C 1
ATOM 5243 O O . HIS A 1 658 ? 23.237 -9.819 -14.267 1.00 91.50 658 HIS A O 1
ATOM 5249 N N . VAL A 1 659 ? 21.783 -8.176 -13.795 1.00 90.50 659 VAL A N 1
ATOM 5250 C CA . VAL A 1 659 ? 22.691 -7.469 -12.883 1.00 90.50 659 VAL A CA 1
ATOM 5251 C C . VAL A 1 659 ? 22.948 -8.280 -11.610 1.00 90.50 659 VAL A C 1
ATOM 5253 O O . VAL A 1 659 ? 24.093 -8.335 -11.153 1.00 90.50 659 VAL A O 1
ATOM 5256 N N . VAL A 1 660 ? 21.934 -8.959 -11.060 1.00 90.56 660 VAL A N 1
ATOM 5257 C CA . VAL A 1 660 ? 22.115 -9.900 -9.941 1.00 90.56 660 VAL A CA 1
ATOM 5258 C C . VAL A 1 660 ? 23.109 -10.991 -10.331 1.00 90.56 660 VAL A C 1
ATOM 5260 O O . VAL A 1 660 ? 24.073 -11.213 -9.602 1.00 90.56 660 VAL A O 1
ATOM 5263 N N . VAL A 1 661 ? 22.947 -11.618 -11.499 1.00 89.31 661 VAL A N 1
ATOM 5264 C CA . VAL A 1 661 ? 23.869 -12.659 -11.978 1.00 89.31 661 VAL A CA 1
ATOM 5265 C C . VAL A 1 661 ? 25.294 -12.110 -12.131 1.00 89.31 661 VAL A C 1
ATOM 5267 O O . VAL A 1 661 ? 26.252 -12.741 -11.682 1.00 89.31 661 VAL A O 1
ATOM 5270 N N . LEU A 1 662 ? 25.447 -10.899 -12.678 1.00 87.62 662 LEU A N 1
ATOM 5271 C CA . LEU A 1 662 ? 26.739 -10.223 -12.829 1.00 87.62 662 LEU A CA 1
ATOM 5272 C C . LEU A 1 662 ? 27.423 -9.944 -11.479 1.00 87.62 662 LEU A C 1
ATOM 5274 O O . LEU A 1 662 ? 28.623 -10.181 -11.333 1.00 87.62 662 LEU A O 1
ATOM 5278 N N . LYS A 1 663 ? 26.685 -9.442 -10.484 1.00 87.00 663 LYS A N 1
ATOM 5279 C CA . LYS A 1 663 ? 27.233 -9.100 -9.159 1.00 87.00 663 LYS A CA 1
ATOM 5280 C C . LYS A 1 663 ? 27.469 -10.334 -8.285 1.00 87.00 663 LYS A C 1
ATOM 5282 O O . LYS A 1 663 ? 28.414 -10.341 -7.499 1.00 87.00 663 LYS A O 1
ATOM 5287 N N . CYS A 1 664 ? 26.669 -11.386 -8.451 1.00 84.50 664 CYS A N 1
ATOM 5288 C CA . CYS A 1 664 ? 26.826 -12.666 -7.758 1.00 84.50 664 CYS A CA 1
ATOM 5289 C C . CYS A 1 664 ? 27.851 -13.606 -8.415 1.00 84.50 664 CYS A C 1
ATOM 5291 O O . CYS A 1 664 ? 28.121 -14.671 -7.863 1.00 84.50 664 CYS A O 1
ATOM 5293 N N . ASN A 1 665 ? 28.463 -13.212 -9.538 1.00 80.62 665 ASN A N 1
ATOM 5294 C CA . ASN A 1 665 ? 29.403 -14.030 -10.312 1.00 80.62 665 ASN A CA 1
ATOM 5295 C C . ASN A 1 665 ? 30.516 -14.651 -9.448 1.00 80.62 665 ASN A C 1
ATOM 5297 O O . ASN A 1 665 ? 30.772 -15.846 -9.513 1.00 80.62 665 ASN A O 1
ATOM 5301 N N . SER A 1 666 ? 31.131 -13.871 -8.555 1.00 74.31 666 SER A N 1
ATOM 5302 C CA . SER A 1 666 ? 32.180 -14.374 -7.653 1.00 74.31 666 SER A CA 1
ATOM 5303 C C . SER A 1 666 ? 31.670 -15.370 -6.603 1.00 74.31 666 SER A C 1
ATOM 5305 O O . SER A 1 666 ? 32.439 -16.209 -6.135 1.00 74.31 666 SER A O 1
ATOM 5307 N N . VAL A 1 667 ? 30.388 -15.295 -6.234 1.00 74.44 667 VAL A N 1
ATOM 5308 C CA . VAL A 1 667 ? 29.770 -16.157 -5.221 1.00 74.44 667 VAL A CA 1
ATOM 5309 C C . VAL A 1 667 ? 29.400 -17.512 -5.828 1.00 74.44 667 VAL A C 1
ATOM 5311 O O . VAL A 1 667 ? 29.750 -18.531 -5.228 1.00 74.44 667 VAL A O 1
ATOM 5314 N N . PHE A 1 668 ? 28.843 -17.536 -7.051 1.00 72.50 668 PHE A N 1
ATOM 5315 C CA . PHE A 1 668 ? 28.481 -18.769 -7.778 1.00 72.50 668 PHE A CA 1
ATOM 5316 C C . PHE A 1 668 ? 29.646 -19.761 -7.918 1.00 72.50 668 PHE A C 1
ATOM 5318 O O . PHE A 1 668 ? 29.446 -20.979 -7.933 1.00 72.50 668 PHE A O 1
ATOM 5325 N N . PHE A 1 669 ? 30.873 -19.246 -7.998 1.00 68.75 669 PHE A N 1
ATOM 5326 C CA . PHE A 1 669 ? 32.084 -20.038 -8.238 1.00 68.75 669 PHE A CA 1
ATOM 5327 C C . PHE A 1 669 ? 32.891 -20.353 -6.971 1.00 68.75 669 PHE A C 1
ATOM 5329 O O . PHE A 1 669 ? 33.860 -21.111 -7.022 1.00 68.75 669 PHE A O 1
ATOM 5336 N N . SER A 1 670 ? 32.492 -19.790 -5.826 1.00 63.78 670 SER A N 1
ATOM 5337 C CA . SER A 1 670 ? 33.170 -19.972 -4.533 1.00 63.78 670 SER A CA 1
ATOM 5338 C C . SER A 1 670 ? 32.663 -21.173 -3.718 1.00 63.78 670 SER A C 1
ATOM 5340 O O . SER A 1 670 ? 33.248 -21.517 -2.690 1.00 63.78 670 SER A O 1
ATOM 5342 N N . GLU A 1 671 ? 31.570 -21.803 -4.151 1.00 59.16 671 GLU A N 1
ATOM 5343 C CA . GLU A 1 671 ? 30.889 -22.873 -3.422 1.00 59.16 671 GLU A CA 1
ATOM 5344 C C . GLU A 1 671 ? 31.506 -24.245 -3.708 1.00 59.16 671 GLU A C 1
ATOM 5346 O O . GLU A 1 671 ? 31.675 -24.615 -4.862 1.00 59.16 671 GLU A O 1
ATOM 5351 N N . ASN A 1 672 ? 31.780 -25.030 -2.665 1.00 59.62 672 ASN A N 1
ATOM 5352 C CA . ASN A 1 672 ? 32.118 -26.450 -2.786 1.00 59.62 672 ASN A CA 1
ATOM 5353 C C . ASN A 1 672 ? 30.974 -27.291 -2.190 1.00 59.62 672 ASN A C 1
ATOM 5355 O O . ASN A 1 672 ? 30.361 -26.890 -1.203 1.00 59.62 672 ASN A O 1
ATOM 5359 N N . ILE A 1 673 ? 30.717 -28.488 -2.726 1.00 54.31 673 ILE A N 1
ATOM 5360 C CA . ILE A 1 673 ? 29.684 -29.431 -2.225 1.00 54.31 673 ILE A CA 1
ATOM 5361 C C . ILE A 1 673 ? 29.842 -29.729 -0.715 1.00 54.31 673 ILE A C 1
ATOM 5363 O O . ILE A 1 673 ? 28.869 -29.974 -0.005 1.00 54.31 673 ILE A O 1
ATOM 5367 N N . SER A 1 674 ? 31.076 -29.672 -0.207 1.00 53.94 674 SER A N 1
ATOM 5368 C CA . SER A 1 674 ? 31.481 -30.078 1.145 1.00 53.94 674 SER A CA 1
ATOM 5369 C C . SER A 1 674 ? 31.312 -28.999 2.230 1.00 53.94 674 SER A C 1
ATOM 5371 O O . SER A 1 674 ? 32.062 -29.005 3.205 1.00 53.94 674 SER A O 1
ATOM 5373 N N . LEU A 1 675 ? 30.393 -28.041 2.072 1.00 57.84 675 LEU A N 1
ATOM 5374 C CA . LEU A 1 675 ? 30.184 -26.974 3.063 1.00 57.84 675 LEU A CA 1
ATOM 5375 C C . LEU A 1 675 ? 29.370 -27.476 4.266 1.00 57.84 675 LEU A C 1
ATOM 5377 O O . LEU A 1 675 ? 28.316 -28.101 4.115 1.00 57.84 675 LEU A O 1
ATOM 5381 N N . THR A 1 676 ? 29.827 -27.151 5.477 1.00 59.38 676 THR A N 1
ATOM 5382 C CA . THR A 1 676 ? 29.074 -27.393 6.719 1.00 59.38 676 THR A CA 1
ATOM 5383 C C . THR A 1 676 ? 27.765 -26.588 6.739 1.00 59.38 676 THR A C 1
ATOM 5385 O O . THR A 1 676 ? 27.640 -25.559 6.074 1.00 59.38 676 THR A O 1
ATOM 5388 N N . THR A 1 677 ? 26.772 -26.994 7.540 1.00 61.66 677 THR A N 1
ATOM 5389 C CA . THR A 1 677 ? 25.480 -26.276 7.672 1.00 61.66 677 THR A CA 1
ATOM 5390 C C . THR A 1 677 ? 25.643 -24.792 8.027 1.00 61.66 677 THR A C 1
ATOM 5392 O O . THR A 1 677 ? 24.878 -23.953 7.552 1.00 61.66 677 THR A O 1
ATOM 5395 N N . LYS A 1 678 ? 26.675 -24.442 8.806 1.00 61.12 678 LYS A N 1
ATOM 5396 C CA . LYS A 1 678 ? 27.001 -23.054 9.169 1.00 61.12 678 LYS A CA 1
ATOM 5397 C C . LYS A 1 678 ? 27.600 -22.260 8.000 1.00 61.12 678 LYS A C 1
ATOM 5399 O O . LYS A 1 678 ? 27.294 -21.081 7.842 1.00 61.12 678 LYS A O 1
ATOM 5404 N N . GLU A 1 679 ? 28.420 -22.894 7.166 1.00 61.00 679 GLU A N 1
ATOM 5405 C CA . GLU A 1 679 ? 28.995 -22.267 5.971 1.00 61.00 679 GLU A CA 1
ATOM 5406 C C . GLU A 1 679 ? 27.945 -22.085 4.868 1.00 61.00 679 GLU A C 1
ATOM 5408 O O . GLU A 1 679 ? 27.898 -21.015 4.262 1.00 61.00 679 GLU A O 1
ATOM 5413 N N . LYS A 1 680 ? 27.027 -23.051 4.694 1.00 64.31 680 LYS A N 1
ATOM 5414 C CA . LYS A 1 680 ? 25.848 -22.908 3.818 1.00 64.31 680 LYS A CA 1
ATOM 5415 C C . LYS A 1 680 ? 24.997 -21.691 4.214 1.00 64.31 680 LYS A C 1
ATOM 5417 O O . LYS A 1 680 ? 24.592 -20.917 3.350 1.00 64.31 680 LYS A O 1
ATOM 5422 N N . HIS A 1 681 ? 24.784 -21.469 5.515 1.00 65.38 681 HIS A N 1
ATOM 5423 C CA . HIS A 1 681 ? 24.065 -20.288 6.008 1.00 65.38 681 HIS A CA 1
ATOM 5424 C C . HIS A 1 681 ? 24.815 -18.972 5.727 1.00 65.38 681 HIS A C 1
ATOM 5426 O O . HIS A 1 681 ? 24.191 -17.990 5.336 1.00 65.38 681 HIS A O 1
ATOM 5432 N N . ASN A 1 682 ? 26.140 -18.934 5.905 1.00 67.44 682 ASN A N 1
ATOM 5433 C CA . ASN A 1 682 ? 26.952 -17.729 5.676 1.00 67.44 682 ASN A CA 1
ATOM 5434 C C . ASN A 1 682 ? 27.056 -17.350 4.184 1.00 67.44 682 ASN A C 1
ATOM 5436 O O . ASN A 1 682 ? 27.105 -16.179 3.818 1.00 67.44 682 ASN A O 1
ATOM 5440 N N . VAL A 1 683 ? 27.079 -18.343 3.296 1.00 67.00 683 VAL A N 1
ATOM 5441 C CA . VAL A 1 683 ? 27.019 -18.107 1.847 1.00 67.00 683 VAL A CA 1
ATOM 5442 C C . VAL A 1 683 ? 25.622 -17.626 1.443 1.00 67.00 683 VAL A C 1
ATOM 5444 O O . VAL A 1 683 ? 25.502 -16.642 0.715 1.00 67.00 683 VAL A O 1
ATOM 5447 N N . ARG A 1 684 ? 24.559 -18.234 1.991 1.00 70.44 684 ARG A N 1
ATOM 5448 C CA . ARG A 1 684 ? 23.171 -17.787 1.785 1.00 70.44 684 ARG A CA 1
ATOM 5449 C C . ARG A 1 684 ? 22.954 -16.338 2.221 1.00 70.44 684 ARG A C 1
ATOM 5451 O O . ARG A 1 684 ? 22.304 -15.598 1.488 1.00 70.44 684 ARG A O 1
ATOM 5458 N N . SER A 1 685 ? 23.510 -15.912 3.357 1.00 73.31 685 SER A N 1
ATOM 5459 C CA . SER A 1 685 ? 23.414 -14.508 3.774 1.00 73.31 685 SER A CA 1
ATOM 5460 C C . SER A 1 685 ? 24.096 -13.569 2.781 1.00 73.31 685 SER A C 1
ATOM 5462 O O . SER A 1 685 ? 23.494 -12.569 2.426 1.00 73.31 685 SER A O 1
ATOM 5464 N N . LYS A 1 686 ? 25.260 -13.927 2.218 1.00 78.25 686 LYS A N 1
ATOM 5465 C CA . LYS A 1 686 ? 25.933 -13.089 1.207 1.00 78.25 686 LYS A CA 1
ATOM 5466 C C . LYS A 1 686 ? 25.096 -12.864 -0.054 1.00 78.25 686 LYS A C 1
ATOM 5468 O O . LYS A 1 686 ? 25.055 -11.739 -0.543 1.00 78.25 686 LYS A O 1
ATOM 5473 N N . TYR A 1 687 ? 24.422 -13.894 -0.578 1.00 77.31 687 TYR A N 1
ATOM 5474 C CA . TYR A 1 687 ? 23.501 -13.700 -1.708 1.00 77.31 687 TYR A CA 1
ATOM 5475 C C . TYR A 1 687 ? 22.346 -12.781 -1.337 1.00 77.31 687 TYR A C 1
ATOM 5477 O O . TYR A 1 687 ? 22.037 -11.856 -2.080 1.00 77.31 687 TYR A O 1
ATOM 5485 N N . ILE A 1 688 ? 21.718 -13.044 -0.190 1.00 77.88 688 ILE A N 1
ATOM 5486 C CA . ILE A 1 688 ? 20.573 -12.264 0.274 1.00 77.88 688 ILE A CA 1
ATOM 5487 C C . ILE A 1 688 ? 20.979 -10.801 0.476 1.00 77.88 688 ILE A C 1
ATOM 5489 O O . ILE A 1 688 ? 20.236 -9.925 0.060 1.00 77.88 688 ILE A O 1
ATOM 5493 N N . ASP A 1 689 ? 22.156 -10.523 1.033 1.00 80.44 689 ASP A N 1
ATOM 5494 C CA . ASP A 1 689 ? 22.639 -9.158 1.262 1.00 80.44 689 ASP A CA 1
ATOM 5495 C C . ASP A 1 689 ? 22.898 -8.411 -0.060 1.00 80.44 689 ASP A C 1
ATOM 5497 O O . ASP A 1 689 ? 22.496 -7.255 -0.203 1.00 80.44 689 ASP A O 1
ATOM 5501 N N . ILE A 1 690 ? 23.500 -9.076 -1.059 1.00 83.94 690 ILE A N 1
ATOM 5502 C CA . ILE A 1 690 ? 23.700 -8.496 -2.400 1.00 83.94 690 ILE A CA 1
ATOM 5503 C C . ILE A 1 690 ? 22.350 -8.218 -3.071 1.00 83.94 690 ILE A C 1
ATOM 5505 O O . IL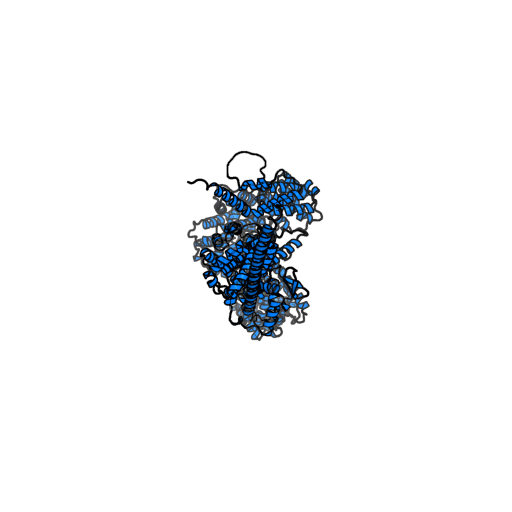E A 1 690 ? 22.136 -7.123 -3.588 1.00 83.94 690 ILE A O 1
ATOM 5509 N N . ILE A 1 691 ? 21.436 -9.193 -3.061 1.00 84.50 691 ILE A N 1
ATOM 5510 C CA . ILE A 1 691 ? 20.136 -9.065 -3.727 1.00 84.50 691 ILE A CA 1
ATOM 5511 C C . ILE A 1 691 ? 19.291 -7.987 -3.048 1.00 84.50 691 ILE A C 1
ATOM 5513 O O . ILE A 1 691 ? 18.764 -7.133 -3.751 1.00 84.50 691 ILE A O 1
ATOM 5517 N N . LYS A 1 692 ? 19.262 -7.937 -1.711 1.00 81.69 692 LYS A N 1
ATOM 5518 C CA . LYS A 1 692 ? 18.587 -6.875 -0.951 1.00 81.69 692 LYS A CA 1
ATOM 5519 C C . LYS A 1 692 ? 19.058 -5.492 -1.361 1.00 81.69 692 LYS A C 1
ATOM 5521 O O . LYS A 1 692 ? 18.241 -4.617 -1.633 1.00 81.69 692 LYS A O 1
ATOM 5526 N N . HIS A 1 693 ? 20.374 -5.299 -1.446 1.00 83.31 693 HIS A N 1
ATOM 5527 C CA . HIS A 1 693 ? 20.942 -4.019 -1.855 1.00 83.31 693 HIS A CA 1
ATOM 5528 C C . HIS A 1 693 ? 20.543 -3.639 -3.292 1.00 83.31 693 HIS A C 1
ATOM 5530 O O . HIS A 1 693 ? 20.263 -2.471 -3.570 1.00 83.31 693 HIS A O 1
ATOM 5536 N N . LEU A 1 694 ? 20.514 -4.608 -4.215 1.00 85.75 694 LEU A N 1
ATOM 5537 C CA . LEU A 1 694 ? 20.115 -4.378 -5.608 1.00 85.75 694 LEU A CA 1
ATOM 5538 C C . LEU A 1 694 ? 18.609 -4.123 -5.753 1.00 85.75 694 LEU A C 1
ATOM 5540 O O . LEU A 1 694 ? 18.226 -3.253 -6.527 1.00 85.75 694 LEU A O 1
ATOM 5544 N N . VAL A 1 695 ? 17.763 -4.832 -5.002 1.00 84.12 695 VAL A N 1
ATOM 5545 C CA . VAL A 1 695 ? 16.302 -4.660 -5.004 1.00 84.12 695 VAL A CA 1
ATOM 5546 C C . VAL A 1 695 ? 15.906 -3.311 -4.398 1.00 84.12 695 VAL A C 1
ATOM 5548 O O . VAL A 1 695 ? 15.080 -2.601 -4.977 1.00 84.12 695 VAL A O 1
ATOM 5551 N N . ALA A 1 696 ? 16.540 -2.906 -3.293 1.00 78.12 696 ALA A N 1
ATOM 5552 C CA . ALA A 1 696 ? 16.312 -1.599 -2.676 1.00 78.12 696 ALA A CA 1
ATOM 5553 C C . ALA A 1 696 ? 16.656 -0.441 -3.633 1.00 78.12 696 ALA A C 1
ATOM 5555 O O . ALA A 1 696 ? 15.925 0.543 -3.708 1.00 78.12 696 ALA A O 1
ATOM 5556 N N . ASN A 1 697 ? 17.722 -0.586 -4.430 1.00 79.75 697 ASN A N 1
ATOM 5557 C CA . ASN A 1 697 ? 18.182 0.427 -5.387 1.00 79.75 697 ASN A CA 1
ATOM 5558 C C . ASN A 1 697 ? 17.799 0.124 -6.847 1.00 79.75 697 ASN A C 1
ATOM 5560 O O . ASN A 1 697 ? 18.421 0.652 -7.770 1.00 79.75 697 ASN A O 1
ATOM 5564 N N . ARG A 1 698 ? 16.785 -0.721 -7.080 1.00 86.12 698 ARG A N 1
ATOM 5565 C CA . ARG A 1 698 ? 16.501 -1.323 -8.396 1.00 86.12 698 ARG A CA 1
ATOM 5566 C C . ARG A 1 698 ? 16.401 -0.323 -9.547 1.00 86.12 698 ARG A C 1
ATOM 5568 O O . ARG A 1 698 ? 17.018 -0.548 -10.580 1.00 86.12 698 ARG A O 1
ATOM 5575 N N . TRP A 1 699 ? 15.697 0.795 -9.363 1.00 84.12 699 TRP A N 1
ATOM 5576 C CA . TRP A 1 699 ? 15.526 1.816 -10.405 1.00 84.12 699 TRP A CA 1
ATOM 5577 C C . TRP A 1 699 ? 16.856 2.444 -10.834 1.00 84.12 699 TRP A C 1
ATOM 5579 O O . TRP A 1 699 ? 17.121 2.566 -12.028 1.00 84.12 699 TRP A O 1
ATOM 5589 N N . GLN A 1 700 ? 17.724 2.765 -9.869 1.00 84.31 700 GLN A N 1
ATOM 5590 C CA . GLN A 1 700 ? 19.055 3.301 -10.148 1.00 84.31 700 GLN A CA 1
ATOM 5591 C C . GLN A 1 700 ? 19.938 2.247 -10.819 1.00 84.31 700 GLN A C 1
ATOM 5593 O O . GLN A 1 700 ? 20.574 2.525 -11.827 1.00 84.31 700 GLN A O 1
ATOM 5598 N N . VAL A 1 701 ? 19.913 1.013 -10.308 1.00 87.50 701 VAL A N 1
ATOM 5599 C CA . VAL A 1 701 ? 20.678 -0.112 -10.859 1.00 87.50 701 VAL A CA 1
ATOM 5600 C C . VAL A 1 701 ? 20.311 -0.383 -12.321 1.00 87.50 701 VAL A C 1
ATOM 5602 O O . VAL A 1 701 ? 21.198 -0.560 -13.154 1.00 87.50 701 VAL A O 1
ATOM 5605 N N . ILE A 1 702 ? 19.014 -0.405 -12.641 1.00 88.50 702 ILE A N 1
ATOM 5606 C CA . ILE A 1 702 ? 18.514 -0.609 -14.006 1.00 88.50 702 ILE A CA 1
ATOM 5607 C C . ILE A 1 702 ? 18.953 0.548 -14.908 1.00 88.50 702 ILE A C 1
ATOM 5609 O O . ILE A 1 702 ? 19.451 0.309 -16.008 1.00 88.50 702 ILE A O 1
ATOM 5613 N N . ARG A 1 703 ? 18.807 1.793 -14.440 1.00 86.12 703 ARG A N 1
ATOM 5614 C CA . ARG A 1 703 ? 19.196 2.986 -15.196 1.00 86.12 703 ARG A CA 1
ATOM 5615 C C . ARG A 1 703 ? 20.693 3.014 -15.495 1.00 86.12 703 ARG A C 1
ATOM 5617 O O . ARG A 1 703 ? 21.067 3.150 -16.656 1.00 86.12 703 ARG A O 1
ATOM 5624 N N . ASP A 1 704 ? 21.538 2.836 -14.483 1.00 86.62 704 ASP A N 1
ATOM 5625 C CA . ASP A 1 704 ? 23.000 2.824 -14.629 1.00 86.62 704 ASP A CA 1
ATOM 5626 C C . ASP A 1 704 ? 23.441 1.743 -15.617 1.00 86.62 704 ASP A C 1
ATOM 5628 O O . ASP A 1 704 ? 24.314 1.957 -16.462 1.00 86.62 704 ASP A O 1
ATOM 5632 N N . PHE A 1 705 ? 22.787 0.582 -15.551 1.00 86.38 705 PHE A N 1
ATOM 5633 C CA . PHE A 1 705 ? 23.036 -0.498 -16.484 1.00 86.38 705 PHE A CA 1
ATOM 5634 C C . PHE A 1 705 ? 22.657 -0.109 -17.925 1.00 86.38 705 PHE A C 1
ATOM 5636 O O . PHE A 1 705 ? 23.479 -0.279 -18.827 1.00 86.38 705 PHE A O 1
ATOM 5643 N N . LYS A 1 706 ? 21.464 0.454 -18.161 1.00 85.56 706 LYS A N 1
ATOM 5644 C CA . LYS A 1 706 ? 21.039 0.909 -19.499 1.00 85.56 706 LYS A CA 1
ATOM 5645 C C . LYS A 1 706 ? 21.959 1.994 -20.065 1.00 85.56 706 LYS A C 1
ATOM 5647 O O . LYS A 1 706 ? 22.345 1.910 -21.229 1.00 85.56 706 LYS A O 1
ATOM 5652 N N . ILE A 1 707 ? 22.379 2.951 -19.233 1.00 84.12 707 ILE A N 1
ATOM 5653 C CA . ILE A 1 707 ? 23.359 3.976 -19.615 1.00 84.12 707 ILE A CA 1
ATOM 5654 C C . ILE A 1 707 ? 24.652 3.303 -20.077 1.00 84.12 707 ILE A C 1
ATOM 5656 O O . ILE A 1 707 ? 25.097 3.569 -21.188 1.00 84.12 707 ILE A O 1
ATOM 5660 N N . SER A 1 708 ? 25.206 2.369 -19.294 1.00 82.31 708 SER A N 1
ATOM 5661 C CA . SER A 1 708 ? 26.448 1.675 -19.665 1.00 82.31 708 SER A CA 1
ATOM 5662 C C . SER A 1 708 ? 26.357 0.965 -21.024 1.00 82.31 708 SER A C 1
ATOM 5664 O O . SER A 1 708 ? 27.301 1.017 -21.809 1.00 82.31 708 SER A O 1
ATOM 5666 N N . GLN A 1 709 ? 25.206 0.364 -21.348 1.00 78.50 709 GLN A N 1
ATOM 5667 C CA . GLN A 1 709 ? 24.979 -0.267 -22.651 1.00 78.50 709 GLN A CA 1
ATOM 5668 C C . GLN A 1 709 ? 24.906 0.765 -23.780 1.00 78.50 709 GLN A C 1
ATOM 5670 O O . GLN A 1 709 ? 25.508 0.573 -24.836 1.00 78.50 709 GLN A O 1
ATOM 5675 N N . TYR A 1 710 ? 24.220 1.887 -23.559 1.00 79.69 710 TYR A N 1
ATOM 5676 C CA . TYR A 1 710 ? 24.168 2.977 -24.532 1.00 79.69 710 TYR A CA 1
ATOM 5677 C C . TYR A 1 710 ? 25.557 3.569 -24.818 1.00 79.69 710 TYR A C 1
ATOM 5679 O O . TYR A 1 710 ? 25.893 3.826 -25.976 1.00 79.69 710 TYR A O 1
ATOM 5687 N N . GLU A 1 711 ? 26.398 3.731 -23.790 1.00 77.88 711 GLU A N 1
ATOM 5688 C CA . GLU A 1 711 ? 27.765 4.235 -23.963 1.00 77.88 711 GLU A CA 1
ATOM 5689 C C . GLU A 1 711 ? 28.636 3.306 -24.818 1.00 77.88 711 GLU A C 1
ATOM 5691 O O . GLU A 1 711 ? 29.425 3.788 -25.633 1.00 77.88 711 GLU A O 1
ATOM 5696 N N . ILE A 1 712 ? 28.464 1.988 -24.675 1.00 70.19 712 ILE A N 1
ATOM 5697 C CA . ILE A 1 712 ? 29.182 0.972 -25.460 1.00 70.19 712 ILE A CA 1
ATOM 5698 C C . ILE A 1 712 ? 28.765 1.014 -26.943 1.00 70.19 712 ILE A C 1
ATOM 5700 O O . ILE A 1 712 ? 29.593 0.794 -27.827 1.00 70.19 712 ILE A O 1
ATOM 5704 N N . ASN A 1 713 ? 27.516 1.376 -27.245 1.00 65.88 713 ASN A N 1
ATOM 5705 C CA . ASN A 1 713 ? 26.966 1.428 -28.606 1.00 65.88 713 ASN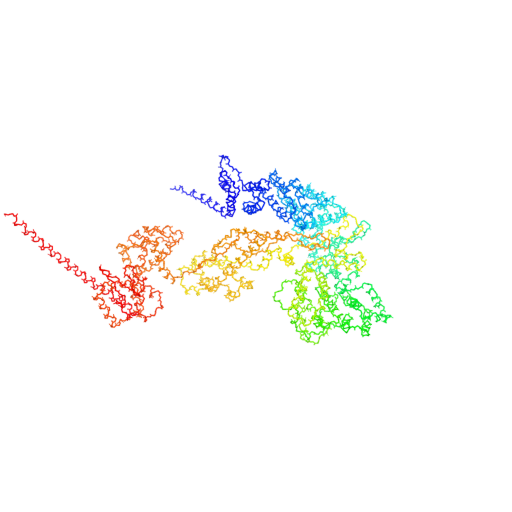 A CA 1
ATOM 5706 C C . ASN A 1 713 ? 27.187 2.773 -29.335 1.00 65.88 713 ASN A C 1
ATOM 5708 O O . ASN A 1 713 ? 26.369 3.177 -30.159 1.00 65.88 713 ASN A O 1
ATOM 5712 N N . GLN A 1 714 ? 28.301 3.466 -29.072 1.00 64.12 714 GLN A N 1
ATOM 5713 C CA . GLN A 1 714 ? 28.745 4.674 -29.798 1.00 64.12 714 GLN A CA 1
ATOM 5714 C C . GLN A 1 714 ? 27.891 5.950 -29.619 1.00 64.12 714 GLN A C 1
ATOM 5716 O O . GLN A 1 714 ? 28.110 6.919 -30.344 1.00 64.12 714 GLN A O 1
ATOM 5721 N N . LYS A 1 715 ? 26.983 6.007 -28.631 1.00 67.06 715 LYS A N 1
ATOM 5722 C CA . LYS A 1 715 ? 26.253 7.233 -28.226 1.00 67.06 715 LYS A CA 1
ATOM 5723 C C . LYS A 1 715 ? 25.514 7.966 -29.364 1.00 67.06 715 LYS A C 1
ATOM 5725 O O . LYS A 1 715 ? 25.423 9.194 -29.349 1.00 67.06 715 LYS A O 1
ATOM 5730 N N . THR A 1 716 ? 24.996 7.250 -30.362 1.00 69.62 716 THR A N 1
ATOM 5731 C CA . THR A 1 716 ? 24.216 7.882 -31.438 1.00 69.62 716 THR A CA 1
ATOM 5732 C C . THR A 1 716 ? 22.806 8.229 -30.946 1.00 69.62 716 THR A C 1
ATOM 5734 O O . THR A 1 716 ? 22.111 7.307 -30.507 1.00 69.62 716 THR A O 1
ATOM 5737 N N . PRO A 1 717 ? 22.345 9.492 -31.049 1.00 75.81 717 PRO A N 1
ATOM 5738 C CA . PRO A 1 717 ? 20.993 9.859 -30.640 1.00 75.81 717 PRO A CA 1
ATOM 5739 C C . PRO A 1 717 ? 19.964 9.146 -31.526 1.00 75.81 717 PRO A C 1
ATOM 5741 O O . PRO A 1 717 ? 20.006 9.245 -32.752 1.00 75.81 717 PRO A O 1
ATOM 5744 N N . CYS A 1 718 ? 19.049 8.406 -30.905 1.00 84.25 718 CYS A N 1
ATOM 5745 C CA . CYS A 1 718 ? 17.980 7.673 -31.579 1.00 84.25 718 CYS A CA 1
ATOM 5746 C C . CYS A 1 718 ? 16.676 7.742 -30.774 1.00 84.25 718 CYS A C 1
ATOM 5748 O O . CYS A 1 718 ? 16.684 8.057 -29.581 1.00 84.25 718 CYS A O 1
ATOM 5750 N N . ILE A 1 719 ? 15.542 7.454 -31.422 1.00 85.25 719 ILE A N 1
ATOM 5751 C CA . ILE A 1 719 ? 14.222 7.530 -30.779 1.00 85.25 719 ILE A CA 1
ATOM 5752 C C . ILE A 1 719 ? 14.114 6.567 -29.589 1.00 85.25 719 ILE A C 1
ATOM 5754 O O . ILE A 1 719 ? 13.506 6.908 -28.579 1.00 85.25 719 ILE A O 1
ATOM 5758 N N . GLU A 1 720 ? 14.760 5.404 -29.663 1.00 87.44 720 GLU A N 1
ATOM 5759 C CA . GLU A 1 720 ? 14.778 4.385 -28.612 1.00 87.44 720 GLU A CA 1
ATOM 5760 C C . GLU A 1 720 ? 15.447 4.891 -27.332 1.00 87.44 720 GLU A C 1
ATOM 5762 O O . GLU A 1 720 ? 14.924 4.673 -26.240 1.00 87.44 720 GLU A O 1
ATOM 5767 N N . ALA A 1 721 ? 16.546 5.638 -27.454 1.00 85.19 721 ALA A N 1
ATOM 5768 C CA . ALA A 1 721 ? 17.232 6.220 -26.305 1.00 85.19 721 ALA A CA 1
ATOM 5769 C C . ALA A 1 721 ? 16.395 7.325 -25.623 1.00 85.19 721 ALA A C 1
ATOM 5771 O O . ALA A 1 721 ? 16.470 7.484 -24.402 1.00 85.19 721 ALA A O 1
ATOM 5772 N N . TYR A 1 722 ? 15.556 8.055 -26.374 1.00 86.75 722 TYR A N 1
ATOM 5773 C CA . TYR A 1 722 ? 14.567 8.980 -25.797 1.00 86.75 722 TYR A CA 1
ATOM 5774 C C . TYR A 1 722 ? 13.387 8.240 -25.141 1.00 86.75 722 TYR A C 1
ATOM 5776 O O . TYR A 1 722 ? 12.880 8.686 -24.109 1.00 86.75 722 TYR A O 1
ATOM 5784 N N . ILE A 1 723 ? 12.952 7.106 -25.708 1.00 87.38 723 ILE A N 1
ATOM 5785 C CA . ILE A 1 723 ? 11.900 6.250 -25.131 1.00 87.38 723 ILE A CA 1
ATOM 5786 C C . ILE A 1 723 ? 12.347 5.690 -23.774 1.00 87.38 723 ILE A C 1
ATOM 5788 O O . ILE A 1 723 ? 11.575 5.708 -22.818 1.00 87.38 723 ILE A O 1
ATOM 5792 N N . GLU A 1 724 ? 13.597 5.243 -23.666 1.00 84.31 724 GLU A N 1
ATOM 5793 C CA . GLU A 1 724 ? 14.164 4.717 -22.418 1.00 84.31 724 GLU A CA 1
ATOM 5794 C C . GLU A 1 724 ? 14.666 5.797 -21.441 1.00 84.31 724 GLU A C 1
ATOM 5796 O O . GLU A 1 724 ? 15.206 5.458 -20.390 1.00 84.31 724 GLU A O 1
ATOM 5801 N N . GLU A 1 725 ? 14.467 7.082 -21.758 1.00 85.94 725 GLU A N 1
ATOM 5802 C CA . GLU A 1 725 ? 14.859 8.229 -20.922 1.00 85.94 725 GLU A CA 1
ATOM 5803 C C . GLU A 1 725 ? 16.370 8.282 -20.602 1.00 85.94 725 GLU A C 1
ATOM 5805 O O . GLU A 1 725 ? 16.782 8.639 -19.497 1.00 85.94 725 GLU A O 1
ATOM 5810 N N . LEU A 1 726 ? 17.216 7.927 -21.578 1.00 83.06 726 LEU A N 1
ATOM 5811 C CA . LEU A 1 726 ? 18.678 7.881 -21.416 1.00 83.06 726 LEU A CA 1
ATOM 5812 C C . LEU A 1 726 ? 19.395 9.140 -21.912 1.00 83.06 726 LEU A C 1
ATOM 5814 O O . LEU A 1 726 ? 20.507 9.422 -21.466 1.00 83.06 726 LEU A O 1
ATOM 5818 N N . ILE A 1 727 ? 18.777 9.882 -22.835 1.00 82.38 727 ILE A N 1
ATOM 5819 C CA . ILE A 1 727 ? 19.370 11.060 -23.477 1.00 82.38 727 ILE A CA 1
ATOM 5820 C C . ILE A 1 727 ? 18.464 12.287 -23.389 1.00 82.38 727 ILE A C 1
ATOM 5822 O O . ILE A 1 727 ? 17.235 12.193 -23.457 1.00 82.38 727 ILE A O 1
ATOM 5826 N N . GLU A 1 728 ? 19.107 13.444 -23.283 1.00 76.94 728 GLU A N 1
ATOM 5827 C CA . GLU A 1 728 ? 18.508 14.765 -23.448 1.00 76.94 728 GLU A CA 1
ATOM 5828 C C . GLU A 1 728 ? 19.096 15.419 -24.710 1.00 76.94 728 GLU A C 1
ATOM 5830 O O . GLU A 1 728 ? 20.227 15.103 -25.091 1.00 76.94 728 GLU A O 1
ATOM 5835 N N . PRO A 1 729 ? 18.341 16.284 -25.404 1.00 77.25 729 PRO A N 1
ATOM 5836 C CA . PRO A 1 729 ? 18.824 16.966 -26.600 1.00 77.25 729 PRO A CA 1
ATOM 5837 C C . PRO A 1 729 ? 19.960 17.934 -26.235 1.00 77.25 729 PRO A C 1
ATOM 5839 O O . PRO A 1 729 ? 19.778 18.856 -25.440 1.00 77.25 729 PRO A O 1
ATOM 5842 N N . THR A 1 730 ? 21.148 17.695 -26.795 1.00 68.62 730 THR A N 1
ATOM 5843 C CA . THR A 1 730 ? 22.394 18.375 -26.405 1.00 68.62 730 THR A CA 1
ATOM 5844 C C . THR A 1 730 ? 22.534 19.784 -26.976 1.00 68.62 730 THR A C 1
ATOM 5846 O O . THR A 1 730 ? 23.069 20.648 -26.284 1.00 68.62 730 THR A O 1
ATOM 5849 N N . ASP A 1 731 ? 22.023 20.035 -28.187 1.00 68.12 731 ASP A N 1
ATOM 5850 C CA . ASP A 1 731 ? 22.183 21.321 -28.890 1.00 68.12 731 ASP A CA 1
ATOM 5851 C C . ASP A 1 731 ? 20.943 22.235 -28.762 1.00 68.12 731 ASP A C 1
ATOM 5853 O O . ASP A 1 731 ? 20.918 23.362 -29.269 1.00 68.12 731 ASP A O 1
ATOM 5857 N N . ALA A 1 732 ? 19.907 21.775 -28.053 1.00 73.19 732 ALA A N 1
ATOM 5858 C CA . ALA A 1 732 ? 18.669 22.511 -27.825 1.00 73.19 732 ALA A CA 1
ATOM 5859 C C . ALA A 1 732 ? 18.801 23.579 -26.718 1.00 73.19 732 ALA A C 1
ATOM 5861 O O . ALA A 1 732 ? 19.550 23.432 -25.751 1.00 73.19 732 ALA A O 1
ATOM 5862 N N . VAL A 1 733 ? 18.027 24.666 -26.835 1.00 74.62 733 VAL A N 1
ATOM 5863 C CA . VAL A 1 733 ? 18.048 25.808 -25.899 1.00 74.62 733 VAL A CA 1
ATOM 5864 C C . VAL A 1 733 ? 16.674 26.007 -25.258 1.00 74.62 733 VAL A C 1
ATOM 5866 O O . VAL A 1 733 ? 15.639 25.818 -25.897 1.00 74.62 733 VAL A O 1
ATOM 5869 N N . GLY A 1 734 ? 16.654 26.432 -23.992 1.00 78.19 734 GLY A N 1
ATOM 5870 C CA . GLY A 1 734 ? 15.420 26.733 -23.268 1.00 78.19 734 GLY A CA 1
ATOM 5871 C C . GLY A 1 734 ? 14.564 25.484 -23.054 1.00 78.19 734 GLY A C 1
ATOM 5872 O O . GLY A 1 734 ? 15.068 24.452 -22.619 1.00 78.19 734 GLY A O 1
ATOM 5873 N N . ILE A 1 735 ? 13.269 25.567 -23.368 1.00 82.25 735 ILE A N 1
ATOM 5874 C CA . ILE A 1 735 ? 12.317 24.462 -23.156 1.00 82.25 735 ILE A CA 1
ATOM 5875 C C . ILE A 1 735 ? 12.649 23.242 -24.010 1.00 82.25 735 ILE A C 1
ATOM 5877 O O . ILE A 1 735 ? 12.478 22.115 -23.549 1.00 82.25 735 ILE A O 1
ATOM 5881 N N . ASP A 1 736 ? 13.170 23.449 -25.222 1.00 83.94 736 ASP A N 1
ATOM 5882 C CA . ASP A 1 736 ? 13.511 22.348 -26.122 1.00 83.94 736 ASP A CA 1
ATOM 5883 C C . ASP A 1 736 ? 14.574 21.418 -25.506 1.00 83.94 736 ASP A C 1
ATOM 5885 O O . ASP A 1 736 ? 14.571 20.225 -25.795 1.00 83.94 736 ASP A O 1
ATOM 5889 N N . LYS A 1 737 ? 15.426 21.926 -24.598 1.00 82.12 737 LYS A N 1
ATOM 5890 C CA . LYS A 1 737 ? 16.417 21.122 -23.863 1.00 82.12 737 LYS A CA 1
ATOM 5891 C C . LYS A 1 737 ? 15.765 20.116 -22.904 1.00 82.12 737 LYS A C 1
ATOM 5893 O O . LYS A 1 737 ? 16.236 18.995 -22.760 1.00 82.12 737 LYS A O 1
ATOM 5898 N N . VAL A 1 738 ? 14.671 20.510 -22.253 1.00 83.31 738 VAL A N 1
ATOM 5899 C CA . VAL A 1 738 ? 14.009 19.730 -21.189 1.00 83.31 738 VAL A CA 1
ATOM 5900 C C . VAL A 1 738 ? 12.704 19.071 -21.646 1.00 83.31 738 VAL A C 1
ATOM 5902 O O . VAL A 1 738 ? 12.047 18.396 -20.857 1.00 83.31 738 VAL A O 1
ATOM 5905 N N . ILE A 1 739 ? 12.310 19.225 -22.914 1.00 87.06 739 ILE A N 1
ATOM 5906 C CA . ILE A 1 739 ? 10.984 18.824 -23.406 1.00 87.06 739 ILE A CA 1
ATOM 5907 C C . ILE A 1 739 ? 10.662 17.347 -23.135 1.00 87.06 739 ILE A C 1
ATOM 5909 O O . ILE A 1 739 ? 9.596 17.031 -22.611 1.00 87.06 739 ILE A O 1
ATOM 5913 N N . PHE A 1 740 ? 11.598 16.429 -23.389 1.00 87.31 740 PHE A N 1
ATOM 5914 C CA . PHE A 1 740 ? 11.385 14.998 -23.138 1.00 87.31 740 PHE A CA 1
ATOM 5915 C C . PHE A 1 740 ? 11.344 14.647 -21.645 1.00 87.31 740 PHE A C 1
ATOM 5917 O O . PHE A 1 740 ? 10.670 13.684 -21.270 1.00 87.31 740 PHE A O 1
ATOM 5924 N N . ARG A 1 741 ? 11.999 15.449 -20.792 1.00 86.12 741 ARG A N 1
ATOM 5925 C CA . ARG A 1 741 ? 11.918 15.337 -19.329 1.00 86.12 741 ARG A CA 1
ATOM 5926 C C . ARG A 1 741 ? 10.536 15.742 -18.817 1.00 86.12 741 ARG A C 1
ATOM 5928 O O . ARG A 1 741 ? 9.993 15.056 -17.953 1.00 86.12 741 ARG A O 1
ATOM 5935 N N . LEU A 1 742 ? 9.924 16.783 -19.394 1.00 88.00 742 LEU A N 1
ATOM 5936 C CA . LEU A 1 742 ? 8.543 17.178 -19.074 1.00 88.00 742 LEU A CA 1
ATOM 5937 C C . LEU A 1 742 ? 7.537 16.064 -19.431 1.00 88.00 742 LEU A C 1
ATOM 5939 O O . LEU A 1 742 ? 6.572 15.839 -18.703 1.00 88.00 742 LEU A O 1
ATOM 5943 N N . PHE A 1 743 ? 7.811 15.307 -20.500 1.00 88.50 743 PHE A N 1
ATOM 5944 C CA . PHE A 1 743 ? 7.065 14.116 -20.928 1.00 88.50 743 PHE A CA 1
ATOM 5945 C C . PHE A 1 743 ? 7.628 12.800 -20.354 1.00 88.50 743 PHE A C 1
ATOM 5947 O O . PHE A 1 743 ? 7.696 11.777 -21.042 1.00 88.50 743 PHE A O 1
ATOM 5954 N N . ARG A 1 744 ? 8.061 12.782 -19.091 1.00 86.88 744 ARG A N 1
ATOM 5955 C CA . ARG A 1 744 ? 8.444 11.532 -18.406 1.00 86.88 744 ARG A CA 1
ATOM 5956 C C . ARG A 1 744 ? 7.237 10.681 -18.008 1.00 86.88 744 ARG A C 1
ATOM 5958 O O . ARG A 1 744 ? 6.152 11.219 -17.760 1.00 86.88 744 ARG A O 1
ATOM 5965 N N . ILE A 1 745 ? 7.426 9.367 -17.876 1.00 83.31 745 ILE A N 1
ATOM 5966 C CA . ILE A 1 745 ? 6.405 8.507 -17.254 1.00 83.31 745 ILE A CA 1
ATOM 5967 C C . ILE A 1 745 ? 6.419 8.695 -15.733 1.00 83.31 745 ILE A C 1
ATOM 5969 O O . ILE A 1 745 ? 7.445 8.493 -15.085 1.00 83.31 745 ILE A O 1
ATOM 5973 N N . SER A 1 746 ? 5.252 9.000 -15.166 1.00 80.50 746 SER A N 1
ATOM 5974 C CA . SER A 1 746 ? 4.972 8.940 -13.729 1.00 80.50 746 SER A CA 1
ATOM 5975 C C . SER A 1 746 ? 3.915 7.865 -13.438 1.00 80.50 746 SER A C 1
ATOM 5977 O O . SER A 1 746 ? 2.976 7.681 -14.214 1.00 80.50 746 SER A O 1
ATOM 5979 N N . HIS A 1 747 ? 4.093 7.117 -12.344 1.00 72.06 747 HIS A N 1
ATOM 5980 C CA . HIS A 1 747 ? 3.164 6.062 -11.924 1.00 72.06 747 HIS A CA 1
ATOM 5981 C C . HIS A 1 747 ? 2.211 6.565 -10.832 1.00 72.06 747 HIS A C 1
ATOM 5983 O O . HIS A 1 747 ? 2.660 7.252 -9.912 1.00 72.06 747 HIS A O 1
ATOM 5989 N N . PRO A 1 748 ? 0.914 6.207 -10.879 1.00 72.44 748 PRO A N 1
ATOM 5990 C CA . PRO A 1 748 ? 0.020 6.470 -9.763 1.00 72.44 748 PRO A CA 1
ATOM 5991 C C . PRO A 1 748 ? 0.427 5.613 -8.553 1.00 72.44 748 PRO A C 1
ATOM 5993 O O . PRO A 1 748 ? 0.836 4.460 -8.725 1.00 72.44 748 PRO A O 1
ATOM 5996 N N . PRO A 1 749 ? 0.301 6.131 -7.321 1.00 78.94 749 PRO A N 1
ATOM 5997 C CA . PRO A 1 749 ? 0.551 5.329 -6.136 1.00 78.94 749 PRO A CA 1
ATOM 5998 C C . PRO A 1 749 ? -0.523 4.249 -5.995 1.00 78.94 749 PRO A C 1
ATOM 6000 O O . PRO A 1 749 ? -1.718 4.526 -6.083 1.00 78.94 749 PRO A O 1
ATOM 6003 N N . THR A 1 750 ? -0.101 3.015 -5.734 1.00 78.75 750 THR A N 1
ATOM 6004 C CA . THR A 1 750 ? -0.998 1.893 -5.438 1.00 78.75 750 THR A CA 1
ATOM 6005 C C . THR A 1 750 ? -0.648 1.276 -4.090 1.00 78.75 750 THR A C 1
ATOM 6007 O O . THR A 1 750 ? 0.462 1.440 -3.573 1.00 78.75 750 THR A O 1
ATOM 6010 N N . LYS A 1 751 ? -1.608 0.537 -3.523 1.00 80.81 751 LYS A N 1
ATOM 6011 C CA . LYS A 1 751 ? -1.420 -0.230 -2.288 1.00 80.81 751 LYS A CA 1
ATOM 6012 C C . LYS A 1 751 ? -0.191 -1.131 -2.364 1.00 80.81 751 LYS A C 1
ATOM 6014 O O . LYS A 1 751 ? 0.608 -1.159 -1.430 1.00 80.81 751 LYS A O 1
ATOM 6019 N N . ASP A 1 752 ? -0.051 -1.838 -3.478 1.00 72.88 752 ASP A N 1
ATOM 6020 C CA . ASP A 1 752 ? 1.014 -2.815 -3.660 1.00 72.88 752 ASP A CA 1
ATOM 6021 C C . ASP A 1 752 ? 2.378 -2.122 -3.736 1.00 72.88 752 ASP A C 1
ATOM 6023 O O . ASP A 1 752 ? 3.303 -2.546 -3.047 1.00 72.88 752 ASP A O 1
ATOM 6027 N N . ILE A 1 753 ? 2.492 -0.998 -4.464 1.00 74.88 753 ILE A N 1
ATOM 6028 C CA . ILE A 1 753 ? 3.741 -0.217 -4.515 1.00 74.88 753 ILE A CA 1
ATOM 6029 C C . ILE A 1 753 ? 4.165 0.216 -3.106 1.00 74.88 753 ILE A C 1
ATOM 6031 O O . ILE A 1 753 ? 5.321 0.034 -2.730 1.00 74.88 753 ILE A O 1
ATOM 6035 N N . PHE A 1 754 ? 3.235 0.749 -2.310 1.00 81.50 754 PHE A N 1
ATOM 6036 C CA . PHE A 1 754 ? 3.538 1.211 -0.957 1.00 81.50 754 PHE A CA 1
ATOM 6037 C C . PHE A 1 754 ? 3.996 0.076 -0.030 1.00 81.50 754 PHE A C 1
ATOM 6039 O O . PHE A 1 754 ? 5.009 0.216 0.653 1.00 81.50 754 PHE A O 1
ATOM 6046 N N . ILE A 1 755 ? 3.279 -1.055 -0.007 1.00 75.62 755 ILE A N 1
ATOM 6047 C CA . ILE A 1 755 ? 3.638 -2.197 0.851 1.00 75.62 755 ILE A CA 1
ATOM 6048 C C . ILE A 1 755 ? 5.011 -2.749 0.454 1.00 75.62 755 ILE A C 1
ATOM 6050 O O . ILE A 1 755 ? 5.825 -3.047 1.326 1.00 75.62 755 ILE A O 1
ATOM 6054 N N . ASN A 1 756 ? 5.296 -2.840 -0.846 1.00 70.75 756 ASN A N 1
ATOM 6055 C CA . ASN A 1 756 ? 6.555 -3.391 -1.338 1.00 70.75 756 ASN A CA 1
ATOM 6056 C C . ASN A 1 756 ? 7.746 -2.467 -1.048 1.00 70.75 756 ASN A C 1
ATOM 6058 O O . ASN A 1 756 ? 8.799 -2.949 -0.623 1.00 70.75 756 ASN A O 1
ATOM 6062 N N . GLU A 1 757 ? 7.581 -1.153 -1.212 1.00 74.12 757 GLU A N 1
ATOM 6063 C CA . GLU A 1 757 ? 8.594 -0.162 -0.826 1.00 74.12 757 GLU A CA 1
ATOM 6064 C C . GLU A 1 757 ? 8.841 -0.169 0.688 1.00 74.12 757 GLU A C 1
ATOM 6066 O O . GLU A 1 757 ? 9.993 -0.210 1.123 1.00 74.12 757 GLU A O 1
ATOM 6071 N N . LEU A 1 758 ? 7.776 -0.247 1.496 1.00 75.31 758 LEU A N 1
ATOM 6072 C CA . LEU A 1 758 ? 7.894 -0.370 2.947 1.00 75.31 758 LEU A CA 1
ATOM 6073 C C . LEU A 1 758 ? 8.671 -1.638 3.327 1.00 75.31 758 LEU A C 1
ATOM 6075 O O . LEU A 1 758 ? 9.613 -1.565 4.106 1.00 75.31 758 LEU A O 1
ATOM 6079 N N . CYS A 1 759 ? 8.321 -2.796 2.760 1.00 65.38 759 CYS A N 1
ATOM 6080 C CA . CYS A 1 759 ? 8.982 -4.077 3.034 1.00 65.38 759 CYS A CA 1
ATOM 6081 C C . CYS A 1 759 ? 10.444 -4.143 2.565 1.00 65.38 759 CYS A C 1
ATOM 6083 O O . CYS A 1 759 ? 11.214 -4.918 3.134 1.00 65.38 759 CYS A O 1
ATOM 6085 N N . SER A 1 760 ? 10.818 -3.355 1.553 1.00 60.62 760 SER A N 1
ATOM 6086 C CA . SER A 1 760 ? 12.186 -3.287 1.018 1.00 60.62 760 SER A CA 1
ATOM 6087 C C . SER A 1 760 ? 13.091 -2.324 1.802 1.00 60.62 760 SER A C 1
ATOM 6089 O O . SER A 1 760 ? 14.313 -2.420 1.698 1.00 60.62 760 SER A O 1
ATOM 6091 N N . GLY A 1 761 ? 12.509 -1.405 2.581 1.00 61.00 761 GLY A N 1
ATOM 6092 C CA . GLY A 1 761 ? 13.227 -0.443 3.418 1.00 61.00 761 GLY A CA 1
ATOM 6093 C C . GLY A 1 761 ? 13.764 -1.017 4.738 1.00 61.00 761 GLY A C 1
ATOM 6094 O O . GLY A 1 761 ? 13.486 -2.152 5.131 1.00 61.00 761 GLY A O 1
ATOM 6095 N N . GLU A 1 762 ? 14.549 -0.215 5.465 1.00 57.56 762 GLU A N 1
ATOM 6096 C CA . GLU A 1 762 ? 15.084 -0.611 6.771 1.00 57.56 762 GLU A CA 1
ATOM 6097 C C . GLU A 1 762 ? 13.970 -0.739 7.824 1.00 57.56 762 GLU A C 1
ATOM 6099 O O . GLU A 1 762 ? 13.413 0.250 8.307 1.00 57.56 762 GLU A O 1
ATOM 6104 N N . THR A 1 763 ? 13.707 -1.975 8.264 1.00 57.47 763 THR A N 1
ATOM 6105 C CA . THR A 1 763 ? 12.607 -2.326 9.187 1.00 57.47 763 THR A CA 1
ATOM 6106 C C . THR A 1 763 ? 12.580 -1.553 10.512 1.00 57.47 763 THR A C 1
ATOM 6108 O O . THR A 1 763 ? 11.557 -1.519 11.194 1.00 57.47 763 THR A O 1
ATOM 6111 N N . GLN A 1 764 ? 13.705 -0.955 10.914 1.00 59.88 764 GLN A N 1
ATOM 6112 C CA . GLN A 1 764 ? 13.830 -0.251 12.191 1.00 59.88 764 GLN A CA 1
ATOM 6113 C C . GLN A 1 764 ? 13.308 1.191 12.132 1.00 59.88 764 GLN A C 1
ATOM 6115 O O . GLN A 1 764 ? 12.850 1.710 13.154 1.00 59.88 764 GLN A O 1
ATOM 6120 N N . GLN A 1 765 ? 13.321 1.837 10.960 1.00 65.12 765 GLN A N 1
ATOM 6121 C CA . GLN A 1 765 ? 12.962 3.252 10.860 1.00 65.12 765 GLN A CA 1
ATOM 6122 C C . GLN A 1 765 ? 11.448 3.486 10.954 1.00 65.12 765 GLN A C 1
ATOM 6124 O O . GLN A 1 765 ? 11.049 4.484 11.543 1.00 65.12 765 GLN A O 1
ATOM 6129 N N . PHE A 1 766 ? 10.599 2.549 10.509 1.00 74.69 766 PHE A N 1
ATOM 6130 C CA . PHE A 1 766 ? 9.125 2.675 10.512 1.00 74.69 766 PHE A CA 1
ATOM 6131 C C . PHE A 1 766 ? 8.422 1.453 11.122 1.00 74.69 766 PHE A C 1
ATOM 6133 O O . PHE A 1 766 ? 7.495 0.872 10.556 1.00 74.69 766 PHE A O 1
ATOM 6140 N N . ALA A 1 767 ? 8.899 1.028 12.296 1.00 77.88 767 ALA A N 1
ATOM 6141 C CA . ALA A 1 767 ? 8.459 -0.200 12.959 1.00 77.88 767 ALA A CA 1
ATOM 6142 C C . ALA A 1 767 ? 6.932 -0.314 13.167 1.00 77.88 767 ALA A C 1
ATOM 6144 O O . ALA A 1 767 ? 6.413 -1.431 13.132 1.00 77.88 767 ALA A O 1
ATOM 6145 N N . PHE A 1 768 ? 6.197 0.795 13.347 1.00 83.12 768 PHE A N 1
ATOM 6146 C CA . PHE A 1 768 ? 4.740 0.736 13.514 1.00 83.12 768 PHE A CA 1
ATOM 6147 C C . PHE A 1 768 ? 4.029 0.400 12.197 1.00 83.12 768 PHE A C 1
ATOM 6149 O O . PHE A 1 768 ? 3.167 -0.478 12.189 1.00 83.12 768 PHE A O 1
ATOM 6156 N N . LEU A 1 769 ? 4.429 1.012 11.074 1.00 84.31 769 LEU A N 1
ATOM 6157 C CA . LEU A 1 769 ? 3.902 0.639 9.754 1.00 84.31 769 LEU A CA 1
ATOM 6158 C C . LEU A 1 769 ? 4.157 -0.847 9.468 1.00 84.31 769 LEU A C 1
ATOM 6160 O O . LEU A 1 769 ? 3.233 -1.576 9.108 1.00 84.31 769 LEU A O 1
ATOM 6164 N N . HIS A 1 770 ? 5.377 -1.332 9.718 1.00 82.56 770 HIS A N 1
ATOM 6165 C CA . HIS A 1 770 ? 5.690 -2.755 9.562 1.00 82.56 770 HIS A CA 1
ATOM 6166 C C . HIS A 1 770 ? 4.813 -3.654 10.443 1.00 82.56 770 HIS A C 1
ATOM 6168 O O . HIS A 1 770 ? 4.377 -4.710 9.985 1.00 82.56 770 HIS A O 1
ATOM 6174 N N . LEU A 1 771 ? 4.527 -3.249 11.686 1.00 82.81 771 LEU A N 1
ATOM 6175 C CA . LEU A 1 771 ? 3.653 -4.000 12.589 1.00 82.81 771 LEU A CA 1
ATOM 6176 C C . LEU A 1 771 ? 2.220 -4.102 12.046 1.00 82.81 771 LEU A C 1
ATOM 6178 O O . LEU A 1 771 ? 1.636 -5.188 12.080 1.00 82.81 771 LEU A O 1
ATOM 6182 N N . VAL A 1 772 ? 1.665 -2.992 11.552 1.00 85.62 772 VAL A N 1
ATOM 6183 C CA . VAL A 1 772 ? 0.307 -2.930 10.991 1.00 85.62 772 VAL A CA 1
ATOM 6184 C C . VAL A 1 772 ? 0.202 -3.803 9.746 1.00 85.62 772 VAL A C 1
ATOM 6186 O O . VAL A 1 772 ? -0.639 -4.700 9.693 1.00 85.62 772 VAL A O 1
ATOM 6189 N N . PHE A 1 773 ? 1.078 -3.592 8.758 1.00 82.81 773 PHE A N 1
ATOM 6190 C CA . PHE A 1 773 ? 0.954 -4.272 7.468 1.00 82.81 773 PHE A CA 1
ATOM 6191 C C . PHE A 1 773 ? 1.337 -5.755 7.524 1.00 82.81 773 PHE A C 1
ATOM 6193 O O . PHE A 1 773 ? 0.764 -6.560 6.793 1.00 82.81 773 PHE A O 1
ATOM 6200 N N . LYS A 1 774 ? 2.205 -6.159 8.460 1.00 80.38 774 LYS A N 1
ATOM 6201 C CA . LYS A 1 774 ? 2.469 -7.580 8.734 1.00 80.38 774 LYS A CA 1
ATOM 6202 C C . LYS A 1 774 ? 1.265 -8.303 9.346 1.00 80.38 774 LYS A C 1
ATOM 6204 O O . LYS A 1 774 ? 1.117 -9.504 9.157 1.00 80.38 774 LYS A O 1
ATOM 6209 N N . ASN A 1 775 ? 0.423 -7.592 10.095 1.00 80.81 775 ASN A N 1
ATOM 6210 C CA . ASN A 1 775 ? -0.728 -8.160 10.797 1.00 80.81 775 ASN A CA 1
ATOM 6211 C C . ASN A 1 775 ? -2.070 -7.764 10.160 1.00 80.81 775 ASN A C 1
ATOM 6213 O O . ASN A 1 775 ? -3.091 -7.877 10.833 1.00 80.81 775 ASN A O 1
ATOM 6217 N N . THR A 1 776 ? -2.095 -7.320 8.896 1.00 81.44 776 THR A N 1
ATOM 6218 C CA . THR A 1 776 ? -3.316 -6.839 8.215 1.00 81.44 776 THR A CA 1
ATOM 6219 C C . THR A 1 776 ? -4.507 -7.773 8.413 1.00 81.44 776 THR A C 1
ATOM 6221 O O . THR A 1 776 ? -5.535 -7.341 8.934 1.00 81.44 776 THR A O 1
ATOM 6224 N N . ASP A 1 777 ? -4.347 -9.060 8.104 1.00 82.00 777 ASP A N 1
ATOM 6225 C CA . ASP A 1 777 ? -5.421 -10.042 8.259 1.00 82.00 777 ASP A CA 1
ATOM 6226 C C . ASP A 1 777 ? -5.830 -10.194 9.724 1.00 82.00 777 ASP A C 1
ATOM 6228 O O . ASP A 1 777 ? -7.015 -10.124 10.040 1.00 82.00 777 ASP A O 1
ATOM 6232 N N . ARG A 1 778 ? -4.864 -10.270 10.650 1.00 83.81 778 ARG A N 1
ATOM 6233 C CA . ARG A 1 778 ? -5.132 -10.377 12.096 1.00 83.81 778 ARG A CA 1
ATOM 6234 C C . ARG A 1 778 ? -5.919 -9.188 12.643 1.00 83.81 778 ARG A C 1
ATOM 6236 O O . ARG A 1 778 ? -6.771 -9.374 13.504 1.00 83.81 778 ARG A O 1
ATOM 6243 N N . LEU A 1 779 ? -5.675 -7.983 12.133 1.00 84.94 779 LEU A N 1
ATOM 6244 C CA . LEU A 1 779 ? -6.312 -6.746 12.598 1.00 84.94 779 LEU A CA 1
ATOM 6245 C C . LEU A 1 779 ? -7.725 -6.529 12.050 1.00 84.94 779 LEU A C 1
ATOM 6247 O O . LEU A 1 779 ? -8.449 -5.668 12.549 1.00 84.94 779 LEU A O 1
ATOM 6251 N N . THR A 1 780 ? -8.145 -7.289 11.038 1.00 87.31 780 THR A N 1
ATOM 6252 C CA . THR A 1 780 ? -9.527 -7.223 10.532 1.00 87.31 780 THR A CA 1
ATOM 6253 C C . THR A 1 780 ? -10.496 -8.012 11.408 1.00 87.31 780 THR A C 1
ATOM 6255 O O . THR A 1 780 ? -11.652 -7.629 11.562 1.00 87.31 780 THR A O 1
ATOM 6258 N N . VAL A 1 781 ? -10.033 -9.094 12.031 1.00 87.25 781 VAL A N 1
ATOM 6259 C CA . VAL A 1 781 ? -10.895 -10.071 12.703 1.00 87.25 781 VAL A CA 1
ATOM 6260 C C . VAL A 1 781 ? -11.566 -9.559 14.000 1.00 87.25 781 VAL A C 1
ATOM 6262 O O . VAL A 1 781 ? -12.736 -9.889 14.222 1.00 87.25 781 VAL A O 1
ATOM 6265 N N . PRO A 1 782 ? -10.942 -8.701 14.840 1.00 88.94 782 PRO A N 1
ATOM 6266 C CA . PRO A 1 782 ? -11.591 -8.153 16.036 1.00 88.94 782 PRO A CA 1
ATOM 6267 C C . PRO A 1 782 ? -12.922 -7.430 15.770 1.00 88.94 782 PRO A C 1
ATOM 6269 O O . PRO A 1 782 ? -13.791 -7.417 16.644 1.00 88.94 782 PRO A O 1
ATOM 6272 N N . GLN A 1 783 ? -13.146 -6.906 14.555 1.00 89.00 783 GLN A N 1
ATOM 6273 C CA . GLN A 1 783 ? -14.385 -6.211 14.165 1.00 89.00 783 GLN A CA 1
ATOM 6274 C C . GLN A 1 783 ? -15.662 -7.049 14.363 1.00 89.00 783 GLN A C 1
ATOM 6276 O O . GLN A 1 783 ? -16.766 -6.507 14.448 1.00 89.00 783 GLN A O 1
ATOM 6281 N N . PHE A 1 784 ? -15.530 -8.376 14.425 1.00 90.06 784 PHE A N 1
ATOM 6282 C CA . PHE A 1 784 ? -16.648 -9.299 14.585 1.00 90.06 784 PHE A CA 1
ATOM 6283 C C . PHE A 1 784 ? -17.125 -9.439 16.044 1.00 90.06 784 PHE A C 1
ATOM 6285 O O . PHE A 1 784 ? -18.246 -9.910 16.266 1.00 90.06 784 PHE A O 1
ATOM 6292 N N . LEU A 1 785 ? -16.349 -8.969 17.034 1.00 89.50 785 LEU A N 1
ATOM 6293 C CA . LEU A 1 785 ? -16.690 -9.026 18.466 1.00 89.50 785 LEU A CA 1
ATOM 6294 C C . LEU A 1 785 ? -18.112 -8.513 18.785 1.00 89.50 785 LEU A C 1
ATOM 6296 O O . LEU A 1 785 ? -18.874 -9.251 19.419 1.00 89.50 785 LEU A O 1
ATOM 6300 N N . PRO A 1 786 ? -18.556 -7.324 18.318 1.00 88.06 786 PRO A N 1
ATOM 6301 C CA . PRO A 1 786 ? -19.863 -6.786 18.691 1.00 88.06 786 PRO A CA 1
ATOM 6302 C C . PRO A 1 786 ? -21.031 -7.585 18.113 1.00 88.06 786 PRO A C 1
ATOM 6304 O O . PRO A 1 786 ? -22.121 -7.583 18.683 1.00 88.06 786 PRO A O 1
ATOM 6307 N N . ALA A 1 787 ? -20.856 -8.228 16.954 1.00 88.19 787 ALA A N 1
ATOM 6308 C CA . ALA A 1 787 ? -21.891 -9.077 16.363 1.00 88.19 787 ALA A CA 1
ATOM 6309 C C . ALA A 1 787 ? -22.059 -10.371 17.175 1.00 88.19 787 ALA A C 1
ATOM 6311 O O . ALA A 1 787 ? -23.185 -10.761 17.489 1.00 88.19 787 ALA A O 1
ATOM 6312 N N . LEU A 1 788 ? -20.937 -10.980 17.576 1.00 90.88 788 LEU A N 1
ATOM 6313 C CA . LEU A 1 788 ? -20.917 -12.194 18.390 1.00 90.88 788 LEU A CA 1
ATOM 6314 C C . LEU A 1 788 ? -21.523 -11.963 19.783 1.00 90.88 788 LEU A C 1
ATOM 6316 O O . LEU A 1 788 ? -22.390 -12.721 20.225 1.00 90.88 788 LEU A O 1
ATOM 6320 N N . LEU A 1 789 ? -21.123 -10.874 20.446 1.00 88.19 789 LEU A N 1
ATOM 6321 C CA . LEU A 1 789 ? -21.609 -10.516 21.779 1.00 88.19 789 LEU A CA 1
ATOM 6322 C C . LEU A 1 789 ? -23.091 -10.132 21.785 1.00 88.19 789 LEU A C 1
ATOM 6324 O O . LEU A 1 789 ? -23.829 -10.587 22.658 1.00 88.19 789 LEU A O 1
ATOM 6328 N N . ARG A 1 790 ? -23.559 -9.341 20.806 1.00 86.44 790 ARG A N 1
ATOM 6329 C CA . ARG A 1 790 ? -24.971 -8.917 20.740 1.00 86.44 790 ARG A CA 1
ATOM 6330 C C . ARG A 1 790 ? -25.928 -10.094 20.649 1.00 86.44 790 ARG A C 1
ATOM 6332 O O . ARG A 1 790 ? -26.952 -10.091 21.334 1.00 86.44 790 ARG A O 1
ATOM 6339 N N . TRP A 1 791 ? -25.599 -11.099 19.838 1.00 90.00 791 TRP A N 1
ATOM 6340 C CA . TRP A 1 791 ? -26.392 -12.322 19.765 1.00 90.00 791 TRP A CA 1
ATOM 6341 C C . TRP A 1 791 ? -26.418 -13.045 21.114 1.00 90.00 791 TRP A C 1
ATOM 6343 O O . TRP A 1 791 ? -27.499 -13.257 21.661 1.00 90.00 791 TRP A O 1
ATOM 6353 N N . HIS A 1 792 ? -25.249 -13.337 21.694 1.00 87.31 792 HIS A N 1
ATOM 6354 C CA . HIS A 1 792 ? -25.149 -14.047 22.975 1.00 87.31 792 HIS A CA 1
ATOM 6355 C C . HIS A 1 792 ? -25.927 -13.346 24.097 1.00 87.31 792 HIS A C 1
ATOM 6357 O O . HIS A 1 792 ? -26.736 -13.974 24.780 1.00 87.31 792 HIS A O 1
ATOM 6363 N N . MET A 1 793 ? -25.765 -12.029 24.241 1.00 82.62 793 MET A N 1
ATOM 6364 C CA . MET A 1 793 ? -26.460 -11.247 25.269 1.00 82.62 793 MET A CA 1
ATOM 6365 C C . MET A 1 793 ? -27.976 -11.205 25.053 1.00 82.62 793 MET A C 1
ATOM 6367 O O . MET A 1 793 ? -28.736 -11.305 26.017 1.00 82.62 793 MET A O 1
ATOM 6371 N N . SER A 1 794 ? -28.430 -11.130 23.799 1.00 80.38 794 SER A N 1
ATOM 6372 C CA . SER A 1 794 ? -29.861 -11.182 23.473 1.00 80.38 794 SER A CA 1
ATOM 6373 C C . SER A 1 794 ? -30.464 -12.545 23.807 1.00 80.38 794 SER A C 1
ATOM 6375 O O . SER A 1 794 ? -31.568 -12.623 24.351 1.00 80.38 794 SER A O 1
ATOM 6377 N N . VAL A 1 795 ? -29.721 -13.623 23.541 1.00 81.81 795 VAL A N 1
ATOM 6378 C CA . VAL A 1 795 ? -30.147 -14.973 23.907 1.00 81.81 795 VAL A CA 1
ATOM 6379 C C . VAL A 1 795 ? -30.197 -15.137 25.422 1.00 81.81 795 VAL A C 1
ATOM 6381 O O . VAL A 1 795 ? -31.190 -15.656 25.919 1.00 81.81 795 VAL A O 1
ATOM 6384 N N . ILE A 1 796 ? -29.209 -14.647 26.178 1.00 79.31 796 ILE A N 1
ATOM 6385 C CA . ILE A 1 796 ? -29.254 -14.686 27.650 1.00 79.31 796 ILE A CA 1
ATOM 6386 C C . ILE A 1 796 ? -30.478 -13.944 28.179 1.00 79.31 796 ILE A C 1
ATOM 6388 O O . ILE A 1 796 ? -31.194 -14.484 29.026 1.00 79.31 796 ILE A O 1
ATOM 6392 N N . ALA A 1 797 ? -30.723 -12.726 27.690 1.00 72.44 797 ALA A N 1
ATOM 6393 C CA . ALA A 1 797 ? -31.829 -11.890 28.147 1.00 72.44 797 ALA A CA 1
ATOM 6394 C C . ALA A 1 797 ? -33.198 -12.545 27.908 1.00 72.44 797 ALA A C 1
ATOM 6396 O O . ALA A 1 797 ? -34.126 -12.337 28.687 1.00 72.44 797 ALA A O 1
ATOM 6397 N N . TYR A 1 798 ? -33.331 -13.341 26.845 1.00 74.38 798 TYR A N 1
ATOM 6398 C CA . TYR A 1 798 ? -34.570 -14.047 26.539 1.00 74.38 798 TYR A CA 1
ATOM 6399 C C . TYR A 1 798 ? -34.672 -15.427 27.201 1.00 74.38 798 TYR A C 1
ATOM 6401 O O . TYR A 1 798 ? -35.728 -15.762 27.735 1.00 74.38 798 TYR A O 1
ATOM 6409 N N . ALA A 1 799 ? -33.611 -16.233 27.143 1.00 69.44 799 ALA A N 1
ATOM 6410 C CA . ALA A 1 799 ? -33.640 -17.642 27.527 1.00 69.44 799 ALA A CA 1
ATOM 6411 C C . ALA A 1 799 ? -33.542 -17.861 29.042 1.00 69.44 799 ALA A C 1
ATOM 6413 O O . ALA A 1 799 ? -34.024 -18.878 29.550 1.00 69.44 799 ALA A O 1
ATOM 6414 N N . SER A 1 800 ? -32.939 -16.915 29.771 1.00 68.19 800 SER A N 1
ATOM 6415 C CA . SER A 1 800 ? -32.813 -17.025 31.223 1.00 68.19 800 SER A CA 1
ATOM 6416 C C . SER A 1 800 ? -34.190 -17.100 31.880 1.00 68.19 800 SER A C 1
ATOM 6418 O O . SER A 1 800 ? -35.089 -16.328 31.554 1.00 68.19 800 SER A O 1
ATOM 6420 N N . TYR A 1 801 ? -34.344 -18.037 32.813 1.00 63.03 801 TYR A N 1
ATOM 6421 C CA . TYR A 1 801 ? -35.556 -18.323 33.585 1.00 63.03 801 TYR A CA 1
ATOM 6422 C C . TYR A 1 801 ? -36.751 -18.870 32.789 1.00 63.03 801 TYR A C 1
ATOM 6424 O O . TYR A 1 801 ? -37.777 -19.165 33.395 1.00 63.03 801 TYR A O 1
ATOM 6432 N N . LYS A 1 802 ? -36.635 -19.051 31.465 1.00 62.03 802 LYS A N 1
ATOM 6433 C CA . LYS A 1 802 ? -37.724 -19.577 30.619 1.00 62.03 802 LYS A CA 1
ATOM 6434 C C . LYS A 1 802 ? -37.565 -21.040 30.226 1.00 62.03 802 LYS A C 1
ATOM 6436 O O . LYS A 1 802 ? -38.563 -21.720 30.018 1.00 62.03 802 LYS A O 1
ATOM 6441 N N . PHE A 1 803 ? -36.330 -21.523 30.111 1.00 64.25 803 PHE A N 1
ATOM 6442 C CA . PHE A 1 803 ? -36.052 -22.866 29.601 1.00 64.25 803 PHE A CA 1
ATOM 6443 C C . PHE A 1 803 ? -35.426 -23.779 30.654 1.00 64.25 803 PHE A C 1
ATOM 6445 O O . PHE A 1 803 ? -34.748 -23.324 31.583 1.00 64.25 803 PHE A O 1
ATOM 6452 N N . LYS A 1 804 ? -35.646 -25.086 30.492 1.00 61.84 804 LYS A N 1
ATOM 6453 C CA . LYS A 1 804 ? -34.858 -26.137 31.144 1.00 61.84 804 LYS A CA 1
ATOM 6454 C C . LYS A 1 804 ? -33.541 -26.331 30.408 1.00 61.84 804 LYS A C 1
ATOM 6456 O O . LYS A 1 804 ? -33.452 -26.084 29.203 1.00 61.84 804 LYS A O 1
ATOM 6461 N N . LYS A 1 805 ? -32.515 -26.795 31.120 1.00 65.44 805 LYS A N 1
ATOM 6462 C CA . LYS A 1 805 ? -31.157 -26.902 30.564 1.00 65.44 805 LYS A CA 1
ATOM 6463 C C . LYS A 1 805 ? -31.074 -27.911 29.416 1.00 65.44 805 LYS A C 1
ATOM 6465 O O . LYS A 1 805 ? -30.398 -27.655 28.424 1.00 65.44 805 LYS A O 1
ATOM 6470 N N . VAL A 1 806 ? -31.771 -29.040 29.550 1.00 68.75 806 VAL A N 1
ATOM 6471 C CA . VAL A 1 806 ? -31.801 -30.113 28.539 1.00 68.75 806 VAL A CA 1
ATOM 6472 C C . VAL A 1 806 ? -32.582 -29.666 27.301 1.00 68.75 806 VAL A C 1
ATOM 6474 O O . VAL A 1 806 ? -32.081 -29.775 26.186 1.00 68.75 806 VAL A O 1
ATOM 6477 N N . ASP A 1 807 ? -33.750 -29.054 27.502 1.00 67.19 807 ASP A N 1
ATOM 6478 C CA . ASP A 1 807 ? -34.621 -28.609 26.408 1.00 67.19 807 ASP A CA 1
ATOM 6479 C C . ASP A 1 807 ? -33.989 -27.482 25.584 1.00 67.19 807 ASP A C 1
ATOM 6481 O O . ASP A 1 807 ? -34.097 -27.466 24.359 1.00 67.19 807 ASP A O 1
ATOM 6485 N N . PHE A 1 808 ? -33.291 -26.549 26.241 1.00 71.69 808 PHE A N 1
ATOM 6486 C CA . PHE A 1 808 ? -32.591 -25.467 25.551 1.00 71.69 808 PHE A CA 1
ATOM 6487 C C . PHE A 1 808 ? -31.393 -25.982 24.742 1.00 71.69 808 PHE A C 1
ATOM 6489 O O . PHE A 1 808 ? -31.092 -25.440 23.681 1.00 71.69 808 PHE A O 1
ATOM 6496 N N . ARG A 1 809 ? -30.720 -27.041 25.214 1.00 72.94 809 ARG A N 1
ATOM 6497 C CA . ARG A 1 809 ? -29.531 -27.611 24.562 1.00 72.94 809 ARG A CA 1
ATOM 6498 C C . ARG A 1 809 ? -29.859 -28.226 23.204 1.00 72.94 809 ARG A C 1
ATOM 6500 O O . ARG A 1 809 ? -29.146 -27.986 22.231 1.00 72.94 809 ARG A O 1
ATOM 6507 N N . ASP A 1 810 ? -30.944 -28.990 23.138 1.00 74.25 810 ASP A N 1
ATOM 6508 C CA . ASP A 1 810 ? -31.377 -29.672 21.914 1.00 74.25 810 ASP A CA 1
ATOM 6509 C C . ASP A 1 810 ? -32.252 -28.800 21.002 1.00 74.25 810 ASP A C 1
ATOM 6511 O O . ASP A 1 810 ? -32.639 -29.215 19.903 1.00 74.25 810 ASP A O 1
ATOM 6515 N N . LEU A 1 811 ? -32.532 -27.563 21.416 1.00 83.19 811 LEU A N 1
ATOM 6516 C CA . LEU A 1 811 ? -33.282 -26.605 20.623 1.00 83.19 811 LEU A CA 1
ATOM 6517 C C . LEU A 1 811 ? -32.449 -26.123 19.425 1.00 83.19 811 LEU A C 1
ATOM 6519 O O . LEU A 1 811 ? -31.320 -25.665 19.576 1.00 83.19 811 LEU A O 1
ATOM 6523 N N . SER A 1 812 ? -33.014 -26.176 18.220 1.00 87.12 812 SER A N 1
ATOM 6524 C CA . SER A 1 812 ? -32.443 -25.504 17.042 1.00 87.12 812 SER A CA 1
ATOM 6525 C C . SER A 1 812 ? -32.754 -24.004 17.065 1.00 87.12 812 SER A C 1
ATOM 6527 O O . SER A 1 812 ? -33.837 -23.634 17.527 1.00 87.12 812 SER A O 1
ATOM 6529 N N . VAL A 1 813 ? -31.914 -23.165 16.452 1.00 87.00 813 VAL A N 1
ATOM 6530 C CA . VAL A 1 813 ? -32.156 -21.710 16.337 1.00 87.00 813 VAL A CA 1
ATOM 6531 C C . VAL A 1 813 ? -33.518 -21.389 15.703 1.00 87.00 813 VAL A C 1
ATOM 6533 O O . VAL A 1 813 ? -34.230 -20.505 16.172 1.00 87.00 813 VAL A O 1
ATOM 6536 N N . GLN A 1 814 ? -33.945 -22.130 14.678 1.00 87.06 814 GLN A N 1
ATOM 6537 C CA . GLN A 1 814 ? -35.260 -21.938 14.057 1.00 87.06 814 GLN A CA 1
ATOM 6538 C C . GLN A 1 814 ? -36.408 -22.135 15.059 1.00 87.06 814 GLN A C 1
ATOM 6540 O O . GLN A 1 814 ? -37.319 -21.309 15.137 1.00 87.06 814 GLN A O 1
ATOM 6545 N N . LYS A 1 815 ? -36.346 -23.214 15.849 1.00 82.31 815 LYS A N 1
ATOM 6546 C CA . LYS A 1 815 ? -37.329 -23.501 16.904 1.00 82.31 815 LYS A CA 1
ATOM 6547 C C . LYS A 1 815 ? -37.275 -22.461 18.025 1.00 82.31 815 LYS A C 1
ATOM 6549 O O . LYS A 1 815 ? -38.330 -22.007 18.454 1.00 82.31 815 LYS A O 1
ATOM 6554 N N . PHE A 1 816 ? -36.081 -22.029 18.428 1.00 84.00 816 PHE A N 1
ATOM 6555 C CA . PHE A 1 816 ? -35.888 -20.944 19.394 1.00 84.00 816 PHE A CA 1
ATOM 6556 C C . PHE A 1 816 ? -36.610 -19.661 18.968 1.00 84.00 816 PHE A C 1
ATOM 6558 O O . PHE A 1 816 ? -37.411 -19.115 19.720 1.00 84.00 816 PHE A O 1
ATOM 6565 N N . LEU A 1 817 ? -36.398 -19.222 17.726 1.00 85.50 817 LEU A N 1
ATOM 6566 C CA . LEU A 1 817 ? -37.038 -18.020 17.190 1.00 85.50 817 LEU A CA 1
ATOM 6567 C C . LEU A 1 817 ? -38.563 -18.168 17.083 1.00 85.50 817 LEU A C 1
ATOM 6569 O O . LEU A 1 817 ? -39.281 -17.186 17.243 1.00 85.50 817 LEU A O 1
ATOM 6573 N N . SER A 1 818 ? -39.070 -19.378 16.827 1.00 80.62 818 SER A N 1
ATOM 6574 C CA . SER A 1 818 ? -40.516 -19.636 16.754 1.00 80.62 818 SER A CA 1
ATOM 6575 C C . SER A 1 818 ? -41.229 -19.621 18.112 1.00 80.62 818 SER A C 1
ATOM 6577 O O . SER A 1 818 ? -42.447 -19.482 18.144 1.00 80.62 818 SER A O 1
ATOM 6579 N N . GLN A 1 819 ? -40.492 -19.750 19.220 1.00 78.19 819 GLN A N 1
ATOM 6580 C CA . GLN A 1 819 ? -41.046 -19.709 20.579 1.00 78.19 819 GLN A CA 1
ATOM 6581 C C . GLN A 1 819 ? -41.193 -18.281 21.130 1.00 78.19 819 GLN A C 1
ATOM 6583 O O . GLN A 1 819 ? -41.818 -18.088 22.174 1.00 78.19 819 GLN A O 1
ATOM 6588 N N . GLU A 1 820 ? -40.648 -17.266 20.448 1.00 76.62 820 GLU A N 1
ATOM 6589 C CA . GLU A 1 820 ? -40.900 -15.864 20.789 1.00 76.62 820 GLU A CA 1
ATOM 6590 C C . GLU A 1 820 ? -42.274 -15.438 20.258 1.00 76.62 820 GLU A C 1
ATOM 6592 O O . GLU A 1 820 ? -42.558 -15.514 19.060 1.00 76.62 820 GLU A O 1
ATOM 6597 N N . THR A 1 821 ? -43.127 -15.008 21.189 1.00 73.88 821 THR A N 1
ATOM 6598 C CA . THR A 1 821 ? -44.531 -14.648 20.922 1.00 73.88 821 THR A CA 1
ATOM 6599 C C . THR A 1 821 ? -44.678 -13.201 20.462 1.00 73.88 821 THR A C 1
ATOM 6601 O O . THR A 1 821 ? -45.659 -12.869 19.804 1.00 73.88 821 THR A O 1
ATOM 6604 N N . ASP A 1 822 ? -43.694 -12.355 20.774 1.00 75.19 822 ASP A N 1
ATOM 6605 C CA . ASP A 1 822 ? -43.622 -10.970 20.319 1.00 75.19 822 ASP A CA 1
ATOM 6606 C C . ASP A 1 822 ? -42.902 -10.885 18.965 1.00 75.19 822 ASP A C 1
ATOM 6608 O O . ASP A 1 822 ? -41.687 -11.088 18.865 1.00 75.19 822 ASP A O 1
ATOM 6612 N N . ASP A 1 823 ? -43.659 -10.554 17.918 1.00 77.00 823 ASP A N 1
ATOM 6613 C CA . ASP A 1 823 ? -43.152 -10.428 16.551 1.00 77.00 823 ASP A CA 1
ATOM 6614 C C . ASP A 1 823 ? -41.999 -9.411 16.440 1.00 77.00 823 ASP A C 1
ATOM 6616 O O . ASP A 1 823 ? -41.022 -9.670 15.734 1.00 77.00 823 ASP A O 1
ATOM 6620 N N . SER A 1 824 ? -42.051 -8.305 17.193 1.00 74.25 824 SER A N 1
ATOM 6621 C CA . SER A 1 824 ? -41.030 -7.250 17.146 1.00 74.25 824 SER A CA 1
ATOM 6622 C C . SER A 1 824 ? -39.686 -7.725 17.710 1.00 74.25 824 SER A C 1
ATOM 6624 O O . SER A 1 824 ? -38.636 -7.551 17.086 1.00 74.25 824 SER A O 1
ATOM 6626 N N . ARG A 1 825 ? -39.709 -8.416 18.856 1.00 73.38 825 ARG A N 1
ATOM 6627 C CA . ARG A 1 825 ? -38.521 -9.028 19.471 1.00 73.38 825 ARG A CA 1
ATOM 6628 C C . ARG A 1 825 ? -37.983 -10.176 18.630 1.00 73.38 825 ARG A C 1
ATOM 6630 O O . ARG A 1 825 ? -36.766 -10.318 18.502 1.00 73.38 825 ARG A O 1
ATOM 6637 N N . ARG A 1 826 ? -38.868 -10.976 18.029 1.00 81.12 826 ARG A N 1
ATOM 6638 C CA . ARG A 1 826 ? -38.484 -12.078 17.143 1.00 81.12 826 ARG A CA 1
ATOM 6639 C C . ARG A 1 826 ? -37.714 -11.578 15.924 1.00 81.12 826 ARG A C 1
ATOM 6641 O O . ARG A 1 826 ? -36.712 -12.188 15.552 1.00 81.12 826 ARG A O 1
ATOM 6648 N N . ASP A 1 827 ? -38.140 -10.474 15.321 1.00 80.12 827 ASP A N 1
ATOM 6649 C CA . ASP A 1 827 ? -37.452 -9.897 14.164 1.00 80.12 827 ASP A CA 1
ATOM 6650 C C . ASP A 1 827 ? -36.100 -9.272 14.544 1.00 80.12 827 ASP A C 1
ATOM 6652 O O . ASP A 1 827 ? -35.116 -9.434 13.815 1.00 80.12 827 ASP A O 1
ATOM 6656 N N . VAL A 1 828 ? -35.994 -8.667 15.733 1.00 82.00 828 VAL A N 1
ATOM 6657 C CA . VAL A 1 828 ? -34.708 -8.216 16.296 1.00 82.00 828 VAL A CA 1
ATOM 6658 C C . VAL A 1 828 ? -33.752 -9.395 16.525 1.00 82.00 828 VAL A C 1
ATOM 6660 O O . VAL A 1 828 ? -32.593 -9.335 16.111 1.00 82.00 828 VAL A O 1
ATOM 6663 N N . LEU A 1 829 ? -34.228 -10.498 17.114 1.00 84.75 829 LEU A N 1
ATOM 6664 C CA . LEU A 1 829 ? -33.427 -11.710 17.320 1.00 84.75 829 LEU A CA 1
ATOM 6665 C C . LEU A 1 829 ? -32.983 -12.342 15.995 1.00 84.75 829 LEU A C 1
ATOM 6667 O O . LEU A 1 829 ? -31.820 -12.722 15.868 1.00 84.75 829 LEU A O 1
ATOM 6671 N N . LYS A 1 830 ? -33.861 -12.405 14.985 1.00 87.56 830 LYS A N 1
ATOM 6672 C CA . LYS A 1 830 ? -33.498 -12.855 13.628 1.00 87.56 830 LYS A CA 1
ATOM 6673 C C . LYS A 1 830 ? -32.384 -12.000 13.031 1.00 87.56 830 LYS A C 1
ATOM 6675 O O . LYS A 1 830 ? -31.417 -12.544 12.502 1.00 87.56 830 LYS A O 1
ATOM 6680 N N . LYS A 1 831 ? -32.494 -10.672 13.140 1.00 90.06 831 LYS A N 1
ATOM 6681 C CA . LYS A 1 831 ? -31.475 -9.737 12.648 1.00 90.06 831 LYS A CA 1
ATOM 6682 C C . LYS A 1 831 ? -30.125 -9.970 13.329 1.00 90.06 831 LYS A C 1
ATOM 6684 O O . LYS A 1 831 ? -29.105 -10.028 12.644 1.00 90.06 831 LYS A O 1
ATOM 6689 N N . TYR A 1 832 ? -30.105 -10.124 14.652 1.00 89.38 832 TYR A N 1
ATOM 6690 C CA . TYR A 1 832 ? -28.866 -10.393 15.388 1.00 89.38 832 TYR A CA 1
ATOM 6691 C C . TYR A 1 832 ? -28.284 -11.771 15.080 1.00 89.38 832 TYR A C 1
ATOM 6693 O O . TYR A 1 832 ? -27.066 -11.889 14.965 1.00 89.38 832 TYR A O 1
ATOM 6701 N N . PHE A 1 833 ? -29.121 -12.788 14.865 1.00 92.00 833 PHE A N 1
ATOM 6702 C CA . PHE A 1 833 ? -28.644 -14.097 14.432 1.00 92.00 833 PHE A CA 1
ATOM 6703 C C . PHE A 1 833 ? -28.008 -14.054 13.040 1.00 92.00 833 PHE A C 1
ATOM 6705 O O . PHE A 1 833 ? -26.954 -14.645 12.842 1.00 92.00 833 PHE A O 1
ATOM 6712 N N . GLU A 1 834 ? -28.595 -13.340 12.077 1.00 91.06 834 GLU A N 1
ATOM 6713 C CA . GLU A 1 834 ? -27.990 -13.213 10.744 1.00 91.06 834 GLU A CA 1
ATOM 6714 C C . GLU A 1 834 ? -26.654 -12.456 10.786 1.00 91.06 834 GLU A C 1
ATOM 6716 O O . GLU A 1 834 ? -25.700 -12.852 10.116 1.00 91.06 834 GLU A O 1
ATOM 6721 N N . GLN A 1 835 ? -26.531 -11.428 11.634 1.00 91.06 835 GLN A N 1
ATOM 6722 C CA . GLN A 1 835 ? -25.246 -10.757 11.874 1.00 91.06 835 GLN A CA 1
ATOM 6723 C C . GLN A 1 835 ? -24.211 -11.702 12.504 1.00 91.06 835 GLN A C 1
ATOM 6725 O O . GLN A 1 835 ? -23.068 -11.739 12.051 1.00 91.06 835 GLN A O 1
ATOM 6730 N N . PHE A 1 836 ? -24.614 -12.492 13.505 1.00 93.81 836 PHE A N 1
ATOM 6731 C CA . PHE A 1 836 ? -23.777 -13.518 14.132 1.00 93.81 836 PHE A CA 1
ATOM 6732 C C . PHE A 1 836 ? -23.322 -14.575 13.124 1.00 93.81 836 PHE A C 1
ATOM 6734 O O . PHE A 1 836 ? -22.136 -14.866 13.027 1.00 93.81 836 PHE A O 1
ATOM 6741 N N . LYS A 1 837 ? -24.256 -15.126 12.345 1.00 93.38 837 LYS A N 1
ATOM 6742 C CA . LYS A 1 837 ? -24.005 -16.153 11.332 1.00 93.38 837 LYS A CA 1
ATOM 6743 C C . LYS A 1 837 ? -23.023 -15.659 10.278 1.00 93.38 837 LYS A C 1
ATOM 6745 O O . LYS A 1 837 ? -22.096 -16.391 9.941 1.00 93.38 837 LYS A O 1
ATOM 6750 N N . LYS A 1 838 ? -23.212 -14.431 9.779 1.00 92.62 838 LYS A N 1
ATOM 6751 C CA . LYS A 1 838 ? -22.291 -13.817 8.818 1.00 92.62 838 LYS A CA 1
ATOM 6752 C C . LYS A 1 838 ? -20.892 -13.694 9.421 1.00 92.62 838 LYS A C 1
ATOM 6754 O O . LYS A 1 838 ? -19.953 -14.195 8.827 1.00 92.62 838 LYS A O 1
ATOM 6759 N N . ALA A 1 839 ? -20.770 -13.110 10.614 1.00 91.25 839 ALA A N 1
ATOM 6760 C CA . ALA A 1 839 ? -19.487 -12.945 11.297 1.00 91.25 839 ALA A CA 1
ATOM 6761 C C . ALA A 1 839 ? -18.782 -14.285 11.583 1.00 91.25 839 ALA A C 1
ATOM 6763 O O . ALA A 1 839 ? -17.591 -14.428 11.336 1.00 91.25 839 ALA A O 1
ATOM 6764 N N . TRP A 1 840 ? -19.519 -15.284 12.071 1.00 93.12 840 TRP A N 1
ATOM 6765 C CA . TRP A 1 840 ? -18.980 -16.602 12.399 1.00 93.12 840 TRP A CA 1
ATOM 6766 C C . TRP A 1 840 ? -18.469 -17.356 11.168 1.00 93.12 840 TRP A C 1
ATOM 6768 O O . TRP A 1 840 ? -17.372 -17.910 11.199 1.00 93.12 840 TRP A O 1
ATOM 6778 N N . ASN A 1 841 ? -19.268 -17.400 10.097 1.00 92.38 841 ASN A N 1
ATOM 6779 C CA . ASN A 1 841 ? -18.884 -18.108 8.877 1.00 92.38 841 ASN A CA 1
ATOM 6780 C C . ASN A 1 841 ? -17.741 -17.385 8.158 1.00 92.38 841 ASN A C 1
ATOM 6782 O O . ASN A 1 841 ? -16.825 -18.049 7.697 1.00 92.38 841 ASN A O 1
ATOM 6786 N N . GLU A 1 842 ? -17.727 -16.048 8.160 1.00 90.69 842 GLU A N 1
ATOM 6787 C CA . GLU A 1 842 ? -16.619 -15.263 7.605 1.00 90.69 842 GLU A CA 1
ATOM 6788 C C . GLU A 1 842 ? -15.283 -15.603 8.286 1.00 90.69 842 GLU A C 1
ATOM 6790 O O . GLU A 1 842 ? -14.294 -15.863 7.609 1.00 90.69 842 GLU A O 1
ATOM 6795 N N . ILE A 1 843 ? -15.257 -15.674 9.626 1.00 88.62 843 ILE A N 1
ATOM 6796 C CA . ILE A 1 843 ? -14.054 -16.072 10.380 1.00 88.62 843 ILE A CA 1
ATOM 6797 C C . ILE A 1 843 ? -13.613 -17.488 9.999 1.00 88.62 843 ILE A C 1
ATOM 6799 O O . ILE A 1 843 ? -12.423 -17.739 9.820 1.00 88.62 843 ILE A O 1
ATOM 6803 N N . LYS A 1 844 ? -14.566 -18.417 9.886 1.00 86.69 844 LYS A N 1
ATOM 6804 C CA . LYS A 1 844 ? -14.269 -19.816 9.581 1.00 86.69 844 LYS A CA 1
ATOM 6805 C C . LYS A 1 844 ? -13.730 -20.005 8.160 1.00 86.69 844 LYS A C 1
ATOM 6807 O O . LYS A 1 844 ? -12.805 -20.793 7.984 1.00 86.69 844 LYS A O 1
ATOM 6812 N N . ASP A 1 845 ? -14.328 -19.330 7.184 1.00 86.12 845 ASP A N 1
ATOM 6813 C CA . ASP A 1 845 ? -14.074 -19.572 5.764 1.00 86.12 845 ASP A CA 1
ATOM 6814 C C . ASP A 1 845 ? -12.872 -18.758 5.252 1.00 86.12 845 ASP A C 1
ATOM 6816 O O . ASP A 1 845 ? -12.083 -19.280 4.469 1.00 86.12 845 ASP A O 1
ATOM 6820 N N . ASN A 1 846 ? -12.694 -17.517 5.730 1.00 83.62 846 ASN A N 1
ATOM 6821 C CA . ASN A 1 846 ? -11.686 -16.582 5.206 1.00 83.62 846 ASN A CA 1
ATOM 6822 C C . ASN A 1 846 ? -10.518 -16.299 6.169 1.00 83.62 846 ASN A C 1
ATOM 6824 O O . ASN A 1 846 ? -9.501 -15.765 5.737 1.00 83.62 846 ASN A O 1
ATOM 6828 N N . TYR A 1 847 ? -10.632 -16.643 7.459 1.00 82.81 847 TYR A N 1
ATOM 6829 C CA . TYR A 1 847 ? -9.621 -16.319 8.483 1.00 82.81 847 TYR A CA 1
ATOM 6830 C C . TYR A 1 847 ? -9.145 -17.543 9.283 1.00 82.81 847 TYR A C 1
ATOM 6832 O O . TYR A 1 847 ? -8.702 -17.416 10.429 1.00 82.81 847 TYR A O 1
ATOM 6840 N N . CYS A 1 848 ? -9.205 -18.736 8.683 1.00 78.69 848 CYS A N 1
ATOM 6841 C CA . CYS A 1 848 ? -8.754 -19.974 9.317 1.00 78.69 848 CYS A CA 1
ATOM 6842 C C . CYS A 1 848 ? -7.258 -19.962 9.667 1.00 78.69 848 CYS A C 1
ATOM 6844 O O . CYS A 1 848 ? -6.903 -20.386 10.763 1.00 78.69 848 CYS A O 1
ATOM 6846 N N . ASP A 1 849 ? -6.411 -19.403 8.799 1.00 73.69 849 ASP A N 1
ATOM 6847 C CA . ASP A 1 849 ? -4.949 -19.358 8.977 1.00 73.69 849 ASP A CA 1
ATOM 6848 C C . ASP A 1 849 ? -4.491 -18.348 10.048 1.00 73.69 849 ASP A C 1
ATOM 6850 O O . ASP A 1 849 ? -3.379 -18.422 10.575 1.00 73.69 849 ASP A O 1
ATOM 6854 N N . VAL A 1 850 ? -5.356 -17.389 10.386 1.00 78.00 850 VAL A N 1
ATOM 6855 C CA . VAL A 1 850 ? -5.100 -16.358 11.403 1.00 78.00 850 VAL A CA 1
ATOM 6856 C C . VAL A 1 850 ? -5.421 -16.858 12.810 1.00 78.00 850 VAL A C 1
ATOM 6858 O O . VAL A 1 850 ? -4.791 -16.435 13.782 1.00 78.00 850 VAL A O 1
ATOM 6861 N N . MET A 1 851 ? -6.418 -17.732 12.915 1.00 80.38 851 MET A N 1
ATOM 6862 C CA . MET A 1 851 ? -6.956 -18.233 14.173 1.00 80.38 851 MET A CA 1
ATOM 6863 C C . MET A 1 851 ? -6.180 -19.439 14.695 1.00 80.38 851 MET A C 1
ATOM 6865 O O . MET A 1 851 ? -5.576 -20.202 13.945 1.00 80.38 851 MET A O 1
ATOM 6869 N N . ALA A 1 852 ? -6.248 -19.675 16.007 1.00 77.94 852 ALA A N 1
ATOM 6870 C CA . ALA A 1 852 ? -5.708 -20.900 16.578 1.00 77.94 852 ALA A CA 1
ATOM 6871 C C . ALA A 1 852 ? -6.443 -22.135 16.012 1.00 77.94 852 ALA A C 1
ATOM 6873 O O . ALA A 1 852 ? -7.671 -22.245 16.103 1.00 77.94 852 ALA A O 1
ATOM 6874 N N . ASN A 1 853 ? -5.685 -23.113 15.495 1.00 77.44 853 ASN A N 1
ATOM 6875 C CA . ASN A 1 853 ? -6.218 -24.376 14.951 1.00 77.44 853 ASN A CA 1
ATOM 6876 C C . ASN A 1 853 ? -7.151 -25.116 15.933 1.00 77.44 853 ASN A C 1
ATOM 6878 O O . ASN A 1 853 ? -8.071 -25.835 15.532 1.00 77.44 853 ASN A O 1
ATOM 6882 N N . THR A 1 854 ? -6.942 -24.923 17.237 1.00 78.31 854 THR A N 1
ATOM 6883 C CA . THR A 1 854 ? -7.775 -25.468 18.318 1.00 78.31 854 THR A CA 1
ATOM 6884 C C . THR A 1 854 ? -9.203 -24.915 18.323 1.00 78.31 854 THR A C 1
ATOM 6886 O O . THR A 1 854 ? -10.123 -25.640 18.700 1.00 78.31 854 THR A O 1
ATOM 6889 N N . VAL A 1 855 ? -9.407 -23.666 17.890 1.00 81.44 855 VAL A N 1
ATOM 6890 C CA . VAL A 1 855 ? -10.725 -23.022 17.801 1.00 81.44 855 VAL A CA 1
ATOM 6891 C C . VAL A 1 855 ? -11.394 -23.363 16.473 1.00 81.44 855 VAL A C 1
ATOM 6893 O O . VAL A 1 855 ? -12.523 -23.855 16.480 1.00 81.44 855 VAL A O 1
ATOM 6896 N N . ILE A 1 856 ? -10.687 -23.200 15.347 1.00 83.75 856 ILE A N 1
ATOM 6897 C CA . ILE A 1 856 ? -11.225 -23.444 13.993 1.00 83.75 856 ILE A CA 1
ATOM 6898 C C . ILE A 1 856 ? -11.749 -24.877 13.839 1.00 83.75 856 ILE A C 1
ATOM 6900 O O . ILE A 1 856 ? -12.854 -25.081 13.338 1.00 83.75 856 ILE A O 1
ATOM 6904 N N . SER A 1 857 ? -11.011 -25.873 14.339 1.00 81.62 857 SER A N 1
ATOM 6905 C CA . SER A 1 857 ? -11.422 -27.287 14.272 1.00 81.62 857 SER A CA 1
ATOM 6906 C C . SER A 1 857 ? -12.736 -27.590 15.006 1.00 81.62 857 SER A C 1
ATOM 6908 O O . SER A 1 857 ? -13.419 -28.556 14.669 1.00 81.62 857 SER A O 1
ATOM 6910 N N . ARG A 1 858 ? -13.124 -26.758 15.983 1.00 83.25 858 ARG A N 1
ATOM 6911 C CA . ARG A 1 858 ? -14.383 -26.873 16.739 1.00 83.25 858 ARG A CA 1
ATOM 6912 C C . ARG A 1 858 ? -15.518 -26.032 16.150 1.00 83.25 858 ARG A C 1
ATOM 6914 O O . ARG A 1 858 ? -16.659 -26.153 16.600 1.00 83.25 858 ARG A O 1
ATOM 6921 N N . MET A 1 859 ? -15.239 -25.164 15.175 1.00 85.62 859 MET A N 1
ATOM 6922 C CA . MET A 1 859 ? -16.251 -24.316 14.547 1.00 85.62 859 MET A CA 1
ATOM 6923 C C . MET A 1 859 ? -17.017 -25.089 13.471 1.00 85.62 859 MET A C 1
ATOM 6925 O O . MET A 1 859 ? -16.471 -25.497 12.446 1.00 85.62 859 MET A O 1
ATOM 6929 N N . GLN A 1 860 ? -18.329 -25.233 13.641 1.00 86.81 860 GLN A N 1
ATOM 6930 C CA . GLN A 1 860 ? -19.219 -25.711 12.578 1.00 86.81 860 GLN A CA 1
ATOM 6931 C C . GLN A 1 860 ? -19.811 -24.548 11.778 1.00 86.81 860 GLN A C 1
ATOM 6933 O O . GLN A 1 860 ? -19.778 -23.404 12.224 1.00 86.81 860 GLN A O 1
ATOM 6938 N N . GLN A 1 861 ? -20.344 -24.832 10.591 1.00 88.38 861 GLN A N 1
ATOM 6939 C CA . GLN A 1 861 ? -20.978 -23.804 9.767 1.00 88.38 861 GLN A CA 1
ATOM 6940 C C . GLN A 1 861 ? -22.329 -23.400 10.370 1.00 88.38 861 GLN A C 1
ATOM 6942 O O . GLN A 1 861 ? -23.154 -24.257 10.693 1.00 88.38 861 GLN A O 1
ATOM 6947 N N . MET A 1 862 ? -22.555 -22.098 10.538 1.00 89.62 862 MET A N 1
ATOM 6948 C CA . MET A 1 862 ? -23.757 -21.580 11.185 1.00 89.62 862 MET A CA 1
ATOM 6949 C C . MET A 1 862 ? -24.909 -21.452 10.193 1.00 89.62 862 MET A C 1
ATOM 6951 O O . MET A 1 862 ? -24.796 -20.821 9.141 1.00 89.62 862 MET A O 1
ATOM 6955 N N . ASN A 1 863 ? -26.044 -22.040 10.560 1.00 90.00 863 ASN A N 1
ATOM 6956 C CA . ASN A 1 863 ? -27.321 -21.941 9.863 1.00 90.00 863 ASN A CA 1
ATOM 6957 C C . ASN A 1 863 ? -28.476 -22.040 10.883 1.00 90.00 863 ASN A C 1
ATOM 6959 O O . ASN A 1 863 ? -28.253 -22.273 12.070 1.00 90.00 863 ASN A O 1
ATOM 6963 N N . THR A 1 864 ? -29.721 -21.873 10.440 1.00 85.56 864 THR A N 1
ATOM 6964 C CA . THR A 1 864 ? -30.904 -21.867 11.324 1.00 85.56 864 THR A CA 1
ATOM 6965 C C . THR A 1 864 ? -31.235 -23.227 11.954 1.00 85.56 864 THR A C 1
ATOM 6967 O O . THR A 1 864 ? -31.995 -23.280 12.922 1.00 85.56 864 THR A O 1
ATOM 6970 N N . THR A 1 865 ? -30.670 -24.325 11.445 1.00 85.75 865 THR A N 1
ATOM 6971 C CA . THR A 1 865 ? -30.885 -25.687 11.968 1.00 85.75 865 THR A CA 1
ATOM 6972 C C . THR A 1 865 ? -29.904 -26.066 13.077 1.00 85.75 865 THR A C 1
ATOM 6974 O O . THR A 1 865 ? -30.125 -27.053 13.779 1.00 85.75 865 THR A O 1
ATOM 6977 N N . VAL A 1 866 ? -28.849 -25.267 13.276 1.00 88.75 866 VAL A N 1
ATOM 6978 C CA . VAL A 1 866 ? -27.848 -25.482 14.324 1.00 88.75 866 VAL A CA 1
ATOM 6979 C C . VAL A 1 866 ? -28.494 -25.431 15.711 1.00 88.75 866 VAL A C 1
ATOM 6981 O O . VAL A 1 866 ? -29.393 -24.627 15.972 1.00 88.75 866 VAL A O 1
ATOM 6984 N N . LYS A 1 867 ? -28.024 -26.304 16.608 1.00 87.06 867 LYS A N 1
ATOM 6985 C CA . LYS A 1 867 ? -28.418 -26.325 18.021 1.00 87.06 867 LYS A CA 1
ATOM 6986 C C . LYS A 1 867 ? -27.914 -25.090 18.767 1.00 87.06 867 LYS A C 1
ATOM 6988 O O . LYS A 1 867 ? -26.772 -24.675 18.554 1.00 87.06 867 LYS A O 1
ATOM 6993 N N . MET A 1 868 ? -28.710 -24.586 19.711 1.00 83.50 868 MET A N 1
ATOM 6994 C CA . MET A 1 868 ? -28.339 -23.462 20.581 1.00 83.50 868 MET A CA 1
ATOM 6995 C C . MET A 1 868 ? -27.035 -23.726 21.343 1.00 83.50 868 MET A C 1
ATOM 6997 O O . MET A 1 868 ? -26.285 -22.792 21.613 1.00 83.50 868 MET A O 1
ATOM 7001 N N . GLU A 1 869 ? -26.705 -24.999 21.613 1.00 81.50 869 GLU A N 1
ATOM 7002 C CA . GLU A 1 869 ? -25.460 -25.372 22.293 1.00 81.50 869 GLU A CA 1
ATOM 7003 C C . GLU A 1 869 ? -24.190 -24.815 21.629 1.00 81.50 869 GLU A C 1
ATOM 7005 O O . GLU A 1 869 ? -23.215 -24.494 22.302 1.00 81.50 869 GLU A O 1
ATOM 7010 N N . ASN A 1 870 ? -24.230 -24.630 20.310 1.00 84.19 870 ASN A N 1
ATOM 7011 C CA . ASN A 1 870 ? -23.066 -24.251 19.522 1.00 84.19 870 ASN A CA 1
ATOM 7012 C C . ASN A 1 870 ? -22.984 -22.750 19.212 1.00 84.19 870 ASN A C 1
ATOM 7014 O O . ASN A 1 870 ? -21.963 -22.299 18.699 1.00 84.19 870 ASN A O 1
ATOM 7018 N N . CYS A 1 871 ? -24.038 -21.977 19.491 1.00 85.88 871 CYS A N 1
ATOM 7019 C CA . CYS A 1 871 ? -24.093 -20.539 19.204 1.00 85.88 871 CYS A CA 1
ATOM 7020 C C . CYS A 1 871 ? -24.243 -19.664 20.460 1.00 85.88 871 CYS A C 1
ATOM 7022 O O . CYS A 1 871 ? -24.451 -18.457 20.337 1.00 85.88 871 CYS A O 1
ATOM 7024 N N . THR A 1 872 ? -24.120 -20.243 21.658 1.00 85.62 872 THR A N 1
ATOM 7025 C CA . THR A 1 872 ? -24.119 -19.523 22.943 1.00 85.62 872 THR A CA 1
ATOM 7026 C C . THR A 1 872 ? -23.050 -20.069 23.888 1.00 85.62 872 THR A C 1
ATOM 7028 O O . THR A 1 872 ? -22.564 -21.181 23.705 1.00 85.62 872 THR A O 1
ATOM 7031 N N . VAL A 1 873 ? -22.680 -19.304 24.919 1.00 85.62 873 VAL A N 1
ATOM 7032 C CA . VAL A 1 873 ? -21.724 -19.754 25.951 1.00 85.62 873 VAL A CA 1
ATOM 7033 C C . VAL A 1 873 ? -22.442 -20.490 27.088 1.00 85.62 873 VAL A C 1
ATOM 7035 O O . VAL A 1 873 ? -23.334 -19.931 27.726 1.00 85.62 873 VAL A O 1
ATOM 7038 N N . TRP A 1 874 ? -22.014 -21.726 27.370 1.00 75.38 874 TRP A N 1
ATOM 7039 C CA . TRP A 1 874 ? -22.589 -22.618 28.395 1.00 75.38 874 TRP A CA 1
ATOM 7040 C C . TRP A 1 874 ? -21.616 -22.939 29.518 1.00 75.38 874 TRP A C 1
ATOM 7042 O O . TRP A 1 874 ? -21.972 -22.986 30.695 1.00 75.38 874 TRP A O 1
ATOM 7052 N N . ASN A 1 875 ? -20.374 -23.192 29.135 1.00 76.81 875 ASN A N 1
ATOM 7053 C CA . ASN A 1 875 ? -19.272 -23.594 29.988 1.00 76.81 875 ASN A CA 1
ATOM 7054 C C . ASN A 1 875 ? -17.999 -22.890 29.515 1.00 76.81 875 ASN A C 1
ATOM 7056 O O . ASN A 1 875 ? -17.990 -22.216 28.485 1.00 76.81 875 ASN A O 1
ATOM 7060 N N . ASP A 1 876 ? -16.926 -23.060 30.275 1.00 76.31 876 ASP A N 1
ATOM 7061 C CA . ASP A 1 876 ? -15.663 -22.384 29.980 1.00 76.31 876 ASP A CA 1
ATOM 7062 C C . ASP A 1 876 ? -14.955 -22.993 28.748 1.00 76.31 876 ASP A C 1
ATOM 7064 O O . ASP A 1 876 ? -14.010 -22.419 28.225 1.00 76.31 876 ASP A O 1
ATOM 7068 N N . GLU A 1 877 ? -15.467 -24.116 28.229 1.00 79.88 877 GLU A N 1
ATOM 7069 C CA . GLU A 1 877 ? -14.980 -24.801 27.024 1.00 79.88 877 GLU A CA 1
ATOM 7070 C C . GLU A 1 877 ? -15.805 -24.497 25.760 1.00 79.88 877 GLU A C 1
ATOM 7072 O O . GLU A 1 877 ? -15.529 -25.049 24.692 1.00 79.88 877 GLU A O 1
ATOM 7077 N N . SER A 1 878 ? -16.841 -23.655 25.858 1.00 86.12 878 SER A N 1
ATOM 7078 C CA . SER A 1 878 ? -17.729 -23.351 24.730 1.00 86.12 878 SER A CA 1
ATOM 7079 C C . SER A 1 878 ? -16.947 -22.683 23.595 1.00 86.12 878 SER A C 1
ATOM 7081 O O . SER A 1 878 ? -16.248 -21.698 23.827 1.00 86.12 878 SER A O 1
ATOM 7083 N N . THR A 1 879 ? -17.116 -23.154 22.353 1.00 88.12 879 THR A N 1
ATOM 7084 C CA . THR A 1 879 ? -16.364 -22.651 21.184 1.00 88.12 879 THR A CA 1
ATOM 7085 C C . THR A 1 879 ? -16.493 -21.138 21.005 1.00 88.12 879 THR A C 1
ATOM 7087 O O . THR A 1 879 ? -15.510 -20.472 20.702 1.00 88.12 879 THR A O 1
ATOM 7090 N N . LEU A 1 880 ? -17.681 -20.572 21.259 1.00 89.06 880 LEU A N 1
ATOM 7091 C CA . LEU A 1 880 ? -17.901 -19.124 21.206 1.00 89.06 880 LEU A CA 1
ATOM 7092 C C . LEU A 1 880 ? -17.054 -18.358 22.236 1.00 89.06 880 LEU A C 1
ATOM 7094 O O . LEU A 1 880 ? -16.559 -17.284 21.921 1.00 89.06 880 LEU A O 1
ATOM 7098 N N . LEU A 1 881 ? -16.863 -18.894 23.446 1.00 89.06 881 LEU A N 1
ATOM 7099 C CA . LEU A 1 881 ? -16.048 -18.239 24.471 1.00 89.06 881 LEU A CA 1
ATOM 7100 C C . LEU A 1 881 ? -14.565 -18.254 24.094 1.00 89.06 881 LEU A C 1
ATOM 7102 O O . LEU A 1 881 ? -13.911 -17.221 24.197 1.00 89.06 881 LEU A O 1
ATOM 7106 N N . LEU A 1 882 ? -14.067 -19.398 23.612 1.00 88.31 882 LEU A N 1
ATOM 7107 C CA . LEU A 1 882 ? -12.693 -19.528 23.120 1.00 88.31 882 LEU A CA 1
ATOM 7108 C C . LEU A 1 882 ? -12.437 -18.571 21.949 1.00 88.31 882 LEU A C 1
ATOM 7110 O O . LEU A 1 882 ? -11.426 -17.879 21.928 1.00 88.31 882 LEU A O 1
ATOM 7114 N N . LEU A 1 883 ? -13.393 -18.461 21.020 1.00 90.38 883 LEU A N 1
ATOM 7115 C CA . LEU A 1 883 ? -13.314 -17.509 19.915 1.00 90.38 883 LEU A CA 1
ATOM 7116 C C . LEU A 1 883 ? -13.254 -16.057 20.412 1.00 90.38 883 LEU A C 1
ATOM 7118 O O . LEU A 1 883 ? -12.416 -15.290 19.951 1.00 90.38 883 LEU A O 1
ATOM 7122 N N . LEU A 1 884 ? -14.109 -15.668 21.365 1.00 90.62 884 LEU A N 1
ATOM 7123 C CA . LEU A 1 884 ? -14.066 -14.322 21.950 1.00 90.62 884 LEU A CA 1
ATOM 7124 C C . LEU A 1 884 ? -12.714 -14.044 22.628 1.00 90.62 884 LEU A C 1
ATOM 7126 O O . LEU A 1 884 ? -12.197 -12.935 22.499 1.00 90.62 884 LEU A O 1
ATOM 7130 N N . GLN A 1 885 ? -12.143 -15.029 23.331 1.00 89.69 885 GLN A N 1
ATOM 7131 C CA . GLN A 1 885 ? -10.831 -14.926 23.987 1.00 89.69 885 GLN A CA 1
ATOM 7132 C C . GLN A 1 885 ? -9.703 -14.676 22.996 1.00 89.69 885 GLN A C 1
ATOM 7134 O O . GLN A 1 885 ? -8.953 -13.720 23.181 1.00 89.69 885 GLN A O 1
ATOM 7139 N N . GLU A 1 886 ? -9.642 -15.459 21.922 1.00 88.88 886 GLU A N 1
ATOM 7140 C CA . GLU A 1 886 ? -8.667 -15.263 20.848 1.00 88.88 886 GLU A CA 1
ATOM 7141 C C . GLU A 1 886 ? -8.822 -13.881 20.192 1.00 88.88 886 GLU A C 1
ATOM 7143 O O . GLU A 1 886 ? -7.843 -13.158 20.025 1.00 88.88 886 GLU A O 1
ATOM 7148 N N . LEU A 1 887 ? -10.053 -13.448 19.892 1.00 90.31 887 LEU A N 1
ATOM 7149 C CA . LEU A 1 887 ? -10.318 -12.135 19.286 1.00 90.31 887 LEU A CA 1
ATOM 7150 C C . LEU A 1 887 ? -9.808 -10.969 20.145 1.00 90.31 887 LEU A C 1
ATOM 7152 O O . LEU A 1 887 ? -9.164 -10.046 19.644 1.00 90.31 887 LEU A O 1
ATOM 7156 N N . VAL A 1 888 ? -10.089 -11.010 21.447 1.00 89.75 888 VAL A N 1
ATOM 7157 C CA . VAL A 1 888 ? -9.619 -9.999 22.402 1.00 89.75 888 VAL A CA 1
ATOM 7158 C C . VAL A 1 888 ? -8.109 -10.092 22.607 1.00 89.75 888 VAL A C 1
ATOM 7160 O O . VAL A 1 888 ? -7.458 -9.060 22.759 1.00 89.75 888 VAL A O 1
ATOM 7163 N N . GLN A 1 889 ? -7.531 -11.295 22.588 1.00 89.81 889 GLN A N 1
ATOM 7164 C CA . GLN A 1 889 ? -6.085 -11.479 22.665 1.00 89.81 889 GLN A CA 1
ATOM 7165 C C . GLN A 1 889 ? -5.385 -10.862 21.452 1.00 89.81 889 GLN A C 1
ATOM 7167 O O . GLN A 1 889 ? -4.407 -10.146 21.641 1.00 89.81 889 GLN A O 1
ATOM 7172 N N . ILE A 1 890 ? -5.897 -11.076 20.236 1.00 88.44 890 ILE A N 1
ATOM 7173 C CA . ILE A 1 890 ? -5.370 -10.458 19.010 1.00 88.44 890 ILE A CA 1
ATOM 7174 C C . ILE A 1 890 ? -5.429 -8.925 19.114 1.00 88.44 890 ILE A C 1
ATOM 7176 O O . ILE A 1 890 ? -4.425 -8.257 18.868 1.00 88.44 890 ILE A O 1
ATOM 7180 N N . HIS A 1 891 ? -6.572 -8.372 19.540 1.00 89.44 891 HIS A N 1
ATOM 7181 C CA . HIS A 1 891 ? -6.758 -6.927 19.742 1.00 89.44 891 HIS A CA 1
ATOM 7182 C C . HIS A 1 891 ? -5.786 -6.350 20.785 1.00 89.44 891 HIS A C 1
ATOM 7184 O O . HIS A 1 891 ? -5.049 -5.407 20.498 1.00 89.44 891 HIS A O 1
ATOM 7190 N N . ASN A 1 892 ? -5.735 -6.934 21.984 1.00 89.38 892 ASN A N 1
ATOM 7191 C CA . ASN A 1 892 ? -4.891 -6.441 23.075 1.00 89.38 892 ASN A CA 1
ATOM 7192 C C . ASN A 1 892 ? -3.395 -6.625 22.784 1.00 89.38 892 ASN A C 1
ATOM 7194 O O . ASN A 1 892 ? -2.611 -5.731 23.091 1.00 89.38 892 ASN A O 1
ATOM 7198 N N . ALA A 1 893 ? -2.991 -7.744 22.172 1.00 88.06 893 ALA A N 1
ATOM 7199 C CA . ALA A 1 893 ? -1.594 -7.994 21.823 1.00 88.06 893 ALA A CA 1
ATOM 7200 C C . ALA A 1 893 ? -1.072 -6.971 20.809 1.00 88.06 893 ALA A C 1
ATOM 7202 O O . ALA A 1 893 ? 0.068 -6.527 20.924 1.00 88.06 893 ALA A O 1
ATOM 7203 N N . PHE A 1 894 ? -1.901 -6.562 19.844 1.00 88.19 894 PHE A N 1
ATOM 7204 C CA . PHE A 1 894 ? -1.535 -5.503 18.910 1.00 88.19 894 PHE A CA 1
ATOM 7205 C C . PHE A 1 894 ? -1.373 -4.143 19.603 1.00 88.19 894 PHE A C 1
ATOM 7207 O O . PHE A 1 894 ? -0.402 -3.436 19.329 1.00 88.19 894 PHE A O 1
ATOM 7214 N N . LEU A 1 895 ? -2.282 -3.779 20.517 1.00 83.56 895 LEU A N 1
ATOM 7215 C CA . LEU A 1 895 ? -2.162 -2.538 21.292 1.00 83.56 895 LEU A CA 1
ATOM 7216 C C . LEU A 1 895 ? -0.904 -2.535 22.173 1.00 83.56 895 LEU A C 1
ATOM 7218 O O . LEU A 1 895 ? -0.195 -1.532 22.222 1.00 83.56 895 LEU A O 1
ATOM 7222 N N . ASP A 1 896 ? -0.603 -3.658 22.827 1.00 83.56 896 ASP A N 1
ATOM 7223 C CA . ASP A 1 896 ? 0.584 -3.802 23.672 1.00 83.56 896 ASP A CA 1
ATOM 7224 C C . ASP A 1 896 ? 1.875 -3.693 22.824 1.00 83.56 896 ASP A C 1
ATOM 7226 O O . ASP A 1 896 ? 2.746 -2.886 23.141 1.00 83.56 896 ASP A O 1
ATOM 7230 N N . GLN A 1 897 ? 1.954 -4.378 21.673 1.00 83.69 897 GLN A N 1
ATOM 7231 C CA . GLN A 1 897 ? 3.092 -4.259 20.740 1.00 83.69 897 GLN A CA 1
ATOM 7232 C C . GLN A 1 897 ? 3.248 -2.844 20.165 1.00 83.69 897 GLN A C 1
ATOM 7234 O O . GLN A 1 897 ? 4.366 -2.359 19.990 1.00 83.69 897 GLN A O 1
ATOM 7239 N N . SER A 1 898 ? 2.136 -2.165 19.876 1.00 81.81 898 SER A N 1
ATOM 7240 C CA . SER A 1 898 ? 2.153 -0.782 19.387 1.00 81.81 898 SER A CA 1
ATOM 7241 C C . SER A 1 898 ? 2.731 0.168 20.437 1.00 81.81 898 SER A C 1
ATOM 7243 O O . SER A 1 898 ? 3.564 1.015 20.111 1.00 81.81 898 SER A O 1
ATOM 7245 N N . ASN A 1 899 ? 2.349 -0.006 21.705 1.00 73.44 899 ASN A N 1
ATOM 7246 C CA . ASN A 1 899 ? 2.897 0.774 22.813 1.00 73.44 899 ASN A CA 1
ATOM 7247 C C . ASN A 1 899 ? 4.388 0.522 23.028 1.00 73.44 899 ASN A C 1
ATOM 7249 O O . ASN A 1 899 ? 5.124 1.473 23.286 1.00 73.44 899 ASN A O 1
ATOM 7253 N N . ASP A 1 900 ? 4.839 -0.727 22.905 1.00 76.88 900 ASP A N 1
ATOM 7254 C CA . ASP A 1 900 ? 6.256 -1.066 23.041 1.00 76.88 900 ASP A CA 1
ATOM 7255 C C . ASP A 1 900 ? 7.093 -0.341 21.974 1.00 76.88 900 ASP A C 1
ATOM 7257 O O . ASP A 1 900 ? 8.101 0.293 22.290 1.00 76.88 900 ASP A O 1
ATOM 7261 N N . ILE A 1 901 ? 6.642 -0.344 20.713 1.00 73.81 901 ILE A N 1
ATOM 7262 C CA . ILE A 1 901 ? 7.320 0.361 19.611 1.00 73.81 901 ILE A CA 1
ATOM 7263 C C . ILE A 1 901 ? 7.374 1.874 19.863 1.00 73.81 901 ILE A C 1
ATOM 7265 O O . ILE A 1 901 ? 8.426 2.496 19.679 1.00 73.81 901 ILE A O 1
ATOM 7269 N N . LEU A 1 902 ? 6.262 2.469 20.306 1.00 67.12 902 LEU A N 1
ATOM 7270 C CA . LEU A 1 902 ? 6.193 3.893 20.647 1.00 67.12 902 LEU A CA 1
ATOM 7271 C C . LEU A 1 902 ? 7.112 4.238 21.833 1.00 67.12 902 LEU A C 1
ATOM 7273 O O . LEU A 1 902 ? 7.784 5.268 21.812 1.00 67.12 902 LEU A O 1
ATOM 7277 N N . GLY A 1 903 ? 7.212 3.348 22.822 1.00 57.47 903 GLY A N 1
ATOM 7278 C CA . GLY A 1 903 ? 8.077 3.501 23.993 1.00 57.47 903 GLY A CA 1
ATOM 7279 C C . GLY A 1 903 ? 9.578 3.340 23.720 1.00 57.47 903 GLY A C 1
ATOM 7280 O O . GLY A 1 903 ? 10.383 3.750 24.553 1.00 57.47 903 GLY A O 1
ATOM 7281 N N . HIS A 1 904 ? 9.979 2.766 22.578 1.00 48.03 904 HIS A N 1
ATOM 7282 C CA . HIS A 1 904 ? 11.389 2.534 22.232 1.00 48.03 904 HIS A CA 1
ATOM 7283 C C . HIS A 1 904 ? 12.045 3.667 21.423 1.00 48.03 904 HIS A C 1
ATOM 7285 O O . HIS A 1 904 ? 13.237 3.920 21.607 1.00 48.03 904 HIS A O 1
ATOM 7291 N N . LYS A 1 905 ? 11.309 4.374 20.550 1.00 45.22 905 LYS A N 1
ATOM 7292 C CA . LYS A 1 905 ? 11.860 5.498 19.756 1.00 45.22 905 LYS A CA 1
ATOM 7293 C C . LYS A 1 905 ? 12.017 6.793 20.554 1.00 45.22 905 LYS A C 1
ATOM 7295 O O . LYS A 1 905 ? 12.806 7.659 20.186 1.00 45.22 905 LYS A O 1
ATOM 7300 N N . GLN A 1 906 ? 11.303 6.915 21.664 1.00 43.91 906 GLN A N 1
ATOM 7301 C CA . GLN A 1 906 ? 11.443 8.015 22.600 1.00 43.91 906 GLN A CA 1
ATOM 7302 C C . GLN A 1 906 ? 11.942 7.434 23.921 1.00 43.91 906 GLN A C 1
ATOM 7304 O O . GLN A 1 906 ? 11.275 6.603 24.523 1.00 43.91 906 GLN A O 1
ATOM 7309 N N . ARG A 1 907 ? 13.052 7.942 24.472 1.00 35.94 907 ARG A N 1
ATOM 7310 C CA . ARG A 1 907 ? 13.368 7.801 25.913 1.00 35.94 907 ARG A CA 1
ATOM 7311 C C . ARG A 1 907 ? 12.337 8.533 26.803 1.00 35.94 907 ARG A C 1
ATOM 7313 O O . ARG A 1 907 ? 12.657 8.969 27.902 1.00 35.94 907 ARG A O 1
ATOM 7320 N N . GLN A 1 908 ? 11.096 8.664 26.344 1.00 39.84 908 GLN A N 1
ATOM 7321 C CA . GLN A 1 908 ? 9.964 9.149 27.101 1.00 39.84 908 GLN A CA 1
ATOM 7322 C C . GLN A 1 908 ? 9.314 7.941 27.766 1.00 39.84 908 GLN A C 1
ATOM 7324 O O . GLN A 1 908 ? 8.464 7.243 27.212 1.00 39.84 908 GLN A O 1
ATOM 7329 N N . LYS A 1 909 ? 9.666 7.723 29.034 1.00 36.88 909 LYS A N 1
ATOM 7330 C CA . LYS A 1 909 ? 8.655 7.213 29.960 1.00 36.88 909 LYS A CA 1
ATOM 7331 C C . LYS A 1 909 ? 7.439 8.135 29.787 1.00 36.88 909 LYS A C 1
ATOM 7333 O O . LYS A 1 909 ? 7.599 9.320 30.044 1.00 36.88 909 LYS A O 1
ATOM 7338 N N . LYS A 1 910 ? 6.267 7.584 29.437 1.00 43.28 910 LYS A N 1
ATOM 7339 C CA . LYS A 1 910 ? 4.923 8.220 29.460 1.00 43.28 910 LYS A CA 1
ATOM 7340 C C . LYS A 1 910 ? 4.257 8.555 28.106 1.00 43.28 910 LYS A C 1
ATOM 7342 O O . LYS A 1 910 ? 3.528 9.531 28.027 1.00 43.28 910 LYS A O 1
ATOM 7347 N N . PHE A 1 911 ? 4.253 7.624 27.151 1.00 37.62 911 PHE A N 1
ATOM 7348 C CA . PHE A 1 911 ? 3.014 7.345 26.392 1.00 37.62 911 PHE A CA 1
ATOM 7349 C C . PHE A 1 911 ? 2.119 6.347 27.153 1.00 37.62 911 PHE A C 1
ATOM 7351 O O . PHE A 1 911 ? 1.531 5.432 26.594 1.00 37.62 911 PHE A O 1
ATOM 7358 N N . LYS A 1 912 ? 1.962 6.548 28.470 1.00 38.88 912 LYS A N 1
ATOM 7359 C CA . LYS A 1 912 ? 0.723 6.147 29.142 1.00 38.88 912 LYS A CA 1
ATOM 7360 C C . LYS A 1 912 ? -0.296 7.250 28.855 1.00 38.88 912 LYS A C 1
ATOM 7362 O O . LYS A 1 912 ? -0.736 7.932 29.775 1.00 38.88 912 LYS A O 1
ATOM 7367 N N . LEU A 1 913 ? -0.660 7.438 27.579 1.00 40.75 913 LEU A N 1
ATOM 7368 C CA . LEU A 1 913 ? -2.033 7.853 27.306 1.00 40.75 913 LEU A CA 1
ATOM 7369 C C . LEU A 1 913 ? -2.867 6.848 28.087 1.00 40.75 913 LEU A C 1
ATOM 7371 O O . LEU A 1 913 ? -2.632 5.649 27.951 1.00 40.75 913 LEU A O 1
ATOM 7375 N N . ILE A 1 914 ? -3.686 7.344 29.009 1.00 44.84 914 ILE A N 1
ATOM 7376 C CA . ILE A 1 914 ? -4.544 6.556 29.890 1.00 44.84 914 ILE A CA 1
ATOM 7377 C C . ILE A 1 914 ? -5.175 5.470 29.016 1.00 44.84 914 ILE A C 1
ATOM 7379 O O . ILE A 1 914 ? -6.070 5.772 28.234 1.00 44.84 914 ILE A O 1
ATOM 7383 N N . GLN A 1 915 ? -4.645 4.240 29.061 1.00 52.16 915 GLN A N 1
ATOM 7384 C CA . GLN A 1 915 ? -5.234 3.119 28.345 1.00 52.16 915 GLN A CA 1
ATOM 7385 C C . GLN A 1 915 ? -6.540 2.886 29.068 1.00 52.16 915 GLN A C 1
ATOM 7387 O O . GLN A 1 915 ? -6.576 2.271 30.133 1.00 52.16 915 GLN A O 1
ATOM 7392 N N . GLN A 1 916 ? -7.590 3.505 28.545 1.00 59.12 916 GLN A N 1
ATOM 7393 C CA . GLN A 1 916 ? -8.918 3.313 29.061 1.00 59.12 916 GLN A CA 1
ATOM 7394 C C . GLN A 1 916 ? -9.228 1.837 28.854 1.00 59.12 916 GLN A C 1
ATOM 7396 O O . GLN A 1 916 ? -8.999 1.257 27.786 1.00 59.12 916 GLN A O 1
ATOM 7401 N N . VAL A 1 917 ? -9.610 1.213 29.954 1.00 71.25 917 VAL A N 1
ATOM 7402 C CA . VAL A 1 917 ? -9.961 -0.190 29.996 1.00 71.25 917 VAL A CA 1
ATOM 7403 C C . VAL A 1 917 ? -11.469 -0.254 29.897 1.00 71.25 917 VAL A C 1
ATOM 7405 O O . VAL A 1 917 ? -12.172 0.413 30.655 1.00 71.25 917 VAL A O 1
ATOM 7408 N N . VAL A 1 918 ? -11.955 -1.070 28.973 1.00 79.00 918 VAL A N 1
ATOM 7409 C CA . VAL A 1 918 ? -13.379 -1.337 28.813 1.00 79.00 918 VAL A CA 1
ATOM 7410 C C . VAL A 1 918 ? -13.637 -2.812 29.082 1.00 79.00 918 VAL A C 1
ATOM 7412 O O . VAL A 1 918 ? -12.887 -3.691 28.649 1.00 79.00 918 VAL A O 1
ATOM 7415 N N . ALA A 1 919 ? -14.699 -3.104 29.825 1.00 80.19 919 ALA A N 1
ATOM 7416 C CA . ALA A 1 919 ? -15.144 -4.476 29.997 1.00 80.19 919 ALA A CA 1
ATOM 7417 C C . ALA A 1 919 ? -15.695 -4.998 28.664 1.00 80.19 919 ALA A C 1
ATOM 7419 O O . ALA A 1 919 ? -16.444 -4.293 27.994 1.00 80.19 919 ALA A O 1
ATOM 7420 N N . LEU A 1 920 ? -15.403 -6.255 28.306 1.00 82.69 920 LEU A N 1
ATOM 7421 C CA . LEU A 1 920 ? -15.843 -6.872 27.042 1.00 82.69 920 LEU A CA 1
ATOM 7422 C C . LEU A 1 920 ? -17.337 -6.674 26.722 1.00 82.69 920 LEU A C 1
ATOM 7424 O O . LEU A 1 920 ? -17.718 -6.594 25.559 1.00 82.69 920 LEU A O 1
ATOM 7428 N N . LEU A 1 921 ? -18.188 -6.614 27.747 1.00 79.06 921 LEU A N 1
ATOM 7429 C CA . LEU A 1 921 ? -19.639 -6.484 27.596 1.00 79.06 921 LEU A CA 1
ATOM 7430 C C . LEU A 1 921 ? -20.093 -5.082 27.168 1.00 79.06 921 LEU A C 1
ATOM 7432 O O . LEU A 1 921 ? -21.172 -4.963 26.592 1.00 79.06 921 LEU A O 1
ATOM 7436 N N . ASP A 1 922 ? -19.270 -4.064 27.416 1.00 75.25 922 ASP A N 1
ATOM 7437 C CA . ASP A 1 922 ? -19.569 -2.657 27.133 1.00 75.25 922 ASP A CA 1
ATOM 7438 C C . ASP A 1 922 ? -18.851 -2.151 25.870 1.00 75.25 922 ASP A C 1
ATOM 7440 O O . ASP A 1 922 ? -19.024 -0.997 25.481 1.00 75.25 922 ASP A O 1
ATOM 7444 N N . VAL A 1 923 ? -18.079 -3.025 25.209 1.00 78.31 923 VAL A N 1
ATOM 7445 C CA . VAL A 1 923 ? -17.279 -2.695 24.026 1.00 78.31 923 VAL A CA 1
ATOM 7446 C C . VAL A 1 923 ? -18.161 -2.241 22.864 1.00 78.31 923 VAL A C 1
ATOM 7448 O O . VAL A 1 923 ? -19.039 -2.972 22.387 1.00 78.31 923 VAL A O 1
ATOM 7451 N N . LYS A 1 924 ? -17.856 -1.058 22.334 1.00 76.56 924 LYS A N 1
ATOM 7452 C CA . LYS A 1 924 ? -18.453 -0.508 21.113 1.00 76.56 924 LYS A CA 1
ATOM 7453 C C . LYS A 1 924 ? -17.565 -0.739 19.890 1.00 76.56 924 LYS A C 1
ATOM 7455 O O . LYS A 1 924 ? -16.363 -0.963 19.982 1.00 76.56 924 LYS A O 1
ATOM 7460 N N . SER A 1 925 ? -18.159 -0.631 18.701 1.00 77.12 925 SER A N 1
ATOM 7461 C CA . SER A 1 925 ? -17.439 -0.834 17.435 1.00 77.12 925 SER A CA 1
ATOM 7462 C C . SER A 1 925 ? -16.293 0.161 17.206 1.00 77.12 925 SER A C 1
ATOM 7464 O O . SER A 1 925 ? -15.305 -0.201 16.578 1.00 77.12 925 SER A O 1
ATOM 7466 N N . ASN A 1 926 ? -16.405 1.401 17.693 1.00 75.69 926 ASN A N 1
ATOM 7467 C CA . ASN A 1 926 ? -15.362 2.425 17.555 1.00 75.69 926 ASN A CA 1
ATOM 7468 C C . ASN A 1 926 ? -14.155 2.185 18.479 1.00 75.69 926 ASN A C 1
ATOM 7470 O O . ASN A 1 926 ? -13.069 2.669 18.174 1.00 75.69 926 ASN A O 1
ATOM 7474 N N . GLU A 1 927 ? -14.319 1.399 19.544 1.00 76.69 927 GLU A N 1
ATOM 7475 C CA . GLU A 1 927 ? -13.294 1.109 20.559 1.00 76.69 927 GLU A CA 1
ATOM 7476 C C . GLU A 1 927 ? -12.405 -0.090 20.181 1.00 76.69 927 GLU A C 1
ATOM 7478 O O . GLU A 1 927 ? -11.343 -0.301 20.770 1.00 76.69 927 GLU A O 1
ATOM 7483 N N . ILE A 1 928 ? -12.824 -0.867 19.175 1.00 83.44 928 ILE A N 1
ATOM 7484 C CA . ILE A 1 928 ? -12.116 -2.046 18.663 1.00 83.44 928 ILE A CA 1
ATOM 7485 C C . ILE A 1 928 ? -11.173 -1.645 17.529 1.00 83.44 928 ILE A C 1
ATOM 7487 O O . ILE A 1 928 ? -11.523 -0.825 16.675 1.00 83.44 928 ILE A O 1
ATOM 7491 N N . VAL A 1 929 ? -9.979 -2.238 17.499 1.00 83.62 929 VAL A N 1
ATOM 7492 C CA . VAL A 1 929 ? -9.036 -2.073 16.391 1.00 83.62 929 VAL A CA 1
ATOM 7493 C C . VAL A 1 929 ? -9.605 -2.764 15.154 1.00 83.62 929 VAL A C 1
ATOM 7495 O O . VAL A 1 929 ? -9.870 -3.964 15.166 1.00 83.62 929 VAL A O 1
ATOM 7498 N N . THR A 1 930 ? -9.790 -2.001 14.081 1.00 81.56 930 THR A N 1
ATOM 7499 C CA . THR A 1 930 ? -10.264 -2.518 12.797 1.00 81.56 930 THR A CA 1
ATOM 7500 C C . THR A 1 930 ? -9.358 -2.006 11.697 1.00 81.56 930 THR A C 1
ATOM 7502 O O . THR A 1 930 ? -9.283 -0.797 11.478 1.00 81.56 930 THR A O 1
ATOM 7505 N N . PHE A 1 931 ? -8.687 -2.910 10.991 1.00 83.94 931 PHE A N 1
ATOM 7506 C CA . PHE A 1 931 ? -7.896 -2.524 9.832 1.00 83.94 931 PHE A CA 1
ATOM 7507 C C . PHE A 1 931 ? -8.766 -2.475 8.575 1.00 83.94 931 PHE A C 1
ATOM 7509 O O . PHE A 1 931 ? -9.373 -3.469 8.181 1.00 83.94 931 PHE A O 1
ATOM 7516 N N . LYS A 1 932 ? -8.798 -1.317 7.918 1.00 84.62 932 LYS A N 1
ATOM 7517 C CA . LYS A 1 932 ? -9.327 -1.161 6.565 1.00 84.62 932 LYS A CA 1
ATOM 7518 C C . LYS A 1 932 ? -8.348 -0.301 5.784 1.00 84.62 932 LYS A C 1
ATOM 7520 O O . LYS A 1 932 ? -7.929 0.741 6.274 1.00 84.62 932 LYS A O 1
ATOM 7525 N N . TRP A 1 933 ? -7.998 -0.745 4.580 1.00 84.38 933 TRP A N 1
ATOM 7526 C CA . TRP A 1 933 ? -7.160 0.050 3.692 1.00 84.38 933 TRP A CA 1
ATOM 7527 C C . TRP A 1 933 ? -7.842 1.385 3.364 1.00 84.38 933 TRP A C 1
ATOM 7529 O O . TRP A 1 933 ? -9.028 1.405 3.020 1.00 84.38 933 TRP A O 1
ATOM 7539 N N . ASN A 1 934 ? -7.090 2.476 3.481 1.00 85.62 934 ASN A N 1
ATOM 7540 C CA . ASN A 1 934 ? -7.540 3.828 3.183 1.00 85.62 934 ASN A CA 1
ATOM 7541 C C . ASN A 1 934 ? -6.633 4.421 2.097 1.00 85.62 934 ASN A C 1
ATOM 7543 O O . ASN A 1 934 ? -5.464 4.713 2.347 1.00 85.62 934 ASN A O 1
ATOM 7547 N N . ASP A 1 935 ? -7.175 4.624 0.894 1.00 81.56 935 ASP A N 1
ATOM 7548 C CA . ASP A 1 935 ? -6.419 5.186 -0.236 1.00 81.56 935 ASP A CA 1
ATOM 7549 C C . ASP A 1 935 ? -5.921 6.613 0.042 1.00 81.56 935 ASP A C 1
ATOM 7551 O O . ASP A 1 935 ? -4.959 7.069 -0.575 1.00 81.56 935 ASP A O 1
ATOM 7555 N N . ASN A 1 936 ? -6.498 7.309 1.031 1.00 81.50 936 ASN A N 1
ATOM 7556 C CA . ASN A 1 936 ? -6.002 8.616 1.456 1.00 81.50 936 ASN A CA 1
ATOM 7557 C C . ASN A 1 936 ? -4.576 8.558 2.021 1.00 81.50 936 ASN A C 1
ATOM 7559 O O . ASN A 1 936 ? -3.868 9.556 1.929 1.00 81.50 936 ASN A O 1
ATOM 7563 N N . TRP A 1 937 ? -4.117 7.414 2.542 1.00 82.88 937 TRP A N 1
ATOM 7564 C CA . TRP A 1 937 ? -2.732 7.259 3.002 1.00 82.88 937 TRP A CA 1
ATOM 7565 C C . TRP A 1 937 ? -1.732 7.392 1.850 1.00 82.88 937 TRP A C 1
ATOM 7567 O O . TRP A 1 937 ? -0.661 7.970 2.012 1.00 82.88 937 TRP A O 1
ATOM 7577 N N . LEU A 1 938 ? -2.108 6.938 0.652 1.00 81.62 938 LEU A N 1
ATOM 7578 C CA . LEU A 1 938 ? -1.281 7.058 -0.548 1.00 81.62 938 LEU A CA 1
ATOM 7579 C C . LEU A 1 938 ? -1.186 8.492 -1.061 1.00 81.62 938 LEU A C 1
ATOM 7581 O O . LEU A 1 938 ? -0.366 8.768 -1.933 1.00 81.62 938 LEU A O 1
ATOM 7585 N N . LYS A 1 939 ? -1.984 9.426 -0.523 1.00 75.44 939 LYS A N 1
ATOM 7586 C CA . LYS A 1 939 ? -1.844 10.834 -0.884 1.00 75.44 939 LYS A CA 1
ATOM 7587 C C . LYS A 1 939 ? -0.439 11.310 -0.547 1.00 75.44 939 LYS A C 1
ATOM 7589 O O . LYS A 1 939 ? 0.104 12.051 -1.347 1.00 75.44 939 LYS A O 1
ATOM 7594 N N . PHE A 1 940 ? 0.186 10.873 0.543 1.00 76.88 940 PHE A N 1
ATOM 7595 C CA . PHE A 1 940 ? 1.496 11.370 0.985 1.00 76.88 940 PHE A CA 1
ATOM 7596 C C . PHE A 1 940 ? 2.685 10.747 0.227 1.00 76.88 940 PHE A C 1
ATOM 7598 O O . PHE A 1 940 ? 3.638 10.246 0.819 1.00 76.88 940 PHE A O 1
ATOM 7605 N N . CYS A 1 941 ? 2.645 10.793 -1.102 1.00 80.62 941 CYS A N 1
ATOM 7606 C CA . CYS A 1 941 ? 3.737 10.395 -1.982 1.00 80.62 941 CYS A CA 1
ATOM 7607 C C . CYS A 1 941 ? 4.009 11.471 -3.038 1.00 80.62 941 CYS A C 1
ATOM 7609 O O . CYS A 1 941 ? 3.158 12.315 -3.321 1.00 80.62 941 CYS A O 1
ATOM 7611 N N . GLN A 1 942 ? 5.179 11.406 -3.665 1.00 81.62 942 GLN A N 1
ATOM 7612 C CA . GLN A 1 942 ? 5.486 12.185 -4.867 1.00 81.62 942 GLN A CA 1
ATOM 7613 C C . GLN A 1 942 ? 6.474 11.393 -5.740 1.00 81.62 942 GLN A C 1
ATOM 7615 O O . GLN A 1 942 ? 7.289 10.619 -5.228 1.00 81.62 942 GLN A O 1
ATOM 7620 N N . SER A 1 943 ? 6.401 11.580 -7.051 1.00 81.25 943 SER A N 1
ATOM 7621 C CA . SER A 1 943 ? 7.325 10.960 -8.003 1.00 81.25 943 SER A CA 1
ATOM 7622 C C . SER A 1 943 ? 8.717 11.586 -7.919 1.00 81.25 943 SER A C 1
ATOM 7624 O O . SER A 1 943 ? 8.858 12.772 -7.606 1.00 81.25 943 SER A O 1
ATOM 7626 N N . ASP A 1 944 ? 9.754 10.794 -8.175 1.00 80.19 944 ASP A N 1
ATOM 7627 C CA . ASP A 1 944 ? 11.107 11.310 -8.376 1.00 80.19 944 ASP A CA 1
ATOM 7628 C C . ASP A 1 944 ? 11.120 12.213 -9.618 1.00 80.19 944 ASP A C 1
ATOM 7630 O O . ASP A 1 944 ? 10.522 11.912 -10.654 1.00 80.19 944 ASP A O 1
ATOM 7634 N N . THR A 1 945 ? 11.749 13.373 -9.486 1.00 77.69 945 THR A N 1
ATOM 7635 C CA . THR A 1 945 ? 11.797 14.396 -10.530 1.00 77.69 945 THR A CA 1
ATOM 7636 C C . THR A 1 945 ? 12.950 14.175 -11.509 1.00 77.69 945 THR A C 1
ATOM 7638 O O . THR A 1 945 ? 12.976 14.793 -12.575 1.00 77.69 945 THR A O 1
ATOM 7641 N N . SER A 1 946 ? 13.877 13.275 -11.189 1.00 77.25 946 SER A N 1
ATOM 7642 C CA . SER A 1 946 ? 15.032 12.976 -12.026 1.00 77.25 946 SER A CA 1
ATOM 7643 C C . SER A 1 946 ? 14.607 12.262 -13.313 1.00 77.25 946 SER A C 1
ATOM 7645 O O . SER A 1 946 ? 13.806 11.324 -13.292 1.00 77.25 946 SER A O 1
ATOM 7647 N N . TYR A 1 947 ? 15.171 12.671 -14.450 1.00 77.12 947 TYR A N 1
ATOM 7648 C CA . TYR A 1 947 ? 14.909 12.026 -15.741 1.00 77.12 947 TYR A CA 1
ATOM 7649 C C . TYR A 1 947 ? 15.276 10.533 -15.707 1.00 77.12 947 TYR A C 1
ATOM 7651 O O . TYR A 1 947 ? 16.330 10.185 -15.179 1.00 77.12 947 TYR A O 1
ATOM 7659 N N . GLY A 1 948 ? 14.409 9.642 -16.196 1.00 75.44 948 GLY A N 1
ATOM 7660 C CA . GLY A 1 948 ? 14.595 8.189 -16.104 1.00 75.44 948 GLY A CA 1
ATOM 7661 C C . GLY A 1 948 ? 14.209 7.558 -14.762 1.00 75.44 948 GLY A C 1
ATOM 7662 O O . GLY A 1 948 ? 14.245 6.336 -14.640 1.00 75.44 948 GLY A O 1
ATOM 7663 N N . LEU A 1 949 ? 13.829 8.351 -13.750 1.00 77.69 949 LEU A N 1
ATOM 7664 C CA . LEU A 1 949 ? 13.401 7.856 -12.433 1.00 77.69 949 LEU A CA 1
ATOM 7665 C C . LEU A 1 949 ? 11.957 8.233 -12.078 1.00 77.69 949 LEU A C 1
ATOM 7667 O O . LEU A 1 949 ? 11.513 7.904 -10.985 1.00 77.69 949 LEU A O 1
ATOM 7671 N N . GLY A 1 950 ? 11.182 8.829 -12.991 1.00 74.94 950 GLY A N 1
ATOM 7672 C CA . GLY A 1 950 ? 9.803 9.288 -12.732 1.00 74.94 950 GLY A CA 1
ATOM 7673 C C . GLY A 1 950 ? 8.822 8.224 -12.217 1.00 74.94 950 GLY A C 1
ATOM 7674 O O . GLY A 1 950 ? 7.789 8.549 -11.635 1.00 74.94 950 GLY A O 1
ATOM 7675 N N . GLN A 1 951 ? 9.152 6.944 -12.396 1.00 78.19 951 GLN A N 1
ATOM 7676 C CA . GLN A 1 951 ? 8.381 5.800 -11.907 1.00 78.19 951 GLN A CA 1
ATOM 7677 C C . GLN A 1 951 ? 8.653 5.476 -10.427 1.00 78.19 951 GLN A C 1
ATOM 7679 O O . GLN A 1 951 ? 7.850 4.801 -9.784 1.00 78.19 951 GLN A O 1
ATOM 7684 N N . ARG A 1 952 ? 9.764 5.968 -9.868 1.00 80.69 952 ARG A N 1
ATOM 7685 C CA . ARG A 1 952 ? 10.100 5.830 -8.452 1.00 80.69 952 ARG A CA 1
ATOM 7686 C C . ARG A 1 952 ? 9.248 6.796 -7.633 1.00 80.69 952 ARG A C 1
ATOM 7688 O O . ARG A 1 952 ? 9.336 8.011 -7.795 1.00 80.69 952 ARG A O 1
ATOM 7695 N N . LEU A 1 953 ? 8.462 6.257 -6.708 1.00 80.31 953 LEU A N 1
ATOM 7696 C CA . LEU A 1 953 ? 7.683 7.040 -5.751 1.00 80.31 953 LEU A CA 1
ATOM 7697 C C . LEU A 1 953 ? 8.458 7.180 -4.441 1.00 80.31 953 LEU A C 1
ATOM 7699 O O . LEU A 1 953 ? 8.936 6.186 -3.899 1.00 80.31 953 LEU A O 1
ATOM 7703 N N . LEU A 1 954 ? 8.553 8.401 -3.909 1.00 79.38 954 LEU A N 1
ATOM 7704 C CA . LEU A 1 954 ? 9.021 8.614 -2.537 1.00 79.38 954 LEU A CA 1
ATOM 7705 C C . LEU A 1 954 ? 7.820 8.909 -1.639 1.00 79.38 954 LEU A C 1
ATOM 7707 O O . LEU A 1 954 ? 7.096 9.893 -1.853 1.00 79.38 954 LEU A O 1
ATOM 7711 N N . PHE A 1 955 ? 7.631 8.033 -0.654 1.00 80.88 955 PHE A N 1
ATOM 7712 C CA . PHE A 1 955 ? 6.566 8.082 0.340 1.00 80.88 955 PHE A CA 1
ATOM 7713 C C . PHE A 1 955 ? 7.015 8.826 1.594 1.00 80.88 955 PHE A C 1
ATOM 7715 O O . PHE A 1 955 ? 8.112 8.593 2.102 1.00 80.88 955 PHE A O 1
ATOM 7722 N N . ASP A 1 956 ? 6.129 9.669 2.126 1.00 78.44 956 ASP A N 1
ATOM 7723 C CA . ASP A 1 956 ? 6.317 10.287 3.434 1.00 78.44 956 ASP A CA 1
ATOM 7724 C C . ASP A 1 956 ? 5.911 9.295 4.521 1.00 78.44 956 ASP A C 1
ATOM 7726 O O . ASP A 1 956 ? 4.804 9.339 5.058 1.00 78.44 956 ASP A O 1
ATOM 7730 N N . TYR A 1 957 ? 6.788 8.339 4.815 1.00 80.88 957 TYR A N 1
ATOM 7731 C CA . TYR A 1 957 ? 6.480 7.312 5.805 1.00 80.88 957 TYR A CA 1
ATOM 7732 C C . TYR A 1 957 ? 6.193 7.892 7.193 1.00 80.88 957 TYR A C 1
ATOM 7734 O O . TYR A 1 957 ? 5.436 7.277 7.932 1.00 80.88 957 TYR A O 1
ATOM 7742 N N . GLU A 1 958 ? 6.738 9.061 7.550 1.00 76.50 958 GLU A N 1
ATOM 7743 C CA . GLU A 1 958 ? 6.458 9.705 8.839 1.00 76.50 958 GLU A CA 1
ATOM 7744 C C . GLU A 1 958 ? 5.004 10.189 8.896 1.00 76.50 958 GLU A C 1
ATOM 7746 O O . GLU A 1 958 ? 4.259 9.762 9.780 1.00 76.50 958 GLU A O 1
ATOM 7751 N N . LYS A 1 959 ? 4.555 10.963 7.898 1.00 76.88 959 LYS A N 1
ATOM 7752 C CA . LYS A 1 959 ? 3.147 11.393 7.801 1.00 76.88 959 LYS A CA 1
ATOM 7753 C C . LYS A 1 959 ? 2.176 10.228 7.645 1.00 76.88 959 LYS A C 1
ATOM 7755 O O . LYS A 1 959 ? 1.123 10.220 8.276 1.00 76.88 959 LYS A O 1
ATOM 7760 N N . ILE A 1 960 ? 2.517 9.230 6.828 1.00 83.38 960 ILE A N 1
ATOM 7761 C CA . ILE A 1 960 ? 1.675 8.038 6.660 1.00 83.38 960 ILE A CA 1
ATOM 7762 C C . ILE A 1 960 ? 1.577 7.281 7.985 1.00 83.38 960 ILE A C 1
ATOM 7764 O O . ILE A 1 960 ? 0.492 6.851 8.362 1.00 83.38 960 ILE A O 1
ATOM 7768 N N . GLU A 1 961 ? 2.679 7.140 8.726 1.00 82.88 961 GLU A N 1
ATOM 7769 C CA . GLU A 1 961 ? 2.671 6.515 10.049 1.00 82.88 961 GLU A CA 1
ATOM 7770 C C . GLU A 1 961 ? 1.785 7.288 11.036 1.00 82.88 961 GLU A C 1
ATOM 7772 O O . GLU A 1 961 ? 1.067 6.659 11.811 1.00 82.88 961 GLU A O 1
ATOM 7777 N N . GLU A 1 962 ? 1.771 8.621 10.996 1.00 74.50 962 GLU A N 1
ATOM 7778 C CA . GLU A 1 962 ? 0.877 9.447 11.817 1.00 74.50 962 GLU A CA 1
ATOM 7779 C C . GLU A 1 962 ? -0.606 9.277 11.461 1.00 74.50 962 GLU A C 1
ATOM 7781 O O . GLU A 1 962 ? -1.417 9.044 12.359 1.00 74.50 962 GLU A O 1
ATOM 7786 N N . GLU A 1 963 ? -0.967 9.313 10.179 1.00 78.62 963 GLU A N 1
ATOM 7787 C CA . GLU A 1 963 ? -2.356 9.122 9.733 1.00 78.62 963 GLU A CA 1
ATOM 7788 C C . GLU A 1 963 ? -2.849 7.690 9.992 1.00 78.62 963 GLU A C 1
ATOM 7790 O O . GLU A 1 963 ? -3.969 7.480 10.454 1.00 78.62 963 GLU A O 1
ATOM 7795 N N . VAL A 1 964 ? -1.992 6.681 9.807 1.00 83.69 964 VAL A N 1
ATOM 7796 C CA . VAL A 1 964 ? -2.325 5.290 10.153 1.00 83.69 964 VAL A CA 1
ATOM 7797 C C . VAL A 1 964 ? -2.492 5.135 11.670 1.00 83.69 964 VAL A C 1
ATOM 7799 O O . VAL A 1 964 ? -3.415 4.452 12.116 1.00 83.69 964 VAL A O 1
ATOM 7802 N N . LYS A 1 965 ? -1.653 5.783 12.497 1.00 79.12 965 LYS A N 1
ATOM 7803 C CA . LYS A 1 965 ? -1.853 5.820 13.961 1.00 79.12 965 LYS A CA 1
ATOM 7804 C C . LYS A 1 965 ? -3.178 6.492 14.314 1.00 79.12 965 LYS A C 1
ATOM 7806 O O . LYS A 1 965 ? -3.882 5.988 15.188 1.00 79.12 965 LYS A O 1
ATOM 7811 N N . LYS A 1 966 ? -3.524 7.590 13.636 1.00 73.62 966 LYS A N 1
ATOM 7812 C CA . LYS A 1 966 ? -4.788 8.310 13.819 1.00 73.62 966 LYS A CA 1
ATOM 7813 C C . LYS A 1 966 ? -5.986 7.401 13.546 1.00 73.62 966 LYS A C 1
ATOM 7815 O O . LYS A 1 966 ? -6.847 7.265 14.410 1.00 73.62 966 LYS A O 1
ATOM 7820 N N . ASP A 1 967 ? -5.986 6.713 12.409 1.00 76.75 967 ASP A N 1
ATOM 7821 C CA . ASP A 1 967 ? -7.089 5.844 11.987 1.00 76.75 967 ASP A CA 1
ATOM 7822 C C . ASP A 1 967 ? -7.205 4.562 12.836 1.00 76.75 967 ASP A C 1
ATOM 7824 O O . ASP A 1 967 ? -8.310 4.084 13.109 1.00 76.75 967 ASP A O 1
ATOM 7828 N N . ILE A 1 968 ? -6.073 3.984 13.261 1.00 79.94 968 ILE A N 1
ATOM 7829 C CA . ILE A 1 968 ? -6.043 2.662 13.907 1.00 79.94 968 ILE A CA 1
ATOM 7830 C C . ILE A 1 968 ? -6.040 2.739 15.437 1.00 79.94 968 ILE A C 1
ATOM 7832 O O . ILE A 1 968 ? -6.690 1.900 16.059 1.00 79.94 968 ILE A O 1
ATOM 7836 N N . LEU A 1 969 ? -5.318 3.682 16.056 1.00 75.69 969 LEU A N 1
ATOM 7837 C CA . LEU A 1 969 ? -5.097 3.711 17.512 1.00 75.69 969 LEU A CA 1
ATOM 7838 C C . LEU A 1 969 ? -5.997 4.698 18.263 1.00 75.69 969 LEU A C 1
ATOM 7840 O O . LEU A 1 969 ? -6.295 4.461 19.437 1.00 75.69 969 LEU A O 1
ATOM 7844 N N . ILE A 1 970 ? -6.431 5.798 17.639 1.00 69.12 970 ILE A N 1
ATOM 7845 C CA . ILE A 1 970 ? -7.220 6.810 18.356 1.00 69.12 970 ILE A CA 1
ATOM 7846 C C . ILE A 1 970 ? -8.591 6.243 18.734 1.00 69.12 970 ILE A C 1
ATOM 7848 O O . ILE A 1 970 ? -9.289 5.624 17.931 1.00 69.12 970 ILE A O 1
ATOM 7852 N N . GLY A 1 971 ? -8.964 6.438 20.002 1.00 62.78 971 GLY A N 1
ATOM 7853 C CA . GLY A 1 971 ? -10.226 5.961 20.568 1.00 62.78 971 GLY A CA 1
ATOM 7854 C C . GLY A 1 971 ? -10.273 4.459 20.869 1.00 62.78 971 GLY A C 1
ATOM 7855 O O . GLY A 1 971 ? -11.331 3.969 21.262 1.00 62.78 971 GLY A O 1
ATOM 7856 N N . LYS A 1 972 ? -9.166 3.715 20.703 1.00 78.06 972 LYS A N 1
ATOM 7857 C CA . LYS A 1 972 ? -9.124 2.274 20.997 1.00 78.06 972 LYS A CA 1
ATOM 7858 C C . LYS A 1 972 ? -8.801 2.002 22.456 1.00 78.06 972 LYS A C 1
ATOM 7860 O O . LYS A 1 972 ? -7.905 2.612 23.035 1.00 78.06 972 LYS A O 1
ATOM 7865 N N . MET A 1 973 ? -9.520 1.046 23.033 1.00 78.62 973 MET A N 1
ATOM 7866 C CA . MET A 1 973 ? -9.433 0.718 24.454 1.00 78.62 973 MET A CA 1
ATOM 7867 C C . MET A 1 973 ? -8.937 -0.706 24.672 1.00 78.62 973 MET A C 1
ATOM 7869 O O . MET A 1 973 ? -9.178 -1.595 23.852 1.00 78.62 973 MET A O 1
ATOM 7873 N N . LYS A 1 974 ? -8.249 -0.942 25.794 1.00 81.88 974 LYS A N 1
ATOM 7874 C CA . LYS A 1 974 ? -7.863 -2.301 26.187 1.00 81.88 974 LYS A CA 1
ATOM 7875 C C . LYS A 1 974 ? -9.107 -3.027 26.683 1.00 81.88 974 LYS A C 1
ATOM 7877 O O . LYS A 1 974 ? -9.835 -2.499 27.521 1.00 81.88 974 LYS A O 1
ATOM 7882 N N . ILE A 1 975 ? -9.351 -4.223 26.160 1.00 85.50 975 ILE A N 1
ATOM 7883 C CA . ILE A 1 975 ? -10.558 -4.976 26.491 1.00 85.50 975 ILE A CA 1
ATOM 7884 C C . ILE A 1 975 ? -10.239 -5.951 27.619 1.00 85.50 975 ILE A C 1
ATOM 7886 O O . ILE A 1 975 ? -9.408 -6.847 27.457 1.00 85.50 975 ILE A O 1
ATOM 7890 N N . GLU A 1 976 ? -10.914 -5.797 28.753 1.00 86.44 976 GLU A N 1
ATOM 7891 C CA . GLU A 1 976 ? -10.812 -6.729 29.870 1.00 86.44 976 GLU A CA 1
ATOM 7892 C C . GLU A 1 976 ? -11.903 -7.795 29.819 1.00 86.44 976 GLU A C 1
ATOM 7894 O O . GLU A 1 976 ? -13.094 -7.523 29.622 1.00 86.44 976 GLU A O 1
ATOM 7899 N N . PHE A 1 977 ? -11.486 -9.041 30.044 1.00 82.94 977 PHE A N 1
ATOM 7900 C CA . PHE A 1 977 ? -12.424 -10.134 30.233 1.00 82.94 977 PHE A CA 1
ATOM 7901 C C . PHE A 1 977 ? -13.073 -10.050 31.612 1.00 82.94 977 PHE A C 1
ATOM 7903 O O . PHE A 1 977 ? -12.363 -9.962 32.617 1.00 82.94 977 PHE A O 1
ATOM 7910 N N . PRO A 1 978 ? -14.409 -10.159 31.699 1.00 77.38 978 PRO A N 1
ATOM 7911 C CA . PRO A 1 978 ? -15.070 -10.236 32.989 1.00 77.38 978 PRO A CA 1
ATOM 7912 C C . PRO A 1 978 ? -14.637 -11.507 33.731 1.00 77.38 978 PRO A C 1
ATOM 7914 O O . PRO A 1 978 ? -14.552 -12.587 33.145 1.00 77.38 978 PRO A O 1
ATOM 7917 N N . THR A 1 979 ? -14.449 -11.399 35.049 1.00 72.50 979 THR A N 1
ATOM 7918 C CA . THR A 1 979 ? -14.104 -12.531 35.935 1.00 72.50 979 THR A CA 1
ATOM 7919 C C . THR A 1 979 ? -15.122 -13.671 35.884 1.00 72.50 979 THR A C 1
ATOM 7921 O O . THR A 1 979 ? -14.775 -14.824 36.132 1.00 72.50 979 THR A O 1
ATOM 7924 N N . ARG A 1 980 ? -16.384 -13.376 35.548 1.00 75.38 980 ARG A N 1
ATOM 7925 C CA . ARG A 1 980 ? -17.407 -14.370 35.204 1.00 75.38 980 ARG A CA 1
ATOM 7926 C C . ARG A 1 980 ? -18.153 -13.930 33.951 1.00 75.38 980 ARG A C 1
ATOM 7928 O O . ARG A 1 980 ? -18.859 -12.924 33.976 1.00 75.38 980 ARG A O 1
ATOM 7935 N N . PHE A 1 981 ? -18.031 -14.702 32.873 1.00 80.81 981 PHE A N 1
ATOM 7936 C CA . PHE A 1 981 ? -18.757 -14.423 31.637 1.00 80.81 981 PHE A CA 1
ATOM 7937 C C . PHE A 1 981 ? -20.254 -14.778 31.778 1.00 80.81 981 PHE A C 1
ATOM 7939 O O . PHE A 1 981 ? -20.564 -15.832 32.347 1.00 80.81 981 PHE A O 1
ATOM 7946 N N . PRO A 1 982 ? -21.189 -13.944 31.281 1.00 78.00 982 PRO A N 1
ATOM 7947 C CA . PRO A 1 982 ? -22.624 -14.207 31.378 1.00 78.00 982 PRO A CA 1
ATOM 7948 C C . PRO A 1 982 ? -23.026 -15.533 30.717 1.00 78.00 982 PRO A C 1
ATOM 7950 O O . PRO A 1 982 ? -22.644 -15.810 29.579 1.00 78.00 982 PRO A O 1
ATOM 7953 N N . LYS A 1 983 ? -23.830 -16.336 31.423 1.00 81.19 983 LYS A N 1
ATOM 7954 C CA . LYS A 1 983 ? -24.381 -17.624 30.966 1.00 81.19 983 LYS A CA 1
ATOM 7955 C C . LYS A 1 983 ? -25.905 -17.619 31.164 1.00 81.19 983 LYS A C 1
ATOM 7957 O O . LYS A 1 983 ? -26.366 -16.979 32.115 1.00 81.19 983 LYS A O 1
ATOM 7962 N N . PRO A 1 984 ? -26.695 -18.302 30.315 1.00 73.12 984 PRO A N 1
ATOM 7963 C CA . PRO A 1 984 ? -28.135 -18.422 30.529 1.00 73.12 984 PRO A CA 1
ATOM 7964 C C . PRO A 1 984 ? -28.426 -19.114 31.867 1.00 73.12 984 PRO A C 1
ATOM 7966 O O . PRO A 1 984 ? -27.836 -20.150 32.171 1.00 73.12 984 PRO A O 1
ATOM 7969 N N . VAL A 1 985 ? -29.329 -18.545 32.669 1.00 66.94 985 VAL A N 1
ATOM 7970 C CA . VAL A 1 985 ? -29.753 -19.155 33.941 1.00 66.94 985 VAL A CA 1
ATOM 7971 C C . VAL A 1 985 ? -30.985 -20.011 33.682 1.00 66.94 985 VAL A C 1
ATOM 7973 O O . VAL A 1 985 ? -32.040 -19.479 33.351 1.00 66.94 985 VAL A O 1
ATOM 7976 N N . PHE A 1 986 ? -30.868 -21.330 33.810 1.00 66.56 986 PHE A N 1
ATOM 7977 C CA . PHE A 1 986 ? -31.976 -22.246 33.533 1.00 66.56 986 PHE A CA 1
ATOM 7978 C C . PHE A 1 986 ? -32.922 -22.394 34.721 1.00 66.56 986 PHE A C 1
ATOM 7980 O O . PHE A 1 986 ? -32.540 -22.190 35.873 1.00 66.56 986 PHE A O 1
ATOM 7987 N N . THR A 1 987 ? -34.160 -22.794 34.434 1.00 56.75 987 THR A N 1
ATOM 7988 C CA . THR A 1 987 ? -35.176 -23.082 35.460 1.00 56.75 987 THR A CA 1
ATOM 7989 C C . THR A 1 987 ? -34.733 -24.174 36.437 1.00 56.75 987 THR A C 1
ATOM 7991 O O . THR A 1 987 ? -34.983 -24.061 37.631 1.00 56.75 987 THR A O 1
ATOM 7994 N N . ASP A 1 988 ? -33.977 -25.166 35.964 1.00 56.06 988 ASP A N 1
ATOM 7995 C CA . ASP A 1 988 ? -33.413 -26.229 36.808 1.00 56.06 988 ASP A CA 1
ATOM 7996 C C . ASP A 1 988 ? -32.275 -25.719 37.728 1.00 56.06 988 ASP A C 1
ATOM 7998 O O . ASP A 1 988 ? -32.032 -26.271 38.802 1.00 56.06 988 ASP A O 1
ATOM 8002 N N . ASP A 1 989 ? -31.594 -24.633 37.332 1.00 54.97 989 ASP A N 1
ATOM 8003 C CA . ASP A 1 989 ? -30.471 -24.020 38.061 1.00 54.97 989 ASP A CA 1
ATOM 8004 C C . ASP A 1 989 ? -30.927 -22.904 39.033 1.00 54.97 989 ASP A C 1
ATOM 8006 O O . ASP A 1 989 ? -30.142 -22.446 39.872 1.00 54.97 989 ASP A O 1
ATOM 8010 N N . LEU A 1 990 ? -32.202 -22.487 38.973 1.00 52.16 990 LEU A N 1
ATOM 8011 C CA . LEU A 1 990 ? -32.810 -21.506 39.885 1.00 52.16 990 LEU A CA 1
ATOM 8012 C C . LEU A 1 990 ? -32.650 -21.902 41.357 1.00 52.16 990 LEU A C 1
ATOM 8014 O O . LEU A 1 990 ? -32.397 -21.036 42.189 1.00 52.16 990 LEU A O 1
ATOM 8018 N N . TYR A 1 991 ? -32.739 -23.196 41.673 1.00 52.38 991 TYR A N 1
ATOM 8019 C CA . TYR A 1 991 ? -32.747 -23.705 43.050 1.00 52.38 991 TYR A CA 1
ATOM 8020 C C . TYR A 1 991 ? -31.371 -23.703 43.726 1.00 52.38 991 TYR A C 1
ATOM 8022 O O . TYR A 1 991 ? -31.253 -23.445 44.922 1.00 52.38 991 TYR A O 1
ATOM 8030 N N . LYS A 1 992 ? -30.296 -23.960 42.971 1.00 52.34 992 LYS A N 1
ATOM 8031 C CA . LYS A 1 992 ? -28.930 -23.869 43.515 1.00 52.34 992 LYS A CA 1
ATOM 8032 C C . LYS A 1 992 ? -28.565 -22.408 43.794 1.00 52.34 992 LYS A C 1
ATOM 8034 O O . LYS A 1 992 ? -27.960 -22.103 44.815 1.00 52.34 992 LYS A O 1
ATOM 8039 N N . ASN A 1 993 ? -29.025 -21.510 42.923 1.00 54.75 993 ASN A N 1
ATOM 8040 C CA . ASN A 1 993 ? -28.884 -20.072 43.104 1.00 54.75 993 ASN A CA 1
ATOM 8041 C C . ASN A 1 993 ? -29.818 -19.523 44.194 1.00 54.75 993 ASN A C 1
ATOM 8043 O O . ASN A 1 993 ? -29.440 -18.554 44.842 1.00 54.75 993 ASN A O 1
ATOM 8047 N N . SER A 1 994 ? -30.999 -20.112 44.436 1.00 60.69 994 SER A N 1
ATOM 8048 C CA . SER A 1 994 ? -31.951 -19.616 45.438 1.00 60.69 994 SER A CA 1
ATOM 8049 C C . SER A 1 994 ? -31.438 -19.790 46.865 1.00 60.69 994 SER A C 1
ATOM 8051 O O . SER A 1 994 ? -31.637 -18.893 47.668 1.00 60.69 994 SER A O 1
ATOM 8053 N N . VAL A 1 995 ? -30.724 -20.871 47.199 1.00 62.44 995 VAL A N 1
ATOM 8054 C CA . VAL A 1 995 ? -30.136 -21.051 48.545 1.00 62.44 995 VAL A CA 1
ATOM 8055 C C . VAL A 1 995 ? -29.053 -20.003 48.829 1.00 62.44 995 VAL A C 1
ATOM 8057 O O . VAL A 1 995 ? -29.092 -19.344 49.872 1.00 62.44 995 VAL A O 1
ATOM 8060 N N . GLU A 1 996 ? -28.136 -19.781 47.881 1.00 63.09 996 GLU A N 1
ATOM 8061 C CA . GLU A 1 996 ? -27.138 -18.704 47.971 1.00 63.09 996 GLU A CA 1
ATOM 8062 C C . GLU A 1 996 ? -27.815 -17.331 48.036 1.00 63.09 996 GLU A C 1
ATOM 8064 O O . GLU A 1 996 ? -27.458 -16.486 48.852 1.00 63.09 996 GLU A O 1
ATOM 8069 N N . LEU A 1 997 ? -28.849 -17.121 47.222 1.00 67.81 997 LEU A N 1
ATOM 8070 C CA . LEU A 1 997 ? -29.583 -15.868 47.138 1.00 67.81 997 LEU A CA 1
ATOM 8071 C C . LEU A 1 997 ? -30.401 -15.562 48.400 1.00 67.81 997 LEU A C 1
ATOM 8073 O O . LEU A 1 997 ? -30.406 -14.417 48.838 1.00 67.81 997 LEU A O 1
ATOM 8077 N N . LEU A 1 998 ? -31.041 -16.558 49.018 1.00 72.19 998 LEU A N 1
ATOM 8078 C CA . LEU A 1 998 ? -31.741 -16.414 50.299 1.00 72.19 998 LEU A CA 1
ATOM 8079 C C . LEU A 1 998 ? -30.741 -16.091 51.419 1.00 72.19 998 LEU A C 1
ATOM 8081 O O . LEU A 1 998 ? -31.013 -15.224 52.243 1.00 72.19 998 LEU A O 1
ATOM 8085 N N . SER A 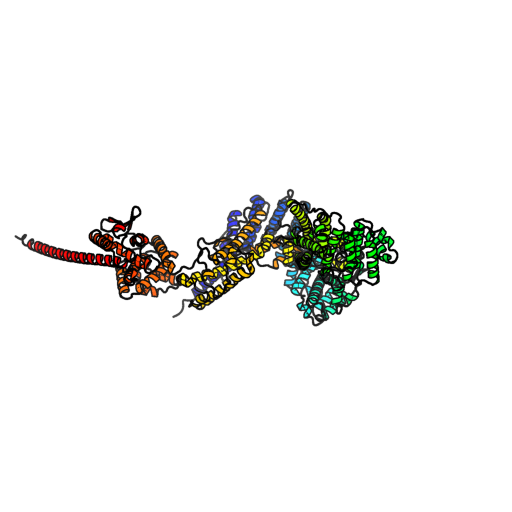1 999 ? -29.568 -16.736 51.429 1.00 69.00 999 SER A N 1
ATOM 8086 C CA . SER A 1 999 ? -28.488 -16.435 52.381 1.00 69.00 999 SER A CA 1
ATOM 8087 C C . SER A 1 999 ? -27.917 -15.021 52.191 1.00 69.00 999 SER A C 1
ATOM 8089 O O . SER A 1 999 ? -27.689 -14.312 53.172 1.00 69.00 999 SER A O 1
ATOM 8091 N N . ASP A 1 1000 ? -27.696 -14.591 50.948 1.00 71.44 1000 ASP A N 1
ATOM 8092 C CA . ASP A 1 1000 ? -27.206 -13.247 50.628 1.00 71.44 1000 ASP A CA 1
ATOM 8093 C C . ASP A 1 1000 ? -28.231 -12.168 51.002 1.00 71.44 1000 ASP A C 1
ATOM 8095 O O . ASP A 1 1000 ? -27.865 -11.135 51.563 1.00 71.44 1000 ASP A O 1
ATOM 8099 N N . LEU A 1 1001 ? -29.519 -12.426 50.758 1.00 75.75 1001 LEU A N 1
ATOM 8100 C CA . LEU A 1 1001 ? -30.606 -11.523 51.134 1.00 75.75 1001 LEU A CA 1
ATOM 8101 C C . LEU A 1 1001 ? -30.834 -11.450 52.642 1.00 75.75 1001 LEU A C 1
ATOM 8103 O O . LEU A 1 1001 ? -31.126 -10.377 53.154 1.00 75.75 1001 LEU A O 1
ATOM 8107 N N . GLU A 1 1002 ? -30.658 -12.549 53.377 1.00 74.31 1002 GLU A N 1
ATOM 8108 C CA . GLU A 1 1002 ? -30.694 -12.520 54.845 1.00 74.31 1002 GLU A CA 1
ATOM 8109 C C . GLU A 1 1002 ? -29.572 -11.666 55.446 1.00 74.31 1002 GLU A C 1
ATOM 8111 O O . GLU A 1 1002 ? -29.737 -11.134 56.543 1.00 74.31 1002 GLU A O 1
ATOM 8116 N N . LYS A 1 1003 ? -28.434 -11.531 54.749 1.00 75.50 1003 LYS A N 1
ATOM 8117 C CA . LYS A 1 1003 ? -27.348 -10.628 55.156 1.00 75.50 1003 LYS A CA 1
ATOM 8118 C C . LYS A 1 1003 ? -27.654 -9.168 54.822 1.00 75.50 1003 LYS A C 1
ATOM 8120 O O . LYS A 1 1003 ? -27.227 -8.296 55.571 1.00 75.50 1003 LYS A O 1
ATOM 8125 N N . SER A 1 1004 ? -28.348 -8.897 53.714 1.00 77.31 1004 SER A N 1
ATOM 8126 C CA . SER A 1 1004 ? -28.614 -7.529 53.253 1.00 77.31 1004 SER A CA 1
ATOM 8127 C C . SER A 1 1004 ? -29.901 -6.918 53.819 1.00 77.31 1004 SER A C 1
ATOM 8129 O O . SER A 1 1004 ? -29.922 -5.720 54.090 1.00 77.31 1004 SER A O 1
ATOM 8131 N N . ILE A 1 1005 ? -30.956 -7.712 54.037 1.00 80.75 1005 ILE A N 1
ATOM 8132 C CA . ILE A 1 1005 ? -32.260 -7.267 54.553 1.00 80.75 1005 ILE A CA 1
ATOM 8133 C C . ILE A 1 1005 ? -32.655 -8.145 55.756 1.00 80.75 1005 ILE A C 1
ATOM 8135 O O . ILE A 1 1005 ? -33.028 -9.308 55.561 1.00 80.75 1005 ILE A O 1
ATOM 8139 N N . PRO A 1 1006 ? -32.635 -7.610 56.996 1.00 78.75 1006 PRO A N 1
ATOM 8140 C CA . PRO A 1 1006 ? -32.981 -8.371 58.197 1.00 78.75 1006 PRO A CA 1
ATOM 8141 C C . PRO A 1 1006 ? -34.409 -8.926 58.142 1.00 78.75 1006 PRO A C 1
ATOM 8143 O O . PRO A 1 1006 ? -35.379 -8.168 58.130 1.00 78.75 1006 PRO A O 1
ATOM 8146 N N . GLN A 1 1007 ? -34.541 -10.252 58.133 1.00 81.69 1007 GLN A N 1
ATOM 8147 C CA . GLN A 1 1007 ? -35.835 -10.921 57.997 1.00 81.69 1007 GLN A CA 1
ATOM 8148 C C . GLN A 1 1007 ? -36.566 -11.042 59.342 1.00 81.69 1007 GLN A C 1
ATOM 8150 O O . GLN A 1 1007 ? -35.955 -11.326 60.372 1.00 81.69 1007 GLN A O 1
ATOM 8155 N N . GLN A 1 1008 ? -37.886 -10.851 59.323 1.00 81.00 1008 GLN A N 1
ATOM 8156 C CA . GLN A 1 1008 ? -38.786 -10.913 60.476 1.00 81.00 1008 GLN A CA 1
ATOM 8157 C C . GLN A 1 1008 ? -39.688 -12.154 60.401 1.00 81.00 1008 GLN A C 1
ATOM 8159 O O . GLN A 1 1008 ? -39.961 -12.700 59.326 1.00 81.00 1008 GLN A O 1
ATOM 8164 N N . GLN A 1 1009 ? -40.165 -12.615 61.560 1.00 75.69 1009 GLN A N 1
ATOM 8165 C CA . GLN A 1 1009 ? -41.100 -13.737 61.624 1.00 75.69 1009 GLN A CA 1
ATOM 8166 C C . GLN A 1 1009 ? -42.476 -13.353 61.059 1.00 75.69 1009 GLN A C 1
ATOM 8168 O O . GLN A 1 1009 ? -42.977 -12.254 61.288 1.00 75.69 1009 GLN A O 1
ATOM 8173 N N . LEU A 1 1010 ? -43.115 -14.297 60.363 1.00 78.81 1010 LEU A N 1
ATOM 8174 C CA . LEU A 1 1010 ? -44.463 -14.117 59.820 1.00 78.81 1010 LEU A CA 1
ATOM 8175 C C . LEU A 1 1010 ? -45.491 -13.935 60.944 1.00 78.81 1010 LEU A C 1
ATOM 8177 O O . LEU A 1 1010 ? -45.576 -14.768 61.853 1.00 78.81 1010 LEU A O 1
ATOM 8181 N N . THR A 1 1011 ? -46.313 -12.889 60.852 1.00 79.50 1011 THR A N 1
ATOM 8182 C CA . THR A 1 1011 ? -47.400 -12.631 61.805 1.00 79.50 1011 THR A CA 1
ATOM 8183 C C . THR A 1 1011 ? -48.509 -13.684 61.693 1.00 79.50 1011 THR A C 1
ATOM 8185 O O . THR A 1 1011 ? -48.692 -14.333 60.659 1.00 79.50 1011 THR A O 1
ATOM 8188 N N . LYS A 1 1012 ? -49.293 -13.854 62.768 1.00 73.62 1012 LYS A N 1
ATOM 8189 C CA . LYS A 1 1012 ? -50.424 -14.802 62.798 1.00 73.62 1012 LYS A CA 1
ATOM 8190 C C . LYS A 1 1012 ? -51.492 -14.490 61.742 1.00 73.62 1012 LYS A C 1
ATOM 8192 O O . LYS A 1 1012 ? -52.165 -15.404 61.278 1.00 73.62 1012 LYS A O 1
ATOM 8197 N N . GLU A 1 1013 ? -51.630 -13.224 61.359 1.00 74.12 1013 GLU A N 1
ATOM 8198 C CA . GLU A 1 1013 ? -52.562 -12.772 60.321 1.00 74.12 1013 GLU A CA 1
ATOM 8199 C C . GLU A 1 1013 ? -52.121 -13.230 58.925 1.00 74.12 1013 GLU A C 1
ATOM 8201 O O . GLU A 1 1013 ? -52.923 -13.829 58.210 1.00 74.12 1013 GLU A O 1
ATOM 8206 N N . ILE A 1 1014 ? -50.833 -13.066 58.583 1.00 77.06 1014 ILE A N 1
ATOM 8207 C CA . ILE A 1 1014 ? -50.272 -13.526 57.301 1.00 77.06 1014 ILE A CA 1
ATOM 8208 C C . ILE A 1 1014 ? -50.409 -15.046 57.172 1.00 77.06 1014 ILE A C 1
ATOM 8210 O O . ILE A 1 1014 ? -50.855 -15.539 56.136 1.00 77.06 1014 ILE A O 1
ATOM 8214 N N . ARG A 1 1015 ? -50.085 -15.793 58.239 1.00 77.38 1015 ARG A N 1
ATOM 8215 C CA . ARG A 1 1015 ? -50.206 -17.262 58.245 1.00 77.38 1015 ARG A CA 1
ATOM 8216 C C . ARG A 1 1015 ? -51.644 -17.716 58.006 1.00 77.38 1015 ARG A C 1
ATOM 8218 O O . ARG A 1 1015 ? -51.888 -18.512 57.106 1.00 77.38 1015 ARG A O 1
ATOM 8225 N N . ARG A 1 1016 ? -52.600 -17.131 58.736 1.00 77.19 1016 ARG A N 1
ATOM 8226 C CA . ARG A 1 1016 ? -54.025 -17.453 58.593 1.00 77.19 1016 ARG A CA 1
ATOM 8227 C C . ARG A 1 1016 ? -54.557 -17.125 57.196 1.00 77.19 1016 ARG A C 1
ATOM 8229 O O . ARG A 1 1016 ? -55.382 -17.866 56.674 1.00 77.19 1016 ARG A O 1
ATOM 8236 N N . SER A 1 1017 ? -54.101 -16.032 56.579 1.00 79.06 1017 SER A N 1
ATOM 8237 C CA . SER A 1 1017 ? -54.514 -15.692 55.213 1.00 79.06 1017 SER A CA 1
ATOM 8238 C C . SER A 1 1017 ? -53.968 -16.666 54.170 1.00 79.06 1017 SER A C 1
ATOM 8240 O O . SER A 1 1017 ? -54.677 -16.940 53.204 1.00 79.06 1017 SER A O 1
ATOM 8242 N N . VAL A 1 1018 ? -52.732 -17.148 54.324 1.00 78.31 1018 VAL A N 1
ATOM 8243 C CA . VAL A 1 1018 ? -52.156 -18.141 53.407 1.00 78.31 1018 VAL A CA 1
ATOM 8244 C C . VAL A 1 1018 ? -52.897 -19.464 53.544 1.00 78.31 1018 VAL A C 1
ATOM 8246 O O . VAL A 1 1018 ? -53.354 -19.979 52.535 1.00 78.31 1018 VAL A O 1
ATOM 8249 N N . GLU A 1 1019 ? -53.114 -19.957 54.766 1.00 77.94 1019 GLU A N 1
ATOM 8250 C CA . GLU A 1 1019 ? -53.852 -21.208 55.024 1.00 77.94 1019 GLU A CA 1
ATOM 8251 C C . GLU A 1 1019 ? -55.244 -21.201 54.364 1.00 77.94 1019 GLU A C 1
ATOM 8253 O O . GLU A 1 1019 ? -55.579 -22.109 53.610 1.00 77.94 1019 GLU A O 1
ATOM 8258 N N . VAL A 1 1020 ? -56.011 -20.114 54.520 1.00 78.50 1020 VAL A N 1
ATOM 8259 C CA . VAL A 1 1020 ? -57.340 -19.973 53.893 1.00 78.50 1020 VAL A CA 1
ATOM 8260 C C . VAL A 1 1020 ? -57.284 -19.958 52.358 1.00 78.50 1020 VAL A C 1
ATOM 8262 O O . VAL A 1 1020 ? -58.250 -20.369 51.714 1.00 78.50 1020 VAL A O 1
ATOM 8265 N N . LYS A 1 1021 ? -56.203 -19.450 51.752 1.00 75.31 1021 LYS A N 1
ATOM 8266 C CA . LYS A 1 1021 ? -56.035 -19.437 50.288 1.00 75.31 1021 LYS A CA 1
ATOM 8267 C C . LYS A 1 1021 ? -55.567 -20.794 49.758 1.00 75.31 1021 LYS A C 1
ATOM 8269 O O . LYS A 1 1021 ? -56.074 -21.219 48.726 1.00 75.31 1021 LYS A O 1
ATOM 8274 N N . VAL A 1 1022 ? -54.694 -21.489 50.488 1.00 77.19 1022 VAL A N 1
ATOM 8275 C CA . VAL A 1 1022 ? -54.258 -22.859 50.170 1.00 77.19 1022 VAL A CA 1
ATOM 8276 C C . VAL A 1 1022 ? -55.442 -23.829 50.172 1.00 77.19 1022 VAL A C 1
ATOM 8278 O O . VAL A 1 1022 ? -55.574 -24.621 49.246 1.00 77.19 1022 VAL A O 1
ATOM 8281 N N . ASP A 1 1023 ? -56.361 -23.702 51.133 1.00 72.12 1023 ASP A N 1
ATOM 8282 C CA . ASP A 1 1023 ? -57.574 -24.535 51.189 1.00 72.12 1023 ASP A CA 1
ATOM 8283 C C . ASP A 1 1023 ? -58.541 -24.290 50.013 1.00 72.12 1023 ASP A C 1
ATOM 8285 O O . ASP A 1 1023 ? -59.410 -25.115 49.729 1.00 72.12 1023 ASP A O 1
ATOM 8289 N N . ARG A 1 1024 ? -58.435 -23.137 49.338 1.00 75.06 1024 ARG A N 1
ATOM 8290 C CA . ARG A 1 1024 ? -59.314 -22.744 48.223 1.00 75.06 1024 ARG A CA 1
ATOM 8291 C C . ARG A 1 1024 ? -58.724 -23.053 46.852 1.00 75.06 1024 ARG A C 1
ATOM 8293 O O . ARG A 1 1024 ? -59.494 -23.264 45.918 1.00 75.06 1024 ARG A O 1
ATOM 8300 N N . ASP A 1 1025 ? -57.402 -23.034 46.723 1.00 74.00 1025 ASP A N 1
ATOM 8301 C CA . ASP A 1 1025 ? -56.694 -23.213 45.459 1.00 74.00 1025 ASP A CA 1
ATOM 8302 C C . ASP A 1 1025 ? -55.391 -23.998 45.670 1.00 74.00 1025 ASP A C 1
ATOM 8304 O O . ASP A 1 1025 ? -54.442 -23.524 46.295 1.00 74.00 1025 ASP A O 1
ATOM 8308 N N . ALA A 1 1026 ? -55.342 -25.202 45.100 1.00 66.19 1026 ALA A N 1
ATOM 8309 C CA . ALA A 1 1026 ? -54.196 -26.098 45.199 1.00 66.19 1026 ALA A CA 1
ATOM 8310 C C . ALA A 1 1026 ? -52.954 -25.581 44.444 1.00 66.19 1026 ALA A C 1
ATOM 8312 O O . ALA A 1 1026 ? -51.833 -25.916 44.824 1.00 66.19 1026 ALA A O 1
ATOM 8313 N N . ALA A 1 1027 ? -53.127 -24.752 43.405 1.00 70.25 1027 ALA A N 1
ATOM 8314 C CA . ALA A 1 1027 ? -52.023 -24.175 42.629 1.00 70.25 1027 ALA A CA 1
ATOM 8315 C C . ALA A 1 1027 ? -51.453 -22.891 43.261 1.00 70.25 1027 ALA A C 1
ATOM 8317 O O . ALA A 1 1027 ? -50.380 -22.416 42.878 1.00 70.25 1027 ALA A O 1
ATOM 8318 N N . PHE A 1 1028 ? -52.126 -22.347 44.278 1.00 77.44 1028 PHE A N 1
ATOM 8319 C CA . PHE A 1 1028 ? -51.754 -21.092 44.926 1.00 77.44 1028 PHE A CA 1
ATOM 8320 C C . PHE A 1 1028 ? -50.317 -21.090 45.466 1.00 77.44 1028 PHE A C 1
ATOM 8322 O O . PHE A 1 1028 ? -49.586 -20.112 45.300 1.00 77.44 1028 PHE A O 1
ATOM 8329 N N . VAL A 1 1029 ? -49.893 -22.185 46.107 1.00 73.88 1029 VAL A N 1
ATOM 8330 C CA . VAL A 1 1029 ? -48.555 -22.292 46.714 1.00 73.88 1029 VAL A CA 1
ATOM 8331 C C . VAL A 1 1029 ? -47.466 -22.291 45.643 1.00 73.88 1029 VAL A C 1
ATOM 8333 O O . VAL A 1 1029 ? -46.462 -21.594 45.789 1.00 73.88 1029 VAL A O 1
ATOM 8336 N N . THR A 1 1030 ? -47.665 -23.035 44.553 1.00 70.88 1030 THR A N 1
ATOM 8337 C CA . THR A 1 1030 ? -46.709 -23.119 43.441 1.00 70.88 1030 THR A CA 1
ATOM 8338 C C . THR A 1 1030 ? -46.609 -21.806 42.671 1.00 70.88 1030 THR A C 1
ATOM 8340 O O . THR A 1 1030 ? -45.504 -21.372 42.328 1.00 70.88 1030 THR A O 1
ATOM 8343 N N . ASP A 1 1031 ? -47.736 -21.122 42.471 1.00 71.62 1031 ASP A N 1
ATOM 8344 C CA . ASP A 1 1031 ? -47.770 -19.810 41.828 1.00 71.62 1031 ASP A CA 1
ATOM 8345 C C . ASP A 1 1031 ? -47.072 -18.754 42.693 1.00 71.62 1031 ASP A C 1
ATOM 8347 O O . ASP A 1 1031 ? -46.217 -18.011 42.204 1.00 71.62 1031 ASP A O 1
ATOM 8351 N N . LEU A 1 1032 ? -47.357 -18.724 43.999 1.00 77.38 1032 LEU A N 1
ATOM 8352 C CA . LEU A 1 1032 ? -46.736 -17.776 44.923 1.00 77.38 1032 LEU A CA 1
ATOM 8353 C C . LEU A 1 1032 ? -45.227 -18.029 45.090 1.00 77.38 1032 LEU A C 1
ATOM 8355 O O . LEU A 1 1032 ? -44.463 -17.064 45.115 1.00 77.38 1032 LEU A O 1
ATOM 8359 N N . LEU A 1 1033 ? -44.773 -19.289 45.134 1.00 74.81 1033 LEU A N 1
ATOM 8360 C CA . LEU A 1 1033 ? -43.343 -19.637 45.137 1.00 74.81 1033 LEU A CA 1
ATOM 8361 C C . LEU A 1 1033 ? -42.629 -19.125 43.880 1.00 74.81 1033 LEU A C 1
ATOM 8363 O O . LEU A 1 1033 ? -41.570 -18.507 43.983 1.00 74.81 1033 LEU A O 1
ATOM 8367 N N . THR A 1 1034 ? -43.222 -19.327 42.701 1.00 72.50 1034 THR A N 1
ATOM 8368 C CA . THR A 1 1034 ? -42.641 -18.887 41.421 1.00 72.50 1034 THR A CA 1
ATOM 8369 C C . THR A 1 1034 ? -42.493 -17.369 41.379 1.00 72.50 1034 THR A C 1
ATOM 8371 O O . THR A 1 1034 ? -41.429 -16.837 41.053 1.00 72.50 1034 THR A O 1
ATOM 8374 N N . GLN A 1 1035 ? -43.551 -16.662 41.777 1.00 73.31 1035 GLN A N 1
ATOM 8375 C CA . GLN A 1 1035 ? -43.573 -15.206 41.784 1.00 73.31 1035 GLN A CA 1
ATOM 8376 C C . GLN A 1 1035 ? -42.606 -14.624 42.826 1.00 73.31 1035 GLN A C 1
ATOM 8378 O O . GLN A 1 1035 ? -41.833 -13.723 42.503 1.00 73.31 1035 GLN A O 1
ATOM 8383 N N . LEU A 1 1036 ? -42.559 -15.169 44.048 1.00 75.25 1036 LEU A N 1
ATOM 8384 C CA . LEU A 1 1036 ? -41.581 -14.749 45.059 1.00 75.25 1036 LEU A CA 1
ATOM 8385 C C . LEU A 1 1036 ? -40.139 -15.063 44.632 1.00 75.25 1036 LEU A C 1
ATOM 8387 O O . LEU A 1 1036 ? -39.249 -14.263 44.906 1.00 75.25 1036 LEU A O 1
ATOM 8391 N N . GLY A 1 1037 ? -39.901 -16.163 43.912 1.00 70.81 1037 GLY A N 1
ATOM 8392 C CA . GLY A 1 1037 ? -38.590 -16.493 43.347 1.00 70.81 1037 GLY A CA 1
ATOM 8393 C C . GLY A 1 1037 ? -38.056 -15.402 42.411 1.00 70.81 1037 GLY A C 1
ATOM 8394 O O . GLY A 1 1037 ? -36.888 -15.018 42.503 1.00 70.81 1037 GLY A O 1
ATOM 8395 N N . MET A 1 1038 ? -38.923 -14.827 41.570 1.00 68.88 1038 MET A N 1
ATOM 8396 C CA . MET A 1 1038 ? -38.561 -13.695 40.707 1.00 68.88 1038 MET A CA 1
ATOM 8397 C C . MET A 1 1038 ? -38.253 -12.422 41.514 1.00 68.88 1038 MET A C 1
ATOM 8399 O O . MET A 1 1038 ? -37.295 -11.710 41.208 1.00 68.88 1038 MET A O 1
ATOM 8403 N N . ILE A 1 1039 ? -39.033 -12.147 42.564 1.00 74.69 1039 ILE A N 1
ATOM 8404 C CA . ILE A 1 1039 ? -38.835 -10.987 43.450 1.00 74.69 1039 ILE A CA 1
ATOM 8405 C C . ILE A 1 1039 ? -37.512 -11.089 44.203 1.00 74.69 1039 ILE A C 1
ATOM 8407 O O . ILE A 1 1039 ? -36.782 -10.109 44.304 1.00 74.69 1039 ILE A O 1
ATOM 8411 N N . LEU A 1 1040 ? -37.184 -12.270 44.719 1.00 75.44 1040 LEU A N 1
ATOM 8412 C CA . LEU A 1 1040 ? -35.928 -12.531 45.411 1.00 75.44 1040 LEU A CA 1
ATOM 8413 C C . LEU A 1 1040 ? -34.724 -12.227 44.491 1.00 75.44 1040 LEU A C 1
ATOM 8415 O O . LEU A 1 1040 ? -33.770 -11.561 44.903 1.00 75.44 1040 LEU A O 1
ATOM 8419 N N . ALA A 1 1041 ? -34.798 -12.611 43.213 1.00 67.69 1041 ALA A N 1
ATOM 8420 C CA . ALA A 1 1041 ? -33.800 -12.250 42.201 1.00 67.69 1041 ALA A CA 1
ATOM 8421 C C . ALA A 1 1041 ? -33.659 -10.729 41.995 1.00 67.69 1041 ALA A C 1
ATOM 8423 O O . ALA A 1 1041 ? -32.539 -10.229 41.847 1.00 67.69 1041 ALA A O 1
ATOM 8424 N N . LEU A 1 1042 ? -34.775 -9.995 42.007 1.00 71.50 1042 LEU A N 1
ATOM 8425 C CA . LEU A 1 1042 ? -34.794 -8.537 41.879 1.00 71.50 1042 LEU A CA 1
ATOM 8426 C C . LEU A 1 1042 ? -34.218 -7.849 43.129 1.00 71.50 1042 LEU A C 1
ATOM 8428 O O . LEU A 1 1042 ? -33.318 -7.017 43.008 1.00 71.50 1042 LEU A O 1
ATOM 8432 N N . LEU A 1 1043 ? -34.651 -8.266 44.323 1.00 75.75 1043 LEU A N 1
ATOM 8433 C CA . LEU A 1 1043 ? -34.192 -7.735 45.611 1.00 75.75 1043 LEU A CA 1
ATOM 8434 C C . LEU A 1 1043 ? -32.683 -7.887 45.797 1.00 75.75 1043 LEU A C 1
ATOM 8436 O O . LEU A 1 1043 ? -32.048 -6.996 46.359 1.00 75.75 1043 LEU A O 1
ATOM 8440 N N . LYS A 1 1044 ? -32.080 -8.968 45.283 1.00 73.75 1044 LYS A N 1
ATOM 8441 C CA . LYS A 1 1044 ? -30.622 -9.159 45.347 1.00 73.75 1044 LYS A CA 1
ATOM 8442 C C . LYS A 1 1044 ? -29.862 -8.055 44.606 1.00 73.75 1044 LYS A C 1
ATOM 8444 O O . LYS A 1 1044 ? -28.762 -7.700 45.018 1.00 73.75 1044 LYS A O 1
ATOM 8449 N N . LYS A 1 1045 ? -30.430 -7.522 43.520 1.00 66.75 1045 LYS A N 1
ATOM 8450 C CA . LYS A 1 1045 ? -29.798 -6.473 42.706 1.00 66.75 1045 LYS A CA 1
ATOM 8451 C C . LYS A 1 1045 ? -30.106 -5.066 43.203 1.00 66.75 1045 LYS A C 1
ATOM 8453 O O . LYS A 1 1045 ? -29.252 -4.197 43.090 1.00 66.75 1045 LYS A O 1
ATOM 8458 N N . THR A 1 1046 ? -31.313 -4.830 43.712 1.00 72.81 1046 THR A N 1
ATOM 8459 C CA . THR A 1 1046 ? -31.770 -3.473 44.055 1.00 72.81 1046 THR A CA 1
ATOM 8460 C C . THR A 1 1046 ? -31.661 -3.139 45.540 1.00 72.81 1046 THR A C 1
ATOM 8462 O O . THR A 1 1046 ? -31.743 -1.968 45.896 1.00 72.81 1046 THR A O 1
ATOM 8465 N N . GLY A 1 1047 ? -31.563 -4.146 46.416 1.00 72.25 1047 GLY A N 1
ATOM 8466 C CA . GLY A 1 1047 ? -31.795 -3.976 47.851 1.00 72.25 1047 GLY A CA 1
ATOM 8467 C C . GLY A 1 1047 ? -33.227 -3.516 48.165 1.00 72.25 1047 GLY A C 1
ATOM 8468 O O . GLY A 1 1047 ? -34.111 -3.567 47.303 1.00 72.25 1047 GLY A O 1
ATOM 8469 N N . GLY A 1 1048 ? -33.449 -3.063 49.401 1.00 77.12 1048 GLY A N 1
ATOM 8470 C CA . GLY A 1 1048 ? -34.719 -2.494 49.861 1.00 77.12 1048 GLY A CA 1
ATOM 8471 C C . GLY A 1 1048 ? -34.752 -2.275 51.376 1.00 77.12 1048 GLY A C 1
ATOM 8472 O O . GLY A 1 1048 ? -33.929 -2.835 52.099 1.00 77.12 1048 GLY A O 1
ATOM 8473 N N . ASP A 1 1049 ? -35.694 -1.457 51.855 1.00 78.12 1049 ASP A N 1
ATOM 8474 C CA . ASP A 1 1049 ? -35.895 -1.249 53.293 1.00 78.12 1049 ASP A CA 1
ATOM 8475 C C . ASP A 1 1049 ? -36.783 -2.348 53.894 1.00 78.12 1049 ASP A C 1
ATOM 8477 O O . ASP A 1 1049 ? -37.814 -2.720 53.337 1.00 78.12 1049 ASP A O 1
ATOM 8481 N N . ASN A 1 1050 ? -36.409 -2.831 55.077 1.00 80.56 1050 ASN A N 1
ATOM 8482 C CA . ASN A 1 1050 ? -37.106 -3.882 55.814 1.00 80.56 1050 ASN A CA 1
ATOM 8483 C C . ASN A 1 1050 ? -38.590 -3.539 56.051 1.00 80.56 1050 ASN A C 1
ATOM 8485 O O . ASN A 1 1050 ? -39.463 -4.406 55.980 1.00 80.56 1050 ASN A O 1
ATOM 8489 N N . SER A 1 1051 ? -38.879 -2.261 56.318 1.00 78.75 1051 SER A N 1
ATOM 8490 C CA . SER A 1 1051 ? -40.222 -1.797 56.670 1.00 78.75 1051 SER A CA 1
ATOM 8491 C C . SER A 1 1051 ? -41.160 -1.609 55.470 1.00 78.75 1051 SER A C 1
ATOM 8493 O O . SER A 1 1051 ? -42.377 -1.528 55.675 1.00 78.75 1051 SER A O 1
ATOM 8495 N N . GLN A 1 1052 ? -40.609 -1.588 54.250 1.00 84.12 1052 GLN A N 1
ATOM 8496 C CA . GLN A 1 1052 ? -41.332 -1.264 53.025 1.00 84.12 1052 GLN A CA 1
ATOM 8497 C C . GLN A 1 1052 ? -42.321 -2.382 52.637 1.00 84.12 1052 GLN A C 1
ATOM 8499 O O . GLN A 1 1052 ? -41.930 -3.557 52.598 1.00 84.12 1052 GLN A O 1
ATOM 8504 N N . PRO A 1 1053 ? -43.590 -2.054 52.319 1.00 85.12 1053 PRO A N 1
ATOM 8505 C CA . PRO A 1 1053 ? -44.545 -2.998 51.743 1.00 85.12 1053 PRO A CA 1
ATOM 8506 C C . PRO A 1 1053 ? -44.077 -3.532 50.385 1.00 85.12 1053 PRO A C 1
ATOM 8508 O O . PRO A 1 1053 ? -43.585 -2.788 49.534 1.00 85.12 1053 PRO A O 1
ATOM 8511 N N . LEU A 1 1054 ? -44.278 -4.828 50.144 1.00 81.94 1054 LEU A N 1
ATOM 8512 C CA . LEU A 1 1054 ? -43.810 -5.478 48.920 1.00 81.94 1054 LEU A CA 1
ATOM 8513 C C . LEU A 1 1054 ? -44.482 -4.920 47.652 1.00 81.94 1054 LEU A C 1
ATOM 8515 O O . LEU A 1 1054 ? -43.838 -4.815 46.611 1.00 81.94 1054 LEU A O 1
ATOM 8519 N N . ILE A 1 1055 ? -45.758 -4.534 47.732 1.00 81.00 1055 ILE A N 1
ATOM 8520 C CA . ILE A 1 1055 ? -46.491 -3.951 46.595 1.00 81.00 1055 ILE A CA 1
ATOM 8521 C C . ILE A 1 1055 ? -45.885 -2.615 46.177 1.00 81.00 1055 ILE A C 1
ATOM 8523 O O . ILE A 1 1055 ? -45.685 -2.393 44.988 1.00 81.00 1055 ILE A O 1
ATOM 8527 N N . GLU A 1 1056 ? -45.580 -1.748 47.142 1.00 80.75 1056 GLU A N 1
ATOM 8528 C CA . GLU A 1 1056 ? -45.009 -0.425 46.880 1.00 80.75 1056 GLU A CA 1
ATOM 8529 C C . GLU A 1 1056 ? -43.646 -0.555 46.188 1.00 80.75 1056 GLU A C 1
ATOM 8531 O O . GLU A 1 1056 ? -43.350 0.133 45.210 1.00 80.75 1056 GLU A O 1
ATOM 8536 N N . TYR A 1 1057 ? -42.838 -1.516 46.644 1.00 81.88 1057 TYR A N 1
ATOM 8537 C CA . TYR A 1 1057 ? -41.583 -1.864 45.993 1.00 81.88 1057 TYR A CA 1
ATOM 8538 C C . TYR A 1 1057 ? -41.804 -2.341 44.544 1.00 81.88 1057 TYR A C 1
ATOM 8540 O O . TYR A 1 1057 ? -41.114 -1.880 43.636 1.00 81.88 1057 TYR A O 1
ATOM 8548 N N . LEU A 1 1058 ? -42.784 -3.211 44.286 1.00 76.00 1058 LEU A N 1
ATOM 8549 C CA . LEU A 1 1058 ? -43.068 -3.708 42.933 1.00 76.00 1058 LEU A CA 1
ATOM 8550 C C . LEU A 1 1058 ? -43.630 -2.630 41.997 1.00 76.00 1058 LEU A C 1
ATOM 8552 O O . LEU A 1 1058 ? -43.258 -2.602 40.827 1.00 76.00 1058 LEU A O 1
ATOM 8556 N N . GLU A 1 1059 ? -44.481 -1.728 42.492 1.00 78.62 1059 GLU A N 1
ATOM 8557 C CA . GLU A 1 1059 ? -45.006 -0.597 41.715 1.00 78.62 1059 GLU A CA 1
ATOM 8558 C C . GLU A 1 1059 ? -43.875 0.354 41.284 1.00 78.62 1059 GLU A C 1
ATOM 8560 O O . GLU A 1 1059 ? -43.859 0.807 40.138 1.00 78.62 1059 GLU A O 1
ATOM 8565 N N . LYS A 1 1060 ? -42.856 0.562 42.133 1.00 76.06 1060 LYS A N 1
ATOM 8566 C CA . LYS A 1 1060 ? -41.652 1.341 41.786 1.00 76.06 1060 LYS A CA 1
ATOM 8567 C C . LYS A 1 1060 ? -40.845 0.722 40.638 1.00 76.06 1060 LYS A C 1
ATOM 8569 O O . LYS A 1 1060 ? -40.293 1.450 39.816 1.00 76.06 1060 LYS A O 1
ATOM 8574 N N . TRP A 1 1061 ? -40.771 -0.607 40.569 1.00 69.38 1061 TRP A N 1
ATOM 8575 C CA . TRP A 1 1061 ? -39.981 -1.335 39.563 1.00 69.38 1061 TRP A CA 1
ATOM 8576 C C . TRP A 1 1061 ? -40.813 -1.868 38.387 1.00 69.38 1061 TRP A C 1
ATOM 8578 O O . TRP A 1 1061 ? -40.286 -2.570 37.517 1.00 69.38 1061 TRP A O 1
ATOM 8588 N N . GLN A 1 1062 ? -42.098 -1.514 38.321 1.00 68.50 1062 GLN A N 1
ATOM 8589 C CA . GLN A 1 1062 ? -43.034 -1.983 37.300 1.00 68.50 1062 GLN A CA 1
ATOM 8590 C C . GLN A 1 1062 ? -42.625 -1.551 35.883 1.00 68.50 1062 GLN A C 1
ATOM 8592 O O . GLN A 1 1062 ? -42.712 -2.351 34.951 1.00 68.50 1062 GLN A O 1
ATOM 8597 N N . SER A 1 1063 ? -42.124 -0.323 35.717 1.00 56.03 1063 SER A N 1
ATOM 8598 C CA . SER A 1 1063 ? -41.659 0.203 34.423 1.00 56.03 1063 SER A CA 1
ATOM 8599 C C . SER A 1 1063 ? -40.412 -0.511 33.889 1.00 56.03 1063 SER A C 1
ATOM 8601 O O . SER A 1 1063 ? -40.238 -0.609 32.678 1.00 56.03 1063 SER A O 1
ATOM 8603 N N . VAL A 1 1064 ? -39.563 -1.030 34.781 1.00 50.97 1064 VAL A N 1
ATOM 8604 C CA . VAL A 1 1064 ? -38.278 -1.668 34.441 1.00 50.97 1064 VAL A CA 1
ATOM 8605 C C . VAL A 1 1064 ? -38.433 -3.174 34.220 1.00 50.97 1064 VAL A C 1
ATOM 8607 O O . VAL A 1 1064 ? -37.757 -3.754 33.375 1.00 50.97 1064 VAL A O 1
ATOM 8610 N N . THR A 1 1065 ? -39.319 -3.826 34.975 1.00 54.56 1065 THR A N 1
ATOM 8611 C CA . THR A 1 1065 ? -39.462 -5.294 34.979 1.00 54.56 1065 THR A CA 1
ATOM 8612 C C . THR A 1 1065 ? -40.635 -5.805 34.144 1.00 54.56 1065 THR A C 1
ATOM 8614 O O . THR A 1 1065 ? -40.692 -6.998 33.850 1.00 54.56 1065 THR A O 1
ATOM 8617 N N . GLY A 1 1066 ? -41.589 -4.939 33.774 1.00 53.88 1066 GLY A N 1
ATOM 8618 C CA . GLY A 1 1066 ? -42.820 -5.330 33.077 1.00 53.88 1066 GLY A CA 1
ATOM 8619 C C . GLY A 1 1066 ? -43.781 -6.178 33.925 1.00 53.88 1066 GLY A C 1
ATOM 8620 O O . GLY A 1 1066 ? -44.784 -6.673 33.410 1.00 53.88 1066 GLY A O 1
ATOM 8621 N N . MET A 1 1067 ? -43.497 -6.361 35.219 1.00 59.47 1067 MET A N 1
ATOM 8622 C CA . MET A 1 1067 ? -44.330 -7.139 36.134 1.00 59.47 1067 MET A CA 1
ATOM 8623 C C . MET A 1 1067 ? -45.653 -6.422 36.423 1.00 59.47 1067 MET A C 1
ATOM 8625 O O . MET A 1 1067 ? -45.678 -5.263 36.828 1.00 59.47 1067 MET A O 1
ATOM 8629 N N . ASN A 1 1068 ? -46.778 -7.120 36.261 1.00 62.34 1068 ASN A N 1
ATOM 8630 C CA . ASN A 1 1068 ? -48.091 -6.554 36.555 1.00 62.34 1068 ASN A CA 1
ATOM 8631 C C . ASN A 1 1068 ? -48.388 -6.637 38.061 1.00 62.34 1068 ASN A C 1
ATOM 8633 O O . ASN A 1 1068 ? -48.731 -7.704 38.574 1.00 62.34 1068 ASN A O 1
ATOM 8637 N N . SER A 1 1069 ? -48.321 -5.501 38.759 1.00 62.31 1069 SER A N 1
ATOM 8638 C CA . SER A 1 1069 ? -48.644 -5.371 40.190 1.00 62.31 1069 SER A CA 1
ATOM 8639 C C . SER A 1 1069 ? -50.045 -5.896 40.554 1.00 62.31 1069 SER A C 1
ATOM 8641 O O . SER A 1 1069 ? -50.266 -6.349 41.678 1.00 62.31 1069 SER A O 1
ATOM 8643 N N . ASN A 1 1070 ? -50.981 -5.949 39.598 1.00 65.62 1070 ASN A N 1
ATOM 8644 C CA . ASN A 1 1070 ? -52.319 -6.511 39.812 1.00 65.62 1070 ASN A CA 1
ATOM 8645 C C . ASN A 1 1070 ? -52.326 -8.036 40.000 1.00 65.62 1070 ASN A C 1
ATOM 8647 O O . ASN A 1 1070 ? -53.231 -8.556 40.650 1.00 65.62 1070 ASN A O 1
ATOM 8651 N N . ILE A 1 1071 ? -51.338 -8.755 39.454 1.00 65.50 1071 ILE A N 1
ATOM 8652 C CA . ILE A 1 1071 ? -51.178 -10.198 39.690 1.00 65.50 1071 ILE A CA 1
ATOM 8653 C C . ILE A 1 1071 ? -50.778 -10.415 41.154 1.00 65.50 1071 ILE A C 1
ATOM 8655 O O . ILE A 1 1071 ? -51.396 -11.207 41.859 1.00 65.50 1071 ILE A O 1
ATOM 8659 N N . PHE A 1 1072 ? -49.836 -9.617 41.659 1.00 67.94 1072 PHE A N 1
ATOM 8660 C CA . PHE A 1 1072 ? -49.390 -9.687 43.052 1.00 67.94 1072 PHE A CA 1
ATOM 8661 C C . PHE A 1 1072 ? -50.485 -9.304 44.048 1.00 67.94 1072 PHE A C 1
ATOM 8663 O O . PHE A 1 1072 ? -50.634 -9.981 45.060 1.00 67.94 1072 PHE A O 1
ATOM 8670 N N . LYS A 1 1073 ? -51.325 -8.305 43.737 1.00 68.81 1073 LYS A N 1
ATOM 8671 C CA . LYS A 1 1073 ? -52.494 -7.955 44.569 1.00 68.81 1073 LYS A CA 1
ATOM 8672 C C . LYS A 1 1073 ? -53.492 -9.111 44.729 1.00 68.81 1073 LYS A C 1
ATOM 8674 O O . LYS A 1 1073 ? -54.200 -9.155 45.728 1.00 68.81 1073 LYS A O 1
ATOM 8679 N N . ARG A 1 1074 ? -53.548 -10.053 43.778 1.00 68.94 1074 ARG A N 1
ATOM 8680 C CA . ARG A 1 1074 ? -54.408 -11.249 43.857 1.00 68.94 1074 ARG A CA 1
ATOM 8681 C C . ARG A 1 1074 ? -53.759 -12.386 44.652 1.00 68.94 1074 ARG A C 1
ATOM 8683 O O . ARG A 1 1074 ? -54.428 -13.025 45.467 1.00 68.94 1074 ARG A O 1
ATOM 8690 N N . ILE A 1 1075 ? -52.468 -12.628 44.417 1.00 68.19 1075 ILE A N 1
ATOM 8691 C CA . ILE A 1 1075 ? -51.749 -13.799 44.943 1.00 68.19 1075 ILE A CA 1
ATOM 8692 C C . ILE A 1 1075 ? -51.205 -13.552 46.366 1.00 68.19 1075 ILE A C 1
ATOM 8694 O O . ILE A 1 1075 ? -51.072 -14.485 47.148 1.00 68.19 1075 ILE A O 1
ATOM 8698 N N . LEU A 1 1076 ? -50.936 -12.309 46.771 1.00 74.38 1076 LEU A N 1
ATOM 8699 C CA . LEU A 1 1076 ? -50.392 -12.037 48.106 1.00 74.38 1076 LEU A CA 1
ATOM 8700 C C . LEU A 1 1076 ? -51.411 -12.279 49.250 1.00 74.38 1076 LEU A C 1
ATOM 8702 O O . LEU A 1 1076 ? -52.624 -12.173 49.038 1.00 74.38 1076 LEU A O 1
ATOM 8706 N N . PRO A 1 1077 ? -50.939 -12.606 50.471 1.00 71.00 1077 PRO A N 1
ATOM 8707 C CA . PRO A 1 1077 ? -51.761 -12.688 51.685 1.00 71.00 1077 PRO A CA 1
ATOM 8708 C C . PRO A 1 1077 ? -52.501 -11.374 51.983 1.00 71.00 1077 PRO A C 1
ATOM 8710 O O . PRO A 1 1077 ? -51.954 -10.295 51.774 1.00 71.00 1077 PRO A O 1
ATOM 8713 N N . GLU A 1 1078 ? -53.728 -11.452 52.498 1.00 67.31 1078 GLU A N 1
ATOM 8714 C CA . GLU A 1 1078 ? -54.523 -10.288 52.907 1.00 67.31 1078 GLU A CA 1
ATOM 8715 C C . GLU A 1 1078 ? -54.345 -9.991 54.412 1.00 67.31 1078 GLU A C 1
ATOM 8717 O O . GLU A 1 1078 ? -54.358 -10.928 55.214 1.00 67.31 1078 GLU A O 1
ATOM 8722 N N . PRO A 1 1079 ? -54.225 -8.712 54.831 1.00 69.19 1079 PRO A N 1
ATOM 8723 C CA . PRO A 1 1079 ? -54.192 -7.506 54.000 1.00 69.19 1079 PRO A CA 1
ATOM 8724 C C . PRO A 1 1079 ? -52.853 -7.364 53.264 1.00 69.19 1079 PRO A C 1
ATOM 8726 O O . PRO A 1 1079 ? -51.796 -7.633 53.830 1.00 69.19 1079 PRO A O 1
ATOM 8729 N N . VAL A 1 1080 ? -52.893 -6.927 52.004 1.00 65.62 1080 VAL A N 1
ATOM 8730 C CA . VAL A 1 1080 ? -51.739 -7.010 51.089 1.00 65.62 1080 VAL A CA 1
ATOM 8731 C C . VAL A 1 1080 ? -50.541 -6.159 51.548 1.00 65.62 1080 VAL A C 1
ATOM 8733 O O . VAL A 1 1080 ? -49.390 -6.526 51.319 1.00 65.62 1080 VAL A O 1
ATOM 8736 N N . ASP A 1 1081 ? -50.805 -5.095 52.309 1.00 66.19 1081 ASP A N 1
ATOM 8737 C CA . ASP A 1 1081 ? -49.789 -4.209 52.895 1.00 66.19 1081 ASP A CA 1
ATOM 8738 C C . ASP A 1 1081 ? -49.070 -4.816 54.118 1.00 66.19 1081 ASP A C 1
ATOM 8740 O O . ASP A 1 1081 ? -48.081 -4.269 54.607 1.00 66.19 1081 ASP A O 1
ATOM 8744 N N . SER A 1 1082 ? -49.543 -5.959 54.631 1.00 72.25 1082 SER A N 1
ATOM 8745 C CA . SER A 1 1082 ? -48.901 -6.657 55.756 1.00 72.25 1082 SER A CA 1
ATOM 8746 C C . SER A 1 1082 ? -47.617 -7.389 55.356 1.00 72.25 1082 SER A C 1
ATOM 8748 O O . SER A 1 1082 ? -46.744 -7.631 56.199 1.00 72.25 1082 SER A O 1
ATOM 8750 N N . VAL A 1 1083 ? -47.459 -7.723 54.070 1.00 79.38 1083 VAL A N 1
ATOM 8751 C CA . VAL A 1 1083 ? -46.246 -8.362 53.553 1.00 79.38 1083 VAL A CA 1
ATOM 8752 C C . VAL A 1 1083 ? -45.215 -7.292 53.209 1.00 79.38 1083 VAL A C 1
ATOM 8754 O O . VAL A 1 1083 ? -45.331 -6.575 52.217 1.00 79.38 1083 VAL A O 1
ATOM 8757 N N . LYS A 1 1084 ? -44.184 -7.201 54.049 1.00 85.94 1084 LYS A N 1
ATOM 8758 C CA . LYS A 1 1084 ? -43.049 -6.286 53.905 1.00 85.94 1084 LYS A CA 1
ATOM 8759 C C . LYS A 1 1084 ? -41.843 -7.010 53.317 1.00 85.94 1084 LYS A C 1
ATOM 8761 O O . LYS A 1 1084 ? -41.798 -8.241 53.345 1.00 85.94 1084 LYS A O 1
ATOM 8766 N N . LEU A 1 1085 ? -40.838 -6.268 52.854 1.00 83.00 1085 LEU A N 1
ATOM 8767 C CA . LEU A 1 1085 ? -39.583 -6.849 52.352 1.00 83.00 1085 LEU A CA 1
ATOM 8768 C C . LEU A 1 1085 ? -38.872 -7.728 53.400 1.00 83.00 1085 LEU A C 1
ATOM 8770 O O . LEU A 1 1085 ? -38.271 -8.744 53.049 1.00 83.00 1085 LEU A O 1
ATOM 8774 N N . GLY A 1 1086 ? -39.031 -7.410 54.689 1.00 81.19 1086 GLY A N 1
ATOM 8775 C CA . GLY A 1 1086 ? -38.589 -8.249 55.808 1.00 81.19 1086 GLY A CA 1
ATOM 8776 C C . GLY A 1 1086 ? -39.283 -9.600 55.961 1.00 81.19 1086 GLY A C 1
ATOM 8777 O O . GLY A 1 1086 ? -38.829 -10.423 56.747 1.00 81.19 1086 GLY A O 1
ATOM 8778 N N . HIS A 1 1087 ? -40.395 -9.840 55.267 1.00 83.62 1087 HIS A N 1
ATOM 8779 C CA . HIS A 1 1087 ? -41.163 -11.085 55.356 1.00 83.62 1087 HIS A CA 1
ATOM 8780 C C . HIS A 1 1087 ? -40.926 -12.012 54.154 1.00 83.62 1087 HIS A C 1
ATOM 8782 O O . HIS A 1 1087 ? -41.421 -13.133 54.148 1.00 83.62 1087 HIS A O 1
ATOM 8788 N N . VAL A 1 1088 ? -40.208 -11.569 53.117 1.00 81.94 1088 VAL A N 1
ATOM 8789 C CA . VAL A 1 1088 ? -40.163 -12.251 51.809 1.00 81.94 1088 VAL A CA 1
ATOM 8790 C C . VAL A 1 1088 ? -39.398 -13.575 51.876 1.00 81.94 1088 VAL A C 1
ATOM 8792 O O . VAL A 1 1088 ? -39.875 -14.581 51.353 1.00 81.94 1088 VAL A O 1
ATOM 8795 N N . VAL A 1 1089 ? -38.247 -13.617 52.554 1.00 80.38 1089 VAL A N 1
ATOM 8796 C CA . VAL A 1 1089 ? -37.444 -14.849 52.685 1.00 80.38 1089 VAL A CA 1
ATOM 8797 C C . VAL A 1 1089 ? -38.113 -15.837 53.637 1.00 80.38 1089 VAL A C 1
ATOM 8799 O O . VAL A 1 1089 ? -38.142 -17.037 53.363 1.00 80.38 1089 VAL A O 1
ATOM 8802 N N . THR A 1 1090 ? -38.679 -15.353 54.748 1.00 79.00 1090 THR A N 1
ATOM 8803 C CA . THR A 1 1090 ? -39.390 -16.203 55.716 1.00 79.00 1090 THR A CA 1
ATOM 8804 C C . THR A 1 1090 ? -40.688 -16.760 55.138 1.00 79.00 1090 THR A C 1
ATOM 8806 O O . THR A 1 1090 ? -41.006 -17.921 55.392 1.00 79.00 1090 THR A O 1
ATOM 8809 N N . LEU A 1 1091 ? -41.390 -15.988 54.304 1.00 82.81 1091 LEU A N 1
ATOM 8810 C CA . LEU A 1 1091 ? -42.549 -16.448 53.539 1.00 82.81 1091 LEU A CA 1
ATOM 8811 C C . LEU A 1 1091 ? -42.155 -17.506 52.507 1.00 82.81 1091 LEU A C 1
ATOM 8813 O O . LEU A 1 1091 ? -42.793 -18.553 52.456 1.00 82.81 1091 LEU A O 1
ATOM 8817 N N . TYR A 1 1092 ? -41.083 -17.278 51.742 1.00 81.94 1092 TYR A N 1
ATOM 8818 C CA . TYR A 1 1092 ? -40.594 -18.240 50.752 1.00 81.94 1092 TYR A CA 1
ATOM 8819 C C . TYR A 1 1092 ? -40.250 -19.593 51.394 1.00 81.94 1092 TYR A C 1
ATOM 8821 O O . TYR A 1 1092 ? -40.760 -20.623 50.964 1.00 81.94 1092 TYR A O 1
ATOM 8829 N N . LYS A 1 1093 ? -39.474 -19.589 52.488 1.00 77.50 1093 LYS A N 1
ATOM 8830 C CA . LYS A 1 1093 ? -39.103 -20.812 53.228 1.00 77.50 1093 LYS A CA 1
ATOM 8831 C C . LYS A 1 1093 ? -40.302 -21.562 53.807 1.00 77.50 1093 LYS A C 1
ATOM 8833 O O . LYS A 1 1093 ? -40.298 -22.787 53.874 1.00 77.50 1093 LYS A O 1
ATOM 8838 N N . TRP A 1 1094 ? -41.326 -20.838 54.253 1.00 79.50 1094 TRP A N 1
ATOM 8839 C CA . TRP A 1 1094 ? -42.533 -21.463 54.787 1.00 79.50 1094 TRP A CA 1
ATOM 8840 C C . TRP A 1 1094 ? -43.418 -22.059 53.683 1.00 79.50 1094 TRP A C 1
ATOM 8842 O O . TRP A 1 1094 ? -43.995 -23.128 53.866 1.00 79.50 1094 TRP A O 1
ATOM 8852 N N . LEU A 1 1095 ? -43.479 -21.425 52.511 1.00 79.81 1095 LEU A N 1
ATOM 8853 C CA . LEU A 1 1095 ? -44.188 -21.973 51.353 1.00 79.81 1095 LEU A CA 1
ATOM 8854 C C . LEU A 1 1095 ? -43.533 -23.254 50.817 1.00 79.81 1095 LEU A C 1
ATOM 8856 O O . LEU A 1 1095 ? -44.251 -24.149 50.381 1.00 79.81 1095 LEU A O 1
ATOM 8860 N N . GLU A 1 1096 ? -42.204 -23.385 50.900 1.00 77.44 1096 GLU A N 1
ATOM 8861 C CA . GLU A 1 1096 ? -41.504 -24.643 50.587 1.00 77.44 1096 GLU A CA 1
ATOM 8862 C C . GLU A 1 1096 ? -41.967 -25.791 51.497 1.00 77.44 1096 GLU A C 1
ATOM 8864 O O . GLU A 1 1096 ? -42.197 -26.903 51.026 1.00 77.44 1096 GLU A O 1
ATOM 8869 N N . GLU A 1 1097 ? -42.154 -25.522 52.792 1.00 80.56 1097 GLU A N 1
ATOM 8870 C CA . GLU A 1 1097 ? -42.686 -26.504 53.742 1.00 80.56 1097 GLU A CA 1
ATOM 8871 C C . GLU A 1 1097 ? -44.137 -26.882 53.409 1.00 80.56 1097 GLU A C 1
ATOM 8873 O O . GLU A 1 1097 ? -44.475 -28.065 53.405 1.00 80.56 1097 GLU A O 1
ATOM 8878 N N . LEU A 1 1098 ? -44.992 -25.898 53.106 1.00 78.75 1098 LEU A N 1
ATOM 8879 C CA . LEU A 1 1098 ? -46.395 -26.132 52.745 1.00 78.75 1098 LEU A CA 1
ATOM 8880 C C . LEU A 1 1098 ? -46.530 -26.950 51.458 1.00 78.75 1098 LEU A C 1
ATOM 8882 O O . LEU A 1 1098 ? -47.327 -27.883 51.414 1.00 78.75 1098 LEU A O 1
ATOM 8886 N N . ASN A 1 1099 ? -45.721 -26.645 50.442 1.00 77.12 1099 ASN A N 1
ATOM 8887 C CA . ASN A 1 1099 ? -45.694 -27.419 49.204 1.00 77.12 1099 ASN A CA 1
ATOM 8888 C C . ASN A 1 1099 ? -45.119 -28.824 49.433 1.00 77.12 1099 ASN A C 1
ATOM 8890 O O . ASN A 1 1099 ? -45.576 -29.796 48.847 1.00 77.12 1099 ASN A O 1
ATOM 8894 N N . GLY A 1 1100 ? -44.137 -28.962 50.328 1.00 75.19 1100 GLY A N 1
ATOM 8895 C CA . GLY A 1 1100 ? -43.648 -30.268 50.763 1.00 75.19 1100 GLY A CA 1
ATOM 8896 C C . GLY A 1 1100 ? -44.764 -31.142 51.336 1.00 75.19 1100 GLY A C 1
ATOM 8897 O O . GLY A 1 1100 ? -44.824 -32.324 51.019 1.00 75.19 1100 GLY A O 1
ATOM 8898 N N . ARG A 1 1101 ? -45.689 -30.569 52.120 1.00 77.31 1101 ARG A N 1
ATOM 8899 C CA . ARG A 1 1101 ? -46.824 -31.311 52.707 1.00 77.31 1101 ARG A CA 1
ATOM 8900 C C . ARG A 1 1101 ? -47.775 -31.864 51.656 1.00 77.31 1101 ARG A C 1
ATOM 8902 O O . ARG A 1 1101 ? -48.166 -33.016 51.780 1.00 77.31 1101 ARG A O 1
ATOM 8909 N N . SER A 1 1102 ? -48.127 -31.075 50.641 1.00 73.69 1102 SER A N 1
ATOM 8910 C CA . SER A 1 1102 ? -48.993 -31.547 49.552 1.00 73.69 1102 SER A CA 1
ATOM 8911 C C . SER A 1 1102 ? -48.298 -32.585 48.668 1.00 73.69 1102 SER A C 1
ATOM 8913 O O . SER A 1 1102 ? -48.950 -33.483 48.146 1.00 73.69 1102 SER A O 1
ATOM 8915 N N . LEU A 1 1103 ? -46.975 -32.490 48.517 1.00 73.75 1103 LEU A N 1
ATOM 8916 C CA . LEU A 1 1103 ? -46.197 -33.398 47.677 1.00 73.75 1103 LEU A CA 1
ATOM 8917 C C . LEU A 1 1103 ? -45.986 -34.782 48.296 1.00 73.75 1103 LEU A C 1
ATOM 8919 O O . LEU A 1 1103 ? -45.844 -35.731 47.535 1.00 73.75 1103 LEU A O 1
ATOM 8923 N N . VAL A 1 1104 ? -45.985 -34.923 49.627 1.00 77.00 1104 VAL A N 1
ATOM 8924 C CA . VAL A 1 1104 ? -45.767 -36.220 50.305 1.00 77.00 1104 VAL A CA 1
ATOM 8925 C C . VAL A 1 1104 ? -46.737 -37.293 49.804 1.00 77.00 1104 VAL A C 1
ATOM 8927 O O . VAL A 1 1104 ? -46.302 -38.398 49.504 1.00 77.00 1104 VAL A O 1
ATOM 8930 N N . GLU A 1 1105 ? -48.017 -36.956 49.636 1.00 70.06 1105 GLU A N 1
ATOM 8931 C CA . GLU A 1 1105 ? -49.047 -37.885 49.142 1.00 70.06 1105 GLU A CA 1
ATOM 8932 C C . GLU A 1 1105 ? -48.960 -38.139 47.623 1.00 70.06 1105 GLU A C 1
ATOM 8934 O O . GLU A 1 1105 ? -49.540 -39.097 47.118 1.00 70.06 1105 GLU A O 1
ATOM 8939 N N . ALA A 1 1106 ? -48.241 -37.288 46.883 1.00 69.25 1106 ALA A N 1
ATOM 8940 C CA . ALA A 1 1106 ? -48.117 -37.331 45.424 1.00 69.25 1106 ALA A CA 1
ATOM 8941 C C . ALA A 1 1106 ? -46.787 -37.940 44.927 1.00 69.25 1106 ALA A C 1
ATOM 8943 O O . ALA A 1 1106 ? -46.563 -38.012 43.716 1.00 69.25 1106 ALA A O 1
ATOM 8944 N N . LEU A 1 1107 ? -45.888 -38.344 45.834 1.00 75.38 1107 LEU A N 1
ATOM 8945 C CA . LEU A 1 1107 ? -44.616 -38.993 45.495 1.00 75.38 1107 LEU A CA 1
ATOM 8946 C C . LEU A 1 1107 ? -44.825 -40.421 44.948 1.00 75.38 1107 LEU A C 1
ATOM 8948 O O . LEU A 1 1107 ? -45.812 -41.083 45.253 1.00 75.38 1107 LEU A O 1
ATOM 8952 N N . ASP A 1 1108 ? -43.868 -40.913 44.152 1.00 70.69 1108 ASP A N 1
ATOM 8953 C CA . ASP A 1 1108 ? -43.886 -42.275 43.583 1.00 70.69 1108 ASP A CA 1
ATOM 8954 C C . ASP A 1 1108 ? -43.964 -43.355 44.696 1.00 70.69 1108 ASP A C 1
ATOM 8956 O O . ASP A 1 1108 ? -43.449 -43.165 45.805 1.00 70.69 1108 ASP A O 1
ATOM 8960 N N . GLU A 1 1109 ? -44.557 -44.522 44.409 1.00 70.44 1109 GLU A N 1
ATOM 8961 C CA . GLU A 1 1109 ? -44.720 -45.646 45.359 1.00 70.44 1109 GLU A CA 1
ATOM 8962 C C . GLU A 1 1109 ? -43.380 -46.098 45.964 1.00 70.44 1109 GLU A C 1
ATOM 8964 O O . GLU A 1 1109 ? -43.317 -46.621 47.077 1.00 70.44 1109 GLU A O 1
ATOM 8969 N N . ARG A 1 1110 ? -42.274 -45.841 45.260 1.00 73.25 1110 ARG A N 1
ATOM 8970 C CA . ARG A 1 1110 ? -40.906 -46.155 45.700 1.00 73.25 1110 ARG A CA 1
ATOM 8971 C C . ARG A 1 1110 ? -40.502 -45.457 47.002 1.00 73.25 1110 ARG A C 1
ATOM 8973 O O . ARG A 1 1110 ? -39.620 -45.962 47.684 1.00 73.25 1110 ARG A O 1
ATOM 8980 N N . PHE A 1 1111 ? -41.133 -44.331 47.341 1.00 76.81 1111 PHE A N 1
ATOM 8981 C CA . PHE A 1 1111 ? -40.880 -43.555 48.563 1.00 76.81 1111 PHE A CA 1
ATOM 8982 C C . PHE A 1 1111 ? -41.888 -43.838 49.694 1.00 76.81 1111 PHE A C 1
ATOM 8984 O O . PHE A 1 1111 ? -41.826 -43.205 50.751 1.00 76.81 1111 PHE A O 1
ATOM 8991 N N . HIS A 1 1112 ? -42.815 -44.776 49.466 1.00 76.56 1112 HIS A N 1
ATOM 8992 C CA . HIS A 1 1112 ? -43.858 -45.209 50.400 1.00 76.56 1112 HIS A CA 1
ATOM 8993 C C . HIS A 1 1112 ? -43.535 -46.569 51.048 1.00 76.56 1112 HIS A C 1
ATOM 8995 O O . HIS A 1 1112 ? -44.426 -47.276 51.518 1.00 76.56 1112 HIS A O 1
ATOM 9001 N N . ARG A 1 1113 ? -42.259 -46.983 51.060 1.00 79.38 1113 ARG A N 1
ATOM 9002 C CA . ARG A 1 1113 ? -41.871 -48.281 51.625 1.00 79.38 1113 ARG A CA 1
ATOM 9003 C C . ARG A 1 1113 ? -41.941 -48.261 53.148 1.00 79.38 1113 ARG A C 1
ATOM 9005 O O . ARG A 1 1113 ? -41.448 -47.339 53.800 1.00 79.38 1113 ARG A O 1
ATOM 9012 N N . THR A 1 1114 ? -42.491 -49.332 53.714 1.00 77.31 1114 THR A N 1
ATOM 9013 C CA . THR A 1 1114 ? -42.651 -49.510 55.161 1.00 77.31 1114 THR A CA 1
ATOM 9014 C C . THR A 1 1114 ? -41.312 -49.485 55.895 1.00 77.31 1114 THR A C 1
ATOM 9016 O O . THR A 1 1114 ? -40.354 -50.119 55.457 1.00 77.31 1114 THR A O 1
ATOM 9019 N N . LEU A 1 1115 ? -41.273 -48.811 57.046 1.00 79.06 1115 LEU A N 1
ATOM 9020 C CA . LEU A 1 1115 ? -40.095 -48.731 57.916 1.00 79.06 1115 LEU A CA 1
ATOM 9021 C C . LEU A 1 1115 ? -39.654 -50.106 58.444 1.00 79.06 1115 LEU A C 1
ATOM 9023 O O . LEU A 1 1115 ? -40.484 -50.939 58.817 1.00 79.06 1115 LEU A O 1
ATOM 9027 N N . HIS A 1 1116 ? -38.338 -50.304 58.566 1.00 78.88 1116 HIS A N 1
ATOM 9028 C CA . HIS A 1 1116 ? -37.765 -51.481 59.223 1.00 78.88 1116 HIS A CA 1
ATOM 9029 C C . HIS A 1 1116 ? -38.234 -51.571 60.697 1.00 78.88 1116 HIS A C 1
ATOM 9031 O O . HIS A 1 1116 ? -38.293 -50.532 61.364 1.00 78.88 1116 HIS A O 1
ATOM 9037 N N . PRO A 1 1117 ? -38.531 -52.768 61.250 1.00 73.75 1117 PRO A N 1
ATOM 9038 C CA . PRO A 1 1117 ? -39.063 -52.918 62.611 1.00 73.75 1117 PRO A CA 1
ATOM 9039 C C . PRO A 1 1117 ? -38.201 -52.246 63.687 1.00 73.75 1117 PRO A C 1
ATOM 9041 O O . PRO A 1 1117 ? -38.725 -51.539 64.543 1.00 73.75 1117 PRO A O 1
ATOM 9044 N N . GLU A 1 1118 ? -36.878 -52.386 63.584 1.00 73.06 1118 GLU A N 1
ATOM 9045 C CA . GLU A 1 1118 ? -35.915 -51.750 64.496 1.00 73.06 1118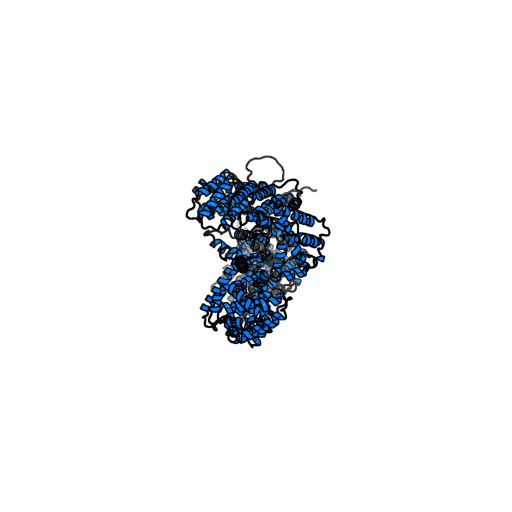 GLU A CA 1
ATOM 9046 C C . GLU A 1 1118 ? -35.900 -50.218 64.357 1.00 73.06 1118 GLU A C 1
ATOM 9048 O O . GLU A 1 1118 ? -35.824 -49.500 65.351 1.00 73.06 1118 GLU A O 1
ATOM 9053 N N . ALA A 1 1119 ? -36.035 -49.689 63.135 1.00 75.75 1119 ALA A N 1
ATOM 9054 C CA . ALA A 1 1119 ? -36.107 -48.246 62.901 1.00 75.75 1119 ALA A CA 1
ATOM 9055 C C . ALA A 1 1119 ? -37.407 -47.648 63.463 1.00 75.75 1119 ALA A C 1
ATOM 9057 O O . ALA A 1 1119 ? -37.402 -46.561 64.044 1.00 75.75 1119 ALA A O 1
ATOM 9058 N N . LYS A 1 1120 ? -38.518 -48.385 63.342 1.00 77.94 1120 LYS A N 1
ATOM 9059 C CA . LYS A 1 1120 ? -39.813 -48.014 63.917 1.00 77.94 1120 LYS A CA 1
ATOM 9060 C C . LYS A 1 1120 ? -39.772 -48.024 65.447 1.00 77.94 1120 LYS A C 1
ATOM 9062 O O . LYS A 1 1120 ? -40.323 -47.122 66.075 1.00 77.94 1120 LYS A O 1
ATOM 9067 N N . GLU A 1 1121 ? -39.092 -48.997 66.051 1.00 77.75 1121 GLU A N 1
ATOM 9068 C CA . GLU A 1 1121 ? -38.897 -49.055 67.502 1.00 77.75 1121 GLU A CA 1
ATOM 9069 C C . GLU A 1 1121 ? -38.089 -47.855 68.017 1.00 77.75 1121 GLU A C 1
ATOM 9071 O O . GLU A 1 1121 ? -38.497 -47.225 68.992 1.00 77.75 1121 GLU A O 1
ATOM 9076 N N . ILE A 1 1122 ? -37.023 -47.460 67.311 1.00 76.50 1122 ILE A N 1
ATOM 9077 C CA . ILE A 1 1122 ? -36.235 -46.259 67.631 1.00 76.50 1122 ILE A CA 1
ATOM 9078 C C . ILE A 1 1122 ? -37.101 -44.995 67.540 1.00 76.50 1122 ILE A C 1
ATOM 9080 O O . ILE A 1 1122 ? -37.114 -44.195 68.471 1.00 76.50 1122 ILE A O 1
ATOM 9084 N N . LEU A 1 1123 ? -37.902 -44.832 66.481 1.00 79.25 1123 LEU A N 1
ATOM 9085 C CA . LEU A 1 1123 ? -38.823 -43.694 66.364 1.00 79.25 1123 LEU A CA 1
ATOM 9086 C C . LEU A 1 1123 ? -39.859 -43.652 67.502 1.00 79.25 1123 LEU A C 1
ATOM 9088 O O . LEU A 1 1123 ? -40.170 -42.576 68.017 1.00 79.25 1123 LEU A O 1
ATOM 9092 N N . HIS A 1 1124 ? -40.366 -44.806 67.948 1.00 79.62 1124 HIS A N 1
ATOM 9093 C CA . HIS A 1 1124 ? -41.254 -44.892 69.112 1.00 79.62 1124 HIS A CA 1
ATOM 9094 C C . HIS A 1 1124 ? -40.537 -44.570 70.434 1.00 79.62 1124 HIS A C 1
ATOM 9096 O O . HIS A 1 1124 ? -41.109 -43.890 71.289 1.00 79.62 1124 HIS A O 1
ATOM 9102 N N . GLN A 1 1125 ? -39.286 -45.002 70.610 1.00 79.19 1125 GLN A N 1
ATOM 9103 C CA . GLN A 1 1125 ? -38.463 -44.643 71.770 1.00 79.19 1125 GLN A CA 1
ATOM 9104 C C . GLN A 1 1125 ? -38.182 -43.133 71.809 1.00 79.19 1125 GLN A C 1
ATOM 9106 O O . GLN A 1 1125 ? -38.316 -42.508 72.866 1.00 79.19 1125 GLN A O 1
ATOM 9111 N N . THR A 1 1126 ? -37.891 -42.525 70.658 1.00 76.12 1126 THR A N 1
ATOM 9112 C CA . THR A 1 1126 ? -37.691 -41.078 70.499 1.00 76.12 1126 THR A CA 1
ATOM 9113 C C . THR A 1 1126 ? -38.982 -40.294 70.731 1.00 76.12 1126 THR A C 1
ATOM 9115 O O . THR A 1 1126 ? -38.954 -39.271 71.413 1.00 76.12 1126 THR A O 1
ATOM 9118 N N . LYS A 1 1127 ? -40.135 -40.791 70.262 1.00 79.62 1127 LYS A N 1
ATOM 9119 C CA . LYS A 1 1127 ? -41.461 -40.219 70.566 1.00 79.62 1127 LYS A CA 1
ATOM 9120 C C . LYS A 1 1127 ? -41.722 -40.164 72.077 1.00 79.62 1127 LYS A C 1
ATOM 9122 O O . LYS A 1 1127 ? -42.242 -39.167 72.565 1.00 79.62 1127 LYS A O 1
ATOM 9127 N N . ASN A 1 1128 ? -41.328 -41.199 72.820 1.00 76.94 1128 ASN A N 1
ATOM 9128 C CA . ASN A 1 1128 ? -41.546 -41.269 74.269 1.00 76.94 1128 ASN A CA 1
ATOM 9129 C C . ASN A 1 1128 ? -40.537 -40.433 75.077 1.00 76.94 1128 ASN A C 1
ATOM 9131 O O . ASN A 1 1128 ? -40.909 -39.847 76.092 1.00 76.94 1128 ASN A O 1
ATOM 9135 N N . SER A 1 1129 ? -39.276 -40.369 74.637 1.00 74.94 1129 SER A N 1
ATOM 9136 C CA . SER A 1 1129 ? -38.176 -39.762 75.407 1.00 74.94 1129 SER A CA 1
ATOM 9137 C C . SER A 1 1129 ? -37.839 -38.323 74.986 1.00 74.94 1129 SER A C 1
ATOM 9139 O O . SER A 1 1129 ? -37.444 -37.511 75.822 1.00 74.94 1129 SER A O 1
ATOM 9141 N N . HIS A 1 1130 ? -38.010 -37.980 73.704 1.00 77.38 1130 HIS A N 1
ATOM 9142 C CA . HIS A 1 1130 ? -37.520 -36.742 73.077 1.00 77.38 1130 HIS A CA 1
ATOM 9143 C C . HIS A 1 1130 ? -38.529 -36.133 72.084 1.00 77.38 1130 HIS A C 1
ATOM 9145 O O . HIS A 1 1130 ? -38.171 -35.663 71.003 1.00 77.38 1130 HIS A O 1
ATOM 9151 N N . MET A 1 1131 ? -39.811 -36.096 72.458 1.00 79.44 1131 MET A N 1
ATOM 9152 C CA . MET A 1 1131 ? -40.891 -35.596 71.594 1.00 79.44 1131 MET A CA 1
ATOM 9153 C C . MET A 1 1131 ? -40.661 -34.169 71.065 1.00 79.44 1131 MET A C 1
ATOM 9155 O O . MET A 1 1131 ? -40.946 -33.883 69.905 1.00 79.44 1131 MET A O 1
ATOM 9159 N N . ALA A 1 1132 ? -40.121 -33.271 71.896 1.00 73.31 1132 ALA A N 1
ATOM 9160 C CA . ALA A 1 1132 ? -39.852 -31.891 71.492 1.00 73.31 1132 ALA A CA 1
ATOM 9161 C C . ALA A 1 1132 ? -38.829 -31.813 70.342 1.00 73.31 1132 ALA A C 1
ATOM 9163 O O . ALA A 1 1132 ? -38.926 -30.933 69.489 1.00 73.31 1132 ALA A O 1
ATOM 9164 N N . HIS A 1 1133 ? -37.866 -32.738 70.298 1.00 80.50 1133 HIS A N 1
ATOM 9165 C CA . HIS A 1 1133 ? -36.869 -32.848 69.232 1.00 80.50 1133 HIS A CA 1
ATOM 9166 C C . HIS A 1 1133 ? -37.457 -33.496 67.975 1.00 80.50 1133 HIS A C 1
ATOM 9168 O O . HIS A 1 1133 ? -37.158 -33.053 66.867 1.00 80.50 1133 HIS A O 1
ATOM 9174 N N . LEU A 1 1134 ? -38.349 -34.480 68.146 1.00 80.06 1134 LEU A N 1
ATOM 9175 C CA . LEU A 1 1134 ? -39.089 -35.117 67.053 1.00 80.06 1134 LEU A CA 1
ATOM 9176 C C . LEU A 1 1134 ? -40.010 -34.122 66.322 1.00 80.06 1134 LEU A C 1
ATOM 9178 O O . LEU A 1 1134 ? -40.081 -34.134 65.098 1.00 80.06 1134 LEU A O 1
ATOM 9182 N N . GLU A 1 1135 ? -40.657 -33.202 67.044 1.00 78.88 1135 GLU A N 1
ATOM 9183 C CA . GLU A 1 1135 ? -41.497 -32.150 66.450 1.00 78.88 1135 GLU A CA 1
ATOM 9184 C C . GLU A 1 1135 ? -40.697 -31.233 65.506 1.00 78.88 1135 GLU A C 1
ATOM 9186 O O . GLU A 1 1135 ? -41.175 -30.835 64.442 1.00 78.88 1135 GLU A O 1
ATOM 9191 N N . LYS A 1 1136 ? -39.435 -30.939 65.846 1.00 81.00 1136 LYS A N 1
ATOM 9192 C CA . LYS A 1 1136 ? -38.563 -30.074 65.037 1.00 81.00 1136 LYS A CA 1
ATOM 9193 C C . LYS A 1 1136 ? -38.110 -30.710 63.722 1.00 81.00 1136 LYS A C 1
ATOM 9195 O O . LYS A 1 1136 ? -37.709 -29.965 62.829 1.00 81.00 1136 LYS A O 1
ATOM 9200 N N . LEU A 1 1137 ? -38.217 -32.033 63.572 1.00 80.06 1137 LEU A N 1
ATOM 9201 C CA . LEU A 1 1137 ? -37.889 -32.744 62.330 1.00 80.06 1137 LEU A CA 1
ATOM 9202 C C . LEU A 1 1137 ? -38.935 -32.578 61.227 1.00 80.06 1137 LEU A C 1
ATOM 9204 O O . LEU A 1 1137 ? -38.620 -32.796 60.059 1.00 80.06 1137 LEU A O 1
ATOM 9208 N N . GLN A 1 1138 ? -40.156 -32.159 61.558 1.00 80.94 1138 GLN A N 1
ATOM 9209 C CA . GLN A 1 1138 ? -41.226 -32.031 60.571 1.00 80.94 1138 GLN A CA 1
ATOM 9210 C C . GLN A 1 1138 ? -40.847 -31.075 59.427 1.00 80.94 1138 GLN A C 1
ATOM 9212 O O . GLN A 1 1138 ? -40.992 -31.417 58.256 1.00 80.94 1138 GLN A O 1
ATOM 9217 N N . HIS A 1 1139 ? -40.317 -29.896 59.758 1.00 80.81 1139 HIS A N 1
ATOM 9218 C CA . HIS A 1 1139 ? -39.902 -28.903 58.768 1.00 80.81 1139 HIS A CA 1
ATOM 9219 C C . HIS A 1 1139 ? -38.803 -29.411 57.812 1.00 80.81 1139 HIS A C 1
ATOM 9221 O O . HIS A 1 1139 ? -39.042 -29.414 56.604 1.00 80.81 1139 HIS A O 1
ATOM 9227 N N . PRO A 1 1140 ? -37.624 -29.867 58.288 1.00 79.38 1140 PRO A N 1
ATOM 9228 C CA . PRO A 1 1140 ? -36.554 -30.315 57.399 1.00 79.38 1140 PRO A CA 1
ATOM 9229 C C . PRO A 1 1140 ? -36.951 -31.532 56.557 1.00 79.38 1140 PRO A C 1
ATOM 9231 O O . PRO A 1 1140 ? -36.517 -31.618 55.412 1.00 79.38 1140 PRO A O 1
ATOM 9234 N N . LEU A 1 1141 ? -37.809 -32.430 57.060 1.00 81.69 1141 LEU A N 1
ATOM 9235 C CA . LEU A 1 1141 ? -38.339 -33.554 56.278 1.00 81.69 1141 LEU A CA 1
ATOM 9236 C C . LEU A 1 1141 ? -39.196 -33.079 55.091 1.00 81.69 1141 LEU A C 1
ATOM 9238 O O . LEU A 1 1141 ? -39.015 -33.538 53.965 1.00 81.69 1141 LEU A O 1
ATOM 9242 N N . LEU A 1 1142 ? -40.100 -32.125 55.318 1.00 81.19 1142 LEU A N 1
ATOM 9243 C CA . LEU A 1 1142 ? -40.985 -31.587 54.278 1.00 81.19 1142 LEU A CA 1
ATOM 9244 C C . LEU A 1 1142 ? -40.233 -30.713 53.268 1.00 81.19 1142 LEU A C 1
ATOM 9246 O O . LEU A 1 1142 ? -40.476 -30.789 52.064 1.00 81.19 1142 LEU A O 1
ATOM 9250 N N . VAL A 1 1143 ? -39.276 -29.917 53.746 1.00 76.06 1143 VAL A N 1
ATOM 9251 C CA . VAL A 1 1143 ? -38.390 -29.130 52.883 1.00 76.06 1143 VAL A CA 1
ATOM 9252 C C . VAL A 1 1143 ? -37.481 -30.046 52.064 1.00 76.06 1143 VAL A C 1
ATOM 9254 O O . VAL A 1 1143 ? -37.232 -29.754 50.899 1.00 76.06 1143 VAL A O 1
ATOM 9257 N N . PHE A 1 1144 ? -37.028 -31.175 52.617 1.00 78.44 1144 PHE A N 1
ATOM 9258 C CA . PHE A 1 1144 ? -36.295 -32.195 51.865 1.00 78.44 1144 PHE A CA 1
ATOM 9259 C C . PHE A 1 1144 ? -37.162 -32.824 50.764 1.00 78.44 1144 PHE A C 1
ATOM 9261 O O . PHE A 1 1144 ? -36.712 -32.920 49.622 1.00 78.44 1144 PHE A O 1
ATOM 9268 N N . VAL A 1 1145 ? -38.425 -33.161 51.052 1.00 77.62 1145 VAL A N 1
ATOM 9269 C CA . VAL A 1 1145 ? -39.380 -33.641 50.035 1.00 77.62 1145 VAL A CA 1
ATOM 9270 C C . VAL A 1 1145 ? -39.538 -32.621 48.902 1.00 77.62 1145 VAL A C 1
ATOM 9272 O O . VAL A 1 1145 ? -39.390 -32.970 47.729 1.00 77.62 1145 VAL A O 1
ATOM 9275 N N . HIS A 1 1146 ? -39.747 -31.347 49.239 1.00 74.75 1146 HIS A N 1
ATOM 9276 C CA . HIS A 1 1146 ? -39.887 -30.279 48.252 1.00 74.75 1146 HIS A CA 1
ATOM 9277 C C . HIS A 1 1146 ? -38.599 -30.031 47.441 1.00 74.75 1146 HIS A C 1
ATOM 9279 O O . HIS A 1 1146 ? -38.637 -29.977 46.214 1.00 74.75 1146 HIS A O 1
ATOM 9285 N N . ARG A 1 1147 ? -37.448 -29.884 48.110 1.00 69.81 1147 ARG A N 1
ATOM 9286 C CA . ARG A 1 1147 ? -36.187 -29.443 47.487 1.00 69.81 1147 ARG A CA 1
ATOM 9287 C C . ARG A 1 1147 ? -35.398 -30.563 46.814 1.00 69.81 1147 ARG A C 1
ATOM 9289 O O . ARG A 1 1147 ? -34.701 -30.309 45.832 1.00 69.81 1147 ARG A O 1
ATOM 9296 N N . CYS A 1 1148 ? -35.451 -31.776 47.357 1.00 66.94 1148 CYS A N 1
ATOM 9297 C CA . CYS A 1 1148 ? -34.567 -32.871 46.960 1.00 66.94 1148 CYS A CA 1
ATOM 9298 C C . CYS A 1 1148 ? -35.286 -33.975 46.181 1.00 66.94 1148 CYS A C 1
ATOM 9300 O O . CYS A 1 1148 ? -34.660 -34.543 45.294 1.00 66.94 1148 CYS A O 1
ATOM 9302 N N . LEU A 1 1149 ? -36.566 -34.250 46.454 1.00 69.31 1149 LEU A N 1
ATOM 9303 C CA . LEU A 1 1149 ? -37.300 -35.343 45.799 1.00 69.31 1149 LEU A CA 1
ATOM 9304 C C . LEU A 1 1149 ? -38.208 -34.857 44.663 1.00 69.31 1149 LEU A C 1
ATOM 9306 O O . LEU A 1 1149 ? -38.177 -35.427 43.579 1.00 69.31 1149 LEU A O 1
ATOM 9310 N N . ALA A 1 1150 ? -38.948 -33.762 44.851 1.00 61.25 1150 ALA A N 1
ATOM 9311 C CA . ALA A 1 1150 ? -39.852 -33.248 43.815 1.00 61.25 1150 ALA A CA 1
ATOM 9312 C C . ALA A 1 1150 ? -39.135 -32.554 42.637 1.00 61.25 1150 ALA A C 1
ATOM 9314 O O . ALA A 1 1150 ? -39.682 -32.464 41.540 1.00 61.25 1150 ALA A O 1
ATOM 9315 N N . LEU A 1 1151 ? -37.907 -32.066 42.851 1.00 55.47 1151 LEU A N 1
ATOM 9316 C CA . LEU A 1 1151 ? -37.135 -31.300 41.861 1.00 55.47 1151 LEU A CA 1
ATOM 9317 C C . LEU A 1 1151 ? -35.954 -32.078 41.248 1.00 55.47 1151 LEU A C 1
ATOM 9319 O O . LEU A 1 1151 ? -35.416 -31.653 40.226 1.00 55.47 1151 LEU A O 1
ATOM 9323 N N . ARG A 1 1152 ? -35.527 -33.208 41.840 1.00 52.19 1152 ARG A N 1
ATOM 9324 C CA . ARG A 1 1152 ? -34.393 -34.026 41.362 1.00 52.19 1152 ARG A CA 1
ATOM 9325 C C . ARG A 1 1152 ? -34.719 -35.525 41.389 1.00 52.19 1152 ARG A C 1
ATOM 9327 O O . ARG A 1 1152 ? -34.673 -36.148 42.439 1.00 52.19 1152 ARG A O 1
ATOM 9334 N N . ASN A 1 1153 ? -34.875 -36.151 40.221 1.00 50.84 1153 ASN A N 1
ATOM 9335 C CA . ASN A 1 1153 ? -35.025 -37.615 40.089 1.00 50.84 1153 ASN A CA 1
ATOM 9336 C C . ASN A 1 1153 ? -33.696 -38.408 40.189 1.00 50.84 1153 ASN A C 1
ATOM 9338 O O . ASN A 1 1153 ? -33.607 -39.532 39.704 1.00 50.84 1153 ASN A O 1
ATOM 9342 N N . THR A 1 1154 ? -32.631 -37.837 40.762 1.00 47.97 1154 THR A N 1
ATOM 9343 C CA . THR A 1 1154 ? -31.267 -38.407 40.695 1.00 47.97 1154 THR A CA 1
ATOM 9344 C C . THR A 1 1154 ? -30.718 -38.917 42.030 1.00 47.97 1154 THR A C 1
ATOM 9346 O O . THR A 1 1154 ? -29.542 -39.268 42.094 1.00 47.97 1154 THR A O 1
ATOM 9349 N N . ILE A 1 1155 ? -31.505 -38.914 43.109 1.00 61.53 1155 ILE A N 1
ATOM 9350 C CA . ILE A 1 1155 ? -31.042 -39.370 44.429 1.00 61.53 1155 ILE A CA 1
ATOM 9351 C C . ILE A 1 1155 ? -31.244 -40.889 44.541 1.00 61.53 1155 ILE A C 1
ATOM 9353 O O . ILE A 1 1155 ? -32.308 -41.408 44.205 1.00 61.53 1155 ILE A O 1
ATOM 9357 N N . SER A 1 1156 ? -30.207 -41.610 44.975 1.00 61.72 1156 SER A N 1
ATOM 9358 C CA . SER A 1 1156 ? -30.283 -43.057 45.199 1.00 61.72 1156 SER A CA 1
ATOM 9359 C C . SER A 1 1156 ? -31.151 -43.347 46.426 1.00 61.72 1156 SER A C 1
ATOM 9361 O O . SER A 1 1156 ? -30.964 -42.743 47.480 1.00 61.72 1156 SER A O 1
ATOM 9363 N N . HIS A 1 1157 ? -32.126 -44.242 46.271 1.00 67.94 1157 HIS A N 1
ATOM 9364 C CA . HIS A 1 1157 ? -33.201 -44.456 47.246 1.00 67.94 1157 HIS A CA 1
ATOM 9365 C C . HIS A 1 1157 ? -32.726 -45.293 48.449 1.00 67.94 1157 HIS A C 1
ATOM 9367 O O . HIS A 1 1157 ? -33.325 -45.222 49.520 1.00 67.94 1157 HIS A O 1
ATOM 9373 N N . ASP A 1 1158 ? -31.601 -45.999 48.278 1.00 67.38 1158 ASP A N 1
ATOM 9374 C CA . ASP A 1 1158 ? -30.999 -46.918 49.250 1.00 67.38 1158 ASP A CA 1
ATOM 9375 C C . ASP A 1 1158 ? -30.051 -46.214 50.244 1.00 67.38 1158 ASP A C 1
ATOM 9377 O O . ASP A 1 1158 ? -29.368 -46.872 51.028 1.00 67.38 1158 ASP A O 1
ATOM 9381 N N . HIS A 1 1159 ? -29.954 -44.879 50.204 1.00 76.94 1159 HIS A N 1
ATOM 9382 C CA . HIS A 1 1159 ? -29.113 -44.121 51.133 1.00 76.94 1159 HIS A CA 1
ATOM 9383 C C . HIS A 1 1159 ? -29.842 -43.761 52.439 1.00 76.94 1159 HIS A C 1
ATOM 9385 O O . HIS A 1 1159 ? -31.047 -43.482 52.410 1.00 76.94 1159 HIS A O 1
ATOM 9391 N N . PRO A 1 1160 ? -29.114 -43.677 53.571 1.00 79.25 1160 PRO A N 1
ATOM 9392 C CA . PRO A 1 1160 ? -29.657 -43.212 54.843 1.00 79.25 1160 PRO A CA 1
ATOM 9393 C C . PRO A 1 1160 ? -30.193 -41.780 54.762 1.00 79.25 1160 PRO A C 1
ATOM 9395 O O . PRO A 1 1160 ? -29.487 -40.840 54.393 1.00 79.25 1160 PRO A O 1
ATOM 9398 N N . LEU A 1 1161 ? -31.437 -41.586 55.194 1.00 79.12 1161 LEU A N 1
ATOM 9399 C CA . LEU A 1 1161 ? -32.100 -40.283 55.212 1.00 79.12 1161 LEU A CA 1
ATOM 9400 C C . LEU A 1 1161 ? -31.382 -39.274 56.132 1.00 79.12 1161 LEU A C 1
ATOM 9402 O O . LEU A 1 1161 ? -31.358 -38.068 55.869 1.00 79.12 1161 LEU A O 1
ATOM 9406 N N . VAL A 1 1162 ? -30.754 -39.778 57.197 1.00 78.38 1162 VAL A N 1
ATOM 9407 C CA . VAL A 1 1162 ? -30.043 -38.990 58.212 1.00 78.38 1162 VAL A CA 1
ATOM 9408 C C . VAL A 1 1162 ? -28.889 -38.158 57.630 1.00 78.38 1162 VAL A C 1
ATOM 9410 O O . VAL A 1 1162 ? -28.657 -37.031 58.072 1.00 78.38 1162 VAL A O 1
ATOM 9413 N N . GLU A 1 1163 ? -28.200 -38.659 56.599 1.00 74.19 1163 GLU A N 1
ATOM 9414 C CA . GLU A 1 1163 ? -27.054 -37.982 55.974 1.00 74.19 1163 GLU A CA 1
ATOM 9415 C C . GLU A 1 1163 ? -27.479 -36.699 55.251 1.00 74.19 1163 GLU A C 1
ATOM 9417 O O . GLU A 1 1163 ? -26.789 -35.680 55.311 1.00 74.19 1163 GLU A O 1
ATOM 9422 N N . TYR A 1 1164 ? -28.657 -36.717 54.625 1.00 71.38 1164 TYR A N 1
ATOM 9423 C CA . TYR A 1 1164 ? -29.191 -35.571 53.893 1.00 71.38 1164 TYR A CA 1
ATOM 9424 C C . TYR A 1 1164 ? -29.835 -34.544 54.823 1.00 71.38 1164 TYR A C 1
ATOM 9426 O O . TYR A 1 1164 ? -29.608 -33.342 54.672 1.00 71.38 1164 TYR A O 1
ATOM 9434 N N . ILE A 1 1165 ? -30.586 -35.009 55.825 1.00 77.19 1165 ILE A N 1
ATOM 9435 C CA . ILE A 1 1165 ? -31.220 -34.139 56.827 1.00 77.19 1165 ILE A CA 1
ATOM 9436 C C . ILE A 1 1165 ? -30.179 -33.423 57.690 1.00 77.19 1165 ILE A C 1
ATOM 9438 O O . ILE A 1 1165 ? -30.443 -32.332 58.187 1.00 77.19 1165 ILE A O 1
ATOM 9442 N N . SER A 1 1166 ? -28.968 -33.965 57.811 1.00 70.31 1166 SER A N 1
ATOM 9443 C CA . SER A 1 1166 ? -27.862 -33.308 58.515 1.00 70.31 1166 SER A CA 1
ATOM 9444 C C . SER A 1 1166 ? -27.386 -32.004 57.846 1.00 70.31 1166 SER A C 1
ATOM 9446 O O . SER A 1 1166 ? -26.608 -31.258 58.442 1.00 70.31 1166 SER A O 1
ATOM 9448 N N . SER A 1 1167 ? -27.848 -31.668 56.633 1.00 69.88 1167 SER A N 1
ATOM 9449 C CA . SER A 1 1167 ? -27.543 -30.375 56.012 1.00 69.88 1167 SER A CA 1
ATOM 9450 C C . SER A 1 1167 ? -28.173 -29.210 56.780 1.00 69.88 1167 SER A C 1
ATOM 9452 O O . SER A 1 1167 ? -29.392 -29.102 56.900 1.00 69.88 1167 SER A O 1
ATOM 9454 N N . HIS A 1 1168 ? -27.343 -28.258 57.217 1.00 66.88 1168 HIS A N 1
ATOM 9455 C CA . HIS A 1 1168 ? -27.779 -27.041 57.915 1.00 66.88 1168 HIS A CA 1
ATOM 9456 C C . HIS A 1 1168 ? -28.725 -26.161 57.063 1.00 66.88 1168 HIS A C 1
ATOM 9458 O O . HIS A 1 1168 ? -29.418 -25.293 57.589 1.00 66.88 1168 HIS A O 1
ATOM 9464 N N . GLU A 1 1169 ? -28.769 -26.367 55.747 1.00 65.06 1169 GLU A N 1
ATOM 9465 C CA . GLU A 1 1169 ? -29.583 -25.586 54.806 1.00 65.06 1169 GLU A CA 1
ATOM 9466 C C . GLU A 1 1169 ? -31.074 -25.964 54.829 1.00 65.06 1169 GLU A C 1
ATOM 9468 O O . GLU A 1 1169 ? -31.915 -25.192 54.360 1.00 65.06 1169 GLU A O 1
ATOM 9473 N N . LEU A 1 1170 ? -31.411 -27.137 55.380 1.00 69.69 1170 LEU A N 1
ATOM 9474 C CA . LEU A 1 1170 ? -32.783 -27.653 55.488 1.00 69.69 1170 LEU A CA 1
ATOM 9475 C C . LEU A 1 1170 ? -33.493 -27.221 56.781 1.00 69.69 1170 LEU A C 1
ATOM 9477 O O . LEU A 1 1170 ? -34.687 -27.458 56.933 1.00 69.69 1170 LEU A O 1
ATOM 9481 N N . TRP A 1 1171 ? -32.772 -26.594 57.712 1.00 75.12 1171 TRP A N 1
ATOM 9482 C CA . TRP A 1 1171 ? -33.280 -26.255 59.039 1.00 75.12 1171 TRP A CA 1
ATOM 9483 C C . TRP A 1 1171 ? -33.467 -24.750 59.226 1.00 75.12 1171 TRP A C 1
ATOM 9485 O O . TRP A 1 1171 ? -32.739 -23.922 58.672 1.00 75.12 1171 TRP A O 1
ATOM 9495 N N . TRP A 1 1172 ? -34.399 -24.383 60.106 1.00 74.44 1172 TRP A N 1
ATOM 9496 C CA . TRP A 1 1172 ? -34.421 -23.044 60.688 1.00 74.44 1172 TRP A CA 1
ATOM 9497 C C . TRP A 1 1172 ? -33.171 -22.842 61.557 1.00 74.44 1172 TRP A C 1
ATOM 9499 O O . TRP A 1 1172 ? -32.831 -23.712 62.358 1.00 74.44 1172 TRP A O 1
ATOM 9509 N N . LYS A 1 1173 ? -32.512 -21.678 61.442 1.00 65.06 1173 LYS A N 1
ATOM 9510 C CA . LYS A 1 1173 ? -31.271 -21.345 62.178 1.00 65.06 1173 LYS A CA 1
ATOM 9511 C C . LYS A 1 1173 ? -31.384 -21.541 63.696 1.00 65.06 1173 LYS A C 1
ATOM 9513 O O . LYS A 1 1173 ? -30.393 -21.835 64.347 1.00 65.06 1173 LYS A O 1
ATOM 9518 N N . GLU A 1 1174 ? -32.584 -21.384 64.245 1.00 65.88 1174 GLU A N 1
ATOM 9519 C CA . GLU A 1 1174 ? -32.868 -21.487 65.680 1.00 65.88 1174 GLU A CA 1
ATOM 9520 C C . GLU A 1 1174 ? -32.944 -22.939 66.190 1.00 65.88 1174 GLU A C 1
ATOM 9522 O O . GLU A 1 1174 ? -32.924 -23.163 67.396 1.00 65.88 1174 GLU A O 1
ATOM 9527 N N . HIS A 1 1175 ? -33.044 -23.933 65.300 1.00 69.94 1175 HIS A N 1
ATOM 9528 C CA . HIS A 1 1175 ? -33.336 -25.323 65.672 1.00 69.94 1175 HIS A CA 1
ATOM 9529 C C . HIS A 1 1175 ? -32.115 -26.255 65.646 1.00 69.94 1175 HIS A C 1
ATOM 9531 O O . HIS A 1 1175 ? -32.260 -27.432 65.975 1.00 69.94 1175 HIS A O 1
ATOM 9537 N N . ILE A 1 1176 ? -30.929 -25.766 65.264 1.00 73.56 1176 ILE A N 1
ATOM 9538 C CA . ILE A 1 1176 ? -29.765 -26.620 64.999 1.00 73.56 1176 ILE A CA 1
ATOM 9539 C C . ILE A 1 1176 ? -28.453 -26.023 65.529 1.00 73.56 1176 ILE A C 1
ATOM 9541 O O . ILE A 1 1176 ? -28.260 -24.806 65.515 1.00 73.56 1176 ILE A O 1
ATOM 9545 N N . ARG A 1 1177 ? -27.519 -26.873 65.975 1.00 72.38 1177 ARG A N 1
ATOM 9546 C CA . ARG A 1 1177 ? -26.162 -26.479 66.399 1.00 72.38 1177 ARG A CA 1
ATOM 9547 C C . ARG A 1 1177 ? -25.132 -27.508 65.939 1.00 72.38 1177 ARG A C 1
ATOM 9549 O O . ARG A 1 1177 ? -25.382 -28.707 66.006 1.00 72.38 1177 ARG A O 1
ATOM 9556 N N . LYS A 1 1178 ? -23.955 -27.056 65.494 1.00 64.12 1178 LYS A N 1
ATOM 9557 C CA . LYS A 1 1178 ? -22.826 -27.952 65.181 1.00 64.12 1178 LYS A CA 1
ATOM 9558 C C . LYS A 1 1178 ? -22.067 -28.318 66.461 1.00 64.12 1178 LYS A C 1
ATOM 9560 O O . LYS A 1 1178 ? -21.635 -27.412 67.174 1.00 64.12 1178 LYS A O 1
ATOM 9565 N N . GLN A 1 1179 ? -21.868 -29.611 66.718 1.00 57.03 1179 GLN A N 1
ATOM 9566 C CA . GLN A 1 1179 ? -21.016 -30.139 67.791 1.00 57.03 1179 GLN A CA 1
ATOM 9567 C C . GLN A 1 1179 ? -20.123 -31.254 67.223 1.00 57.03 1179 GLN A C 1
ATOM 9569 O O . GLN A 1 1179 ? -20.629 -32.179 66.611 1.00 57.03 1179 GLN A O 1
ATOM 9574 N N . GLU A 1 1180 ? -18.797 -31.145 67.375 1.00 46.66 1180 GLU A N 1
ATOM 9575 C CA . GLU A 1 1180 ? -17.815 -32.229 67.128 1.00 46.66 1180 GLU A CA 1
ATOM 9576 C C . GLU A 1 1180 ? -18.085 -33.138 65.902 1.00 46.66 1180 GLU A C 1
ATOM 9578 O O . GLU A 1 1180 ? -18.084 -34.360 65.990 1.00 46.66 1180 GLU A O 1
ATOM 9583 N N . GLY A 1 1181 ? -18.338 -32.542 64.731 1.00 53.12 1181 GLY A N 1
ATOM 9584 C CA . GLY A 1 1181 ? -18.539 -33.287 63.477 1.00 53.12 1181 GLY A CA 1
ATOM 9585 C C . GLY A 1 1181 ? -19.941 -33.874 63.263 1.00 53.12 1181 GLY A C 1
ATOM 9586 O O . GLY A 1 1181 ? -20.208 -34.386 62.180 1.00 53.12 1181 GLY A O 1
ATOM 9587 N N . THR A 1 1182 ? -20.853 -33.733 64.227 1.00 58.75 1182 THR A N 1
ATOM 9588 C CA . THR A 1 1182 ? -22.269 -34.116 64.118 1.00 58.75 1182 THR A CA 1
ATOM 9589 C C . THR A 1 1182 ? -23.192 -32.906 64.304 1.00 58.75 1182 THR A C 1
ATOM 9591 O O . THR A 1 1182 ? -22.813 -31.843 64.812 1.00 58.75 1182 THR A O 1
ATOM 9594 N N . VAL A 1 1183 ? -24.412 -33.015 63.785 1.00 66.56 1183 VAL A N 1
ATOM 9595 C CA . VAL A 1 1183 ? -25.393 -31.929 63.778 1.00 66.56 1183 VAL A CA 1
ATOM 9596 C C . VAL A 1 1183 ? -26.461 -32.239 64.821 1.00 66.56 1183 VAL A C 1
ATOM 9598 O O . VAL A 1 1183 ? -27.075 -33.302 64.773 1.00 66.56 1183 VAL A O 1
ATOM 9601 N N . GLY A 1 1184 ? -26.647 -31.332 65.784 1.00 74.69 1184 GLY A N 1
ATOM 9602 C CA . GLY A 1 1184 ? -27.566 -31.513 66.905 1.00 74.69 1184 GLY A CA 1
ATOM 9603 C C . GLY A 1 1184 ? -28.815 -30.636 66.806 1.00 74.69 1184 GLY A C 1
ATOM 9604 O O . GLY A 1 1184 ? -28.736 -29.473 66.405 1.00 74.69 1184 GLY A O 1
ATOM 9605 N N . VAL A 1 1185 ? -29.964 -31.197 67.183 1.00 77.94 1185 VAL A N 1
ATOM 9606 C CA . VAL A 1 1185 ? -31.282 -30.548 67.224 1.00 77.94 1185 VAL A CA 1
ATOM 9607 C C . VAL A 1 1185 ? -31.509 -29.936 68.598 1.00 77.94 1185 VAL A C 1
ATOM 9609 O O . VAL A 1 1185 ? -31.333 -30.613 69.611 1.00 77.94 1185 VAL A O 1
ATOM 9612 N N . ILE A 1 1186 ? -31.938 -28.675 68.640 1.00 77.62 1186 ILE A N 1
ATOM 9613 C CA . ILE A 1 1186 ? -32.269 -27.967 69.882 1.00 77.62 1186 ILE A CA 1
ATOM 9614 C C . ILE A 1 1186 ? -33.786 -27.985 70.091 1.00 77.62 1186 ILE A C 1
ATOM 9616 O O . ILE A 1 1186 ? -34.538 -27.496 69.243 1.00 77.62 1186 ILE A O 1
ATOM 9620 N N . ALA A 1 1187 ? -34.242 -28.499 71.237 1.00 70.44 1187 ALA A N 1
ATOM 9621 C CA . ALA A 1 1187 ? -35.648 -28.421 71.633 1.00 70.44 1187 ALA A CA 1
ATOM 9622 C C . ALA A 1 1187 ? -35.857 -28.436 73.162 1.00 70.44 1187 ALA A C 1
ATOM 9624 O O . ALA A 1 1187 ? -34.986 -28.853 73.927 1.00 70.44 1187 ALA A O 1
ATOM 9625 N N . GLY A 1 1188 ? -37.041 -27.985 73.600 1.00 64.56 1188 GLY A N 1
ATOM 9626 C CA . GLY A 1 1188 ? -37.427 -27.858 75.014 1.00 64.56 1188 GLY A CA 1
ATOM 9627 C C . GLY A 1 1188 ? -37.116 -26.484 75.629 1.00 64.56 1188 GLY A C 1
ATOM 9628 O O . GLY A 1 1188 ? -36.386 -25.687 75.049 1.00 64.56 1188 GLY A O 1
ATOM 9629 N N . ALA A 1 1189 ? -37.678 -26.198 76.811 1.00 58.09 1189 ALA A N 1
ATOM 9630 C CA . ALA A 1 1189 ? -37.497 -24.915 77.513 1.00 58.09 1189 ALA A CA 1
ATOM 9631 C C . ALA A 1 1189 ? -36.043 -24.659 77.963 1.00 58.09 1189 ALA A C 1
ATOM 9633 O O . ALA A 1 1189 ? -35.638 -23.506 78.098 1.00 58.09 1189 ALA A O 1
ATOM 9634 N N . ASP A 1 1190 ? -35.261 -25.731 78.124 1.00 61.97 1190 ASP A N 1
ATOM 9635 C CA . ASP A 1 1190 ? -33.864 -25.702 78.568 1.00 61.97 1190 ASP A CA 1
ATOM 9636 C C . ASP A 1 1190 ? -32.850 -25.734 77.398 1.00 61.97 1190 ASP A C 1
ATOM 9638 O O . ASP A 1 1190 ? -31.646 -25.816 77.632 1.00 61.97 1190 ASP A O 1
ATOM 9642 N N . ASN A 1 1191 ? -33.310 -25.669 76.135 1.00 68.44 1191 ASN A N 1
ATOM 9643 C CA . ASN A 1 1191 ? -32.475 -25.734 74.920 1.00 68.44 1191 ASN A CA 1
ATOM 9644 C C . ASN A 1 1191 ? -31.514 -26.944 74.874 1.00 68.44 1191 ASN A C 1
ATOM 9646 O O . ASN A 1 1191 ? -30.337 -26.817 74.523 1.00 68.44 1191 ASN A O 1
ATOM 9650 N N . ILE A 1 1192 ? -32.016 -28.135 75.210 1.00 72.88 1192 ILE A N 1
ATOM 9651 C CA . ILE A 1 1192 ? -31.234 -29.380 75.188 1.00 72.88 1192 ILE A CA 1
ATOM 9652 C C . ILE A 1 1192 ? -30.915 -29.751 73.731 1.00 72.88 1192 ILE A C 1
ATOM 9654 O O . ILE A 1 1192 ? -31.806 -29.746 72.881 1.00 72.88 1192 ILE A O 1
ATOM 9658 N N . CYS A 1 1193 ? -29.651 -30.080 73.450 1.00 76.88 1193 CYS A N 1
ATOM 9659 C CA . CYS A 1 1193 ? -29.151 -30.436 72.120 1.00 76.88 1193 CYS A CA 1
ATOM 9660 C C . CYS A 1 1193 ? -28.935 -31.954 72.019 1.00 76.88 1193 CYS A C 1
ATOM 9662 O O . CYS A 1 1193 ? -28.204 -32.508 72.836 1.00 76.88 1193 CYS A O 1
ATOM 9664 N N . ILE A 1 1194 ? -29.556 -32.609 71.035 1.00 77.94 1194 ILE A N 1
ATOM 9665 C CA . ILE A 1 1194 ? -29.459 -34.065 70.797 1.00 77.94 1194 ILE A CA 1
ATOM 9666 C C . ILE A 1 1194 ? -28.992 -34.303 69.360 1.00 77.94 1194 ILE A C 1
ATOM 9668 O O . ILE A 1 1194 ? -29.445 -33.594 68.462 1.00 77.94 1194 ILE A O 1
ATOM 9672 N N . SER A 1 1195 ? -28.097 -35.267 69.122 1.00 79.00 1195 SER A N 1
ATOM 9673 C CA . SER A 1 1195 ? -27.623 -35.576 67.765 1.00 79.00 1195 SER A CA 1
ATOM 9674 C C . SER A 1 1195 ? -28.773 -36.038 66.867 1.00 79.00 1195 SER A C 1
ATOM 9676 O O . SER A 1 1195 ? -29.625 -36.819 67.289 1.00 79.00 1195 SER A O 1
ATOM 9678 N N . ILE A 1 1196 ? -28.786 -35.604 65.602 1.00 76.38 1196 ILE A N 1
ATOM 9679 C CA . ILE A 1 1196 ? -29.778 -36.060 64.613 1.00 76.38 1196 ILE A CA 1
ATOM 9680 C C . ILE A 1 1196 ? -29.738 -37.590 64.451 1.00 76.38 1196 ILE A C 1
ATOM 9682 O O . ILE A 1 1196 ? -30.792 -38.195 64.271 1.00 76.38 1196 ILE A O 1
ATOM 9686 N N . SER A 1 1197 ? -28.562 -38.217 64.589 1.00 73.12 1197 SER A N 1
ATOM 9687 C CA . SER A 1 1197 ? -28.391 -39.681 64.540 1.00 73.12 1197 SER A CA 1
ATOM 9688 C C . SER A 1 1197 ? -29.124 -40.434 65.649 1.00 73.12 1197 SER A C 1
ATOM 9690 O O . SER A 1 1197 ? -29.448 -41.606 65.480 1.00 73.12 1197 SER A O 1
ATOM 9692 N N . ASP A 1 1198 ? -29.382 -39.766 66.773 1.00 72.31 1198 ASP A N 1
ATOM 9693 C CA . ASP A 1 1198 ? -30.051 -40.360 67.934 1.00 72.31 1198 ASP A CA 1
ATOM 9694 C C . ASP A 1 1198 ? -31.577 -40.211 67.825 1.00 72.31 1198 ASP A C 1
ATOM 9696 O O . ASP A 1 1198 ? -32.333 -40.902 68.502 1.00 72.31 1198 ASP A O 1
ATOM 9700 N N . ILE A 1 1199 ? -32.041 -39.309 66.952 1.00 74.19 1199 ILE A N 1
ATOM 9701 C CA . ILE A 1 1199 ? -33.459 -39.028 66.700 1.00 74.19 1199 ILE A CA 1
ATOM 9702 C C . ILE A 1 1199 ? -33.940 -39.804 65.463 1.00 74.19 1199 ILE A C 1
ATOM 9704 O O . ILE A 1 1199 ? -35.039 -40.362 65.474 1.00 74.19 1199 ILE A O 1
ATOM 9708 N N . LEU A 1 1200 ? -33.114 -39.864 64.411 1.00 76.38 1200 LEU A N 1
ATOM 9709 C CA . LEU A 1 1200 ? -33.343 -40.609 63.174 1.00 76.38 1200 LEU A CA 1
ATOM 9710 C C . LEU A 1 1200 ? -32.266 -41.679 62.997 1.00 76.38 1200 LEU A C 1
ATOM 9712 O O . LEU A 1 1200 ? -31.095 -41.369 62.777 1.00 76.38 1200 LEU A O 1
ATOM 9716 N N . SER A 1 1201 ? -32.686 -42.944 63.035 1.00 78.00 1201 SER A N 1
ATOM 9717 C CA . SER A 1 1201 ? -31.788 -44.076 62.816 1.00 78.00 1201 SER A CA 1
ATOM 9718 C C . SER A 1 1201 ? -31.192 -44.053 61.398 1.00 78.00 1201 SER A C 1
ATOM 9720 O O . SER A 1 1201 ? -31.931 -43.802 60.442 1.00 78.00 1201 SER A O 1
ATOM 9722 N N . PRO A 1 1202 ? -29.905 -44.411 61.217 1.00 75.19 1202 PRO A N 1
ATOM 9723 C CA . PRO A 1 1202 ? -29.312 -44.648 59.897 1.00 75.19 1202 PRO A CA 1
ATOM 9724 C C . PRO A 1 1202 ? -30.027 -45.742 59.087 1.00 75.19 1202 PRO A C 1
ATOM 9726 O O . PRO A 1 1202 ? -29.854 -45.819 57.876 1.00 75.19 1202 PRO A O 1
ATOM 9729 N N . LEU A 1 1203 ? -30.832 -46.581 59.752 1.00 76.31 1203 LEU A N 1
ATOM 9730 C CA . LEU A 1 1203 ? -31.670 -47.609 59.129 1.00 76.31 1203 LEU A CA 1
ATOM 9731 C C . LEU A 1 1203 ? -32.897 -47.034 58.400 1.00 76.31 1203 LEU A C 1
ATOM 9733 O O . LEU A 1 1203 ? -33.576 -47.771 57.691 1.00 76.31 1203 LEU A O 1
ATOM 9737 N N . ILE A 1 1204 ? -33.212 -45.748 58.592 1.00 81.62 1204 ILE A N 1
ATOM 9738 C CA . ILE A 1 1204 ? -34.261 -45.055 57.842 1.00 81.62 1204 ILE A CA 1
ATOM 9739 C C . ILE A 1 1204 ? -33.648 -44.586 56.527 1.00 81.62 1204 ILE A C 1
ATOM 9741 O O . ILE A 1 1204 ? -32.817 -43.674 56.510 1.00 81.62 1204 ILE A O 1
ATOM 9745 N N . LEU A 1 1205 ? -34.061 -45.208 55.428 1.00 82.88 1205 LEU A N 1
ATOM 9746 C CA . LEU A 1 1205 ? -33.604 -44.864 54.090 1.00 82.88 1205 LEU A CA 1
ATOM 9747 C C . LEU A 1 1205 ? -34.519 -43.809 53.461 1.00 82.88 1205 LEU A C 1
ATOM 9749 O O . LEU A 1 1205 ? -35.632 -43.552 53.928 1.00 82.88 1205 LEU A O 1
ATOM 9753 N N . ILE A 1 1206 ? -34.059 -43.193 52.375 1.00 78.19 1206 ILE A N 1
ATOM 9754 C CA . ILE A 1 1206 ? -34.851 -42.208 51.624 1.00 78.19 1206 ILE A CA 1
ATOM 9755 C C . ILE A 1 1206 ? -36.153 -42.823 51.096 1.00 78.19 1206 ILE A C 1
ATOM 9757 O O . ILE A 1 1206 ? -37.179 -42.148 51.066 1.00 78.19 1206 ILE A O 1
ATOM 9761 N N . GLU A 1 1207 ? -36.154 -44.108 50.741 1.00 79.56 1207 GLU A N 1
ATOM 9762 C CA . GLU A 1 1207 ? -37.370 -44.838 50.357 1.00 79.56 1207 GLU A CA 1
ATOM 9763 C C . GLU A 1 1207 ? -38.457 -44.906 51.450 1.00 79.56 1207 GLU A C 1
ATOM 9765 O O . GLU A 1 1207 ? -39.614 -45.184 51.139 1.00 79.56 1207 GLU A O 1
ATOM 9770 N N . ASN A 1 1208 ? -38.114 -44.632 52.715 1.00 84.12 1208 ASN A N 1
ATOM 9771 C CA . ASN A 1 1208 ? -39.042 -44.619 53.850 1.00 84.12 1208 ASN A CA 1
ATOM 9772 C C . ASN A 1 1208 ? -39.485 -43.200 54.249 1.00 84.12 1208 ASN A C 1
ATOM 9774 O O . ASN A 1 1208 ? -40.083 -43.010 55.314 1.00 84.12 1208 ASN A O 1
ATOM 9778 N N . ILE A 1 1209 ? -39.164 -42.180 53.444 1.00 82.69 1209 ILE A N 1
ATOM 9779 C CA . ILE A 1 1209 ? -39.413 -40.771 53.774 1.00 82.69 1209 ILE A CA 1
ATOM 9780 C C . ILE A 1 1209 ? -40.894 -40.476 54.041 1.00 82.69 1209 ILE A C 1
ATOM 9782 O O . ILE A 1 1209 ? -41.194 -39.788 55.016 1.00 82.69 1209 ILE A O 1
ATOM 9786 N N . CYS A 1 1210 ? -41.821 -41.018 53.243 1.00 81.06 1210 CYS A N 1
ATOM 9787 C CA . CYS A 1 1210 ? -43.249 -40.721 53.396 1.00 81.06 1210 CYS A CA 1
ATOM 9788 C C . CYS A 1 1210 ? -43.797 -41.309 54.702 1.00 81.06 1210 CYS A C 1
ATOM 9790 O O . CYS A 1 1210 ? -44.429 -40.599 55.479 1.00 81.06 1210 CYS A O 1
ATOM 9792 N N . GLU A 1 1211 ? -43.456 -42.564 55.006 1.00 81.75 1211 GLU A N 1
ATOM 9793 C CA . GLU A 1 1211 ? -43.790 -43.225 56.276 1.00 81.75 1211 GLU A CA 1
ATOM 9794 C C . GLU A 1 1211 ? -43.181 -42.497 57.485 1.00 81.75 1211 GLU A C 1
ATOM 9796 O O . GLU A 1 1211 ? -43.828 -42.340 58.520 1.00 81.75 1211 GLU A O 1
ATOM 9801 N N . THR A 1 1212 ? -41.957 -41.979 57.350 1.00 82.50 1212 THR A N 1
ATOM 9802 C CA . THR A 1 1212 ? -41.293 -41.203 58.409 1.00 82.50 1212 THR A CA 1
ATOM 9803 C C . THR A 1 1212 ? -41.995 -39.861 58.644 1.00 82.50 1212 THR A C 1
ATOM 9805 O O . THR A 1 1212 ? -42.207 -39.465 59.790 1.00 82.50 1212 THR A O 1
ATOM 9808 N N . VAL A 1 1213 ? -42.399 -39.164 57.576 1.00 83.50 1213 VAL A N 1
ATOM 9809 C CA . VAL A 1 1213 ? -43.165 -37.911 57.668 1.00 83.50 1213 VAL A CA 1
ATOM 9810 C C . VAL A 1 1213 ? -44.529 -38.152 58.309 1.00 83.50 1213 VAL A C 1
ATOM 9812 O O . VAL A 1 1213 ? -44.902 -37.411 59.221 1.00 83.50 1213 VAL A O 1
ATOM 9815 N N . LEU A 1 1214 ? -45.249 -39.191 57.876 1.00 82.69 1214 LEU A N 1
ATOM 9816 C CA . LEU A 1 1214 ? -46.555 -39.561 58.423 1.00 82.69 1214 LEU A CA 1
ATOM 9817 C C . LEU A 1 1214 ? -46.457 -39.910 59.910 1.00 82.69 1214 LEU A C 1
ATOM 9819 O O . LEU A 1 1214 ? -47.232 -39.386 60.709 1.00 82.69 1214 LEU A O 1
ATOM 9823 N N . PHE A 1 1215 ? -45.450 -40.694 60.305 1.00 84.06 1215 PHE A N 1
ATOM 9824 C CA . PHE A 1 1215 ? -45.197 -41.021 61.708 1.00 84.06 1215 PHE A CA 1
ATOM 9825 C C . PHE A 1 1215 ? -44.982 -39.768 62.567 1.00 84.06 1215 PHE A C 1
ATOM 9827 O O . PHE A 1 1215 ? -45.566 -39.633 63.644 1.00 84.06 1215 PHE A O 1
ATOM 9834 N N . VAL A 1 1216 ? -44.148 -38.831 62.101 1.00 82.06 1216 VAL A N 1
ATOM 9835 C CA . VAL A 1 1216 ? -43.873 -37.580 62.823 1.00 82.06 1216 VAL A CA 1
ATOM 9836 C C . VAL A 1 1216 ? -45.140 -36.726 62.924 1.00 82.06 1216 VAL A C 1
ATOM 9838 O O . VAL A 1 1216 ? -45.433 -36.191 63.992 1.00 82.06 1216 VAL A O 1
ATOM 9841 N N . GLN A 1 1217 ? -45.927 -36.626 61.851 1.00 81.56 1217 GLN A N 1
ATOM 9842 C CA . GLN A 1 1217 ? -47.196 -35.895 61.855 1.00 81.56 1217 GLN A CA 1
ATOM 9843 C C . GLN A 1 1217 ? -48.213 -36.497 62.834 1.00 81.56 1217 GLN A C 1
ATOM 9845 O O . GLN A 1 1217 ? -48.841 -35.759 63.595 1.00 81.56 1217 GLN A O 1
ATOM 9850 N N . GLU A 1 1218 ? -48.351 -37.823 62.853 1.00 80.81 1218 GLU A N 1
ATOM 9851 C CA . GLU A 1 1218 ? -49.244 -38.537 63.766 1.00 80.81 1218 GLU A CA 1
ATOM 9852 C C . GLU A 1 1218 ? -48.799 -38.371 65.225 1.00 80.81 1218 GLU A C 1
ATOM 9854 O O . GLU A 1 1218 ? -49.610 -38.035 66.089 1.00 80.81 1218 GLU A O 1
ATOM 9859 N N . ALA A 1 1219 ? -47.494 -38.471 65.498 1.00 78.81 1219 ALA A N 1
ATOM 9860 C CA . ALA A 1 1219 ? -46.934 -38.223 66.824 1.00 78.81 1219 ALA A CA 1
ATOM 9861 C C . ALA A 1 1219 ? -47.215 -36.793 67.325 1.00 78.81 1219 ALA A C 1
ATOM 9863 O O . ALA A 1 1219 ? -47.600 -36.609 68.482 1.00 78.81 1219 ALA A O 1
ATOM 9864 N N . ILE A 1 1220 ? -47.070 -35.777 66.465 1.00 78.81 1220 ILE A N 1
ATOM 9865 C CA . ILE A 1 1220 ? -47.386 -34.378 66.803 1.00 78.81 1220 ILE A CA 1
ATOM 9866 C C . ILE A 1 1220 ? -48.887 -34.212 67.070 1.00 78.81 1220 ILE A C 1
ATOM 9868 O O . ILE A 1 1220 ? -49.281 -33.542 68.031 1.00 78.81 1220 ILE A O 1
ATOM 9872 N N . LYS A 1 1221 ? -49.740 -34.837 66.252 1.00 77.62 1221 LYS A N 1
ATOM 9873 C CA . LYS A 1 1221 ? -51.198 -34.775 66.402 1.00 77.62 1221 LYS A CA 1
ATOM 9874 C C . LYS A 1 1221 ? -51.665 -35.407 67.715 1.00 77.62 1221 LYS A C 1
ATOM 9876 O O . LYS A 1 1221 ? -52.422 -34.786 68.454 1.00 77.62 1221 LYS A O 1
ATOM 9881 N N . GLU A 1 1222 ? -51.157 -36.584 68.066 1.00 76.19 1222 GLU A N 1
ATOM 9882 C CA . GLU A 1 1222 ? -51.487 -37.247 69.332 1.00 76.19 1222 GLU A CA 1
ATOM 9883 C C . GLU A 1 1222 ? -51.084 -36.409 70.555 1.00 76.19 1222 GLU A C 1
ATOM 9885 O O . GLU A 1 1222 ? -51.843 -36.291 71.518 1.00 76.19 1222 GLU A O 1
ATOM 9890 N N . VAL A 1 1223 ? -49.900 -35.790 70.521 1.00 69.44 1223 VAL A N 1
ATOM 9891 C CA . VAL A 1 1223 ? -49.390 -34.973 71.631 1.00 69.44 1223 VAL A CA 1
ATOM 9892 C C . VAL A 1 1223 ? -50.143 -33.651 71.744 1.00 69.44 1223 VAL A C 1
ATOM 9894 O O . VAL A 1 1223 ? -50.444 -33.208 72.853 1.00 69.44 1223 VAL A O 1
ATOM 9897 N N . THR A 1 1224 ? -50.502 -33.025 70.624 1.00 65.25 1224 THR A N 1
ATOM 9898 C CA . THR A 1 1224 ? -51.338 -31.816 70.627 1.00 65.25 1224 THR A CA 1
ATOM 9899 C C . THR A 1 1224 ? -52.757 -32.116 71.107 1.00 65.25 1224 THR A C 1
ATOM 9901 O O . THR A 1 1224 ? -53.271 -31.373 71.942 1.00 65.25 1224 THR A O 1
ATOM 9904 N N . GLU A 1 1225 ? -53.362 -33.236 70.703 1.00 70.25 1225 GLU A N 1
ATOM 9905 C CA . GLU A 1 1225 ? -54.654 -33.695 71.226 1.00 70.25 1225 GLU A CA 1
ATOM 9906 C C . GLU A 1 1225 ? -54.584 -34.014 72.727 1.00 70.25 1225 GLU A C 1
ATOM 9908 O O . GLU A 1 1225 ? -55.460 -33.589 73.484 1.00 70.25 1225 GLU A O 1
ATOM 9913 N N . PHE A 1 1226 ? -53.522 -34.682 73.190 1.00 63.56 1226 PHE A N 1
ATOM 9914 C CA . PHE A 1 1226 ? -53.280 -34.970 74.607 1.00 63.56 1226 PHE A CA 1
ATOM 9915 C C . PHE A 1 1226 ? -53.085 -33.690 75.434 1.00 63.56 1226 PHE A C 1
ATOM 9917 O O . PHE A 1 1226 ? -53.710 -33.534 76.484 1.00 63.56 1226 PHE A O 1
ATOM 9924 N N . ASN A 1 1227 ? -52.299 -32.730 74.937 1.00 62.97 1227 ASN A N 1
ATOM 9925 C CA . ASN A 1 1227 ? -52.073 -31.433 75.580 1.00 62.97 1227 ASN A CA 1
ATOM 9926 C C . ASN A 1 1227 ? -53.333 -30.564 75.596 1.00 62.97 1227 ASN A C 1
ATOM 9928 O O . ASN A 1 1227 ? -53.603 -29.909 76.600 1.00 62.97 1227 ASN A O 1
ATOM 9932 N N . VAL A 1 1228 ? -54.147 -30.583 74.537 1.00 63.34 1228 VAL A N 1
ATOM 9933 C CA . VAL A 1 1228 ? -55.457 -29.916 74.522 1.00 63.34 1228 VAL A CA 1
ATOM 9934 C C . VAL A 1 1228 ? -56.391 -30.570 75.539 1.00 63.34 1228 VAL A C 1
ATOM 9936 O O . VAL A 1 1228 ? -57.041 -29.853 76.301 1.00 63.34 1228 VAL A O 1
ATOM 9939 N N . ARG A 1 1229 ? -56.398 -31.907 75.646 1.00 61.78 1229 ARG A N 1
ATOM 9940 C CA . ARG A 1 1229 ? -57.154 -32.650 76.669 1.00 61.78 1229 ARG A CA 1
ATOM 9941 C C . ARG A 1 1229 ? -56.702 -32.291 78.084 1.00 61.78 1229 ARG A C 1
ATOM 9943 O O . ARG A 1 1229 ? -57.554 -31.997 78.917 1.00 61.78 1229 ARG A O 1
ATOM 9950 N N . ILE A 1 1230 ? -55.394 -32.231 78.346 1.00 60.56 1230 ILE A N 1
ATOM 9951 C CA . ILE A 1 1230 ? -54.841 -31.779 79.631 1.00 60.56 1230 ILE A CA 1
ATOM 9952 C C . ILE A 1 1230 ? -55.178 -30.311 79.877 1.00 60.56 1230 ILE A C 1
ATOM 9954 O O . ILE A 1 1230 ? -55.594 -29.982 80.981 1.00 60.56 1230 ILE A O 1
ATOM 9958 N N . SER A 1 1231 ? -55.067 -29.424 78.888 1.00 58.66 1231 SER A N 1
ATOM 9959 C CA . SER A 1 1231 ? -55.408 -28.006 79.052 1.00 58.66 1231 SER A CA 1
ATOM 9960 C C . SER A 1 1231 ? -56.896 -27.813 79.362 1.00 58.66 1231 SER A C 1
ATOM 9962 O O . SER A 1 1231 ? -57.233 -27.011 80.227 1.00 58.66 1231 SER A O 1
ATOM 9964 N N . ASN A 1 1232 ? -57.780 -28.612 78.754 1.00 61.09 1232 ASN A N 1
ATOM 9965 C CA . ASN A 1 1232 ? -59.212 -28.628 79.042 1.00 61.09 1232 ASN A CA 1
ATOM 9966 C C . ASN A 1 1232 ? -59.493 -29.177 80.448 1.00 61.09 1232 ASN A C 1
ATOM 9968 O O . ASN A 1 1232 ? -60.212 -28.535 81.207 1.00 61.09 1232 ASN A O 1
ATOM 9972 N N . ILE A 1 1233 ? -58.846 -30.277 80.851 1.00 61.19 1233 ILE A N 1
ATOM 9973 C CA . ILE A 1 1233 ? -58.935 -30.829 82.215 1.00 61.19 1233 ILE A CA 1
ATOM 9974 C C . ILE A 1 1233 ? -58.384 -29.834 83.251 1.00 61.19 1233 ILE A C 1
ATOM 9976 O O . ILE A 1 1233 ? -58.957 -29.674 84.325 1.00 61.19 1233 ILE A O 1
ATOM 9980 N N . THR A 1 1234 ? -57.305 -29.118 82.933 1.00 58.38 1234 THR A N 1
ATOM 9981 C CA . THR A 1 1234 ? -56.667 -28.127 83.814 1.00 58.38 1234 THR A CA 1
ATOM 9982 C C . THR A 1 1234 ? -57.512 -26.858 83.907 1.00 58.38 1234 THR A C 1
ATOM 9984 O O . THR A 1 1234 ? -57.657 -26.307 84.996 1.00 58.38 1234 THR A O 1
ATOM 9987 N N . ASN A 1 1235 ? -58.138 -26.425 82.810 1.00 56.62 1235 ASN A N 1
ATOM 9988 C CA . ASN A 1 1235 ? -59.099 -25.323 82.792 1.00 56.62 1235 ASN A CA 1
ATOM 9989 C C . ASN A 1 1235 ? -60.393 -25.680 83.540 1.00 56.62 1235 ASN A C 1
ATOM 9991 O O . ASN A 1 1235 ? -60.924 -24.838 84.266 1.00 56.62 1235 ASN A O 1
ATOM 9995 N N . ASP A 1 1236 ? -60.871 -26.922 83.448 1.00 56.94 1236 ASP A N 1
ATOM 9996 C CA . ASP A 1 1236 ? -62.019 -27.412 84.219 1.00 56.94 1236 ASP A CA 1
ATOM 9997 C C . ASP A 1 1236 ? -61.681 -27.588 85.711 1.00 56.94 1236 ASP A C 1
ATOM 9999 O O . ASP A 1 1236 ? -62.490 -27.242 86.582 1.00 56.94 1236 ASP A O 1
ATOM 10003 N N . TYR A 1 1237 ? -60.453 -28.007 86.035 1.00 57.81 1237 TYR A N 1
ATOM 10004 C CA . TYR A 1 1237 ? -59.926 -28.052 87.403 1.00 57.81 1237 TYR A CA 1
ATOM 10005 C C . TYR A 1 1237 ? -59.729 -26.643 87.995 1.00 57.81 1237 TYR A C 1
ATOM 10007 O O . TYR A 1 1237 ? -60.056 -26.382 89.155 1.00 57.81 1237 TYR A O 1
ATOM 10015 N N . GLN A 1 1238 ? -59.261 -25.678 87.197 1.00 56.06 1238 GLN A N 1
ATOM 10016 C CA . GLN A 1 1238 ? -59.179 -24.275 87.607 1.00 56.06 1238 GLN A CA 1
ATOM 10017 C C . GLN A 1 1238 ? -60.574 -23.663 87.789 1.00 56.06 1238 GLN A C 1
ATOM 10019 O O . GLN A 1 1238 ? -60.805 -22.995 88.799 1.00 56.06 1238 GLN A O 1
ATOM 10024 N N . LYS A 1 1239 ? -61.549 -23.944 86.913 1.00 56.47 1239 LYS A N 1
ATOM 10025 C CA . LYS A 1 1239 ? -62.951 -23.519 87.099 1.00 56.47 1239 LYS A CA 1
ATOM 10026 C C . LYS A 1 1239 ? -63.558 -24.080 88.390 1.00 56.47 1239 LYS A C 1
ATOM 10028 O O . LYS A 1 1239 ? -64.140 -23.314 89.159 1.00 56.47 1239 LYS A O 1
ATOM 10033 N N . THR A 1 1240 ? -63.359 -25.362 88.700 1.00 55.53 1240 THR A N 1
ATOM 10034 C CA . THR A 1 1240 ? -63.834 -25.976 89.960 1.00 55.53 1240 THR A CA 1
ATOM 10035 C C . THR A 1 1240 ? -63.124 -25.420 91.203 1.00 55.53 1240 THR A C 1
ATOM 10037 O O . THR A 1 1240 ? -63.782 -25.142 92.211 1.00 55.53 1240 THR A O 1
ATOM 10040 N N . LYS A 1 1241 ? -61.820 -25.115 91.127 1.00 52.97 1241 LYS A N 1
ATOM 10041 C CA . LYS A 1 1241 ? -61.066 -24.430 92.199 1.00 52.97 1241 LYS A CA 1
ATOM 10042 C C . LYS A 1 1241 ? -61.519 -22.974 92.404 1.00 52.97 1241 LYS A C 1
ATOM 10044 O O . LYS A 1 1241 ? -61.557 -22.488 93.539 1.00 52.97 1241 LYS A O 1
ATOM 10049 N N . THR A 1 1242 ? -61.932 -22.282 91.338 1.00 54.06 1242 THR A N 1
ATOM 10050 C CA . THR A 1 1242 ? -62.481 -20.912 91.412 1.00 54.06 1242 THR A CA 1
ATOM 10051 C C . THR A 1 1242 ? -63.896 -20.892 92.008 1.00 54.06 1242 THR A C 1
ATOM 10053 O O . THR A 1 1242 ? -64.252 -19.966 92.741 1.00 54.06 1242 THR A O 1
ATOM 10056 N N . ILE A 1 1243 ? -64.696 -21.938 91.772 1.00 56.00 1243 ILE A N 1
ATOM 10057 C CA . ILE A 1 1243 ? -66.018 -22.109 92.397 1.00 56.00 1243 ILE A CA 1
ATOM 10058 C C . ILE A 1 1243 ? -65.866 -22.416 93.897 1.00 56.00 1243 ILE A C 1
ATOM 10060 O O . ILE A 1 1243 ? -66.489 -21.732 94.708 1.00 56.00 1243 ILE A O 1
ATOM 10064 N N . GLN A 1 1244 ? -64.958 -23.321 94.292 1.00 51.62 1244 GLN A N 1
ATOM 10065 C CA . GLN A 1 1244 ? -64.693 -23.620 95.711 1.00 51.62 1244 GLN A CA 1
ATOM 10066 C C . GLN A 1 1244 ? -64.129 -22.423 96.499 1.00 51.62 1244 GLN A C 1
ATOM 10068 O O . GLN A 1 1244 ? -64.475 -22.223 97.669 1.00 51.62 1244 GLN A O 1
ATOM 10073 N N . THR A 1 1245 ? -63.292 -21.589 95.873 1.00 50.88 1245 THR A N 1
ATOM 10074 C CA . THR A 1 1245 ? -62.761 -20.364 96.502 1.00 50.88 1245 THR A CA 1
ATOM 10075 C C . THR A 1 1245 ? -63.795 -19.236 96.581 1.00 50.88 1245 THR A C 1
ATOM 10077 O O . THR A 1 1245 ? -63.768 -18.473 97.551 1.00 50.88 1245 THR A O 1
ATOM 10080 N N . LYS A 1 1246 ? -64.768 -19.162 95.657 1.00 50.78 1246 LYS A N 1
ATOM 10081 C CA . LYS A 1 1246 ? -65.925 -18.255 95.780 1.00 50.78 1246 LYS A CA 1
ATOM 10082 C C . LYS A 1 1246 ? -66.889 -18.678 96.899 1.00 50.78 1246 LYS A C 1
ATOM 10084 O O . LYS A 1 1246 ? -67.293 -17.810 97.671 1.00 50.78 1246 LYS A O 1
ATOM 10089 N N . THR A 1 1247 ? -67.168 -19.972 97.087 1.00 50.69 1247 THR A N 1
ATOM 10090 C CA . THR A 1 1247 ? -67.999 -20.459 98.213 1.00 50.69 1247 THR A CA 1
ATOM 10091 C C . THR A 1 1247 ? -67.327 -20.316 99.584 1.00 50.69 1247 THR A C 1
ATOM 10093 O O . THR A 1 1247 ? -68.004 -20.032 100.571 1.00 50.69 1247 THR A O 1
ATOM 10096 N N . ARG A 1 1248 ? -65.991 -20.418 99.679 1.00 48.44 1248 ARG A N 1
ATOM 10097 C CA . ARG A 1 1248 ? -65.271 -20.129 100.939 1.00 48.44 1248 ARG A CA 1
ATOM 10098 C C . ARG A 1 1248 ? -65.212 -18.630 101.266 1.00 48.44 1248 ARG A C 1
ATOM 10100 O O . ARG A 1 1248 ? -65.306 -18.267 102.437 1.00 48.44 1248 ARG A O 1
ATOM 10107 N N . LYS A 1 1249 ? -65.144 -17.746 100.261 1.00 48.31 1249 LYS A N 1
ATOM 10108 C CA . LYS A 1 1249 ? -65.195 -16.284 100.472 1.00 48.31 1249 LYS A CA 1
ATOM 10109 C C . LYS A 1 1249 ? -66.600 -15.749 100.789 1.00 48.31 1249 LYS A C 1
ATOM 10111 O O . LYS A 1 1249 ? -66.692 -14.709 101.437 1.00 48.31 1249 LYS A O 1
ATOM 10116 N N . SER A 1 1250 ? -67.681 -16.444 100.416 1.00 48.28 1250 SER A N 1
ATOM 10117 C CA . SER A 1 1250 ? -69.046 -16.077 100.836 1.00 48.28 1250 SER A CA 1
ATOM 10118 C C . SER A 1 1250 ? -69.412 -16.581 102.240 1.00 48.28 1250 SER A C 1
ATOM 10120 O O . SER A 1 1250 ? -70.203 -15.931 102.919 1.00 48.28 1250 SER A O 1
ATOM 10122 N N . ALA A 1 1251 ? -68.810 -17.679 102.718 1.00 47.22 1251 ALA A N 1
ATOM 10123 C CA . ALA A 1 1251 ? -69.013 -18.180 104.083 1.00 47.22 1251 ALA A CA 1
ATOM 10124 C C . ALA A 1 1251 ? -68.209 -17.393 105.144 1.00 47.22 1251 ALA A C 1
ATOM 10126 O O . ALA A 1 1251 ? -68.719 -17.126 106.229 1.00 47.22 1251 ALA A O 1
ATOM 10127 N N . ALA A 1 1252 ? -66.999 -16.921 104.816 1.00 47.31 1252 ALA A N 1
ATOM 10128 C CA . ALA A 1 1252 ? -66.165 -16.137 105.740 1.00 47.31 1252 ALA A CA 1
ATOM 10129 C C . ALA A 1 1252 ? -66.619 -14.670 105.928 1.00 47.31 1252 ALA A C 1
ATOM 10131 O O . ALA A 1 1252 ? -66.188 -14.010 106.868 1.00 47.31 1252 ALA A O 1
ATOM 10132 N N . LYS A 1 1253 ? -67.523 -14.151 105.081 1.00 47.56 1253 LYS A N 1
ATOM 10133 C CA . LYS A 1 1253 ? -68.086 -12.789 105.208 1.00 47.56 1253 LYS A CA 1
ATOM 10134 C C . LYS A 1 1253 ? -69.371 -12.707 106.046 1.00 47.56 1253 LYS A C 1
ATOM 10136 O O . LYS A 1 1253 ? -69.844 -11.603 106.295 1.00 47.56 1253 LYS A O 1
ATOM 10141 N N . ARG A 1 1254 ? -69.925 -13.841 106.503 1.00 48.66 1254 ARG A N 1
ATOM 10142 C CA . ARG A 1 1254 ? -71.084 -13.888 107.422 1.00 48.66 1254 ARG A CA 1
ATOM 10143 C C . ARG A 1 1254 ? -70.717 -14.093 108.899 1.00 48.66 1254 ARG A C 1
ATOM 10145 O O . ARG A 1 1254 ? -71.591 -13.921 109.734 1.00 48.66 1254 ARG A O 1
ATOM 10152 N N . PHE A 1 1255 ? -69.453 -14.380 109.226 1.00 47.16 1255 PHE A N 1
ATOM 10153 C CA . PHE A 1 1255 ? -68.993 -14.604 110.609 1.00 47.16 1255 PHE A CA 1
ATOM 10154 C C . PHE A 1 1255 ? -68.248 -13.417 111.255 1.00 47.16 1255 PHE A C 1
ATOM 10156 O O . PHE A 1 1255 ? -67.864 -13.512 112.410 1.00 47.16 1255 PHE A O 1
ATOM 10163 N N . PHE A 1 1256 ? -68.091 -12.282 110.560 1.00 47.25 1256 PHE A N 1
ATOM 10164 C CA . PHE A 1 1256 ? -67.538 -11.031 111.120 1.00 47.25 1256 PHE A CA 1
ATOM 10165 C C . PHE A 1 1256 ? -68.580 -9.898 111.147 1.00 47.25 1256 PHE A C 1
ATOM 10167 O O . PHE A 1 1256 ? -68.322 -8.756 110.767 1.00 47.25 1256 PHE A O 1
ATOM 10174 N N . LYS A 1 1257 ? -69.803 -10.242 111.566 1.00 47.75 1257 LYS A N 1
ATOM 10175 C CA . LYS A 1 1257 ? -70.812 -9.286 112.036 1.00 47.75 1257 LYS A CA 1
ATOM 10176 C C . LYS A 1 1257 ? -71.697 -9.938 113.109 1.00 47.75 1257 LYS A C 1
ATOM 10178 O O . LYS A 1 1257 ? -72.895 -10.112 112.913 1.00 47.75 1257 LYS A O 1
ATOM 10183 N N . MET A 1 1258 ? -71.056 -10.329 114.209 1.00 35.12 1258 MET A N 1
ATOM 10184 C CA . MET A 1 1258 ? -71.570 -10.282 115.581 1.00 35.12 1258 MET A CA 1
ATOM 10185 C C . MET A 1 1258 ? -70.379 -10.272 116.528 1.00 35.12 1258 MET A C 1
ATOM 10187 O O . MET A 1 1258 ? -69.469 -11.099 116.293 1.00 35.12 1258 MET A O 1
#